Protein AF-A0A9P8M7K3-F1 (afdb_monomer_lite)

pLDDT: mean 77.31, std 25.64, range [21.31, 98.81]

Secondary structure (DSSP, 8-state):
-------------------------------------------------------------------------------------------PPPPPSEE--GGGHHHHHHHHHTTT---EE--S--STTEEEEEEEEEEEEEE---TT-S--EEEEEEEEEEEEEETTTEEEEEEE-EE-TTT--EEPEEE-THHHHHHHHHHHHHTT---PPP--------S----------------------------------------------GGGS--BSS---EEETTTEEEEEEEEES-SS--SS-S-EEEEEEEEE--SS-TTSTTEEEEEEEE--TTT--HHHHHHHHHHHHHHHH-SSSEEEEEEEPPTBSTTSBSBS--SSSHHHHHHHHHHHHTT---SS-HHHHHHHHHHHHHHHHHHTS--TTSS-GGGG-SHHHHHHHHHHHHHHHHHHHHHHHHHHHHHH--S-----------EEEEEETHHHHHHHHHHHH-GGGEEEEEEES---HHHHHTT--GGGGSSHHHHHHHHHHHHHHTTTT-TT--TT--STHHHHHHHHHHHHHHHHSPEEEE-TTS-EEEE-HHHHHHHHHHHHT-HHHHHHHHHHHHHHHTTT--HHHHHHTT---GGGGTSPPPTT----HHHHHHHHHHHHS---TT--HHHHHHHHHHHHHH-TTTHHHHHHHHHGGGG-----S---------PPP-TT--TTS-SS--EEEE-SS-SSS-HHHHHHHHTTSTT-EEEES---HHHHHH-PPPPTT-B---S--TTS---GGGTTS--

Sequence (803 aa):
MQTPGFANSRGQYPTAQTSISGFGQGPLLTGSLGEAAEQLEQRFAATPFALSAFTGSDTEIFHPRFHRISKPIDSLLHNDPSPAADSTSTMPRGTRAWSLFPEHHGSVEDLLQDEGLDFDFNHTDRESGHIKEYDTNVMGRFACPNANCTQLGWSSKKIAVWIRLYSGSRYNARVYNQRCKSCNSLSRPTLDDSYAERIAYRLKKWSNIEVEPPHYSGGSGKPHERDLSFDHTSPSSTQAAMGTFIRVLGWATLVSIAISVNTDTSDFDWNAVEPSWHLRYSPCYDGFQCARLLMPLDWLDVEPSNETVALSMIKLPAAVDCNDASFGGTVITNPGGPGSSGVRHVLKNGRYMQTMMDGEKHFEIMSFDPRGVAHSKPAADCYASEPARTAAAWQSRGFTNFDASAENLKYQKAFAAARGLQCAKPGPHGYAIQEYMATASVARDMVRIIDEIESLHQKTLAQKLQHEAQKPVTSKPDNVARLQYYGTSYGTFLGNTFMSMFPGRVKRMVLDGVIVPEDWVAADWYSSLLDSEKALEYFYRSCFEATAKCPLTKSSDHSWHSIRDRVRTLLGELEASPRPALTQGGTETIITAGMVRSSIFKALYQPIDKFEPLAESLASALQDNYTLLVQNTGLGHPADGCTPKKPGEYNWLGLSSSAIVCGDAQDVTHHDEHYWQGYFEKLGDRSPEFGHNVAKIPFTCSGWKSRPKYRFTGPFSSPESDPSNKQERPSAPALLLSSWIDPITPLQNAHRVSKSHPGSRVLSQRVVRTYMATGALPDEGAQCEPDCVPWEQCDDERTSLPR

Foldseek 3Di:
DDDDDDDDDDDDDDDDDDDDDDDDDDDDDDDDDDDDDDDDDDDDDDDDDDDDDDDDDDDDDDDDDDDDDDDDDDDDDDDDDDDDDDDDDDDDDDDDQWDWDQVCVVLLCVLCVVVVQDAAEDPDDDPPAFPDKDKDFFWFKWAAPDPPDPGGIDIDRGFIKMKTHGFPRYIIIITGWDADPGPRGTTDTDGDSRVSVVRSVVSCVVVVHDDDDDDDDDDDDDPDDDDDDDDDDDDDDDDDDDDDDDDDDDDDDDDDDDPPPPQPQDQDFLVVADEDCFFDWDDDRPQKTKHWHWAALDPVDRPDDPDTKTKIKMKRDWPDDLPDPQALEEAEEAAALVQDAQNVQCVQCVVVVQVQADDSHTYMYMYIGAQQHFSMPPHLDLDPALLRVLVLVVVLPQLLPLDLDLVSLVVLLVSLQVVQVSQQDADPVRGRSLQRLALLNRLVVVLSVQVSRVVVSVVVVVVVVVVVDPDDPPDDPPDRRAHNYAYEANGQLSQLSNCFVFQLRHAAAEYELHDQLLCLQAVQLQLQQQQQVVLVVVLLQVLQVLQVQQLLDDPPDPGSVSSVVLLVVLQVCQQVPWDWDAAPVGHIDTHHSSLLLVLSSVCSQQQAVRSRLNSVQSSCVSVVHNHSSNVSSPSDDSCVSVDDDRNSDDDCSVSSLLSHSLQQYDQQLPDDSVVLSVSLVSQCSSPVSCRSVSSVSSSSRNNNDRYHPDYDNDPSAHDAAPCVSDRRHHNAWYEYEYACRDNGRHQVSSVVSSVRTPPYAYEHDDNNNCCSNPSDDDDHPHYDDDPDDHPDDDDPSPSRRGD

Structure (mmCIF, N/CA/C/O backbone):
data_AF-A0A9P8M7K3-F1
#
_entry.id   AF-A0A9P8M7K3-F1
#
loop_
_atom_site.group_PDB
_atom_site.id
_atom_site.type_symbol
_atom_site.label_atom_id
_atom_site.label_alt_id
_atom_site.label_comp_id
_atom_site.label_asym_id
_atom_site.label_entity_id
_atom_site.label_seq_id
_atom_site.pdbx_PDB_ins_code
_atom_site.Cartn_x
_atom_site.Cartn_y
_atom_site.Cartn_z
_atom_site.occupancy
_atom_site.B_iso_or_equiv
_atom_site.auth_seq_id
_atom_site.auth_comp_id
_atom_site.auth_asym_id
_atom_site.auth_atom_id
_atom_site.pdbx_PDB_model_num
ATOM 1 N N . MET A 1 1 ? 4.292 -11.574 62.110 1.00 31.67 1 MET A N 1
ATOM 2 C CA . MET A 1 1 ? 4.569 -10.428 62.999 1.00 31.67 1 MET A CA 1
ATOM 3 C C . MET A 1 1 ? 5.966 -9.921 62.695 1.00 31.67 1 MET A C 1
ATOM 5 O O . MET A 1 1 ? 6.888 -10.714 62.756 1.00 31.67 1 MET A O 1
ATOM 9 N N . GLN A 1 2 ? 6.048 -8.643 62.317 1.00 28.20 2 GLN A N 1
ATOM 10 C CA . GLN A 1 2 ? 7.192 -7.725 62.422 1.00 28.20 2 GLN A CA 1
ATOM 11 C C . GLN A 1 2 ? 8.587 -8.184 61.930 1.00 28.20 2 GLN A C 1
ATOM 13 O O . GLN A 1 2 ? 9.315 -8.908 62.596 1.00 28.20 2 GLN A O 1
ATOM 18 N N . THR A 1 3 ? 8.973 -7.608 60.783 1.00 33.16 3 THR A N 1
ATOM 19 C CA . THR A 1 3 ? 10.296 -7.002 60.479 1.00 33.16 3 THR A CA 1
ATOM 20 C C . THR A 1 3 ? 10.981 -6.385 61.712 1.00 33.16 3 THR A C 1
ATOM 22 O O . THR A 1 3 ? 10.241 -5.902 62.573 1.00 33.16 3 THR A O 1
ATOM 25 N N . PRO A 1 4 ? 12.329 -6.272 61.810 1.00 44.72 4 PRO A N 1
ATOM 26 C CA . PRO A 1 4 ? 13.203 -5.489 60.896 1.00 44.72 4 PRO A CA 1
ATOM 27 C C . PRO A 1 4 ? 14.600 -6.147 60.699 1.00 44.72 4 PRO A C 1
ATOM 29 O O . PRO A 1 4 ? 14.859 -7.198 61.260 1.00 44.72 4 PRO A O 1
ATOM 32 N N . GLY A 1 5 ? 15.587 -5.686 59.929 1.00 26.34 5 GLY A N 1
ATOM 33 C CA . GLY A 1 5 ? 15.891 -4.444 59.224 1.00 26.34 5 GLY A CA 1
ATOM 34 C C . GLY A 1 5 ? 17.421 -4.228 59.270 1.00 26.34 5 GLY A C 1
ATOM 35 O O . GLY A 1 5 ? 18.050 -4.536 60.274 1.00 26.34 5 GLY A O 1
ATOM 36 N N . PHE A 1 6 ? 17.970 -3.663 58.189 1.00 27.28 6 PHE A N 1
ATOM 37 C CA . PHE A 1 6 ? 19.259 -2.951 58.073 1.00 27.28 6 PHE A CA 1
ATOM 38 C C . PHE A 1 6 ? 20.621 -3.696 58.062 1.00 27.28 6 PHE A C 1
ATOM 40 O O . PHE A 1 6 ? 21.218 -4.001 59.083 1.00 27.28 6 PHE A O 1
ATOM 47 N N . ALA A 1 7 ? 21.148 -3.793 56.832 1.00 27.94 7 ALA A N 1
ATOM 48 C CA . ALA A 1 7 ? 22.343 -3.106 56.302 1.00 27.94 7 ALA A CA 1
ATOM 49 C C . ALA A 1 7 ? 23.793 -3.519 56.672 1.00 27.94 7 ALA A C 1
ATOM 51 O O . ALA A 1 7 ? 24.247 -3.410 57.802 1.00 27.94 7 ALA A O 1
ATOM 52 N N . ASN A 1 8 ? 24.541 -3.729 55.573 1.00 27.45 8 ASN A N 1
ATOM 53 C CA . ASN A 1 8 ? 25.964 -3.463 55.301 1.00 27.45 8 ASN A CA 1
ATOM 54 C C . ASN A 1 8 ? 27.062 -4.290 55.993 1.00 27.45 8 ASN A C 1
ATOM 56 O O . ASN A 1 8 ? 27.399 -4.072 57.149 1.00 27.45 8 ASN A O 1
ATOM 60 N N . SER A 1 9 ? 27.818 -5.048 55.188 1.00 27.23 9 SER A N 1
ATOM 61 C CA . SER A 1 9 ? 29.252 -4.776 54.950 1.00 27.23 9 SER A CA 1
ATOM 62 C C . SER A 1 9 ? 29.874 -5.754 53.943 1.00 27.23 9 SER A C 1
ATOM 64 O O . SER A 1 9 ? 29.472 -6.904 53.807 1.00 27.23 9 SER A O 1
ATOM 66 N N . ARG A 1 10 ? 30.847 -5.231 53.189 1.00 27.78 10 ARG A N 1
ATOM 67 C CA . ARG A 1 10 ? 31.697 -5.917 52.208 1.00 27.78 10 ARG A CA 1
ATOM 68 C C . ARG A 1 10 ? 32.584 -6.971 52.878 1.00 27.78 10 ARG A C 1
ATOM 70 O O . ARG A 1 10 ? 33.130 -6.689 53.940 1.00 27.78 10 ARG A O 1
ATOM 77 N N . GLY A 1 11 ? 32.900 -8.053 52.164 1.00 24.67 11 GLY A N 1
ATOM 78 C CA . GLY A 1 11 ? 34.150 -8.779 52.403 1.00 24.67 11 GLY A CA 1
ATOM 79 C C . GLY A 1 11 ? 34.194 -10.233 51.940 1.00 24.67 11 GLY A C 1
ATOM 80 O O . GLY A 1 11 ? 33.634 -11.096 52.592 1.00 24.67 11 GLY A O 1
ATOM 81 N N . GLN A 1 12 ? 35.004 -10.462 50.902 1.00 25.94 12 GLN A N 1
ATOM 82 C CA . GLN A 1 12 ? 35.857 -11.643 50.692 1.00 25.94 12 GLN A CA 1
ATOM 83 C C . GLN A 1 12 ? 35.250 -12.945 50.130 1.00 25.94 12 GLN A C 1
ATOM 85 O O . GLN A 1 12 ? 34.617 -13.744 50.808 1.00 25.94 12 GLN A O 1
ATOM 90 N N . TYR A 1 13 ? 35.625 -13.194 48.870 1.00 27.53 13 TYR A N 1
ATOM 91 C CA . TYR A 1 13 ? 35.895 -14.521 48.312 1.00 27.53 13 TYR A CA 1
ATOM 92 C C . TYR A 1 13 ? 37.025 -15.238 49.071 1.00 27.53 13 TYR A C 1
ATOM 94 O O . TYR A 1 13 ? 37.983 -14.576 49.483 1.00 27.53 13 TYR A O 1
ATOM 102 N N . PRO A 1 14 ? 37.031 -16.583 49.054 1.00 33.38 14 PRO A N 1
ATOM 103 C CA . PRO A 1 14 ? 38.257 -17.356 48.990 1.00 33.38 14 PRO A CA 1
ATOM 104 C C . PRO A 1 14 ? 38.397 -18.122 47.662 1.00 33.38 14 PRO A C 1
ATOM 106 O O . PRO A 1 14 ? 37.516 -18.833 47.188 1.00 33.38 14 PRO A O 1
ATOM 109 N N . THR A 1 15 ? 39.585 -17.910 47.112 1.00 26.36 15 THR A N 1
ATOM 110 C CA . THR A 1 15 ? 40.412 -18.643 46.146 1.00 26.36 15 THR A CA 1
ATOM 111 C C . THR A 1 15 ? 40.375 -20.176 46.169 1.00 26.36 15 THR A C 1
ATOM 113 O O . THR A 1 15 ? 40.359 -20.755 47.251 1.00 26.36 15 THR A O 1
ATOM 116 N N . ALA A 1 16 ? 40.601 -20.787 44.994 1.00 26.16 16 ALA A N 1
ATOM 117 C CA . ALA A 1 16 ? 41.582 -21.865 44.719 1.00 26.16 16 ALA A CA 1
ATOM 118 C C . ALA A 1 16 ? 41.421 -22.363 43.259 1.00 26.16 16 ALA A C 1
ATOM 120 O O . ALA A 1 16 ? 40.297 -22.427 42.783 1.00 26.16 16 ALA A O 1
ATOM 121 N N . GLN A 1 17 ? 42.411 -22.818 42.483 1.00 26.58 17 GLN A N 1
ATOM 122 C CA . GLN A 1 17 ? 43.874 -22.682 42.406 1.00 26.58 17 GLN A CA 1
ATOM 123 C C . GLN A 1 17 ? 44.301 -23.524 41.169 1.00 26.58 17 GLN A C 1
ATOM 125 O O . GLN A 1 17 ? 43.817 -24.644 41.066 1.00 26.58 17 GLN A O 1
ATOM 130 N N . THR A 1 18 ? 45.228 -23.024 40.321 1.00 27.83 18 THR A N 1
ATOM 131 C CA . THR A 1 18 ? 46.282 -23.756 39.527 1.00 27.83 18 THR A CA 1
ATOM 132 C C . THR A 1 18 ? 45.888 -24.902 38.554 1.00 27.83 18 THR A C 1
ATOM 134 O O . THR A 1 18 ? 44.973 -25.652 38.833 1.00 27.83 18 THR A O 1
ATOM 137 N N . SER A 1 19 ? 46.521 -25.191 37.401 1.00 24.83 19 SER A N 1
ATOM 138 C CA . SER A 1 19 ? 47.858 -24.980 36.780 1.00 24.83 19 SER A CA 1
ATOM 139 C C . SER A 1 19 ? 47.727 -25.177 35.235 1.00 24.83 19 SER A C 1
ATOM 141 O O . SER A 1 19 ? 46.869 -25.935 34.803 1.00 24.83 19 SER A O 1
ATOM 143 N N . ILE A 1 20 ? 48.315 -24.382 34.322 1.00 29.00 20 ILE A N 1
ATOM 144 C CA . ILE A 1 20 ? 49.684 -24.299 33.723 1.00 29.00 20 ILE A CA 1
ATOM 145 C C . ILE A 1 20 ? 50.156 -25.481 32.833 1.00 29.00 20 ILE A C 1
ATOM 147 O O . ILE A 1 20 ? 50.496 -26.542 33.347 1.00 29.00 20 ILE A O 1
ATOM 151 N N . SER A 1 21 ? 50.328 -25.210 31.519 1.00 29.08 21 SER A N 1
ATOM 152 C CA . SER A 1 21 ? 51.546 -25.346 30.649 1.00 29.08 21 SER A CA 1
ATOM 153 C C . SER A 1 21 ? 51.149 -25.590 29.167 1.00 29.08 21 SER A C 1
ATOM 155 O O . SER A 1 21 ? 50.198 -26.319 28.931 1.00 29.08 21 SER A O 1
ATOM 157 N N . GLY A 1 22 ? 51.758 -25.041 28.098 1.00 26.33 22 GLY A N 1
ATOM 158 C CA . GLY A 1 22 ? 52.866 -24.095 27.897 1.00 26.33 22 GLY A CA 1
ATOM 159 C C . GLY A 1 22 ? 53.142 -23.820 26.387 1.00 26.33 22 GLY A C 1
ATOM 160 O O . GLY A 1 22 ? 52.723 -24.611 25.553 1.00 26.33 22 GLY A O 1
ATOM 161 N N . PHE A 1 23 ? 53.854 -22.705 26.107 1.00 28.12 23 PHE A N 1
ATOM 162 C CA . PHE A 1 23 ? 54.730 -22.318 24.956 1.00 28.12 23 PHE A CA 1
ATOM 163 C C . PHE A 1 23 ? 54.247 -22.447 23.480 1.00 28.12 23 PHE A C 1
ATOM 165 O O . PHE A 1 23 ? 53.751 -23.486 23.084 1.00 28.12 23 PHE A O 1
ATOM 172 N N . GLY A 1 24 ? 54.460 -21.501 22.543 1.00 25.73 24 GLY A N 1
ATOM 173 C CA . GLY A 1 24 ? 55.155 -20.204 22.531 1.00 25.73 24 GLY A CA 1
ATOM 174 C C . GLY A 1 24 ? 55.296 -19.599 21.103 1.00 25.73 24 GLY A C 1
ATOM 175 O O . GLY A 1 24 ? 55.010 -20.272 20.121 1.00 25.73 24 GLY A O 1
ATOM 176 N N . GLN A 1 25 ? 55.832 -18.363 21.060 1.00 27.56 25 GLN A N 1
ATOM 177 C CA . GLN A 1 25 ? 56.413 -17.561 19.946 1.00 27.56 25 GLN A CA 1
ATOM 178 C C . GLN A 1 25 ? 55.550 -16.498 19.210 1.00 27.56 25 GLN A C 1
ATOM 180 O O . GLN A 1 25 ? 54.551 -16.801 18.572 1.00 27.56 25 GLN A O 1
ATOM 185 N N . GLY A 1 26 ? 56.005 -15.231 19.311 1.00 23.75 26 GLY A N 1
ATOM 186 C CA . GLY A 1 26 ? 55.544 -14.030 18.577 1.00 23.75 26 GLY A CA 1
ATOM 187 C C . GLY A 1 26 ? 56.289 -13.802 17.239 1.00 23.75 26 GLY A C 1
ATOM 188 O O . GLY A 1 26 ? 56.768 -14.793 16.692 1.00 23.75 26 GLY A O 1
ATOM 189 N N . PRO A 1 27 ? 56.436 -12.559 16.700 1.00 40.03 27 PRO A N 1
ATOM 190 C CA . PRO A 1 27 ? 56.738 -11.330 17.449 1.00 40.03 27 PRO A CA 1
ATOM 191 C C . PRO A 1 27 ? 55.895 -10.072 17.124 1.00 40.03 27 PRO A C 1
ATOM 193 O O . PRO A 1 27 ? 55.182 -9.977 16.130 1.00 40.03 27 PRO A O 1
ATOM 196 N N . LEU A 1 28 ? 56.057 -9.094 18.021 1.00 28.84 28 LEU A N 1
ATOM 197 C CA . LEU A 1 28 ? 55.647 -7.687 17.968 1.00 28.84 28 LEU A CA 1
ATOM 198 C C . LEU A 1 28 ? 56.568 -6.847 17.063 1.00 28.84 28 LEU A C 1
ATOM 200 O O . LEU A 1 28 ? 57.772 -7.096 17.020 1.00 28.84 28 LEU A O 1
ATOM 204 N N . LEU A 1 29 ? 56.032 -5.757 16.499 1.00 26.25 29 LEU A N 1
ATOM 205 C CA . LEU A 1 29 ? 56.801 -4.545 16.203 1.00 26.25 29 LEU A CA 1
ATOM 206 C C . LEU A 1 29 ? 56.093 -3.301 16.756 1.00 26.25 29 LEU A C 1
ATOM 208 O O . LEU A 1 29 ? 54.882 -3.126 16.647 1.00 26.25 29 LEU A O 1
ATOM 212 N N . THR A 1 30 ? 56.918 -2.479 17.390 1.00 28.12 30 THR A N 1
ATOM 213 C CA . THR A 1 30 ? 56.680 -1.268 18.177 1.00 28.12 30 THR A CA 1
ATOM 214 C C . THR A 1 30 ? 57.018 0.002 17.386 1.00 28.12 30 THR A C 1
ATOM 216 O O . THR A 1 30 ? 57.914 -0.035 16.548 1.00 28.12 30 THR A O 1
ATOM 219 N N . GLY A 1 31 ? 56.420 1.142 17.754 1.00 25.27 31 GLY A N 1
ATOM 220 C CA . GLY A 1 31 ? 56.902 2.504 17.439 1.00 25.27 31 GLY A CA 1
ATOM 221 C C . GLY A 1 31 ? 55.797 3.543 17.698 1.00 25.27 31 GLY A C 1
ATOM 222 O O . GLY A 1 31 ? 54.843 3.594 16.936 1.00 25.27 31 GLY A O 1
ATOM 223 N N . SER A 1 32 ? 55.669 4.139 18.891 1.00 27.44 32 SER A N 1
ATOM 224 C CA . SER A 1 32 ? 56.368 5.324 19.446 1.00 27.44 32 SER A CA 1
ATOM 225 C C . SER A 1 32 ? 56.082 6.647 18.714 1.00 27.44 32 SER A C 1
ATOM 227 O O . SER A 1 32 ? 56.404 6.831 17.548 1.00 27.44 32 SER A O 1
ATOM 229 N N . LEU A 1 33 ? 55.481 7.561 19.486 1.00 29.36 33 LEU A N 1
ATOM 230 C CA . LEU A 1 33 ? 55.207 8.979 19.235 1.00 29.36 33 LEU A CA 1
ATOM 231 C C . LEU A 1 33 ? 56.478 9.844 19.322 1.00 29.36 33 LEU A C 1
ATOM 233 O O . LEU A 1 33 ? 57.296 9.600 20.206 1.00 29.36 33 LEU A O 1
ATOM 237 N N . GLY A 1 34 ? 56.506 10.927 18.531 1.00 24.16 34 GLY A N 1
ATOM 238 C CA . GLY A 1 34 ? 57.086 12.229 18.900 1.00 24.16 34 GLY A CA 1
ATOM 239 C C . GLY A 1 34 ? 58.326 12.685 18.122 1.00 24.16 34 GLY A C 1
ATOM 240 O O . GLY A 1 34 ? 59.386 12.113 18.318 1.00 24.16 34 GLY A O 1
ATOM 241 N N . GLU A 1 35 ? 58.199 13.744 17.302 1.00 24.95 35 GLU A N 1
ATOM 242 C CA . GLU A 1 35 ? 58.908 15.040 17.462 1.00 24.95 35 GLU A CA 1
ATOM 243 C C . GLU A 1 35 ? 58.714 16.014 16.269 1.00 24.95 35 GLU A C 1
ATOM 245 O O . GLU A 1 35 ? 58.703 15.595 15.116 1.00 24.95 35 GLU A O 1
ATOM 250 N N . ALA A 1 36 ? 58.615 17.313 16.620 1.00 24.05 36 ALA A N 1
ATOM 251 C CA . ALA A 1 36 ? 58.801 18.560 15.840 1.00 24.05 36 ALA A CA 1
ATOM 252 C C . ALA A 1 36 ? 57.820 18.857 14.672 1.00 24.05 36 ALA A C 1
ATOM 254 O O . ALA A 1 36 ? 57.732 18.100 13.719 1.00 24.05 36 ALA A O 1
ATOM 255 N N . ALA A 1 37 ? 56.994 19.915 14.620 1.00 24.58 37 ALA A N 1
ATOM 256 C CA . ALA A 1 37 ? 57.098 21.328 15.026 1.00 24.58 37 ALA A CA 1
ATOM 257 C C . ALA A 1 37 ? 58.279 22.095 14.397 1.00 24.58 37 ALA A C 1
ATOM 259 O O . ALA A 1 37 ? 59.329 22.140 15.017 1.00 24.58 37 ALA A O 1
ATOM 260 N N . GLU A 1 38 ? 58.077 22.737 13.228 1.00 26.22 38 GLU A N 1
ATOM 261 C CA . GLU A 1 38 ? 58.519 24.124 12.950 1.00 26.22 38 GLU A CA 1
ATOM 262 C C . GLU A 1 38 ? 58.093 24.684 11.562 1.00 26.22 38 GLU A C 1
ATOM 264 O O . GLU A 1 38 ? 58.169 23.990 10.555 1.00 26.22 38 GLU A O 1
ATOM 269 N N . GLN A 1 39 ? 57.742 25.986 11.570 1.00 26.52 39 GLN A N 1
ATOM 270 C CA . GLN A 1 39 ? 57.624 27.000 10.485 1.00 26.52 39 GLN A CA 1
ATOM 271 C C . GLN A 1 39 ? 56.310 27.075 9.657 1.00 26.52 39 GLN A C 1
ATOM 273 O O . GLN A 1 39 ? 56.033 26.210 8.836 1.00 26.52 39 GLN A O 1
ATOM 278 N N . LEU A 1 40 ? 55.374 28.009 9.957 1.00 26.72 40 LEU A N 1
ATOM 279 C CA . LEU A 1 40 ? 55.318 29.482 9.673 1.00 26.72 40 LEU A CA 1
ATOM 280 C C . LEU A 1 40 ? 54.916 29.778 8.201 1.00 26.72 40 LEU A C 1
ATOM 282 O O . LEU A 1 40 ? 55.462 29.163 7.303 1.00 26.72 40 LEU A O 1
ATOM 286 N N . GLU A 1 41 ? 54.047 30.719 7.805 1.00 26.55 41 GLU A N 1
ATOM 287 C CA . GLU A 1 41 ? 53.185 31.721 8.449 1.00 26.55 41 GLU A CA 1
ATOM 288 C C . GLU A 1 41 ? 52.347 32.423 7.333 1.00 26.55 41 GLU A C 1
ATOM 290 O O . GLU A 1 41 ? 52.799 32.506 6.194 1.00 26.55 41 GLU A O 1
ATOM 295 N N . GLN A 1 42 ? 51.188 32.999 7.694 1.00 27.31 42 GLN A N 1
ATOM 296 C CA . GLN A 1 42 ? 50.600 34.273 7.204 1.00 27.31 42 GLN A CA 1
ATOM 297 C C . GLN A 1 42 ? 49.192 34.317 6.566 1.00 27.31 42 GLN A C 1
ATOM 299 O O . GLN A 1 42 ? 48.909 33.768 5.506 1.00 27.31 42 GLN A O 1
ATOM 304 N N . ARG A 1 43 ? 48.435 35.250 7.181 1.00 26.39 43 ARG A N 1
ATOM 305 C CA . ARG A 1 43 ? 47.184 35.960 6.833 1.00 26.39 43 ARG A CA 1
ATOM 306 C C . ARG A 1 43 ? 45.899 35.203 7.200 1.00 26.39 43 ARG A C 1
ATOM 308 O O . ARG A 1 43 ? 45.632 34.140 6.677 1.00 26.39 43 ARG A O 1
ATOM 315 N N . PHE A 1 44 ? 45.048 35.690 8.104 1.00 26.97 44 PHE A N 1
ATOM 316 C CA . PHE A 1 44 ? 44.582 37.069 8.272 1.00 26.97 44 PHE A CA 1
ATOM 317 C C . PHE A 1 44 ? 44.389 37.482 9.740 1.00 26.97 44 PHE A C 1
ATOM 319 O O . PHE A 1 44 ? 44.073 36.676 10.609 1.00 26.97 44 PHE A O 1
ATOM 326 N N . ALA A 1 45 ? 44.599 38.778 9.967 1.00 26.08 45 ALA A N 1
ATOM 327 C CA . ALA A 1 45 ? 44.551 39.476 11.240 1.00 26.08 45 ALA A CA 1
ATOM 328 C C . ALA A 1 45 ? 43.131 39.912 11.661 1.00 26.08 45 ALA A C 1
ATOM 330 O O . ALA A 1 45 ? 42.252 40.085 10.820 1.00 26.08 45 ALA A O 1
ATOM 331 N N . ALA A 1 46 ? 43.037 40.222 12.963 1.00 25.70 46 ALA A N 1
ATOM 332 C CA . ALA A 1 46 ? 42.117 41.156 13.632 1.00 25.70 46 ALA A CA 1
ATOM 333 C C . ALA A 1 46 ? 40.740 40.640 14.116 1.00 25.70 46 ALA A C 1
ATOM 335 O O . ALA A 1 46 ? 39.676 41.003 13.631 1.00 25.70 46 ALA A O 1
ATOM 336 N N . THR A 1 47 ? 40.813 39.815 15.160 1.00 25.75 47 THR A N 1
ATOM 337 C CA . THR A 1 47 ? 40.263 40.001 16.529 1.00 25.75 47 THR A CA 1
ATOM 338 C C . THR A 1 47 ? 39.987 41.465 17.009 1.00 25.75 47 THR A C 1
ATOM 340 O O . THR A 1 47 ? 40.543 42.382 16.408 1.00 25.75 47 THR A O 1
ATOM 343 N N . PRO A 1 48 ? 39.355 41.739 18.193 1.00 43.06 48 PRO A N 1
ATOM 344 C CA . PRO A 1 48 ? 38.441 40.912 19.026 1.00 43.06 48 PRO A CA 1
ATOM 345 C C . PRO A 1 48 ? 37.455 41.617 20.043 1.00 43.06 48 PRO A C 1
ATOM 347 O O . PRO A 1 48 ? 37.404 42.835 20.128 1.00 43.06 48 PRO A O 1
ATOM 350 N N . PHE A 1 49 ? 36.785 40.777 20.880 1.00 24.84 49 PHE A N 1
ATOM 351 C CA . PHE A 1 49 ? 36.532 40.836 22.361 1.00 24.84 49 PHE A CA 1
ATOM 352 C C . PHE A 1 49 ? 35.781 42.079 22.914 1.00 24.84 49 PHE A C 1
ATOM 354 O O . PHE A 1 49 ? 36.267 43.190 22.794 1.00 24.84 49 PHE A O 1
ATOM 361 N N . ALA A 1 50 ? 34.570 42.034 23.493 1.00 26.94 50 ALA A N 1
ATOM 362 C CA . ALA A 1 50 ? 33.910 41.196 24.517 1.00 26.94 50 ALA A CA 1
ATOM 363 C C . ALA A 1 50 ? 34.106 41.638 25.990 1.00 26.94 50 ALA A C 1
ATOM 365 O O . ALA A 1 50 ? 35.114 42.231 26.351 1.00 26.94 50 ALA A O 1
ATOM 366 N N . LEU A 1 51 ? 33.114 41.228 26.800 1.00 23.58 51 LEU A N 1
ATOM 367 C CA . LEU A 1 51 ? 32.975 41.211 28.271 1.00 23.58 51 LEU A CA 1
ATOM 368 C C . LEU A 1 51 ? 32.323 42.409 29.004 1.00 23.58 51 LEU A C 1
ATOM 370 O O . LEU A 1 51 ? 32.942 43.410 29.332 1.00 23.58 51 LEU A O 1
ATOM 374 N N . SER A 1 52 ? 31.043 42.188 29.338 1.00 27.61 52 SER A N 1
ATOM 375 C CA . SER A 1 52 ? 30.417 42.229 30.678 1.00 27.61 52 SER A CA 1
ATOM 376 C C . SER A 1 52 ? 31.042 43.058 31.815 1.00 27.61 52 SER A C 1
ATOM 378 O O . SER A 1 52 ? 32.124 42.719 32.285 1.00 27.61 52 SER A O 1
ATOM 380 N N . ALA A 1 53 ? 30.235 43.945 32.420 1.00 24.05 53 ALA A N 1
ATOM 381 C CA . ALA A 1 53 ? 30.081 44.084 33.878 1.00 24.05 53 ALA A CA 1
ATOM 382 C C . ALA A 1 53 ? 28.853 44.952 34.253 1.00 24.05 53 ALA A C 1
ATOM 384 O O . ALA A 1 53 ? 28.372 45.749 33.458 1.00 24.05 53 ALA A O 1
ATOM 385 N N . PHE A 1 54 ? 28.371 44.720 35.475 1.00 27.23 54 PHE A N 1
ATOM 386 C CA . PHE A 1 54 ? 27.180 45.204 36.194 1.00 27.23 54 PHE A CA 1
ATOM 387 C C . PHE A 1 54 ? 27.060 46.728 36.459 1.00 27.23 54 PHE A C 1
ATOM 389 O O . PHE A 1 54 ? 28.017 47.471 36.271 1.00 27.23 54 PHE A O 1
ATOM 396 N N . THR A 1 55 ? 25.922 47.100 37.090 1.00 23.34 55 THR A N 1
ATOM 397 C CA . THR A 1 55 ? 25.466 48.399 37.678 1.00 23.34 55 THR A CA 1
ATOM 398 C C . THR A 1 55 ? 24.604 49.237 36.721 1.00 23.34 55 THR A C 1
ATOM 400 O O . THR A 1 55 ? 24.880 49.269 35.535 1.00 23.34 55 THR A O 1
ATOM 403 N N . GLY A 1 56 ? 23.500 49.897 37.079 1.00 21.31 56 GLY A N 1
ATOM 404 C CA . GLY A 1 56 ? 22.841 50.231 38.341 1.00 21.31 56 GLY A CA 1
ATOM 405 C C . GLY A 1 56 ? 22.089 51.561 38.118 1.00 21.31 56 GLY A C 1
ATOM 406 O O . GLY A 1 56 ? 22.667 52.460 37.522 1.00 21.31 56 GLY A O 1
ATOM 407 N N . SER A 1 57 ? 20.842 51.663 38.603 1.00 22.47 57 SER A N 1
ATOM 408 C CA . SER A 1 57 ? 20.054 52.892 38.894 1.00 22.47 57 SER A CA 1
ATOM 409 C C . SER A 1 57 ? 19.647 53.894 37.783 1.00 22.47 57 SER A C 1
ATOM 411 O O . SER A 1 57 ? 20.485 54.440 37.080 1.00 22.47 57 SER A O 1
ATOM 413 N N . ASP A 1 58 ? 18.331 54.178 37.784 1.00 23.23 58 ASP A N 1
ATOM 414 C CA . ASP A 1 58 ? 17.605 55.461 37.618 1.00 23.23 58 ASP A CA 1
ATOM 415 C C . ASP A 1 58 ? 17.807 56.280 36.321 1.00 23.23 58 ASP A C 1
ATOM 417 O O . ASP A 1 58 ? 18.899 56.715 35.990 1.00 23.23 58 ASP A O 1
ATOM 421 N N . THR A 1 59 ? 16.782 56.612 35.523 1.00 25.05 59 THR A N 1
ATOM 422 C CA . THR A 1 59 ? 15.713 57.587 35.831 1.00 25.05 59 THR A CA 1
ATOM 423 C C . THR A 1 59 ? 14.702 57.647 34.656 1.00 25.05 59 THR A C 1
ATOM 425 O O . THR A 1 59 ? 15.118 57.683 33.504 1.00 25.05 59 THR A O 1
ATOM 428 N N . GLU A 1 60 ? 13.394 57.611 34.979 1.00 23.89 60 GLU A N 1
ATOM 429 C CA . GLU A 1 60 ? 12.313 58.563 34.589 1.00 23.89 60 GLU A CA 1
ATOM 430 C C . GLU A 1 60 ? 12.097 58.981 33.105 1.00 23.89 60 GLU A C 1
ATOM 432 O O . GLU A 1 60 ? 13.048 59.265 32.398 1.00 23.89 60 GLU A O 1
ATOM 437 N N . ILE A 1 61 ? 10.911 59.179 32.494 1.00 22.41 61 ILE A N 1
ATOM 438 C CA . ILE A 1 61 ? 9.448 59.228 32.767 1.00 22.41 61 ILE A CA 1
ATOM 439 C C . ILE A 1 61 ? 8.801 59.198 31.335 1.00 22.41 61 ILE A C 1
ATOM 441 O O . ILE A 1 61 ? 9.358 59.792 30.417 1.00 22.41 61 ILE A O 1
ATOM 445 N N . PHE A 1 62 ? 7.704 58.486 31.019 1.00 22.62 62 PHE A N 1
ATOM 446 C CA . PHE A 1 62 ? 6.332 59.041 30.950 1.00 22.62 62 PHE A CA 1
ATOM 447 C C . PHE A 1 62 ? 5.265 57.936 30.769 1.00 22.62 62 PHE A C 1
ATOM 449 O O . PHE A 1 62 ? 5.282 57.149 29.826 1.00 22.62 62 PHE A O 1
ATOM 456 N N . HIS A 1 63 ? 4.313 57.948 31.702 1.00 21.92 63 HIS A N 1
ATOM 457 C CA . HIS A 1 63 ? 3.014 57.254 31.769 1.00 21.92 63 HIS A CA 1
ATOM 458 C C . HIS A 1 63 ? 1.920 58.113 31.072 1.00 21.92 63 HIS A C 1
ATOM 460 O O . HIS A 1 63 ? 2.211 59.290 30.847 1.00 21.92 63 HIS A O 1
ATOM 466 N N . PRO A 1 64 ? 0.670 57.646 30.774 1.00 29.47 64 PRO A N 1
ATOM 467 C CA . PRO A 1 64 ? -0.288 57.113 31.777 1.00 29.47 64 PRO A CA 1
ATOM 468 C C . PRO A 1 64 ? -1.252 55.984 31.301 1.00 29.47 64 PRO A C 1
ATOM 470 O O . PRO A 1 64 ? -1.660 55.921 30.151 1.00 29.47 64 PRO A O 1
ATOM 473 N N . ARG A 1 65 ? -1.460 54.941 32.126 1.00 22.88 65 ARG A N 1
ATOM 474 C CA . ARG A 1 65 ? -2.569 54.643 33.085 1.00 22.88 65 ARG A CA 1
ATOM 475 C C . ARG A 1 65 ? -3.833 54.005 32.480 1.00 22.88 65 ARG A C 1
ATOM 477 O O . ARG A 1 65 ? -4.577 54.680 31.791 1.00 22.88 65 ARG A O 1
ATOM 484 N N . PHE A 1 66 ? -4.167 52.798 32.959 1.00 24.02 66 PHE A N 1
ATOM 485 C CA . PHE A 1 66 ? -5.486 52.488 33.539 1.00 24.02 66 PHE A CA 1
ATOM 486 C C . PHE A 1 66 ? -5.358 51.458 34.681 1.00 24.02 66 PHE A C 1
ATOM 488 O O . PHE A 1 66 ? -4.464 50.615 34.688 1.00 24.02 66 PHE A O 1
ATOM 495 N N . HIS A 1 67 ? -6.210 51.632 35.694 1.00 23.97 67 HIS A N 1
ATOM 496 C CA . HIS A 1 67 ? -6.129 51.118 37.066 1.00 23.97 67 HIS A CA 1
ATOM 497 C C . HIS A 1 67 ? -6.442 49.622 37.255 1.00 23.97 67 HIS A C 1
ATOM 499 O O . HIS A 1 67 ? -7.328 49.067 36.614 1.00 23.97 67 HIS A O 1
ATOM 505 N N . ARG A 1 68 ? -5.801 49.029 38.274 1.00 22.94 68 ARG A N 1
ATOM 506 C CA . ARG A 1 68 ? -6.200 47.794 38.970 1.00 22.94 68 ARG A CA 1
ATOM 507 C C . ARG A 1 68 ? -6.561 48.152 40.419 1.00 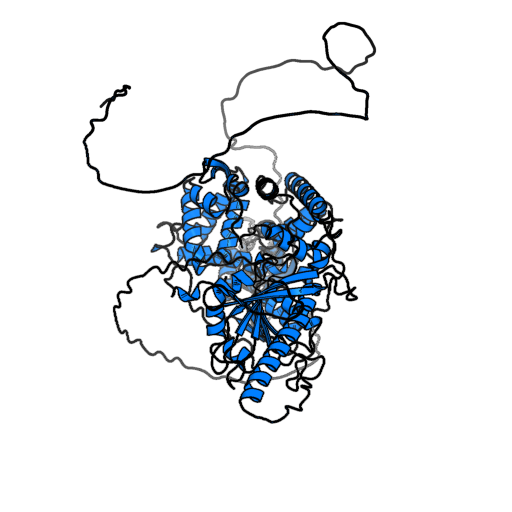22.94 68 ARG A C 1
ATOM 509 O O . ARG A 1 68 ? -5.843 48.942 41.031 1.00 22.94 68 ARG A O 1
ATOM 516 N N . ILE A 1 69 ? -7.611 47.544 40.974 1.00 23.00 69 ILE A N 1
ATOM 517 C CA . ILE A 1 69 ? -7.877 47.485 42.421 1.00 23.00 69 ILE A CA 1
ATOM 518 C C . ILE A 1 69 ? -7.962 46.005 42.833 1.00 23.00 69 ILE A C 1
ATOM 520 O O . ILE A 1 69 ? -8.658 45.208 42.213 1.00 23.00 69 ILE A O 1
ATOM 524 N N . SER A 1 70 ? -7.182 45.670 43.858 1.00 23.92 70 SER A N 1
ATOM 525 C CA . SER A 1 70 ? -7.118 44.449 44.682 1.00 23.92 70 SER A CA 1
ATOM 526 C C . SER A 1 70 ? -8.245 44.440 45.741 1.00 23.92 70 SER A C 1
ATOM 528 O O . SER A 1 70 ? -8.625 45.526 46.159 1.00 23.92 70 SER A O 1
ATOM 530 N N . LYS A 1 71 ? -8.795 43.350 46.311 1.00 24.72 71 LYS A N 1
ATOM 531 C CA . LYS A 1 71 ? -8.225 42.213 47.088 1.00 24.72 71 LYS A CA 1
ATOM 532 C C . LYS A 1 71 ? -9.437 41.347 47.636 1.00 24.72 71 LYS A C 1
ATOM 534 O O . LYS A 1 71 ? -10.543 41.610 47.175 1.00 24.72 71 LYS A O 1
ATOM 539 N N . PRO A 1 72 ? -9.308 40.336 48.540 1.00 36.81 72 PRO A N 1
ATOM 540 C CA . PRO A 1 72 ? -9.836 38.958 48.388 1.00 36.81 72 PRO A CA 1
ATOM 541 C C . PRO A 1 72 ? -10.932 38.539 49.406 1.00 36.81 72 PRO A C 1
ATOM 543 O O . PRO A 1 72 ? -11.099 39.232 50.403 1.00 36.81 72 PRO A O 1
ATOM 546 N N . ILE A 1 73 ? -11.583 37.370 49.242 1.00 24.66 73 ILE A N 1
ATOM 547 C CA . ILE A 1 73 ? -12.284 36.651 50.337 1.00 24.66 73 ILE A CA 1
ATOM 548 C C . ILE A 1 73 ? -12.186 35.120 50.158 1.00 24.66 73 ILE A C 1
ATOM 550 O O . ILE A 1 73 ? -12.520 34.589 49.101 1.00 24.66 73 ILE A O 1
ATOM 554 N N . ASP A 1 74 ? -11.737 34.460 51.229 1.00 24.55 74 ASP A N 1
ATOM 555 C CA . ASP A 1 74 ? -11.791 33.023 51.523 1.00 24.55 74 ASP A CA 1
ATOM 556 C C . ASP A 1 74 ? -13.185 32.566 52.003 1.00 24.55 74 ASP A C 1
ATOM 558 O O . ASP A 1 74 ? -13.935 33.340 52.599 1.00 24.55 74 ASP A O 1
ATOM 562 N N . SER A 1 75 ? -13.401 31.248 51.917 1.00 24.12 75 SER A N 1
ATOM 563 C CA . SER A 1 75 ? -14.274 30.393 52.748 1.00 24.12 75 SER A CA 1
ATOM 564 C C . SER A 1 75 ? -15.650 29.951 52.214 1.00 24.12 75 SER A C 1
ATOM 566 O O . SER A 1 75 ? -16.450 30.737 51.720 1.00 24.12 75 SER A O 1
ATOM 568 N N . LEU A 1 76 ? -15.899 28.654 52.476 1.00 25.06 76 LEU A N 1
ATOM 569 C CA . LEU A 1 76 ? -17.164 27.900 52.542 1.00 25.06 76 LEU A CA 1
ATOM 570 C C . LEU A 1 76 ? -17.604 27.127 51.284 1.00 25.06 76 LEU A C 1
ATOM 572 O O . LEU A 1 76 ? -18.417 27.588 50.492 1.00 25.06 76 LEU A O 1
ATOM 576 N N . LEU A 1 77 ? -17.168 25.862 51.199 1.00 26.55 77 LEU A N 1
ATOM 577 C CA . LEU A 1 77 ? -17.886 24.797 50.489 1.00 26.55 77 LEU A CA 1
ATOM 578 C C . LEU A 1 77 ? -17.992 23.549 51.376 1.00 26.55 77 LEU A C 1
ATOM 580 O O . LEU A 1 77 ? -17.047 22.777 51.492 1.00 26.55 77 LEU A O 1
ATOM 584 N N . HIS A 1 78 ? -19.168 23.362 51.973 1.00 27.58 78 HIS A N 1
ATOM 585 C CA . HIS A 1 78 ? -19.803 22.057 52.161 1.00 27.58 78 HIS A CA 1
ATOM 586 C C . HIS A 1 78 ? -21.307 22.261 52.366 1.00 27.58 78 HIS A C 1
ATOM 588 O O . HIS A 1 78 ? -21.720 22.842 53.369 1.00 27.58 78 HIS A O 1
ATOM 594 N N . ASN A 1 79 ? -22.102 21.808 51.392 1.00 23.67 79 ASN A N 1
ATOM 595 C CA . ASN A 1 79 ? -23.185 20.823 51.541 1.00 23.67 79 ASN A CA 1
ATOM 596 C C . ASN A 1 79 ? -24.213 20.968 50.406 1.00 23.67 79 ASN A C 1
ATOM 598 O O . ASN A 1 79 ? -24.767 22.045 50.193 1.00 23.67 79 ASN A O 1
ATOM 602 N N . ASP A 1 80 ? -24.464 19.852 49.716 1.00 29.00 80 ASP A N 1
ATOM 603 C CA . ASP A 1 80 ? -25.624 19.621 48.843 1.00 29.00 80 ASP A CA 1
ATOM 604 C C . ASP A 1 80 ? -26.949 19.831 49.602 1.00 29.00 80 ASP A C 1
ATOM 606 O O . ASP A 1 80 ? -27.001 19.627 50.822 1.00 29.00 80 ASP A O 1
ATOM 610 N N . PRO A 1 81 ? -28.044 20.200 48.905 1.00 28.36 81 PRO A N 1
ATOM 611 C CA . PRO A 1 81 ? -29.017 19.162 48.532 1.00 28.36 81 PRO A CA 1
ATOM 612 C C . PRO A 1 81 ? -29.747 19.372 47.182 1.00 28.36 81 PRO A C 1
ATOM 614 O O . PRO A 1 81 ? -29.846 20.473 46.643 1.00 28.36 81 PRO A O 1
ATOM 617 N N . SER A 1 82 ? -30.307 18.268 46.669 1.00 30.50 82 SER A N 1
ATOM 618 C CA . SER A 1 82 ? -31.212 18.152 45.509 1.00 30.50 82 SER A CA 1
ATOM 619 C C . SER A 1 82 ? -32.383 19.152 45.480 1.00 30.50 82 SER A C 1
ATOM 621 O O . SER A 1 82 ? -32.842 19.566 46.543 1.00 30.50 82 SER A O 1
ATOM 623 N N . PRO A 1 83 ? -33.021 19.385 44.311 1.00 30.14 83 PRO A N 1
ATOM 624 C CA . PRO A 1 83 ? -34.370 19.937 44.271 1.00 30.14 83 PRO A CA 1
ATOM 625 C C . PRO A 1 83 ? -35.401 18.951 43.694 1.00 30.14 83 PRO A C 1
ATOM 627 O O . PRO A 1 83 ? -35.355 18.564 42.526 1.00 30.14 83 PRO A O 1
ATOM 630 N N . ALA A 1 84 ? -36.387 18.618 44.528 1.00 24.34 84 ALA A N 1
ATOM 631 C CA . ALA A 1 84 ? -37.744 18.265 44.123 1.00 24.34 84 ALA A CA 1
ATOM 632 C C . ALA A 1 84 ? -38.661 19.497 44.319 1.00 24.34 84 ALA A C 1
ATOM 634 O O . ALA A 1 84 ? -38.435 20.241 45.267 1.00 24.34 84 ALA A O 1
ATOM 635 N N . ALA A 1 85 ? -39.625 19.670 43.395 1.00 27.41 85 ALA A N 1
ATOM 636 C CA . ALA A 1 85 ? -40.940 20.369 43.398 1.00 27.41 85 ALA A CA 1
ATOM 637 C C . ALA A 1 85 ? -41.223 21.524 44.416 1.00 27.41 85 ALA A C 1
ATOM 639 O O . ALA A 1 85 ? -40.865 21.432 45.577 1.00 27.41 85 ALA A O 1
ATOM 640 N N . ASP A 1 86 ? -41.956 22.617 44.137 1.00 28.00 86 ASP A N 1
ATOM 641 C CA . ASP A 1 86 ? -43.150 22.774 43.290 1.00 28.00 86 ASP A CA 1
ATOM 642 C C . ASP A 1 86 ? -43.613 24.260 43.148 1.00 28.00 86 ASP A C 1
ATOM 644 O O . ASP A 1 86 ? -43.404 25.068 44.049 1.00 28.00 86 ASP A O 1
ATOM 648 N N . SER A 1 87 ? -44.362 24.533 42.065 1.00 26.34 87 SER A N 1
ATOM 649 C CA . SER A 1 87 ? -45.443 25.530 41.826 1.00 26.34 87 SER A CA 1
ATOM 650 C C . SER A 1 87 ? -45.193 27.053 42.002 1.00 26.34 87 SER A C 1
ATOM 652 O O . SER A 1 87 ? -44.786 27.536 43.048 1.00 26.34 87 SER A O 1
ATOM 654 N N . THR A 1 88 ? -45.493 27.931 41.032 1.00 27.19 88 THR A N 1
ATOM 655 C CA . THR A 1 88 ? -46.826 28.166 40.440 1.00 27.19 88 THR A CA 1
ATOM 656 C C . THR A 1 88 ? -46.754 28.940 39.105 1.00 27.19 88 THR A C 1
ATOM 658 O O . THR A 1 88 ? -46.082 29.961 39.007 1.00 27.19 88 THR A O 1
ATOM 661 N N . SER A 1 89 ? -47.494 28.454 38.094 1.00 26.80 89 SER A N 1
ATOM 662 C CA . SER A 1 89 ? -48.167 29.175 36.983 1.00 26.80 89 SER A CA 1
ATOM 663 C C . SER A 1 89 ? -48.126 28.335 35.697 1.00 26.80 89 SER A C 1
ATOM 665 O O . SER A 1 89 ? -47.092 28.139 35.062 1.00 26.80 89 SER A O 1
ATOM 667 N N . THR A 1 90 ? -49.277 27.759 35.369 1.00 31.09 90 THR A N 1
ATOM 668 C CA . THR A 1 90 ? -49.513 26.657 34.435 1.00 31.09 90 THR A CA 1
ATOM 669 C C . THR A 1 90 ? -49.891 27.131 33.028 1.00 31.09 90 THR A C 1
ATOM 671 O O . THR A 1 90 ? -50.918 27.774 32.839 1.00 31.09 90 THR A O 1
ATOM 674 N N . MET A 1 91 ? -49.127 26.690 32.021 1.00 27.73 91 MET A N 1
ATOM 675 C CA . MET A 1 91 ? -49.566 26.512 30.625 1.00 27.73 91 MET A CA 1
ATOM 676 C C . MET A 1 91 ? -48.996 25.171 30.104 1.00 27.73 91 MET A C 1
ATOM 678 O O . MET A 1 91 ? -47.813 24.903 30.333 1.00 27.73 91 MET A O 1
ATOM 682 N N . PRO A 1 92 ? -49.775 24.289 29.440 1.00 35.22 92 PRO A N 1
ATOM 683 C CA . PRO A 1 92 ? -49.302 22.956 29.057 1.00 35.22 92 PRO A CA 1
ATOM 684 C C . PRO A 1 92 ? -48.311 23.020 27.886 1.00 35.22 92 PRO A C 1
ATOM 686 O O . PRO A 1 92 ? -48.561 23.700 26.890 1.00 35.22 92 PRO A O 1
ATOM 689 N N . ARG A 1 93 ? -47.209 22.259 27.969 1.00 36.50 93 ARG A N 1
ATOM 690 C CA . ARG A 1 93 ? -46.274 22.031 26.850 1.00 36.50 93 ARG A CA 1
ATOM 691 C C . ARG A 1 93 ? -47.053 21.507 25.640 1.00 36.50 93 ARG A C 1
ATOM 693 O O . ARG A 1 93 ? -47.704 20.469 25.733 1.00 36.50 93 ARG A O 1
ATOM 700 N N . GLY A 1 94 ? -46.978 22.214 24.514 1.00 40.62 94 GLY A N 1
ATOM 701 C CA . GLY A 1 94 ? -47.635 21.819 23.269 1.00 40.62 94 GLY A CA 1
ATOM 702 C C . GLY A 1 94 ? -47.223 20.411 22.831 1.00 40.62 94 GLY A C 1
ATOM 703 O O . GLY A 1 94 ? -46.038 20.113 22.677 1.00 40.62 94 GLY A O 1
ATOM 704 N N . THR A 1 95 ? -48.203 19.533 22.636 1.00 56.06 95 THR A N 1
ATOM 705 C CA . THR A 1 95 ? -48.008 18.193 22.080 1.00 56.06 95 THR A CA 1
ATOM 706 C C . THR A 1 95 ? -47.567 18.303 20.618 1.00 56.06 95 THR A C 1
ATOM 708 O O . THR A 1 95 ? -48.246 18.920 19.797 1.00 56.06 95 THR A O 1
ATOM 711 N N . ARG A 1 96 ? -46.401 17.733 20.280 1.00 71.12 96 ARG A N 1
ATOM 712 C CA . ARG A 1 96 ? -45.861 17.738 18.908 1.00 71.12 96 ARG A CA 1
ATOM 713 C C . ARG A 1 96 ? -46.819 17.016 17.948 1.00 71.12 96 ARG A C 1
ATOM 715 O O . ARG A 1 96 ? -47.444 16.021 18.312 1.00 71.12 96 ARG A O 1
ATOM 722 N N . ALA A 1 97 ? -46.907 17.500 16.706 1.00 85.44 97 ALA A N 1
ATOM 723 C CA . ALA A 1 97 ? -47.771 16.938 15.657 1.00 85.44 97 ALA A CA 1
ATOM 724 C C . ALA A 1 97 ? -47.354 15.529 15.189 1.00 85.44 97 ALA A C 1
ATOM 726 O O . ALA A 1 97 ? -48.107 14.857 14.491 1.00 85.44 97 ALA A O 1
ATOM 727 N N . TRP A 1 98 ? -46.167 15.077 15.581 1.00 90.56 98 TRP A N 1
ATOM 728 C CA . TRP A 1 98 ? -45.590 13.787 15.232 1.00 90.56 98 TRP A CA 1
ATOM 729 C C . TRP A 1 98 ? -44.789 13.231 16.413 1.00 90.56 98 TRP A C 1
ATOM 731 O O . TRP A 1 98 ? -44.604 13.886 17.446 1.00 90.56 98 TRP A O 1
ATOM 741 N N . SER A 1 99 ? -44.348 11.990 16.277 1.00 92.56 99 SER A N 1
ATOM 742 C CA . SER A 1 99 ? -43.668 11.217 17.306 1.00 92.56 99 SER A CA 1
ATOM 743 C C . SER A 1 99 ? -42.625 10.277 16.697 1.00 92.56 99 SER A C 1
ATOM 745 O O . SER A 1 99 ? -42.819 9.786 15.589 1.00 92.56 99 SER A O 1
ATOM 747 N N . LEU A 1 100 ? -41.525 10.051 17.424 1.00 94.31 100 LEU A N 1
ATOM 748 C CA . LEU A 1 100 ? -40.541 9.000 17.137 1.00 94.31 100 LEU A CA 1
ATOM 749 C C . LEU A 1 100 ? -40.844 7.756 17.974 1.00 94.31 100 LEU A C 1
ATOM 751 O O . LEU A 1 100 ? -41.388 7.889 19.075 1.00 94.31 100 LEU A O 1
ATOM 755 N N . PHE A 1 101 ? -40.449 6.594 17.460 1.00 95.25 101 PHE A N 1
ATOM 756 C CA . PHE A 1 101 ? -40.742 5.273 18.019 1.00 95.25 101 PHE A CA 1
ATOM 757 C C . PHE A 1 101 ? -39.465 4.403 18.134 1.00 95.25 101 PHE A C 1
ATOM 759 O O . PHE A 1 101 ? -39.363 3.387 17.443 1.00 95.25 101 PHE A O 1
ATOM 766 N N . PRO A 1 102 ? -38.461 4.806 18.947 1.00 93.56 102 PRO A N 1
ATOM 767 C CA . PRO A 1 102 ? -37.230 4.028 19.159 1.00 93.56 102 PRO A CA 1
ATOM 768 C C . PRO A 1 102 ? -37.486 2.634 19.745 1.00 93.56 102 PRO A C 1
ATOM 770 O O . PRO A 1 102 ? -36.707 1.721 19.511 1.00 93.56 102 PRO A O 1
ATOM 773 N N . GLU A 1 103 ? -38.588 2.448 20.474 1.00 92.19 103 GLU A N 1
ATOM 774 C CA . GLU A 1 103 ? -38.994 1.167 21.056 1.00 92.19 103 GLU A CA 1
ATOM 775 C C . GLU A 1 103 ? -39.221 0.056 20.014 1.00 92.19 103 GLU A C 1
ATOM 777 O O . GLU A 1 103 ? -39.150 -1.119 20.352 1.00 92.19 103 GLU A O 1
ATOM 782 N N . HIS A 1 104 ? -39.450 0.417 18.748 1.00 92.94 104 HIS A N 1
ATOM 783 C CA . HIS A 1 104 ? -39.618 -0.524 17.637 1.00 92.94 104 HIS A CA 1
ATOM 784 C C . HIS A 1 104 ? -38.320 -0.775 16.851 1.00 92.94 104 HIS A C 1
ATOM 786 O O . HIS A 1 104 ? -38.354 -1.458 15.829 1.00 92.94 104 HIS A O 1
ATOM 792 N N . HIS A 1 105 ? -37.186 -0.218 17.290 1.00 94.69 105 HIS A N 1
ATOM 793 C CA . HIS A 1 105 ? -35.914 -0.365 16.587 1.00 94.69 105 HIS A CA 1
ATOM 794 C C . HIS A 1 105 ? -35.470 -1.826 16.487 1.00 94.69 105 HIS A C 1
ATOM 796 O O . HIS A 1 105 ? -35.111 -2.237 15.388 1.00 94.69 105 HIS A O 1
ATOM 802 N N . GLY A 1 106 ? -35.579 -2.607 17.568 1.00 90.88 106 GLY A N 1
ATOM 803 C CA . GLY A 1 106 ? -35.195 -4.024 17.550 1.00 90.88 106 GLY A CA 1
ATOM 804 C C . GLY A 1 106 ? -35.940 -4.817 16.473 1.00 90.88 106 GLY A C 1
ATOM 805 O O . GLY A 1 106 ? -35.332 -5.548 15.711 1.00 90.88 106 GLY A O 1
ATOM 806 N N . SER A 1 107 ? -37.239 -4.561 16.283 1.00 92.06 107 SER A N 1
ATOM 807 C CA . SER A 1 107 ? -38.018 -5.208 15.215 1.00 92.06 107 SER A CA 1
ATOM 808 C C . SER A 1 107 ? -37.606 -4.776 13.802 1.00 92.06 107 SER A C 1
ATOM 810 O O . SER A 1 107 ? -37.818 -5.514 12.845 1.00 92.06 107 SER A O 1
ATOM 812 N N . VAL A 1 108 ? -37.057 -3.567 13.638 1.00 94.38 108 VAL A N 1
ATOM 813 C CA . VAL A 1 108 ? -36.462 -3.142 12.361 1.00 94.38 108 VAL A CA 1
ATOM 814 C C . VAL A 1 108 ? -35.122 -3.845 12.148 1.00 94.38 108 VAL A C 1
ATOM 816 O O . VAL A 1 108 ? -34.868 -4.282 11.031 1.00 94.38 108 VAL A O 1
ATOM 819 N N . GLU A 1 109 ? -34.296 -3.979 13.189 1.00 92.44 109 GLU A N 1
ATOM 820 C CA . GLU A 1 109 ? -33.011 -4.696 13.133 1.00 92.44 109 GLU A CA 1
ATOM 821 C C . GLU A 1 109 ? -33.210 -6.165 12.771 1.00 92.44 109 GLU A C 1
ATOM 823 O O . GLU A 1 109 ? -32.569 -6.641 11.838 1.00 92.44 109 GLU A O 1
ATOM 828 N N . ASP A 1 110 ? -34.166 -6.842 13.412 1.00 90.56 110 ASP A N 1
ATOM 829 C CA . ASP A 1 110 ? -34.506 -8.242 13.132 1.00 90.56 110 ASP A CA 1
ATOM 830 C C . ASP A 1 110 ? -34.793 -8.461 11.634 1.00 90.56 110 ASP A C 1
ATOM 832 O O . ASP A 1 110 ? -34.348 -9.431 11.029 1.00 90.56 110 ASP A O 1
ATOM 836 N N . LEU A 1 111 ? -35.497 -7.520 10.993 1.00 91.94 111 LEU A N 1
ATOM 837 C CA . LEU A 1 111 ? -35.843 -7.592 9.568 1.00 91.94 111 LEU A CA 1
ATOM 838 C C . LEU A 1 111 ? -34.681 -7.244 8.626 1.00 91.94 111 LEU A C 1
ATOM 840 O O . LEU A 1 111 ? -34.763 -7.511 7.421 1.00 91.94 111 LEU A O 1
ATOM 844 N N . LEU A 1 112 ? -33.640 -6.590 9.134 1.00 91.56 112 LEU A N 1
ATOM 845 C CA . LEU A 1 112 ? -32.449 -6.187 8.388 1.00 91.56 112 LEU A CA 1
ATOM 846 C C . LEU A 1 112 ? -31.291 -7.179 8.548 1.00 91.56 112 LEU A C 1
ATOM 848 O O . LEU A 1 112 ? -30.435 -7.246 7.661 1.00 91.56 112 LEU A O 1
ATOM 852 N N . GLN A 1 113 ? -31.300 -7.965 9.626 1.00 85.00 113 GLN A N 1
ATOM 853 C CA . GLN A 1 113 ? -30.250 -8.908 9.996 1.00 85.00 113 GLN A CA 1
ATOM 854 C C . GLN A 1 113 ? -29.952 -9.929 8.892 1.00 85.00 113 GLN A C 1
ATOM 856 O O . GLN A 1 113 ? -28.783 -10.150 8.574 1.00 85.00 113 GLN A O 1
ATOM 861 N N . ASP A 1 114 ? -30.989 -10.483 8.257 1.00 78.00 114 ASP A N 1
ATOM 862 C CA . ASP A 1 114 ? -30.855 -11.476 7.177 1.00 78.00 114 ASP A CA 1
ATOM 863 C C . ASP A 1 114 ? -30.111 -10.936 5.941 1.00 78.00 114 ASP A C 1
ATOM 865 O O . ASP A 1 114 ? -29.553 -11.705 5.163 1.00 78.00 114 ASP A O 1
ATOM 869 N N . GLU A 1 115 ? -30.064 -9.611 5.774 1.00 83.75 115 GLU A N 1
ATOM 870 C CA . GLU A 1 115 ? -29.371 -8.935 4.669 1.00 83.75 115 GLU A CA 1
ATOM 871 C C . GLU A 1 115 ? -28.011 -8.351 5.089 1.00 83.75 115 GLU A C 1
ATOM 873 O O . GLU A 1 115 ? -27.379 -7.630 4.313 1.00 83.75 115 GLU A O 1
ATOM 878 N N . GLY A 1 116 ? -27.579 -8.581 6.335 1.00 80.94 116 GLY A N 1
ATOM 879 C CA . GLY A 1 116 ? -26.348 -8.010 6.889 1.00 80.94 116 GLY A CA 1
ATOM 880 C C . GLY A 1 116 ? -26.356 -6.478 6.966 1.00 80.94 116 GLY A C 1
ATOM 881 O O . GLY A 1 116 ? -25.304 -5.848 6.839 1.00 80.94 116 GLY A O 1
ATOM 882 N N . LEU A 1 117 ? -27.534 -5.864 7.115 1.00 85.50 117 LEU A N 1
ATOM 883 C CA . LEU A 1 117 ? -27.686 -4.415 7.222 1.00 85.50 117 LEU A CA 1
ATOM 884 C C . LEU A 1 117 ? -27.792 -3.986 8.687 1.00 85.50 117 LEU A C 1
ATOM 886 O O . LEU A 1 117 ? -28.747 -4.349 9.364 1.00 85.50 117 LEU A O 1
ATOM 890 N N . ASP A 1 118 ? -26.855 -3.150 9.133 1.00 87.69 118 ASP A N 1
ATOM 891 C CA . ASP A 1 118 ? -26.854 -2.559 10.474 1.00 87.69 118 ASP A CA 1
ATOM 892 C C . ASP A 1 118 ? -27.120 -1.048 10.405 1.00 87.69 118 ASP A C 1
ATOM 894 O O . ASP A 1 118 ? -26.496 -0.326 9.614 1.00 87.69 118 ASP A O 1
ATOM 898 N N . PHE A 1 119 ? -28.091 -0.579 11.191 1.00 92.75 119 PHE A N 1
ATOM 899 C CA . PHE A 1 119 ? -28.512 0.817 11.217 1.00 92.75 119 PHE A CA 1
ATOM 900 C C . PHE A 1 119 ? -28.917 1.264 12.621 1.00 92.75 119 PHE A C 1
ATOM 902 O O . PHE A 1 119 ? -29.909 0.760 13.129 1.00 92.75 119 PHE A O 1
ATOM 909 N N . ASP A 1 120 ? -28.306 2.316 13.176 1.00 93.56 120 ASP A N 1
ATOM 910 C CA . ASP A 1 120 ? -28.727 2.843 14.482 1.00 93.56 120 ASP A CA 1
ATOM 911 C C . ASP A 1 120 ? -29.978 3.738 14.388 1.00 93.56 120 ASP A C 1
ATOM 913 O O . ASP A 1 120 ? -30.134 4.573 13.482 1.00 93.56 120 ASP A O 1
ATOM 917 N N . PHE A 1 121 ? -30.831 3.686 15.413 1.00 95.00 121 PHE A N 1
ATOM 918 C CA . PHE A 1 121 ? -31.910 4.659 15.574 1.00 95.00 121 PHE A CA 1
ATOM 919 C C . PHE A 1 121 ? -31.393 6.035 16.029 1.00 95.00 121 PHE A C 1
ATOM 921 O O . PHE A 1 121 ? -30.891 6.235 17.136 1.00 95.00 121 PHE A O 1
ATOM 928 N N . ASN A 1 122 ? -31.604 7.057 15.204 1.00 93.62 122 ASN A N 1
ATOM 929 C CA . ASN A 1 122 ? -31.292 8.439 15.538 1.00 93.62 122 ASN A CA 1
ATOM 930 C C . ASN A 1 122 ? -32.379 9.056 16.438 1.00 93.62 122 ASN A C 1
ATOM 932 O O . ASN A 1 122 ? -33.421 9.525 15.972 1.00 93.62 122 ASN A O 1
ATOM 936 N N . HIS A 1 123 ? -32.093 9.143 17.738 1.00 91.19 123 HIS A N 1
ATOM 937 C CA . HIS A 1 123 ? -32.985 9.742 18.740 1.00 91.19 123 HIS A CA 1
ATOM 938 C C . HIS A 1 123 ? -33.252 11.242 18.539 1.00 91.19 123 HIS A C 1
ATOM 940 O O . HIS A 1 123 ? -34.196 11.785 19.120 1.00 91.19 123 HIS A O 1
ATOM 946 N N . THR A 1 124 ? -32.438 11.927 17.731 1.00 84.62 124 THR A N 1
ATOM 947 C CA . THR A 1 124 ? -32.588 13.361 17.488 1.00 84.62 124 THR A CA 1
ATOM 948 C C . THR A 1 124 ? -33.215 13.611 16.124 1.00 84.62 124 THR A C 1
ATOM 950 O O . THR A 1 124 ? -32.599 13.404 15.082 1.00 84.62 124 THR A O 1
ATOM 953 N N . ASP A 1 125 ? -34.430 14.148 16.123 1.00 81.00 125 ASP A N 1
ATOM 954 C CA . ASP A 1 125 ? -35.081 14.602 14.898 1.00 81.00 125 ASP A CA 1
ATOM 955 C C . ASP A 1 125 ? -34.584 16.002 14.497 1.00 81.00 125 ASP A C 1
ATOM 957 O O . ASP A 1 125 ? -35.103 17.022 14.958 1.00 81.00 125 ASP A O 1
ATOM 961 N N . ARG A 1 126 ? -33.542 16.049 13.657 1.00 77.12 126 ARG A N 1
ATOM 962 C CA . ARG A 1 126 ? -33.067 17.276 12.996 1.00 77.12 126 ARG A CA 1
ATOM 963 C C . ARG A 1 126 ? -33.445 17.262 11.522 1.00 77.12 126 ARG A C 1
ATOM 965 O O . ARG A 1 126 ? -33.371 16.230 10.857 1.00 77.12 126 ARG A O 1
ATOM 972 N N . GLU A 1 127 ? -33.846 18.430 11.031 1.00 69.62 127 GLU A N 1
ATOM 973 C CA . GLU A 1 127 ? -34.185 18.651 9.623 1.00 69.62 127 GLU A CA 1
ATOM 974 C C . GLU A 1 127 ? -32.933 18.762 8.744 1.00 69.62 127 GLU A C 1
ATOM 976 O O . GLU A 1 127 ? -32.919 18.253 7.628 1.00 69.62 127 GLU A O 1
ATOM 981 N N . SER A 1 128 ? -31.845 19.324 9.275 1.00 65.75 128 SER A N 1
ATOM 982 C CA . SER A 1 128 ? -30.530 19.318 8.635 1.00 65.75 128 SER A CA 1
ATOM 983 C C . SER A 1 128 ? -29.779 17.998 8.869 1.00 65.75 128 SER A C 1
ATOM 985 O O . SER A 1 128 ? -29.888 17.386 9.933 1.00 65.75 128 SER A O 1
ATOM 987 N N . GLY A 1 129 ? -28.986 17.576 7.876 1.00 72.06 129 GLY A N 1
ATOM 988 C CA . GLY A 1 129 ? -28.037 16.458 7.993 1.00 72.06 129 GLY A CA 1
ATOM 989 C C . GLY A 1 129 ? -28.547 15.078 7.559 1.00 72.06 129 GLY A C 1
ATOM 990 O O . GLY A 1 129 ? -27.795 14.110 7.651 1.00 72.06 129 GLY A O 1
ATOM 991 N N . HIS A 1 130 ? -29.789 14.958 7.080 1.00 84.75 130 HIS A N 1
ATOM 992 C CA . HIS A 1 130 ? -30.248 13.726 6.436 1.00 84.75 130 HIS A CA 1
ATOM 993 C C . HIS A 1 130 ? -29.736 13.667 4.984 1.00 84.75 130 HIS A C 1
ATOM 995 O O . HIS A 1 130 ? -29.662 14.685 4.300 1.00 84.75 130 HIS A O 1
ATOM 1001 N N . ILE A 1 131 ? -29.362 12.475 4.522 1.00 90.88 131 ILE A N 1
ATOM 1002 C CA . ILE A 1 131 ? -28.826 12.213 3.176 1.00 90.88 131 ILE A CA 1
ATOM 1003 C C . ILE A 1 131 ? -29.869 11.609 2.230 1.00 90.88 131 ILE A C 1
ATOM 1005 O O . ILE A 1 131 ? -29.725 11.706 1.013 1.00 90.88 131 ILE A O 1
ATOM 1009 N N . LYS A 1 132 ? -30.916 10.974 2.771 1.00 92.56 132 LYS A N 1
ATOM 1010 C CA . LYS A 1 132 ? -32.083 10.494 2.018 1.00 92.56 132 LYS A CA 1
ATOM 1011 C C . LYS A 1 132 ? -33.333 10.637 2.876 1.00 92.56 132 LYS A C 1
ATOM 1013 O O . LYS A 1 132 ? -33.268 10.514 4.099 1.00 92.56 132 LYS A O 1
ATOM 1018 N N . GLU A 1 133 ? -34.475 10.839 2.235 1.00 94.06 133 GLU A N 1
ATOM 1019 C CA . GLU A 1 133 ? -35.774 10.844 2.902 1.00 94.06 133 GLU A CA 1
ATOM 1020 C C . GLU A 1 133 ? -36.861 10.209 2.032 1.00 94.06 133 GLU A C 1
ATOM 1022 O O . GLU A 1 133 ? -36.724 10.119 0.808 1.00 94.06 133 GLU A O 1
ATOM 1027 N N . TYR A 1 134 ? -37.910 9.685 2.667 1.00 94.56 134 TYR A N 1
ATOM 1028 C CA . TYR A 1 134 ? -39.022 9.047 1.974 1.00 94.56 134 TYR A CA 1
ATOM 1029 C C . TYR A 1 134 ? -40.330 9.121 2.761 1.00 94.56 134 TYR A C 1
ATOM 1031 O O . TYR A 1 134 ? -40.385 8.718 3.925 1.00 94.56 134 TYR A O 1
ATOM 1039 N N . ASP A 1 135 ? -41.393 9.545 2.081 1.00 91.19 135 ASP A N 1
ATOM 1040 C CA . ASP A 1 135 ? -42.748 9.597 2.624 1.00 91.19 135 ASP A CA 1
ATOM 1041 C C . ASP A 1 135 ? -43.538 8.328 2.316 1.00 91.19 135 ASP A C 1
ATOM 1043 O O . ASP A 1 135 ? -43.583 7.831 1.187 1.00 91.19 135 ASP A O 1
ATOM 1047 N N . THR A 1 136 ? -44.210 7.798 3.331 1.00 92.56 136 THR A N 1
ATOM 1048 C CA . THR A 1 136 ? -45.031 6.597 3.211 1.00 92.56 136 THR A CA 1
ATOM 1049 C C . THR A 1 136 ? -46.133 6.558 4.267 1.00 92.56 136 THR A C 1
ATOM 1051 O O . THR A 1 136 ? -46.403 7.549 4.941 1.00 92.56 136 THR A O 1
ATOM 1054 N N . ASN A 1 137 ? -46.815 5.418 4.389 1.00 91.75 137 ASN A N 1
ATOM 1055 C CA . ASN A 1 137 ? -47.838 5.208 5.401 1.00 91.75 137 ASN A CA 1
ATOM 1056 C C . ASN A 1 137 ? -47.654 3.870 6.118 1.00 91.75 137 ASN A C 1
ATOM 1058 O O . ASN A 1 137 ? -47.266 2.876 5.501 1.00 91.75 137 ASN A O 1
ATOM 1062 N N . VAL A 1 138 ? -48.014 3.857 7.398 1.00 91.56 138 VAL A N 1
ATOM 1063 C CA . VAL A 1 138 ? -48.097 2.666 8.255 1.00 91.56 138 VAL A CA 1
ATOM 1064 C C . VAL A 1 138 ? -49.500 2.552 8.852 1.00 91.56 138 VAL A C 1
ATOM 1066 O O . VAL A 1 138 ? -50.344 3.443 8.684 1.00 91.56 138 VAL A O 1
ATOM 1069 N N . MET A 1 139 ? -49.763 1.446 9.531 1.00 90.19 139 MET A N 1
ATOM 1070 C CA . MET A 1 139 ? -51.016 1.166 10.216 1.00 90.19 139 MET A CA 1
ATOM 1071 C C . MET A 1 139 ? -50.829 1.256 11.733 1.00 90.19 139 MET A C 1
ATOM 1073 O O . MET A 1 139 ? -49.718 1.207 12.260 1.00 90.19 139 MET A O 1
ATOM 1077 N N . GLY A 1 140 ? -51.928 1.491 12.444 1.00 91.38 140 GLY A N 1
ATOM 1078 C CA . GLY A 1 140 ? -51.897 1.578 13.897 1.00 91.38 140 GLY A CA 1
ATOM 1079 C C . GLY A 1 140 ? -53.238 1.954 14.506 1.00 91.38 140 GLY A C 1
ATOM 1080 O O . GLY A 1 140 ? -54.239 2.186 13.814 1.00 91.38 140 GLY A O 1
ATOM 1081 N N . ARG A 1 141 ? -53.262 2.020 15.835 1.00 91.38 141 ARG A N 1
ATOM 1082 C CA . ARG A 1 141 ? -54.445 2.344 16.638 1.00 91.38 141 ARG A CA 1
ATOM 1083 C C . ARG A 1 141 ? -54.189 3.572 17.493 1.00 91.38 141 ARG A C 1
ATOM 1085 O O . ARG A 1 141 ? -53.082 3.793 17.955 1.00 91.38 141 ARG A O 1
ATOM 1092 N N . PHE A 1 142 ? -55.226 4.356 17.730 1.00 90.50 142 PHE A N 1
ATOM 1093 C CA . PHE A 1 142 ? -55.192 5.541 18.574 1.00 90.50 142 PHE A CA 1
ATOM 1094 C C . PHE A 1 142 ? -56.198 5.373 19.704 1.00 90.50 142 PHE A C 1
ATOM 1096 O O . PHE A 1 142 ? -57.331 4.956 19.461 1.00 90.50 142 PHE A O 1
ATOM 1103 N N . ALA A 1 143 ? -55.809 5.750 20.918 1.00 90.31 143 ALA A N 1
ATOM 1104 C CA . ALA A 1 143 ? -56.725 5.919 22.041 1.00 90.31 143 ALA A CA 1
ATOM 1105 C C . ALA A 1 143 ? -57.013 7.410 22.231 1.00 90.31 143 ALA A C 1
ATOM 1107 O O . ALA A 1 143 ? -56.101 8.237 22.139 1.00 90.31 143 ALA A O 1
ATOM 1108 N N . CYS A 1 144 ? -58.265 7.790 22.475 1.00 87.94 144 CYS A N 1
ATOM 1109 C CA . CYS A 1 144 ? -58.561 9.191 22.754 1.00 87.94 144 CYS A CA 1
ATOM 1110 C C . CYS A 1 144 ? -58.045 9.550 24.158 1.00 87.94 144 CYS A C 1
ATOM 1112 O O . CYS A 1 144 ? -58.493 8.945 25.129 1.00 87.94 144 CYS A O 1
ATOM 1114 N N . PRO A 1 145 ? -57.153 10.546 24.311 1.00 83.94 145 PRO A N 1
ATOM 1115 C CA . PRO A 1 145 ? -56.616 10.894 25.627 1.00 83.94 145 PRO A CA 1
ATOM 1116 C C . PRO A 1 145 ? -57.604 11.706 26.479 1.00 83.94 145 PRO A C 1
ATOM 1118 O O . PRO A 1 145 ? -57.346 11.964 27.650 1.00 83.94 145 PRO A O 1
ATOM 1121 N N . ASN A 1 146 ? -58.720 12.158 25.898 1.00 86.12 146 ASN A N 1
ATOM 1122 C CA . ASN A 1 146 ? -59.736 12.913 26.617 1.00 86.12 146 ASN A CA 1
ATOM 1123 C C . ASN A 1 146 ? -60.739 11.957 27.269 1.00 86.12 146 ASN A C 1
ATOM 1125 O O . ASN A 1 146 ? -61.607 11.420 26.583 1.00 86.12 146 ASN A O 1
ATOM 1129 N N . ALA A 1 147 ? -60.649 11.816 28.593 1.00 85.38 147 ALA A N 1
ATOM 1130 C CA . ALA A 1 147 ? -61.540 10.980 29.400 1.00 85.38 147 ALA A CA 1
ATOM 1131 C C . ALA A 1 147 ? -63.025 11.384 29.313 1.00 85.38 147 ALA A C 1
ATOM 1133 O O . ALA A 1 147 ? -63.900 10.558 29.548 1.00 85.38 147 ALA A O 1
ATOM 1134 N N . ASN A 1 148 ? -63.317 12.632 28.928 1.00 88.19 148 ASN A N 1
ATOM 1135 C CA . ASN A 1 148 ? -64.681 13.133 28.738 1.00 88.19 148 ASN A CA 1
ATOM 1136 C C . ASN A 1 148 ? -65.183 12.958 27.293 1.00 88.19 148 ASN A C 1
ATOM 1138 O O . ASN A 1 148 ? -66.261 13.441 26.945 1.00 88.19 148 ASN A O 1
ATOM 1142 N N . CYS A 1 149 ? -64.398 12.325 26.416 1.00 86.81 149 CYS A N 1
ATOM 1143 C CA . CYS A 1 149 ? -64.813 12.024 25.054 1.00 86.81 149 CYS A CA 1
ATOM 1144 C C . CYS A 1 149 ? -65.518 10.667 24.993 1.00 86.81 149 CYS A C 1
ATOM 1146 O O . CYS A 1 149 ? -65.045 9.680 25.542 1.00 86.81 149 CYS A O 1
ATOM 1148 N N . THR A 1 150 ? -66.616 10.600 24.244 1.00 85.19 150 THR A N 1
ATOM 1149 C CA . THR A 1 150 ? -67.359 9.353 24.008 1.00 85.19 150 THR A CA 1
ATOM 1150 C C . THR A 1 150 ? -66.632 8.377 23.076 1.00 85.19 150 THR A C 1
ATOM 1152 O O . THR A 1 150 ? -67.015 7.213 22.989 1.00 85.19 150 THR A O 1
ATOM 1155 N N . GLN A 1 151 ? -65.590 8.830 22.370 1.00 80.19 151 GLN A N 1
ATOM 1156 C CA . GLN A 1 151 ? -64.758 7.988 21.513 1.00 80.19 151 GLN A CA 1
ATOM 1157 C C . GLN A 1 151 ? -63.622 7.372 22.325 1.00 80.19 151 GLN A C 1
ATOM 1159 O O . GLN A 1 151 ? -62.741 8.091 22.786 1.00 80.19 151 GLN A O 1
ATOM 1164 N N . LEU A 1 152 ? -63.608 6.044 22.443 1.00 81.69 152 LEU A N 1
ATOM 1165 C CA . LEU A 1 152 ? -62.549 5.317 23.153 1.00 81.69 152 LEU A CA 1
ATOM 1166 C C . LEU A 1 152 ? -61.249 5.241 22.329 1.00 81.69 152 LEU A C 1
ATOM 1168 O O . LEU A 1 152 ? -60.152 5.356 22.872 1.00 81.69 152 LEU A O 1
ATOM 1172 N N . GLY A 1 153 ? -61.357 5.116 21.005 1.00 86.06 153 GLY A N 1
ATOM 1173 C CA . GLY A 1 153 ? -60.214 5.020 20.099 1.00 86.06 153 GLY A CA 1
ATOM 1174 C C . GLY A 1 153 ? -60.621 4.711 18.658 1.00 86.06 153 GLY A C 1
ATOM 1175 O O . GLY A 1 153 ? -61.790 4.452 18.378 1.00 86.06 153 GLY A O 1
ATOM 1176 N N . TRP A 1 154 ? -59.665 4.744 17.731 1.00 89.50 154 TRP A N 1
ATOM 1177 C CA . TRP A 1 154 ? -59.874 4.404 16.318 1.00 89.50 154 TRP A CA 1
ATOM 1178 C C . TRP A 1 154 ? -58.647 3.698 15.736 1.00 89.50 154 TRP A C 1
ATOM 1180 O O . TRP A 1 154 ? -57.541 3.822 16.250 1.00 89.50 154 TRP A O 1
ATOM 1190 N N . SER A 1 155 ? -58.833 2.935 14.659 1.00 88.00 155 SER A N 1
ATOM 1191 C CA . SER A 1 155 ? -57.725 2.352 13.887 1.00 88.00 155 SER A CA 1
ATOM 1192 C C . SER A 1 155 ? -57.527 3.147 12.601 1.00 88.00 155 SER A C 1
ATOM 1194 O O . SER A 1 155 ? -58.504 3.549 11.969 1.00 88.00 155 SER A O 1
ATOM 1196 N N . SER A 1 156 ? -56.278 3.366 12.199 1.00 85.75 156 SER A N 1
ATOM 1197 C CA . SER A 1 156 ? -55.927 4.029 10.945 1.00 85.75 156 SER A CA 1
ATOM 1198 C C . SER A 1 156 ? -55.107 3.083 10.082 1.00 85.75 156 SER A C 1
ATOM 1200 O O . SER A 1 156 ? -54.095 2.550 10.524 1.00 85.75 156 SER A O 1
ATOM 1202 N N . LYS A 1 157 ? -55.529 2.911 8.826 1.00 86.19 157 LYS A N 1
ATOM 1203 C CA . LYS A 1 157 ? -54.764 2.168 7.811 1.00 86.19 157 LYS A CA 1
ATOM 1204 C C . LYS A 1 157 ? -53.772 3.053 7.040 1.00 86.19 157 LYS A C 1
ATOM 1206 O O . LYS A 1 157 ? -53.107 2.576 6.127 1.00 86.19 157 LYS A O 1
ATOM 1211 N N . LYS A 1 158 ? -53.747 4.358 7.332 1.00 86.56 158 LYS A N 1
ATOM 1212 C CA . LYS A 1 158 ? -52.915 5.361 6.654 1.00 86.56 158 LYS A CA 1
ATOM 1213 C C . LYS A 1 158 ? -52.442 6.407 7.660 1.00 86.56 158 LYS A C 1
ATOM 1215 O O . LYS A 1 158 ? -52.996 7.502 7.751 1.00 86.56 158 LYS A O 1
ATOM 1220 N N . ILE A 1 159 ? -51.466 6.036 8.477 1.00 90.38 159 ILE A N 1
ATOM 1221 C CA . ILE A 1 159 ? -50.726 6.966 9.330 1.00 90.38 159 ILE A CA 1
ATOM 1222 C C . ILE A 1 159 ? -49.504 7.409 8.536 1.00 90.38 159 ILE A C 1
ATOM 1224 O O . ILE A 1 159 ? -48.695 6.564 8.165 1.00 90.38 159 ILE A O 1
ATOM 1228 N N . ALA A 1 160 ? -49.385 8.706 8.253 1.00 91.69 160 ALA A N 1
ATOM 1229 C CA . ALA A 1 160 ? -48.246 9.229 7.511 1.00 91.69 160 ALA A CA 1
ATOM 1230 C C . ALA A 1 160 ? -46.948 9.002 8.297 1.00 91.69 160 ALA A C 1
ATOM 1232 O O . ALA A 1 160 ? -46.896 9.261 9.506 1.00 91.69 160 ALA A O 1
ATOM 1233 N N . VAL A 1 161 ? -45.920 8.529 7.596 1.00 95.00 161 VAL A N 1
ATOM 1234 C CA . VAL A 1 161 ? -44.576 8.320 8.132 1.00 95.00 161 VAL A CA 1
ATOM 1235 C C . VAL A 1 161 ? -43.555 8.918 7.189 1.00 95.00 161 VAL A C 1
ATOM 1237 O O . VAL A 1 161 ? -43.572 8.630 5.994 1.00 95.00 161 VAL A O 1
ATOM 1240 N N . TRP A 1 162 ? -42.647 9.704 7.751 1.00 95.06 162 TRP A N 1
ATOM 1241 C CA . TRP A 1 162 ? -41.530 10.295 7.033 1.00 95.06 162 TRP A CA 1
ATOM 1242 C C . TRP A 1 162 ? -40.232 9.669 7.534 1.00 95.06 162 TRP A C 1
ATOM 1244 O O . TRP A 1 162 ? -39.832 9.892 8.678 1.00 95.06 162 TRP A O 1
ATOM 1254 N N . ILE A 1 163 ? -39.620 8.830 6.701 1.00 96.88 163 ILE A N 1
ATOM 1255 C CA . ILE A 1 163 ? -38.404 8.075 7.018 1.00 96.88 163 ILE A CA 1
ATOM 1256 C C . ILE A 1 163 ? -37.205 8.891 6.551 1.00 96.88 163 ILE A C 1
ATOM 1258 O O . ILE A 1 163 ? -37.181 9.336 5.403 1.00 96.88 163 ILE A O 1
ATOM 1262 N N . ARG A 1 164 ? -36.196 9.056 7.405 1.00 95.88 164 ARG A N 1
ATOM 1263 C CA . ARG A 1 164 ? -34.963 9.778 7.083 1.00 95.88 164 ARG A CA 1
ATOM 1264 C C . ARG A 1 164 ? -33.747 8.927 7.378 1.00 95.88 164 ARG A C 1
ATOM 1266 O O . ARG A 1 164 ? -33.672 8.284 8.421 1.00 95.88 164 ARG A O 1
ATOM 1273 N N . LEU A 1 165 ? -32.793 8.978 6.461 1.00 94.31 165 LEU A N 1
ATOM 1274 C CA . LEU A 1 165 ? -31.473 8.385 6.597 1.00 94.31 165 LEU A CA 1
ATOM 1275 C C . LEU A 1 165 ? -30.440 9.491 6.779 1.00 94.31 165 LEU A C 1
ATOM 1277 O O . LEU A 1 165 ? -30.445 10.470 6.036 1.00 94.31 165 LEU A O 1
ATOM 1281 N N . TYR A 1 166 ? -29.536 9.308 7.727 1.00 90.88 166 TYR A N 1
ATOM 1282 C CA . TYR A 1 166 ? -28.433 10.200 8.063 1.00 90.88 166 TYR A CA 1
ATOM 1283 C C . TYR A 1 166 ? -27.092 9.534 7.722 1.00 90.88 166 TYR A C 1
ATOM 1285 O O . TYR A 1 166 ? -27.029 8.335 7.440 1.00 90.88 166 TYR A O 1
ATOM 1293 N N . SER A 1 167 ? -26.005 10.308 7.750 1.00 84.19 167 SER A N 1
ATOM 1294 C CA . SER A 1 167 ? -24.650 9.749 7.688 1.00 84.19 167 SER A CA 1
ATOM 1295 C C . SER A 1 167 ? -24.378 8.792 8.862 1.00 84.19 167 SER A C 1
ATOM 1297 O O . SER A 1 167 ? -24.948 8.942 9.953 1.00 84.19 167 SER A O 1
ATOM 1299 N N . GLY A 1 168 ? -23.512 7.802 8.616 1.00 84.38 168 GLY A N 1
ATOM 1300 C CA . GLY A 1 168 ? -23.148 6.764 9.587 1.00 84.38 168 GLY A CA 1
ATOM 1301 C C . GLY A 1 168 ? -24.216 5.685 9.791 1.00 84.38 168 GLY A C 1
ATOM 1302 O O . GLY A 1 168 ? -24.368 5.212 10.905 1.00 84.38 168 GLY A O 1
ATOM 1303 N N . SER A 1 169 ? -25.001 5.351 8.758 1.00 90.19 169 SER A N 1
ATOM 1304 C CA . SER A 1 169 ? -26.074 4.338 8.825 1.00 90.19 169 SER A CA 1
ATOM 1305 C C . SER A 1 169 ? -27.105 4.587 9.929 1.00 90.19 169 SER A C 1
ATOM 1307 O O . SER A 1 169 ? -27.660 3.659 10.494 1.00 90.19 169 SER A O 1
ATOM 1309 N N . ARG A 1 170 ? -27.423 5.847 10.232 1.00 94.19 170 ARG A N 1
ATOM 1310 C CA . ARG A 1 170 ? -28.438 6.165 11.246 1.00 94.19 170 ARG A CA 1
ATOM 1311 C C . ARG A 1 170 ? -29.746 6.548 10.592 1.00 94.19 170 ARG A C 1
ATOM 1313 O O . ARG A 1 170 ? -29.739 7.292 9.613 1.00 94.19 170 ARG A O 1
ATOM 1320 N N . TYR A 1 171 ? -30.876 6.137 11.146 1.00 96.94 171 TYR A N 1
ATOM 1321 C CA . TYR A 1 171 ? -32.187 6.506 10.611 1.00 96.94 171 TYR A CA 1
ATOM 1322 C C . TYR A 1 171 ? -33.144 6.963 11.707 1.00 96.94 171 TYR A C 1
ATOM 1324 O O . TYR A 1 171 ? -32.997 6.623 12.873 1.00 96.94 171 TYR A O 1
ATOM 1332 N N . ASN A 1 172 ? -34.160 7.732 11.338 1.00 96.75 172 ASN A N 1
ATOM 1333 C CA . ASN A 1 172 ? -35.346 7.886 12.173 1.00 96.75 172 ASN A CA 1
ATOM 1334 C C . ASN A 1 172 ? -36.601 7.919 11.299 1.00 96.75 172 ASN A C 1
ATOM 1336 O O . ASN A 1 172 ? -36.532 7.992 10.069 1.00 96.75 172 ASN A O 1
ATOM 1340 N N . ALA A 1 173 ? -37.762 7.833 11.942 1.00 96.38 173 ALA A N 1
ATOM 1341 C CA . ALA A 1 173 ? -39.041 7.921 11.263 1.00 96.38 173 ALA A CA 1
ATOM 1342 C C . ALA A 1 173 ? -40.015 8.783 12.069 1.00 96.38 173 ALA A C 1
ATOM 1344 O O . ALA A 1 173 ? -40.382 8.447 13.198 1.00 96.38 173 ALA A O 1
ATOM 1345 N N . ARG A 1 174 ? -40.449 9.904 11.483 1.00 94.88 174 ARG A N 1
ATOM 1346 C CA . ARG A 1 174 ? -41.518 10.735 12.047 1.00 94.88 174 ARG A CA 1
ATOM 1347 C C . ARG A 1 174 ? -42.853 10.085 11.737 1.00 94.88 174 ARG A C 1
ATOM 1349 O O . ARG A 1 174 ? -43.231 9.992 10.575 1.00 94.88 174 ARG A O 1
ATOM 1356 N N . VAL A 1 175 ? -43.597 9.712 12.767 1.00 95.38 175 VAL A N 1
ATOM 1357 C CA . VAL A 1 175 ? -44.962 9.195 12.632 1.00 95.38 175 VAL A CA 1
ATOM 1358 C C . VAL A 1 175 ? -45.938 10.278 13.071 1.00 95.38 175 VAL A C 1
ATOM 1360 O O . VAL A 1 175 ? -45.847 10.793 14.188 1.00 95.38 175 VAL A O 1
ATOM 1363 N N . TYR A 1 176 ? -46.863 10.654 12.194 1.00 92.56 176 TYR A N 1
ATOM 1364 C CA . TYR A 1 176 ? -47.768 11.772 12.449 1.00 92.56 176 TYR A CA 1
ATOM 1365 C C . TYR A 1 176 ? -48.945 11.371 13.347 1.00 92.56 176 TYR A C 1
ATOM 1367 O O . TYR A 1 176 ? -49.649 10.390 13.102 1.00 92.56 176 TYR A O 1
ATOM 1375 N N . ASN A 1 177 ? -49.178 12.176 14.383 1.00 92.00 177 ASN A N 1
ATOM 1376 C CA . ASN A 1 177 ? -50.266 11.995 15.338 1.00 92.00 177 ASN A CA 1
ATOM 1377 C C . ASN A 1 177 ? -51.607 12.394 14.697 1.00 92.00 177 ASN A C 1
ATOM 1379 O O . ASN A 1 177 ? -51.672 13.334 13.903 1.00 92.00 177 ASN A O 1
ATOM 1383 N N . GLN A 1 178 ? -52.701 11.728 15.070 1.00 88.75 178 GLN A N 1
ATOM 1384 C CA . GLN A 1 178 ? -54.043 12.030 14.556 1.00 88.75 178 GLN A CA 1
ATOM 1385 C C . GLN A 1 178 ? -54.938 12.609 15.654 1.00 88.75 178 GLN A C 1
ATOM 1387 O O . GLN A 1 178 ? -54.762 12.331 16.841 1.00 88.75 178 GLN A O 1
ATOM 1392 N N . ARG A 1 179 ? -55.910 13.439 15.266 1.00 88.88 179 ARG A N 1
ATOM 1393 C CA . ARG A 1 179 ? -56.870 14.038 16.201 1.00 88.88 179 ARG A CA 1
ATOM 1394 C C . ARG A 1 179 ? -58.146 13.213 16.275 1.00 88.88 179 ARG A C 1
ATOM 1396 O O . ARG A 1 179 ? -58.673 12.784 15.252 1.00 88.88 179 ARG A O 1
ATOM 1403 N N . CYS A 1 180 ? -58.672 13.058 17.486 1.00 85.38 180 CYS A N 1
ATOM 1404 C CA . CYS A 1 180 ? -59.994 12.483 17.695 1.00 85.38 180 CYS A CA 1
ATOM 1405 C C . CYS A 1 180 ? -61.049 13.355 17.002 1.00 85.38 180 CYS A C 1
ATOM 1407 O O . CYS A 1 180 ? -61.133 14.553 17.271 1.00 85.38 180 CYS A O 1
ATOM 1409 N N . LYS A 1 181 ? -61.891 12.761 16.149 1.00 86.00 181 LYS A N 1
ATOM 1410 C CA . LYS A 1 181 ? -62.931 13.495 15.406 1.00 86.00 181 LYS A CA 1
ATOM 1411 C C . LYS A 1 181 ? -63.940 14.197 16.324 1.00 86.00 181 LYS A C 1
ATOM 1413 O O . LYS A 1 181 ? -64.464 15.241 15.958 1.00 86.00 181 LYS A O 1
ATOM 1418 N N . SER A 1 182 ? -64.216 13.627 17.497 1.00 85.19 182 SER A N 1
ATOM 1419 C CA . SER A 1 182 ? -65.264 14.124 18.397 1.00 85.19 182 SER A CA 1
ATOM 1420 C C . SER A 1 182 ? -64.805 15.255 19.312 1.00 85.19 182 SER A C 1
ATOM 1422 O O . SER A 1 182 ? -65.562 16.193 19.524 1.00 85.19 182 SER A O 1
ATOM 1424 N N . CYS A 1 183 ? -63.590 15.190 19.861 1.00 86.25 183 CYS A N 1
ATOM 1425 C CA . CYS A 1 183 ? -63.100 16.193 20.818 1.00 86.25 183 CYS A CA 1
ATOM 1426 C C . CYS A 1 183 ? -61.835 16.929 20.365 1.00 86.25 183 CYS A C 1
ATOM 1428 O O . CYS A 1 183 ? -61.278 17.717 21.124 1.00 86.25 183 CYS A O 1
ATOM 1430 N N . ASN A 1 184 ? -61.353 16.649 19.152 1.00 85.50 184 ASN A N 1
ATOM 1431 C CA . ASN A 1 184 ? -60.178 17.264 18.535 1.00 85.50 184 ASN A CA 1
ATOM 1432 C C . ASN A 1 184 ? -58.845 17.065 19.294 1.00 85.50 184 ASN A C 1
ATOM 1434 O O . ASN A 1 184 ? -57.828 17.686 18.964 1.00 85.50 184 ASN A O 1
ATOM 1438 N N . SER A 1 185 ? -58.817 16.185 20.299 1.00 83.25 185 SER A N 1
ATOM 1439 C CA . SER A 1 185 ? -57.611 15.875 21.072 1.00 83.25 185 SER A CA 1
ATOM 1440 C C . SER A 1 185 ? -56.614 15.086 20.226 1.00 83.25 185 SER A C 1
ATOM 1442 O O . SER A 1 185 ? -56.989 14.117 19.566 1.00 83.25 185 SER A O 1
ATOM 1444 N N . LEU A 1 186 ? -55.349 15.513 20.235 1.00 88.62 186 LEU A N 1
ATOM 1445 C CA . LEU A 1 186 ? -54.261 14.863 19.504 1.00 88.62 186 LEU A CA 1
ATOM 1446 C C . LEU A 1 186 ? -53.839 13.577 20.226 1.00 88.62 186 LEU A C 1
ATOM 1448 O O . LEU A 1 186 ? -53.576 13.619 21.425 1.00 88.62 186 LEU A O 1
ATOM 1452 N N . SER A 1 187 ? -53.771 12.462 19.504 1.00 87.12 187 SER A N 1
ATOM 1453 C CA . SER A 1 187 ? -53.409 11.148 20.035 1.00 87.12 187 SER A CA 1
ATOM 1454 C C . SER A 1 187 ? -52.167 10.597 19.332 1.00 87.12 187 SER A C 1
ATOM 1456 O O . SER A 1 187 ? -52.035 10.723 18.111 1.00 87.12 187 SER A O 1
ATOM 1458 N N . ARG A 1 188 ? -51.261 9.997 20.113 1.00 91.62 188 ARG A N 1
ATOM 1459 C CA . ARG A 1 188 ? -50.099 9.245 19.621 1.00 91.62 188 ARG A CA 1
ATOM 1460 C C . ARG A 1 188 ? -50.547 7.816 19.284 1.00 91.62 188 ARG A C 1
ATOM 1462 O O . ARG A 1 188 ? -51.247 7.222 20.106 1.00 91.62 188 ARG A O 1
ATOM 1469 N N . PRO A 1 189 ? -50.177 7.260 18.117 1.00 93.81 189 PRO A N 1
ATOM 1470 C CA . PRO A 1 189 ? -50.579 5.907 17.767 1.00 93.81 189 PRO A CA 1
ATOM 1471 C C . PRO A 1 189 ? -49.803 4.851 18.556 1.00 93.81 189 PRO A C 1
ATOM 1473 O O . PRO A 1 189 ? -48.639 5.047 18.898 1.00 93.81 189 PRO A O 1
ATOM 1476 N N . THR A 1 190 ? -50.435 3.703 18.758 1.00 92.88 190 THR A N 1
ATOM 1477 C CA . THR A 1 190 ? -49.778 2.409 18.947 1.00 92.88 190 THR A CA 1
ATOM 1478 C C . THR A 1 190 ? -49.617 1.776 17.569 1.00 92.88 190 THR A C 1
ATOM 1480 O O . THR A 1 190 ? -50.605 1.632 16.840 1.00 92.88 190 THR A O 1
ATOM 1483 N N . LEU A 1 191 ? -48.383 1.454 17.199 1.00 92.50 191 LEU A N 1
ATOM 1484 C CA . LEU A 1 191 ? -48.036 0.940 15.877 1.00 92.50 191 LEU A CA 1
ATOM 1485 C C . LEU A 1 191 ? -48.060 -0.586 15.865 1.00 92.50 191 LEU A C 1
ATOM 1487 O O . LEU A 1 191 ? -47.805 -1.219 16.888 1.00 92.50 191 LEU A O 1
ATOM 1491 N N . ASP A 1 192 ? -48.411 -1.151 14.715 1.00 88.25 192 ASP A N 1
ATOM 1492 C CA . ASP A 1 192 ? -48.302 -2.586 14.448 1.00 88.25 192 ASP A CA 1
ATOM 1493 C C . ASP A 1 192 ? -47.049 -2.891 13.606 1.00 88.25 192 ASP A C 1
ATOM 1495 O O . ASP A 1 192 ? -46.257 -1.994 13.292 1.00 88.25 192 ASP A O 1
ATOM 1499 N N . ASP A 1 193 ? -46.884 -4.159 13.225 1.00 85.69 193 ASP A N 1
ATOM 1500 C CA . ASP A 1 193 ? -45.711 -4.667 12.499 1.00 85.69 193 ASP A CA 1
ATOM 1501 C C . ASP A 1 193 ? -45.460 -3.938 11.168 1.00 85.69 193 ASP A C 1
ATOM 1503 O O . ASP A 1 193 ? -44.320 -3.850 10.705 1.00 85.69 193 ASP A O 1
ATOM 1507 N N . SER A 1 194 ? -46.489 -3.292 10.598 1.00 88.62 194 SER A N 1
ATOM 1508 C CA . SER A 1 194 ? -46.348 -2.516 9.364 1.00 88.62 194 SER A CA 1
ATOM 1509 C C . SER A 1 194 ? -45.378 -1.339 9.493 1.00 88.62 194 SER A C 1
ATOM 1511 O O . SER A 1 194 ? -44.879 -0.853 8.476 1.00 88.62 194 SER A O 1
ATOM 1513 N N . TYR A 1 195 ? -45.095 -0.866 10.712 1.00 94.19 195 TYR A N 1
ATOM 1514 C CA . TYR A 1 195 ? -44.062 0.140 10.944 1.00 94.19 195 TYR A CA 1
ATOM 1515 C C . TYR A 1 195 ? -42.665 -0.415 10.667 1.00 94.19 195 TYR A C 1
ATOM 1517 O O . TYR A 1 195 ? -41.933 0.159 9.854 1.00 94.19 195 TYR A O 1
ATOM 1525 N N . ALA A 1 196 ? -42.319 -1.538 11.302 1.00 93.19 196 ALA A N 1
ATOM 1526 C CA . ALA A 1 196 ? -40.996 -2.134 11.182 1.00 93.19 196 ALA A CA 1
ATOM 1527 C C . ALA A 1 196 ? -40.740 -2.616 9.748 1.00 93.19 196 ALA A C 1
ATOM 1529 O O . ALA A 1 196 ? -39.733 -2.246 9.145 1.00 93.19 196 ALA A O 1
ATOM 1530 N N . GLU A 1 197 ? -41.713 -3.312 9.150 1.00 92.56 197 GLU A N 1
ATOM 1531 C CA . GLU A 1 197 ? -41.653 -3.778 7.760 1.00 92.56 197 GLU A CA 1
ATOM 1532 C C . GLU A 1 197 ? -41.412 -2.634 6.772 1.00 92.56 197 GLU A C 1
ATOM 1534 O O . GLU A 1 197 ? -40.585 -2.734 5.862 1.00 92.56 197 GLU A O 1
ATOM 1539 N N . ARG A 1 198 ? -42.129 -1.514 6.936 1.00 93.88 198 ARG A N 1
ATOM 1540 C CA . ARG A 1 198 ? -42.055 -0.391 5.996 1.00 93.88 198 ARG A CA 1
ATOM 1541 C C . ARG A 1 198 ? -40.719 0.337 6.071 1.00 93.88 198 ARG A C 1
ATOM 1543 O O . ARG A 1 198 ? -40.212 0.782 5.036 1.00 93.88 198 ARG A O 1
ATOM 1550 N N . ILE A 1 199 ? -40.176 0.474 7.276 1.00 96.31 199 ILE A N 1
ATOM 1551 C CA . ILE A 1 199 ? -38.872 1.091 7.503 1.00 96.31 199 ILE A CA 1
ATOM 1552 C C . ILE A 1 199 ? -37.768 0.171 7.000 1.00 96.31 199 ILE A C 1
ATOM 1554 O O . ILE A 1 199 ? -36.969 0.614 6.176 1.00 96.31 199 ILE A O 1
ATOM 1558 N N . ALA A 1 200 ? -37.775 -1.106 7.391 1.00 95.50 200 ALA A N 1
ATOM 1559 C CA . ALA A 1 200 ? -36.798 -2.090 6.936 1.00 95.50 200 ALA A CA 1
ATOM 1560 C C . ALA A 1 200 ? -36.779 -2.187 5.403 1.00 95.50 200 ALA A C 1
ATOM 1562 O O . ALA A 1 200 ? -35.723 -2.060 4.790 1.00 95.50 200 ALA A O 1
ATOM 1563 N N . TYR A 1 201 ? -37.948 -2.271 4.757 1.00 94.62 201 TYR A N 1
ATOM 1564 C CA . TYR A 1 201 ? -38.064 -2.247 3.294 1.00 94.62 201 TYR A CA 1
ATOM 1565 C C . TYR A 1 201 ? -37.375 -1.024 2.669 1.00 94.62 201 TYR A C 1
ATOM 1567 O O . TYR A 1 201 ? -36.682 -1.127 1.652 1.00 94.62 201 TYR A O 1
ATOM 1575 N N . ARG A 1 202 ? -37.566 0.164 3.260 1.00 96.19 202 ARG A N 1
ATOM 1576 C CA . ARG A 1 202 ? -36.973 1.404 2.744 1.00 96.19 202 ARG A CA 1
ATOM 1577 C C . ARG A 1 202 ? -35.458 1.422 2.932 1.00 96.19 202 ARG A C 1
ATOM 1579 O O . ARG A 1 202 ? -34.758 1.818 2.000 1.00 96.19 202 ARG A O 1
ATOM 1586 N N . LEU A 1 203 ? -34.971 0.986 4.091 1.00 95.94 203 LEU A N 1
ATOM 1587 C CA . LEU A 1 203 ? -33.542 0.888 4.386 1.00 95.94 203 LEU A CA 1
ATOM 1588 C C . LEU A 1 203 ? -32.861 -0.122 3.449 1.00 95.94 203 LEU A C 1
ATOM 1590 O O . LEU A 1 203 ? -31.887 0.244 2.794 1.00 95.94 203 LEU A O 1
ATOM 1594 N N . LYS A 1 204 ? -33.455 -1.305 3.234 1.00 94.00 204 LYS A N 1
ATOM 1595 C CA . LYS A 1 204 ? -33.010 -2.297 2.236 1.00 94.00 204 LYS A CA 1
ATOM 1596 C C . LYS A 1 204 ? -32.871 -1.692 0.836 1.00 94.00 204 LYS A C 1
ATOM 1598 O O . LYS A 1 204 ? -31.805 -1.776 0.228 1.00 94.00 204 LYS A O 1
ATOM 1603 N N . LYS A 1 205 ? -33.901 -0.986 0.346 1.00 92.50 205 LYS A N 1
ATOM 1604 C CA . LYS A 1 205 ? -33.838 -0.289 -0.956 1.00 92.50 205 LYS A CA 1
ATOM 1605 C C . LYS A 1 205 ? -32.724 0.756 -1.015 1.00 92.50 205 LYS A C 1
ATOM 1607 O O . LYS A 1 205 ? -32.076 0.898 -2.048 1.00 92.50 205 LYS A O 1
ATOM 1612 N N . TRP A 1 206 ? -32.510 1.524 0.051 1.00 95.00 206 TRP A N 1
ATOM 1613 C CA . TRP A 1 206 ? -31.447 2.532 0.081 1.00 95.00 206 TRP A CA 1
ATOM 1614 C C . TRP A 1 206 ? -30.040 1.950 0.160 1.00 95.00 206 TRP A C 1
ATOM 1616 O O . TRP A 1 206 ? -29.108 2.658 -0.237 1.00 95.00 206 TRP A O 1
ATOM 1626 N N . SER A 1 207 ? -29.930 0.696 0.594 1.00 89.56 207 SER A N 1
ATOM 1627 C CA . SER A 1 207 ? -28.723 -0.130 0.590 1.00 89.56 207 SER A CA 1
ATOM 1628 C C . SER A 1 207 ? -28.569 -0.992 -0.669 1.00 89.56 207 SER A C 1
ATOM 1630 O O . SER A 1 207 ? -27.688 -1.842 -0.712 1.00 89.56 207 SER A O 1
ATOM 1632 N N . ASN A 1 208 ? -29.385 -0.766 -1.708 1.00 90.62 208 ASN A N 1
ATOM 1633 C CA . ASN A 1 208 ? -29.385 -1.525 -2.967 1.00 90.62 208 ASN A CA 1
ATOM 1634 C C . ASN A 1 208 ? -29.677 -3.030 -2.818 1.00 90.62 208 ASN A C 1
ATOM 1636 O O . ASN A 1 208 ? -29.311 -3.805 -3.698 1.00 90.62 208 ASN A O 1
ATOM 1640 N N . ILE A 1 209 ? -30.370 -3.439 -1.752 1.00 88.12 209 ILE A N 1
ATOM 1641 C CA . ILE A 1 209 ? -30.902 -4.798 -1.634 1.00 88.12 209 ILE A CA 1
ATOM 1642 C C . ILE A 1 209 ? -32.145 -4.919 -2.518 1.00 88.12 209 ILE A C 1
ATOM 1644 O O . ILE A 1 209 ? -33.062 -4.081 -2.475 1.00 88.12 209 ILE A O 1
ATOM 1648 N N . GLU A 1 210 ? -32.170 -5.958 -3.347 1.00 82.88 210 GLU A N 1
ATOM 1649 C CA . GLU A 1 210 ? -33.347 -6.305 -4.126 1.00 82.88 210 GLU A CA 1
ATOM 1650 C C . GLU A 1 210 ? -34.419 -6.844 -3.177 1.00 82.88 210 GLU A C 1
ATOM 1652 O O . GLU A 1 210 ? -34.242 -7.845 -2.498 1.00 82.88 210 GLU A O 1
ATOM 1657 N N . VAL A 1 211 ? -35.533 -6.124 -3.086 1.00 82.50 211 VAL A N 1
ATOM 1658 C CA . VAL A 1 211 ? -36.678 -6.499 -2.256 1.00 82.50 211 VAL A CA 1
ATOM 1659 C C . VAL A 1 211 ? -37.895 -6.620 -3.149 1.00 82.50 211 VAL A C 1
ATOM 1661 O O . VAL A 1 211 ? -38.169 -5.708 -3.949 1.00 82.50 211 VAL A O 1
ATOM 1664 N N . GLU A 1 212 ? -38.609 -7.733 -3.001 1.00 74.94 212 GLU A N 1
ATOM 1665 C CA . GLU A 1 212 ? -39.877 -7.955 -3.679 1.00 74.94 212 GLU A CA 1
ATOM 1666 C C . GLU A 1 212 ? -40.887 -6.872 -3.261 1.00 74.94 212 GLU A C 1
ATOM 1668 O O . GLU A 1 212 ? -40.995 -6.530 -2.076 1.00 74.94 212 GLU A O 1
ATOM 1673 N N . PRO A 1 213 ? -41.631 -6.278 -4.210 1.00 64.50 213 PRO A N 1
ATOM 1674 C CA . PRO A 1 213 ? -42.699 -5.352 -3.873 1.00 64.50 213 PRO A CA 1
ATOM 1675 C C . PRO A 1 213 ? -43.763 -6.074 -3.030 1.00 64.50 213 PRO A C 1
ATOM 1677 O O . PRO A 1 213 ? -44.248 -7.124 -3.451 1.00 64.50 213 PRO A O 1
ATOM 1680 N N . PRO A 1 214 ? -44.181 -5.531 -1.872 1.00 55.97 214 PRO A N 1
ATOM 1681 C CA . PRO A 1 214 ? -45.190 -6.182 -1.045 1.00 55.97 214 PRO A CA 1
ATOM 1682 C C . PRO A 1 214 ? -46.497 -6.379 -1.825 1.00 55.97 214 PRO A C 1
ATOM 1684 O O . PRO A 1 214 ? -46.998 -5.458 -2.478 1.00 55.97 214 PRO A O 1
ATOM 1687 N N . HIS A 1 215 ? -47.056 -7.587 -1.743 1.00 45.41 215 HIS A N 1
ATOM 1688 C CA . HIS A 1 215 ? -48.278 -7.971 -2.443 1.00 45.41 215 HIS A CA 1
ATOM 1689 C C . HIS A 1 215 ? -49.490 -7.277 -1.795 1.00 45.41 215 HIS A C 1
ATOM 1691 O O . HIS A 1 215 ? -49.939 -7.646 -0.711 1.00 45.41 215 HIS A O 1
ATOM 1697 N N . TYR A 1 216 ? -50.037 -6.248 -2.443 1.00 49.75 216 TYR A N 1
ATOM 1698 C CA . TYR A 1 216 ? -51.237 -5.564 -1.954 1.00 49.75 216 TYR A CA 1
ATOM 1699 C C . TYR A 1 216 ? -52.492 -6.357 -2.342 1.00 49.75 216 TYR A C 1
ATOM 1701 O O . TYR A 1 216 ? -52.854 -6.422 -3.516 1.00 49.75 216 TYR A O 1
ATOM 1709 N N . SER A 1 217 ? -53.192 -6.939 -1.364 1.00 41.62 217 SER A N 1
ATOM 1710 C CA . SER A 1 217 ? -54.557 -7.432 -1.569 1.00 41.62 217 SER A CA 1
ATOM 1711 C C . SER A 1 217 ? -55.497 -6.235 -1.772 1.00 41.62 217 SER A C 1
ATOM 1713 O O . SER A 1 217 ? -55.542 -5.291 -0.980 1.00 41.62 217 SER A O 1
ATOM 1715 N N . GLY A 1 218 ? -56.181 -6.215 -2.915 1.00 34.88 218 GLY A N 1
ATOM 1716 C CA . GLY A 1 218 ? -56.971 -5.075 -3.372 1.00 34.88 218 GLY A CA 1
ATOM 1717 C C . GLY A 1 218 ? -58.177 -4.747 -2.486 1.00 34.88 218 GLY A C 1
ATOM 1718 O O . GLY A 1 218 ? -58.798 -5.626 -1.894 1.00 34.88 218 GLY A O 1
ATOM 1719 N N . GLY A 1 219 ? -58.545 -3.459 -2.471 1.00 35.72 219 GLY A N 1
ATOM 1720 C CA . GLY A 1 219 ? -59.865 -3.008 -2.027 1.00 35.72 219 GLY A CA 1
ATOM 1721 C C . GLY A 1 219 ? -59.913 -1.681 -1.263 1.00 35.72 219 GLY A C 1
ATOM 1722 O O . GLY A 1 219 ? -60.347 -1.657 -0.118 1.00 35.72 219 GLY A O 1
ATOM 1723 N N . SER A 1 220 ? -59.540 -0.551 -1.874 1.00 37.06 220 SER A N 1
ATOM 1724 C CA . SER A 1 220 ? -60.247 0.720 -1.613 1.00 37.06 220 SER A CA 1
ATOM 1725 C C . SER A 1 220 ? -60.070 1.670 -2.801 1.00 37.06 220 SER A C 1
ATOM 1727 O O . SER A 1 220 ? -58.962 1.819 -3.314 1.00 37.06 220 SER A O 1
ATOM 1729 N N . GLY A 1 221 ? -61.187 2.225 -3.281 1.00 34.66 221 GLY A N 1
ATOM 1730 C CA . GLY A 1 221 ? -61.299 2.966 -4.538 1.00 34.66 221 GLY A CA 1
ATOM 1731 C C . GLY A 1 221 ? -60.375 4.180 -4.645 1.00 34.66 221 GLY A C 1
ATOM 1732 O O . GLY A 1 221 ? -60.076 4.861 -3.664 1.00 34.66 221 GLY A O 1
ATOM 1733 N N . LYS A 1 222 ? -59.920 4.436 -5.872 1.00 35.66 222 LYS A N 1
ATOM 1734 C CA . LYS A 1 222 ? -59.127 5.612 -6.241 1.00 35.66 222 LYS A CA 1
ATOM 1735 C C . LYS A 1 222 ? -60.014 6.871 -6.294 1.00 35.66 222 LYS A C 1
ATOM 1737 O O . LYS A 1 222 ? -61.227 6.748 -6.446 1.00 35.66 222 LYS A O 1
ATOM 1742 N N . PRO A 1 223 ? -59.401 8.064 -6.379 1.00 35.38 223 PRO A N 1
ATOM 1743 C CA . PRO A 1 223 ? -59.919 9.129 -7.229 1.00 35.38 223 PRO A CA 1
ATOM 1744 C C . PRO A 1 223 ? -59.049 9.383 -8.474 1.00 35.38 223 PRO A C 1
ATOM 1746 O O . PRO A 1 223 ? -59.094 10.482 -9.020 1.00 35.38 223 PRO A O 1
ATOM 1749 N N . HIS A 1 224 ? -58.216 8.437 -8.928 1.00 30.83 224 HIS A N 1
ATOM 1750 C CA . HIS A 1 224 ? -57.260 8.708 -10.013 1.00 30.83 224 HIS A CA 1
ATOM 1751 C C . HIS A 1 224 ? -57.153 7.565 -11.037 1.00 30.83 224 HIS A C 1
ATOM 1753 O O . HIS A 1 224 ? -56.503 6.546 -10.804 1.00 30.83 224 HIS A O 1
ATOM 1759 N N . GLU A 1 225 ? -57.777 7.767 -12.192 1.00 31.34 225 GLU A N 1
ATOM 1760 C CA . GLU A 1 225 ? -57.552 7.032 -13.440 1.00 31.34 225 GLU A CA 1
ATOM 1761 C C . GLU A 1 225 ? -56.413 7.687 -14.234 1.00 31.34 225 GLU A C 1
ATOM 1763 O O . GLU A 1 225 ? -56.423 8.907 -14.392 1.00 31.34 225 GLU A O 1
ATOM 1768 N N . ARG A 1 226 ? -55.476 6.876 -14.746 1.00 28.20 226 ARG A N 1
ATOM 1769 C CA . ARG A 1 226 ? -54.741 7.083 -16.008 1.00 28.20 226 ARG A CA 1
ATOM 1770 C C . ARG A 1 226 ? -54.272 5.717 -16.500 1.00 28.20 226 ARG A C 1
ATOM 1772 O O . ARG A 1 226 ? -53.291 5.179 -15.993 1.00 28.20 226 ARG A O 1
ATOM 1779 N N . ASP A 1 227 ? -55.014 5.160 -17.444 1.00 28.00 227 ASP A N 1
ATOM 1780 C CA . ASP A 1 227 ? -54.503 4.143 -18.355 1.00 28.00 227 ASP A CA 1
ATOM 1781 C C . ASP A 1 227 ? -53.332 4.708 -19.168 1.00 28.00 227 ASP A C 1
ATOM 1783 O O . ASP A 1 227 ? -53.339 5.897 -19.494 1.00 28.00 227 ASP A O 1
ATOM 1787 N N . LEU A 1 228 ? -52.345 3.854 -19.471 1.00 29.11 228 LEU A N 1
ATOM 1788 C CA . LEU A 1 228 ? -51.749 3.637 -20.802 1.00 29.11 228 LEU A CA 1
ATOM 1789 C C . LEU A 1 228 ? -50.681 2.507 -20.725 1.00 29.11 228 LEU A C 1
ATOM 1791 O O . LEU A 1 228 ? -49.577 2.726 -20.235 1.00 29.11 228 LEU A O 1
ATOM 1795 N N . SER A 1 229 ? -51.058 1.329 -21.265 1.00 23.92 229 SER A N 1
ATOM 1796 C CA . SER A 1 229 ? -50.281 0.144 -21.750 1.00 23.92 229 SER A CA 1
ATOM 1797 C C . SER A 1 229 ? -49.454 -0.711 -20.756 1.00 23.92 229 SER A C 1
ATOM 1799 O O . SER A 1 229 ? -48.519 -0.188 -20.164 1.00 23.92 229 SER A O 1
ATOM 1801 N N . PHE A 1 230 ? -49.837 -1.970 -20.419 1.00 23.58 230 PHE A N 1
ATOM 1802 C CA . PHE A 1 230 ? -49.741 -3.293 -21.136 1.00 23.58 230 PHE A CA 1
ATOM 1803 C C . PHE A 1 230 ? -48.288 -3.812 -21.272 1.00 23.58 230 PHE A C 1
ATOM 1805 O O . PHE A 1 230 ? -47.430 -3.011 -21.615 1.00 23.58 230 PHE A O 1
ATOM 1812 N N . ASP A 1 231 ? -47.877 -5.085 -21.147 1.00 24.91 231 ASP A N 1
ATOM 1813 C CA . ASP A 1 231 ? -48.329 -6.443 -20.717 1.00 24.91 231 ASP A CA 1
ATOM 1814 C C . ASP A 1 231 ? -47.008 -7.296 -20.815 1.00 24.91 231 ASP A C 1
ATOM 1816 O O . ASP A 1 231 ? -46.143 -6.926 -21.608 1.00 24.91 231 ASP A O 1
ATOM 1820 N N . HIS A 1 232 ? -46.639 -8.326 -20.035 1.00 25.05 232 HIS A N 1
ATOM 1821 C CA . HIS A 1 232 ? -47.077 -9.725 -20.163 1.00 25.05 232 HIS A CA 1
ATOM 1822 C C . HIS A 1 232 ? -46.214 -10.688 -19.291 1.00 25.05 232 HIS A C 1
ATOM 1824 O O . HIS A 1 232 ? -44.989 -10.607 -19.280 1.00 25.05 232 HIS A O 1
ATOM 1830 N N . THR A 1 233 ? -46.909 -11.628 -18.632 1.00 23.59 233 THR A N 1
ATOM 1831 C CA . THR A 1 233 ? -46.648 -13.082 -18.428 1.00 23.59 233 THR A CA 1
ATOM 1832 C C . THR A 1 233 ? -45.332 -13.641 -17.846 1.00 23.59 233 THR A C 1
ATOM 1834 O O . THR A 1 233 ? -44.286 -13.636 -18.487 1.00 23.59 233 THR A O 1
ATOM 1837 N N . SER A 1 234 ? -45.472 -14.335 -16.707 1.00 24.17 234 SER A N 1
ATOM 1838 C CA . SER A 1 234 ? -44.697 -15.514 -16.261 1.00 24.17 234 SER A CA 1
ATOM 1839 C C . SER A 1 234 ? -45.215 -16.817 -16.917 1.00 24.17 234 SER A C 1
ATOM 1841 O O . SER A 1 234 ? -46.321 -16.808 -17.470 1.00 24.17 234 SER A O 1
ATOM 1843 N N . PRO A 1 235 ? -44.433 -17.923 -16.938 1.00 28.77 235 PRO A N 1
ATOM 1844 C CA . PRO A 1 235 ? -44.553 -19.015 -15.934 1.00 28.77 235 PRO A CA 1
ATOM 1845 C C . PRO A 1 235 ? -43.176 -19.705 -15.664 1.00 28.77 235 PRO A C 1
ATOM 1847 O O . PRO A 1 235 ? -42.205 -19.385 -16.333 1.00 28.77 235 PRO A O 1
ATOM 1850 N N . SER A 1 236 ? -42.902 -20.668 -14.776 1.00 24.28 236 SER A N 1
ATOM 1851 C CA . SER A 1 236 ? -43.553 -21.407 -13.681 1.00 24.28 236 SER A CA 1
ATOM 1852 C C . SER A 1 236 ? -42.476 -22.317 -13.040 1.00 24.28 236 SER A C 1
ATOM 1854 O O . SER A 1 236 ? -41.650 -22.857 -13.766 1.00 24.28 236 SER A O 1
ATOM 1856 N N . SER A 1 237 ? -42.543 -22.516 -11.716 1.00 24.75 237 SER A N 1
ATOM 1857 C CA . SER A 1 237 ? -42.181 -23.701 -10.895 1.00 24.75 237 SER A CA 1
ATOM 1858 C C . SER A 1 237 ? -41.142 -24.750 -11.357 1.00 24.75 237 SER A C 1
ATOM 1860 O O . SER A 1 237 ? -41.298 -25.356 -12.413 1.00 24.75 237 SER A O 1
ATOM 1862 N N . THR A 1 238 ? -40.270 -25.198 -10.439 1.00 25.66 238 THR A N 1
ATOM 1863 C CA . THR A 1 238 ? -40.360 -26.528 -9.768 1.00 25.66 238 THR A CA 1
ATOM 1864 C C . THR A 1 238 ? -39.295 -26.712 -8.669 1.00 25.66 238 THR A C 1
ATOM 1866 O O . THR A 1 238 ? -38.300 -26.003 -8.611 1.00 25.66 238 THR A O 1
ATOM 1869 N N . GLN A 1 239 ? -39.604 -27.627 -7.746 1.00 25.44 239 GLN A N 1
ATOM 1870 C CA . GLN A 1 239 ? -39.023 -27.882 -6.424 1.00 25.44 239 GLN A CA 1
ATOM 1871 C C . GLN A 1 239 ? -37.803 -28.831 -6.390 1.00 25.44 239 GLN A C 1
ATOM 1873 O O . GLN A 1 239 ? -37.660 -29.682 -7.260 1.00 25.44 239 GLN A O 1
ATOM 1878 N N . ALA A 1 240 ? -37.113 -28.774 -5.234 1.00 24.05 240 ALA A N 1
ATOM 1879 C CA . ALA A 1 240 ? -36.526 -29.868 -4.427 1.00 24.05 240 ALA A CA 1
ATOM 1880 C C . ALA A 1 240 ? -35.266 -30.603 -4.936 1.00 24.05 240 ALA A C 1
ATOM 1882 O O . ALA A 1 240 ? -35.252 -31.176 -6.014 1.00 24.05 240 ALA A O 1
ATOM 1883 N N . ALA A 1 241 ? -34.235 -30.744 -4.090 1.00 24.62 241 ALA A N 1
ATOM 1884 C CA . ALA A 1 241 ? -34.152 -31.721 -2.995 1.00 24.62 241 ALA A CA 1
ATOM 1885 C C . ALA A 1 241 ? -32.803 -31.639 -2.240 1.00 24.62 241 ALA A C 1
ATOM 1887 O O . ALA A 1 241 ? -31.759 -31.360 -2.822 1.00 24.62 241 ALA A O 1
ATOM 1888 N N . MET A 1 242 ? -32.860 -31.923 -0.935 1.00 24.31 242 MET A N 1
ATOM 1889 C CA . MET A 1 242 ? -31.734 -32.156 -0.023 1.00 24.31 242 MET A CA 1
ATOM 1890 C C . MET A 1 242 ? -30.987 -33.464 -0.330 1.00 24.31 242 MET A C 1
ATOM 1892 O O . MET A 1 242 ? -31.600 -34.450 -0.736 1.00 24.31 242 MET A O 1
ATOM 1896 N N . GLY A 1 243 ? -29.698 -33.510 0.019 1.00 22.70 243 GLY A N 1
ATOM 1897 C CA . GLY A 1 243 ? -28.915 -34.742 0.129 1.00 22.70 243 GLY A CA 1
ATOM 1898 C C . GLY A 1 243 ? -27.757 -34.595 1.120 1.00 22.70 243 GLY A C 1
ATOM 1899 O O . GLY A 1 243 ? -26.731 -34.006 0.805 1.00 22.70 243 GLY A O 1
ATOM 1900 N N . THR A 1 244 ? -27.937 -35.133 2.325 1.00 24.30 244 THR A N 1
ATOM 1901 C CA . THR A 1 244 ? -26.925 -35.311 3.379 1.00 24.30 244 THR A CA 1
ATOM 1902 C C . THR A 1 244 ? -26.124 -36.592 3.131 1.00 24.30 244 THR A C 1
ATOM 1904 O O . THR A 1 244 ? -26.746 -37.607 2.841 1.00 24.30 244 THR A O 1
ATOM 1907 N N . PHE A 1 245 ? -24.802 -36.608 3.358 1.00 24.38 245 PHE A N 1
ATOM 1908 C CA . PHE A 1 245 ? -24.078 -37.826 3.767 1.00 24.38 245 PHE A CA 1
ATOM 1909 C C . PHE A 1 245 ? -22.866 -37.525 4.666 1.00 24.38 245 PHE A C 1
ATOM 1911 O O . PHE A 1 245 ? -22.323 -36.426 4.695 1.00 24.38 245 PHE A O 1
ATOM 1918 N N . ILE A 1 246 ? -22.540 -38.538 5.466 1.00 24.64 246 ILE A N 1
ATOM 1919 C CA . ILE A 1 246 ? -21.874 -38.533 6.771 1.00 24.64 246 ILE A CA 1
ATOM 1920 C C . ILE A 1 246 ? -20.353 -38.774 6.679 1.00 24.64 246 ILE A C 1
ATOM 1922 O O . ILE A 1 246 ? -19.858 -39.422 5.764 1.00 24.64 246 ILE A O 1
ATOM 1926 N N . ARG A 1 247 ? -19.661 -38.268 7.711 1.00 28.05 247 ARG A N 1
ATOM 1927 C CA . ARG A 1 247 ? -18.242 -38.382 8.111 1.00 28.05 247 ARG A CA 1
ATOM 1928 C C . ARG A 1 247 ? -17.619 -39.788 8.065 1.00 28.05 247 ARG A C 1
ATOM 1930 O O . ARG A 1 247 ? -18.266 -40.756 8.451 1.00 28.05 247 ARG A O 1
ATOM 1937 N N . VAL A 1 248 ? -16.292 -39.833 7.872 1.00 24.00 248 VAL A N 1
ATOM 1938 C CA . VAL A 1 248 ? -15.398 -40.829 8.503 1.00 24.00 248 VAL A CA 1
ATOM 1939 C C . VAL A 1 248 ? -14.130 -40.141 9.031 1.00 24.00 248 VAL A C 1
ATOM 1941 O O . VAL A 1 248 ? -13.444 -39.431 8.304 1.00 24.00 248 VAL A O 1
ATOM 1944 N N . LEU A 1 249 ? -13.859 -40.356 10.322 1.00 27.52 249 LEU A N 1
ATOM 1945 C CA . LEU A 1 249 ? -12.653 -39.983 11.068 1.00 27.52 249 LEU A CA 1
ATOM 1946 C C . LEU A 1 249 ? -11.545 -41.026 10.854 1.00 27.52 249 LEU A C 1
ATOM 1948 O O . LEU A 1 249 ? -11.812 -42.223 10.931 1.00 27.52 249 LEU A O 1
ATOM 1952 N N . GLY A 1 250 ? -10.299 -40.572 10.712 1.00 22.94 250 GLY A N 1
ATOM 1953 C CA . GLY A 1 250 ? -9.098 -41.404 10.796 1.00 22.94 250 GLY A CA 1
ATOM 1954 C C . GLY A 1 250 ? -8.005 -40.660 11.556 1.00 22.94 250 GLY A C 1
ATOM 1955 O O . GLY A 1 250 ? -7.496 -39.652 11.080 1.00 22.94 250 GLY A O 1
ATOM 1956 N N . TRP A 1 251 ? -7.693 -41.133 12.760 1.00 24.41 251 TRP A N 1
ATOM 1957 C CA . TRP A 1 251 ? -6.635 -40.613 13.624 1.00 24.41 251 TRP A CA 1
ATOM 1958 C C . TRP A 1 251 ? -5.266 -41.112 13.149 1.00 24.41 251 TRP A C 1
ATOM 1960 O O . TRP A 1 251 ? -5.073 -42.318 13.005 1.00 24.41 251 TRP A O 1
ATOM 1970 N N . ALA A 1 252 ? -4.300 -40.206 12.996 1.00 26.22 252 ALA A N 1
ATOM 1971 C CA . ALA A 1 252 ? -2.880 -40.543 12.974 1.00 26.22 252 ALA A CA 1
ATOM 1972 C C . ALA A 1 252 ? -2.090 -39.445 13.697 1.00 26.22 252 ALA A C 1
ATOM 1974 O O . ALA A 1 252 ? -1.946 -38.325 13.219 1.00 26.22 252 ALA A O 1
ATOM 1975 N N . THR A 1 253 ? -1.605 -39.780 14.888 1.00 27.83 253 THR A N 1
ATOM 1976 C CA . THR A 1 253 ? -0.633 -39.009 15.662 1.00 27.83 253 THR A CA 1
ATOM 1977 C C . THR A 1 253 ? 0.729 -39.037 14.970 1.00 27.83 253 THR A C 1
ATOM 1979 O O . THR A 1 253 ? 1.329 -40.107 14.859 1.00 27.83 253 THR A O 1
ATOM 1982 N N . LEU A 1 254 ? 1.248 -37.872 14.581 1.00 26.62 254 LEU A N 1
ATOM 1983 C CA . LEU A 1 254 ? 2.667 -37.667 14.297 1.00 26.62 254 LEU A CA 1
ATOM 1984 C C . LEU A 1 254 ? 3.182 -36.531 15.181 1.00 26.62 254 LEU A C 1
ATOM 1986 O O . LEU A 1 254 ? 2.732 -35.393 15.105 1.00 26.62 254 LEU A O 1
ATOM 1990 N N . VAL A 1 255 ? 4.108 -36.889 16.066 1.00 27.20 255 VAL A N 1
ATOM 1991 C CA . VAL A 1 255 ? 4.902 -35.963 16.869 1.00 27.20 255 VAL A CA 1
ATOM 1992 C C . VAL A 1 255 ? 5.929 -35.328 15.933 1.00 27.20 255 VAL A C 1
ATOM 1994 O O . VAL A 1 255 ? 6.900 -35.983 15.558 1.00 27.20 255 VAL A O 1
ATOM 1997 N N . SER A 1 256 ? 5.721 -34.070 15.549 1.00 24.12 256 SER A N 1
ATOM 1998 C CA . SER A 1 256 ? 6.743 -33.271 14.870 1.00 24.12 256 SER A CA 1
ATOM 1999 C C . SER A 1 256 ? 7.597 -32.567 15.918 1.00 24.12 256 SER A C 1
ATOM 2001 O O . SER A 1 256 ? 7.146 -31.661 16.616 1.00 24.12 256 SER A O 1
ATOM 2003 N N . ILE A 1 257 ? 8.845 -33.011 16.044 1.00 26.81 257 ILE A N 1
ATOM 2004 C CA . ILE A 1 257 ? 9.898 -32.283 16.749 1.00 26.81 257 ILE A CA 1
ATOM 2005 C C . ILE A 1 257 ? 10.197 -31.038 15.909 1.00 26.81 257 ILE A C 1
ATOM 2007 O O . ILE A 1 257 ? 10.735 -31.150 14.808 1.00 26.81 257 ILE A O 1
ATOM 2011 N N . ALA A 1 258 ? 9.838 -29.861 16.419 1.00 24.47 258 ALA A N 1
ATOM 2012 C CA . ALA A 1 258 ? 10.250 -28.588 15.846 1.00 24.47 258 ALA A CA 1
ATOM 2013 C C . ALA A 1 258 ? 11.772 -28.447 15.995 1.00 24.47 258 ALA A C 1
ATOM 2015 O O . ALA A 1 258 ? 12.286 -28.103 17.059 1.00 24.47 258 ALA A O 1
ATOM 2016 N N . ILE A 1 259 ? 12.509 -28.743 14.926 1.00 25.69 259 ILE A N 1
ATOM 2017 C CA . ILE A 1 259 ? 13.873 -28.250 14.770 1.00 25.69 259 ILE A CA 1
ATOM 2018 C C . ILE A 1 259 ? 13.723 -26.824 14.251 1.00 25.69 259 ILE A C 1
ATOM 2020 O O . ILE A 1 259 ? 13.470 -26.614 13.067 1.00 25.69 259 ILE A O 1
ATOM 2024 N N . SER A 1 260 ? 13.843 -25.846 15.147 1.00 24.77 260 SER A N 1
ATOM 2025 C CA . SER A 1 260 ? 13.997 -24.443 14.773 1.00 24.77 260 SER A CA 1
ATOM 2026 C C . SER A 1 260 ? 15.270 -24.294 13.946 1.00 24.77 260 SER A C 1
ATOM 2028 O O . SER A 1 260 ? 16.370 -24.174 14.487 1.00 24.77 260 SER A O 1
ATOM 2030 N N . VAL A 1 261 ? 15.134 -24.307 12.623 1.00 25.03 261 VAL A N 1
ATOM 2031 C CA . VAL A 1 261 ? 16.183 -23.811 11.741 1.00 25.03 261 VAL A CA 1
ATOM 2032 C C . VAL A 1 261 ? 16.072 -22.293 11.788 1.00 25.03 261 VAL A C 1
ATOM 2034 O O . VAL A 1 261 ? 15.257 -21.690 11.097 1.00 25.03 261 VAL A O 1
ATOM 2037 N N . ASN A 1 262 ? 16.873 -21.667 12.652 1.00 28.08 262 ASN A N 1
ATOM 2038 C CA . ASN A 1 262 ? 17.234 -20.266 12.478 1.00 28.08 262 ASN A CA 1
ATOM 2039 C C . ASN A 1 262 ? 17.922 -20.163 11.112 1.00 28.08 262 ASN A C 1
ATOM 2041 O O . ASN A 1 262 ? 19.117 -20.434 10.998 1.00 28.08 262 ASN A O 1
ATOM 2045 N N . THR A 1 263 ? 17.181 -19.814 10.062 1.00 31.00 263 THR A N 1
ATOM 2046 C CA . THR A 1 263 ? 17.800 -19.316 8.836 1.00 31.00 263 THR A CA 1
ATOM 2047 C C . THR A 1 263 ? 18.337 -17.935 9.159 1.00 31.00 263 THR A C 1
ATOM 2049 O O . THR A 1 263 ? 17.615 -16.937 9.134 1.00 31.00 263 THR A O 1
ATOM 2052 N N . ASP A 1 264 ? 19.603 -17.922 9.548 1.00 36.81 264 ASP A N 1
ATOM 2053 C CA . ASP A 1 264 ? 20.452 -16.751 9.633 1.00 36.81 264 ASP A CA 1
ATOM 2054 C C . ASP A 1 264 ? 20.289 -15.959 8.324 1.00 36.81 264 ASP A C 1
ATOM 2056 O O . ASP A 1 264 ? 20.694 -16.414 7.250 1.00 36.81 264 ASP A O 1
ATOM 2060 N N . THR A 1 265 ? 19.590 -14.820 8.363 1.00 44.53 265 THR A N 1
ATOM 2061 C CA . THR A 1 265 ? 19.486 -13.927 7.204 1.00 44.53 265 THR A CA 1
ATOM 2062 C C . THR A 1 265 ? 20.845 -13.266 7.029 1.00 44.53 265 THR A C 1
ATOM 2064 O O . THR A 1 265 ? 21.077 -12.174 7.543 1.00 44.53 265 THR A O 1
ATOM 2067 N N . SER A 1 266 ? 21.744 -13.981 6.359 1.00 50.66 266 SER A N 1
ATOM 2068 C CA . SER A 1 266 ? 23.135 -13.611 6.131 1.00 50.66 266 SER A CA 1
ATOM 2069 C C . SER A 1 266 ? 23.284 -12.165 5.652 1.00 50.66 266 SER A C 1
ATOM 2071 O O . SER A 1 266 ? 22.549 -11.731 4.757 1.00 50.66 266 SER A O 1
ATOM 2073 N N . ASP A 1 267 ? 24.285 -11.485 6.215 1.00 65.81 267 ASP A N 1
ATOM 2074 C CA . ASP A 1 267 ? 24.825 -10.151 5.922 1.00 65.81 267 ASP A CA 1
ATOM 2075 C C . ASP A 1 267 ? 25.170 -9.917 4.429 1.00 65.81 267 ASP A C 1
ATOM 2077 O O . ASP A 1 267 ? 26.332 -9.766 4.049 1.00 65.81 267 ASP A O 1
ATOM 2081 N N . PHE A 1 268 ? 24.180 -9.901 3.534 1.00 84.44 268 PHE A N 1
ATOM 2082 C CA . PHE A 1 268 ? 24.418 -9.588 2.125 1.00 84.44 268 PHE A CA 1
ATOM 2083 C C . PHE A 1 268 ? 24.634 -8.082 1.934 1.00 84.44 268 PHE A C 1
ATOM 2085 O O . PHE A 1 268 ? 23.720 -7.274 2.128 1.00 84.44 268 PHE A O 1
ATOM 2092 N N . ASP A 1 269 ? 25.838 -7.704 1.507 1.00 86.69 269 ASP A N 1
ATOM 2093 C CA . ASP A 1 269 ? 26.184 -6.314 1.230 1.00 86.69 269 ASP A CA 1
ATOM 2094 C C . ASP A 1 269 ? 25.776 -5.892 -0.190 1.00 86.69 269 ASP A C 1
ATOM 2096 O O . ASP A 1 269 ? 26.453 -6.170 -1.181 1.00 86.69 269 ASP A O 1
ATOM 2100 N N . TRP A 1 270 ? 24.684 -5.133 -0.285 1.00 88.44 270 TRP A N 1
ATOM 2101 C CA . TRP A 1 270 ? 24.218 -4.532 -1.539 1.00 88.44 270 TRP A CA 1
ATOM 2102 C C . TRP A 1 270 ? 25.215 -3.560 -2.181 1.00 88.44 270 TRP A C 1
ATOM 2104 O O . TRP A 1 270 ? 25.114 -3.294 -3.382 1.00 88.44 270 TRP A O 1
ATOM 2114 N N . ASN A 1 271 ? 26.173 -3.022 -1.421 1.00 84.31 271 ASN A N 1
ATOM 2115 C CA . ASN A 1 271 ? 27.204 -2.147 -1.978 1.00 84.31 271 ASN A CA 1
ATOM 2116 C C . ASN A 1 271 ? 28.270 -2.929 -2.755 1.00 84.31 271 ASN A C 1
ATOM 2118 O O . ASN A 1 271 ? 28.897 -2.351 -3.638 1.00 84.31 271 ASN A O 1
ATOM 2122 N N . ALA A 1 272 ? 28.427 -4.229 -2.483 1.00 87.38 272 ALA A N 1
ATOM 2123 C CA . ALA A 1 272 ? 29.331 -5.108 -3.221 1.00 87.38 272 ALA A CA 1
ATOM 2124 C C . ALA A 1 272 ? 28.783 -5.513 -4.603 1.00 87.38 272 ALA A C 1
ATOM 2126 O O . ALA A 1 272 ? 29.533 -5.985 -5.455 1.00 87.38 272 ALA A O 1
ATOM 2127 N N . VAL A 1 273 ? 27.482 -5.322 -4.852 1.00 91.81 273 VAL A N 1
ATOM 2128 C CA . VAL A 1 273 ? 26.884 -5.543 -6.174 1.00 91.81 273 VAL A CA 1
ATOM 2129 C C . VAL A 1 273 ? 27.136 -4.313 -7.041 1.00 91.81 273 VAL A C 1
ATOM 2131 O O . VAL A 1 273 ? 26.624 -3.228 -6.757 1.00 91.81 273 VAL A O 1
ATOM 2134 N N . GLU A 1 274 ? 27.906 -4.480 -8.113 1.00 93.94 274 GLU A N 1
ATOM 2135 C CA . GLU A 1 274 ? 28.195 -3.406 -9.063 1.00 93.94 274 GLU A CA 1
ATOM 2136 C C . GLU A 1 274 ? 26.944 -3.063 -9.902 1.00 93.94 274 GLU A C 1
ATOM 2138 O O . GLU A 1 274 ? 26.376 -3.949 -10.550 1.00 93.94 274 GLU A O 1
ATOM 2143 N N . PRO A 1 275 ? 26.487 -1.795 -9.919 1.00 95.50 275 PRO A N 1
ATOM 2144 C CA . PRO A 1 275 ? 25.418 -1.361 -10.812 1.00 95.50 275 PRO A CA 1
ATOM 2145 C C . PRO A 1 275 ? 25.829 -1.448 -12.283 1.00 95.50 275 PRO A C 1
ATOM 2147 O O . PRO A 1 275 ? 26.918 -1.024 -12.659 1.00 95.50 275 PRO A O 1
ATOM 2150 N N . SER A 1 276 ? 24.933 -1.929 -13.143 1.00 95.81 276 SER A N 1
ATOM 2151 C CA . SER A 1 276 ? 25.191 -2.031 -14.581 1.00 95.81 276 SER A CA 1
ATOM 2152 C C . SER A 1 276 ? 23.995 -1.576 -15.411 1.00 95.81 276 SER A C 1
ATOM 2154 O O . SER A 1 276 ? 22.849 -1.698 -14.987 1.00 95.81 276 SER A O 1
ATOM 2156 N N . TRP A 1 277 ? 24.256 -1.062 -16.615 1.00 94.12 277 TRP A N 1
ATOM 2157 C CA . TRP A 1 277 ? 23.219 -0.744 -17.604 1.00 94.12 277 TRP A CA 1
ATOM 2158 C C . TRP A 1 277 ? 22.558 -1.987 -18.205 1.00 94.12 277 TRP A C 1
ATOM 2160 O O . TRP A 1 277 ? 21.476 -1.873 -18.779 1.00 94.12 277 TRP A O 1
ATOM 2170 N N . HIS A 1 278 ? 23.183 -3.153 -18.046 1.00 94.94 278 HIS A N 1
ATOM 2171 C CA . HIS A 1 278 ? 22.619 -4.433 -18.445 1.00 94.94 278 HIS A CA 1
ATOM 2172 C C . HIS A 1 278 ? 22.416 -5.329 -17.237 1.00 94.94 278 HIS A C 1
ATOM 2174 O O . HIS A 1 278 ? 23.208 -5.308 -16.294 1.00 94.94 278 HIS A O 1
ATOM 2180 N N . LEU A 1 279 ? 21.371 -6.147 -17.278 1.00 95.00 279 LEU A N 1
ATOM 2181 C CA . LEU A 1 279 ? 21.033 -7.011 -16.157 1.00 95.00 279 LEU A CA 1
ATOM 2182 C C . LEU A 1 279 ? 22.115 -8.079 -15.934 1.00 95.00 279 LEU A C 1
ATOM 2184 O O . LEU A 1 279 ? 22.357 -8.941 -16.780 1.00 95.00 279 LEU A O 1
ATOM 2188 N N . ARG A 1 280 ? 22.772 -8.007 -14.773 1.00 95.44 280 ARG A N 1
ATOM 2189 C CA . ARG A 1 280 ? 23.811 -8.942 -14.327 1.00 95.44 280 ARG A CA 1
ATOM 2190 C C . ARG A 1 280 ? 23.432 -9.497 -12.966 1.00 95.44 280 ARG A C 1
ATOM 2192 O O . ARG A 1 280 ? 23.546 -8.804 -11.959 1.00 95.44 280 ARG A O 1
ATOM 2199 N N . TYR A 1 281 ? 22.952 -10.734 -12.963 1.00 95.00 281 TYR A N 1
ATOM 2200 C CA . TYR A 1 281 ? 22.619 -11.445 -11.738 1.00 95.00 281 TYR A CA 1
ATOM 2201 C C . TYR A 1 281 ? 23.858 -12.091 -11.123 1.00 95.00 281 TYR A C 1
ATOM 2203 O O . TYR A 1 281 ? 24.609 -12.779 -11.813 1.00 95.00 281 TYR A O 1
ATOM 2211 N N . SER A 1 282 ? 23.998 -11.933 -9.813 1.00 94.25 282 SER A N 1
ATOM 2212 C CA . SER A 1 282 ? 24.959 -12.648 -8.978 1.00 94.25 282 SER A CA 1
ATOM 2213 C C . SER A 1 282 ? 24.210 -13.470 -7.928 1.00 94.25 282 SER A C 1
ATOM 2215 O O . SER A 1 282 ? 23.133 -13.047 -7.496 1.00 94.25 282 SER A O 1
ATOM 2217 N N . PRO A 1 283 ? 24.743 -14.624 -7.490 1.00 94.44 283 PRO A N 1
ATOM 2218 C CA . PRO A 1 283 ? 24.189 -15.344 -6.348 1.00 94.44 283 PRO A CA 1
ATOM 2219 C C . PRO A 1 283 ? 24.102 -14.432 -5.120 1.00 94.44 283 PRO A C 1
ATOM 2221 O O . PRO A 1 283 ? 25.035 -13.681 -4.829 1.00 94.44 283 PRO A O 1
ATOM 2224 N N . CYS A 1 284 ? 22.980 -14.485 -4.415 1.00 93.06 284 CYS A N 1
ATOM 2225 C CA . CYS A 1 284 ? 22.770 -13.758 -3.170 1.00 93.06 284 CYS A CA 1
ATOM 2226 C C . CYS A 1 284 ? 21.799 -14.533 -2.288 1.00 93.06 284 CYS A C 1
ATOM 2228 O O . CYS A 1 284 ? 20.879 -15.165 -2.807 1.00 93.06 284 CYS A O 1
ATOM 2230 N N . TYR A 1 285 ? 21.967 -14.439 -0.967 1.00 90.12 285 TYR A N 1
ATOM 2231 C CA . TYR A 1 285 ? 21.152 -15.186 -0.004 1.00 90.12 285 TYR A CA 1
ATOM 2232 C C . TYR A 1 285 ? 21.082 -16.695 -0.351 1.00 90.12 285 TYR A C 1
ATOM 2234 O O . TYR A 1 285 ? 21.828 -17.193 -1.197 1.00 90.12 285 TYR A O 1
ATOM 2242 N N . ASP A 1 286 ? 20.211 -17.453 0.311 1.00 86.94 286 ASP A N 1
ATOM 2243 C CA . ASP A 1 286 ? 20.065 -18.882 0.025 1.00 86.94 286 ASP A CA 1
ATOM 2244 C C . ASP A 1 286 ? 19.159 -19.129 -1.197 1.00 86.94 286 ASP A C 1
ATOM 2246 O O . ASP A 1 286 ? 17.934 -19.008 -1.132 1.00 86.94 286 ASP A O 1
ATOM 2250 N N . GLY A 1 287 ? 19.769 -19.443 -2.344 1.00 91.25 287 GLY A N 1
ATOM 2251 C CA . GLY A 1 287 ? 19.058 -19.824 -3.569 1.00 91.25 287 GLY A CA 1
ATOM 2252 C C . GLY A 1 287 ? 18.421 -18.673 -4.361 1.00 91.25 287 GLY A C 1
ATOM 2253 O O . GLY A 1 287 ? 17.624 -18.941 -5.264 1.00 91.25 287 GLY A O 1
ATOM 2254 N N . PHE A 1 288 ? 18.765 -17.416 -4.061 1.00 96.25 288 PHE A N 1
ATOM 2255 C CA . PHE A 1 288 ? 18.323 -16.239 -4.817 1.00 96.25 288 PHE A CA 1
ATOM 2256 C C . PHE A 1 288 ? 19.438 -15.680 -5.717 1.00 96.25 288 PHE A C 1
ATOM 2258 O O . PHE A 1 288 ? 20.620 -16.022 -5.624 1.00 96.25 288 PHE A O 1
ATOM 2265 N N . GLN A 1 289 ? 19.039 -14.801 -6.632 1.00 96.88 289 GLN A N 1
ATOM 2266 C CA . GLN A 1 289 ? 19.922 -14.051 -7.515 1.00 96.88 289 GLN A CA 1
ATOM 2267 C C . GLN A 1 289 ? 19.617 -12.556 -7.405 1.00 96.88 289 GLN A C 1
ATOM 2269 O O . GLN A 1 289 ? 18.458 -12.157 -7.488 1.00 96.88 289 GLN A O 1
ATOM 2274 N N . CYS A 1 290 ? 20.643 -11.722 -7.256 1.00 97.12 290 CYS A N 1
ATOM 2275 C CA . CYS A 1 290 ? 20.505 -10.279 -7.070 1.00 97.12 290 CYS A CA 1
ATOM 2276 C C . CYS A 1 290 ? 21.230 -9.503 -8.165 1.00 97.12 290 CYS A C 1
ATOM 2278 O O . CYS A 1 290 ? 22.237 -9.963 -8.698 1.00 97.12 290 CYS A O 1
ATOM 2280 N N . ALA A 1 291 ? 20.726 -8.315 -8.485 1.00 97.69 291 ALA A N 1
ATOM 2281 C CA . ALA A 1 291 ? 21.326 -7.414 -9.463 1.00 97.69 291 ALA A CA 1
ATOM 2282 C C . ALA A 1 291 ? 21.087 -5.949 -9.081 1.00 97.69 291 ALA A C 1
ATOM 2284 O O . ALA A 1 291 ? 20.147 -5.635 -8.345 1.00 97.69 291 ALA A O 1
ATOM 2285 N N . ARG A 1 292 ? 21.907 -5.044 -9.628 1.00 97.81 292 ARG A N 1
ATOM 2286 C CA . ARG A 1 292 ? 21.661 -3.598 -9.594 1.00 97.81 292 ARG A CA 1
ATOM 2287 C C . ARG A 1 292 ? 21.601 -3.049 -11.014 1.00 97.81 292 ARG A C 1
ATOM 2289 O O . ARG A 1 292 ? 22.612 -3.018 -11.711 1.00 97.81 292 ARG A O 1
ATOM 2296 N N . LEU A 1 293 ? 20.414 -2.628 -11.439 1.00 97.69 293 LEU A N 1
ATOM 2297 C CA . LEU A 1 293 ? 20.168 -2.131 -12.792 1.00 97.69 293 LEU A CA 1
ATOM 2298 C C . LEU A 1 293 ? 20.177 -0.598 -12.791 1.00 97.69 293 LEU A C 1
ATOM 2300 O O . LEU A 1 293 ? 19.302 0.031 -12.195 1.00 97.69 293 LEU A O 1
ATOM 2304 N N . LEU A 1 294 ? 21.176 -0.004 -13.443 1.00 96.62 294 LEU A N 1
ATOM 2305 C CA . LEU A 1 294 ? 21.271 1.443 -13.668 1.00 96.62 294 LEU A CA 1
ATOM 2306 C C . LEU A 1 294 ? 20.190 1.881 -14.630 1.00 96.62 294 LEU A C 1
ATOM 2308 O O . LEU A 1 294 ? 20.061 1.223 -15.648 1.00 96.62 294 LEU A O 1
ATOM 2312 N N . MET A 1 295 ? 19.479 2.973 -14.369 1.00 94.38 295 MET A N 1
ATOM 2313 C CA . MET A 1 295 ? 18.506 3.609 -15.262 1.00 94.38 295 MET A CA 1
ATOM 2314 C C . MET A 1 295 ? 18.679 5.127 -15.294 1.00 94.38 295 MET A C 1
ATOM 2316 O O . MET A 1 295 ? 19.296 5.669 -14.374 1.00 94.38 295 MET A O 1
ATOM 2320 N N . PRO A 1 296 ? 18.107 5.821 -16.297 1.00 94.12 296 PRO A N 1
ATOM 2321 C CA . PRO A 1 296 ? 18.029 7.276 -16.274 1.00 94.12 296 PRO A CA 1
ATOM 2322 C C . PRO A 1 296 ? 17.311 7.753 -15.008 1.00 94.12 296 PRO A C 1
ATOM 2324 O O . PRO A 1 296 ? 16.295 7.175 -14.600 1.00 94.12 296 PRO A O 1
ATOM 2327 N N . LEU A 1 297 ? 17.836 8.807 -14.379 1.00 93.38 297 LEU A N 1
ATOM 2328 C CA . LEU A 1 297 ? 17.141 9.464 -13.274 1.00 93.38 297 LEU A CA 1
ATOM 2329 C C . LEU A 1 297 ? 15.799 10.040 -13.748 1.00 93.38 297 LEU A C 1
ATOM 2331 O O . LEU A 1 297 ? 14.756 9.759 -13.146 1.00 93.38 297 LEU A O 1
ATOM 2335 N N . ASP A 1 298 ? 15.831 10.789 -14.850 1.00 93.00 298 ASP A N 1
ATOM 2336 C CA . ASP A 1 298 ? 14.661 11.369 -15.498 1.00 93.00 298 ASP A CA 1
ATOM 2337 C C . ASP A 1 298 ? 14.343 10.633 -16.804 1.00 93.00 298 ASP A C 1
ATOM 2339 O O . ASP A 1 298 ? 15.196 10.444 -17.663 1.00 93.00 298 ASP A O 1
ATOM 2343 N N . TRP A 1 299 ? 13.090 10.220 -16.964 1.00 92.06 299 TRP A N 1
ATOM 2344 C CA . TRP A 1 299 ? 12.616 9.606 -18.203 1.00 92.06 299 TRP A CA 1
ATOM 2345 C C . TRP A 1 299 ? 12.135 10.628 -19.241 1.00 92.06 299 TRP A C 1
ATOM 2347 O O . TRP A 1 299 ? 11.797 10.236 -20.358 1.00 92.06 299 TRP A O 1
ATOM 2357 N N . LEU A 1 300 ? 12.049 11.910 -18.877 1.00 90.19 300 LEU A N 1
ATOM 2358 C CA . LEU A 1 300 ? 11.793 13.009 -19.808 1.00 90.19 300 LEU A CA 1
ATOM 2359 C C . LEU A 1 300 ? 13.079 13.537 -20.460 1.00 90.19 300 LEU A C 1
ATOM 2361 O O . LEU A 1 300 ? 12.989 14.201 -21.490 1.00 90.19 300 LEU A O 1
ATOM 2365 N N . ASP A 1 301 ? 14.245 13.220 -19.892 1.00 85.50 301 ASP A N 1
ATOM 2366 C CA . ASP A 1 301 ? 15.564 13.632 -20.377 1.00 85.50 301 ASP A CA 1
ATOM 2367 C C . ASP A 1 301 ? 16.536 12.438 -20.340 1.00 85.50 301 ASP A C 1
ATOM 2369 O O . ASP A 1 301 ? 17.224 12.186 -19.352 1.00 85.50 301 ASP A O 1
ATOM 2373 N N . VAL A 1 302 ? 16.495 11.631 -21.408 1.00 78.31 302 VAL A N 1
ATOM 2374 C CA . VAL A 1 302 ? 17.165 10.315 -21.504 1.00 78.31 302 VAL A CA 1
ATOM 2375 C C . VAL A 1 302 ? 18.504 10.385 -22.262 1.00 78.31 302 VAL A C 1
ATOM 2377 O O . VAL A 1 302 ? 19.247 9.403 -22.301 1.00 78.31 302 VAL A O 1
ATOM 2380 N N . GLU A 1 303 ? 18.835 11.539 -22.849 1.00 68.06 303 GLU A N 1
ATOM 2381 C CA . GLU A 1 303 ? 20.163 11.823 -23.422 1.00 68.06 303 GLU A CA 1
ATOM 2382 C C . GLU A 1 303 ? 21.233 11.746 -22.321 1.00 68.06 303 GLU A C 1
ATOM 2384 O O . GLU A 1 303 ? 20.851 11.841 -21.157 1.00 68.06 303 GLU A O 1
ATOM 2389 N N . PRO A 1 304 ? 22.536 11.506 -22.611 1.00 54.56 304 PRO A N 1
ATOM 2390 C CA . PRO A 1 304 ? 23.467 10.933 -21.636 1.00 54.56 304 PRO A CA 1
ATOM 2391 C C . PRO A 1 304 ? 23.711 11.856 -20.437 1.00 54.56 304 PRO A C 1
ATOM 2393 O O . PRO A 1 304 ? 24.691 12.595 -20.357 1.00 54.56 304 PRO A O 1
ATOM 2396 N N . SER A 1 305 ? 22.805 11.764 -19.473 1.00 60.94 305 SER A N 1
ATOM 2397 C CA . SER A 1 305 ? 22.927 12.301 -18.144 1.00 60.94 305 SER A CA 1
ATOM 2398 C C . SER A 1 305 ? 23.778 11.322 -17.357 1.00 60.94 305 SER A C 1
ATOM 2400 O O . SER A 1 305 ? 23.536 10.113 -17.333 1.00 60.94 305 SER A O 1
ATOM 2402 N N . ASN A 1 306 ? 24.789 11.856 -16.681 1.00 70.44 306 ASN A N 1
ATOM 2403 C CA . ASN A 1 306 ? 25.546 11.090 -15.697 1.00 70.44 306 ASN A CA 1
ATOM 2404 C C . ASN A 1 306 ? 24.689 10.758 -14.457 1.00 70.44 306 ASN A C 1
ATOM 2406 O O . ASN A 1 306 ? 25.131 10.013 -13.581 1.00 70.44 306 ASN A O 1
ATOM 2410 N N . GLU A 1 307 ? 23.473 11.305 -14.357 1.00 88.00 307 GLU A N 1
ATOM 2411 C CA . GLU A 1 307 ? 22.563 11.085 -13.243 1.00 88.00 307 GLU A CA 1
ATOM 2412 C C . GLU A 1 307 ? 21.710 9.840 -13.475 1.00 88.00 307 GLU A C 1
ATOM 2414 O O . GLU A 1 307 ? 20.907 9.741 -14.405 1.00 88.00 307 GLU A O 1
ATOM 2419 N N . THR A 1 308 ? 21.879 8.869 -12.586 1.00 92.81 308 THR A N 1
ATOM 2420 C CA . THR A 1 308 ? 21.241 7.562 -12.703 1.00 92.81 308 THR A CA 1
ATOM 2421 C C . THR A 1 308 ? 20.565 7.155 -11.407 1.00 92.81 308 THR A C 1
ATOM 2423 O O . THR A 1 308 ? 20.923 7.602 -10.314 1.00 92.81 308 THR A O 1
ATOM 2426 N N . VAL A 1 309 ? 19.595 6.255 -11.536 1.00 95.31 309 VAL A N 1
ATOM 2427 C CA . VAL A 1 309 ? 19.086 5.449 -10.426 1.00 95.31 309 VAL A CA 1
ATOM 2428 C C . VAL A 1 309 ? 19.605 4.024 -10.577 1.00 95.31 309 VAL A C 1
ATOM 2430 O O . VAL A 1 309 ? 19.556 3.453 -11.659 1.00 95.31 309 VAL A O 1
ATOM 2433 N N . ALA A 1 310 ? 20.102 3.430 -9.499 1.00 96.62 310 AL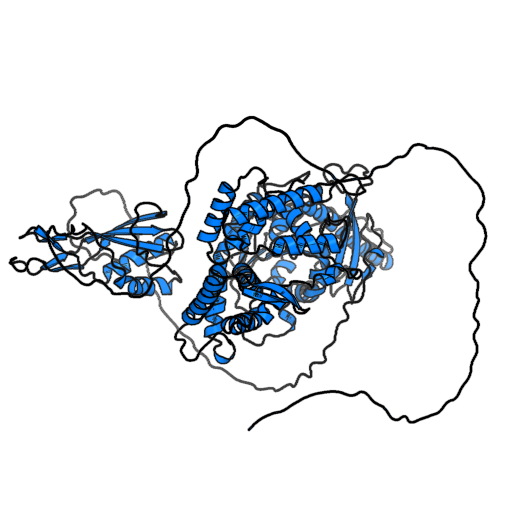A A N 1
ATOM 2434 C CA . ALA A 1 310 ? 20.480 2.023 -9.450 1.00 96.62 310 ALA A CA 1
ATOM 2435 C C . ALA A 1 310 ? 19.391 1.255 -8.700 1.00 96.62 310 ALA A C 1
ATOM 2437 O O . ALA A 1 310 ? 19.320 1.345 -7.469 1.00 96.62 310 ALA A O 1
ATOM 2438 N N . LEU A 1 311 ? 18.551 0.521 -9.434 1.00 98.31 311 LEU A N 1
ATOM 2439 C CA . LEU A 1 311 ? 17.487 -0.285 -8.842 1.00 98.31 311 LEU A CA 1
ATOM 2440 C C . LEU A 1 311 ? 18.035 -1.615 -8.343 1.00 98.31 311 LEU A C 1
ATOM 2442 O O . LEU A 1 311 ? 18.668 -2.347 -9.103 1.00 98.31 311 LEU A O 1
ATOM 2446 N N . SER A 1 312 ? 17.767 -1.935 -7.084 1.00 98.00 312 SER A N 1
ATOM 2447 C CA . SER A 1 312 ? 18.151 -3.204 -6.468 1.00 98.00 312 SER A CA 1
ATOM 2448 C C . SER A 1 312 ? 17.081 -4.258 -6.732 1.00 98.00 312 SER A C 1
ATOM 2450 O O . SER A 1 312 ? 15.900 -4.037 -6.465 1.00 98.00 312 SER A O 1
ATOM 2452 N N . MET A 1 313 ? 17.486 -5.397 -7.289 1.00 98.25 313 MET A N 1
ATOM 2453 C CA . MET A 1 313 ? 16.589 -6.437 -7.792 1.00 98.25 313 MET A CA 1
ATOM 2454 C C . MET A 1 313 ? 16.933 -7.785 -7.179 1.00 98.25 313 MET A C 1
ATOM 2456 O O . MET A 1 313 ? 18.108 -8.133 -7.097 1.00 98.25 313 MET A O 1
ATOM 2460 N N . ILE A 1 314 ? 15.915 -8.567 -6.832 1.00 98.06 314 ILE A N 1
ATOM 2461 C CA . ILE A 1 314 ? 16.052 -9.958 -6.403 1.00 98.06 314 ILE A CA 1
ATOM 2462 C C . ILE A 1 314 ? 15.194 -10.856 -7.287 1.00 98.06 314 ILE A C 1
ATOM 2464 O O . ILE A 1 314 ? 14.076 -10.504 -7.663 1.00 98.06 314 ILE A O 1
ATOM 2468 N N . LYS A 1 315 ? 15.709 -12.040 -7.591 1.00 97.38 315 LYS A N 1
ATOM 2469 C CA . LYS A 1 315 ? 15.020 -13.080 -8.333 1.00 97.38 315 LYS A CA 1
ATOM 2470 C C . LYS A 1 315 ? 15.157 -14.406 -7.606 1.00 97.38 315 LYS A C 1
ATOM 2472 O O . LYS A 1 315 ? 16.256 -14.816 -7.239 1.00 97.38 315 LYS A O 1
ATOM 2477 N N . LEU A 1 316 ? 14.033 -15.085 -7.464 1.00 97.94 316 LEU A N 1
ATOM 2478 C CA . LEU A 1 316 ? 13.948 -16.498 -7.181 1.00 97.94 316 LEU A CA 1
ATOM 2479 C C . LEU A 1 316 ? 13.870 -17.256 -8.514 1.00 97.94 316 LEU A C 1
ATOM 2481 O O . LEU A 1 316 ? 12.886 -17.076 -9.240 1.00 97.94 316 LEU A O 1
ATOM 2485 N N . PRO A 1 317 ? 14.888 -18.055 -8.876 1.00 97.44 317 PRO A N 1
ATOM 2486 C CA . PRO A 1 317 ? 14.855 -18.840 -10.106 1.00 97.44 317 PRO A CA 1
ATOM 2487 C C . PRO A 1 317 ? 13.656 -19.797 -10.145 1.00 97.44 317 PRO A C 1
ATOM 2489 O O . PRO A 1 317 ? 13.202 -20.277 -9.103 1.00 97.44 317 PRO A O 1
ATOM 2492 N N . ALA A 1 318 ? 13.162 -20.081 -11.351 1.00 96.88 318 ALA A N 1
ATOM 2493 C CA . ALA A 1 318 ? 12.172 -21.128 -11.580 1.00 96.88 318 ALA A CA 1
ATOM 2494 C C . ALA A 1 318 ? 12.751 -22.504 -11.218 1.00 96.88 318 ALA A C 1
ATOM 2496 O O . ALA A 1 318 ? 13.967 -22.695 -11.219 1.00 96.88 318 ALA A O 1
ATOM 2497 N N . ALA A 1 319 ? 11.876 -23.473 -10.945 1.00 94.94 319 ALA A N 1
ATOM 2498 C CA . ALA A 1 319 ? 12.283 -24.859 -10.699 1.00 94.94 319 ALA A CA 1
ATOM 2499 C C . ALA A 1 319 ? 12.891 -25.548 -11.940 1.00 94.94 319 ALA A C 1
ATOM 2501 O O . ALA A 1 319 ? 13.524 -26.594 -11.814 1.00 94.94 319 ALA A O 1
ATOM 2502 N N . VAL A 1 320 ? 12.699 -24.961 -13.124 1.00 94.62 320 VAL A N 1
ATOM 2503 C CA . VAL A 1 320 ? 13.181 -25.457 -14.418 1.00 94.62 320 VAL A CA 1
ATOM 2504 C C . VAL A 1 320 ? 14.020 -24.395 -15.121 1.00 94.62 320 VAL A C 1
ATOM 2506 O O . VAL A 1 320 ? 13.859 -23.194 -14.888 1.00 94.62 320 VAL A O 1
ATOM 2509 N N . ASP A 1 321 ? 14.895 -24.838 -16.020 1.00 90.19 321 ASP A N 1
ATOM 2510 C CA . ASP A 1 321 ? 15.691 -23.941 -16.850 1.00 90.19 321 ASP A CA 1
ATOM 2511 C C . ASP A 1 321 ? 14.825 -23.164 -17.855 1.00 90.19 321 ASP A C 1
ATOM 2513 O O . ASP A 1 321 ? 13.783 -23.630 -18.310 1.00 90.19 321 ASP A O 1
ATOM 2517 N N . CYS A 1 322 ? 15.302 -21.996 -18.294 1.00 87.38 322 CYS A N 1
ATOM 2518 C CA . CYS A 1 322 ? 14.568 -21.137 -19.230 1.00 87.38 322 CYS A CA 1
ATOM 2519 C C . CYS A 1 322 ? 14.331 -21.747 -20.628 1.00 87.38 322 CYS A C 1
ATOM 2521 O O . CYS A 1 322 ? 13.538 -21.208 -21.395 1.00 87.38 322 CYS A O 1
ATOM 2523 N N . ASN A 1 323 ? 15.038 -22.826 -20.989 1.00 85.06 323 ASN A N 1
ATOM 2524 C CA . ASN A 1 323 ? 14.836 -23.566 -22.240 1.00 85.06 323 ASN A CA 1
ATOM 2525 C C . ASN A 1 323 ? 13.858 -24.744 -22.096 1.00 85.06 323 ASN A C 1
ATOM 2527 O O . ASN A 1 323 ? 13.533 -25.377 -23.100 1.00 85.06 323 ASN A O 1
ATOM 2531 N N . ASP A 1 324 ? 13.395 -25.045 -20.882 1.00 92.00 324 ASP A N 1
ATOM 2532 C CA . ASP A 1 324 ? 12.377 -26.062 -20.653 1.00 92.00 324 ASP A CA 1
ATOM 2533 C C . ASP A 1 324 ? 11.014 -25.590 -21.191 1.00 92.00 324 ASP A C 1
ATOM 2535 O O . ASP A 1 324 ? 10.617 -24.436 -21.018 1.00 92.00 324 ASP A O 1
ATOM 2539 N N . ALA A 1 325 ? 10.259 -26.487 -21.829 1.00 90.69 325 ALA A N 1
ATOM 2540 C CA . ALA A 1 325 ? 8.937 -26.172 -22.372 1.00 90.69 325 ALA A CA 1
ATOM 2541 C C . ALA A 1 325 ? 7.912 -25.780 -21.287 1.00 90.69 325 ALA A C 1
ATOM 2543 O O . ALA A 1 325 ? 6.922 -25.100 -21.580 1.00 90.69 325 ALA A O 1
ATOM 2544 N N . SER A 1 326 ? 8.131 -26.193 -20.040 1.00 94.81 326 SER A N 1
ATOM 2545 C CA . SER A 1 326 ? 7.332 -25.832 -18.867 1.00 94.81 326 SER A CA 1
ATOM 2546 C C . SER A 1 326 ? 7.741 -24.490 -18.243 1.00 94.81 326 SER A C 1
ATOM 2548 O O . SER A 1 326 ? 7.054 -24.000 -17.349 1.00 94.81 326 SER A O 1
ATOM 2550 N N . PHE A 1 327 ? 8.787 -23.818 -18.737 1.00 95.38 327 PHE A N 1
ATOM 2551 C CA . PHE A 1 327 ? 9.149 -22.485 -18.258 1.00 95.38 327 PHE A CA 1
ATOM 2552 C C . PHE A 1 327 ? 8.027 -21.466 -18.538 1.00 95.38 327 PHE A C 1
ATOM 2554 O O . PHE A 1 327 ? 7.592 -21.263 -19.676 1.00 95.38 327 PHE A O 1
ATOM 2561 N N . GLY A 1 328 ? 7.525 -20.831 -17.478 1.00 94.12 328 GLY A N 1
ATOM 2562 C CA . GLY A 1 328 ? 6.434 -19.851 -17.505 1.00 94.12 328 GLY A CA 1
ATOM 2563 C C . GLY A 1 328 ? 6.897 -18.399 -17.684 1.00 94.12 328 GLY A C 1
ATOM 2564 O O . GLY A 1 328 ? 6.076 -17.502 -17.907 1.00 94.12 328 GLY A O 1
ATOM 2565 N N . GLY A 1 329 ? 8.206 -18.150 -17.622 1.00 95.12 329 GLY A N 1
ATOM 2566 C CA . GLY A 1 329 ? 8.790 -16.810 -17.629 1.00 95.12 329 GLY A CA 1
ATOM 2567 C C . GLY A 1 329 ? 8.871 -16.181 -16.239 1.00 95.12 329 GLY A C 1
ATOM 2568 O O . GLY A 1 329 ? 8.600 -16.814 -15.218 1.00 95.12 329 GLY A O 1
ATOM 2569 N N . THR A 1 330 ? 9.237 -14.902 -16.206 1.00 97.81 330 THR A N 1
ATOM 2570 C CA . THR A 1 330 ? 9.371 -14.137 -14.962 1.00 97.81 330 THR A CA 1
ATOM 2571 C C . THR A 1 330 ? 8.058 -13.462 -14.582 1.00 97.81 330 THR A C 1
ATOM 2573 O O . THR A 1 330 ? 7.410 -12.848 -15.433 1.00 97.81 330 THR A O 1
ATOM 2576 N N . VAL A 1 331 ? 7.690 -13.541 -13.303 1.00 98.50 331 VAL A N 1
ATOM 2577 C CA . VAL A 1 331 ? 6.603 -12.780 -12.680 1.00 98.50 331 VAL A CA 1
ATOM 2578 C C . VAL A 1 331 ? 7.215 -11.693 -11.808 1.00 98.50 331 VAL A C 1
ATOM 2580 O O . VAL A 1 331 ? 7.922 -11.983 -10.844 1.00 98.50 331 VAL A O 1
ATOM 2583 N N . ILE A 1 332 ? 6.948 -10.435 -12.155 1.00 98.75 332 ILE A N 1
ATOM 2584 C CA . ILE A 1 332 ? 7.376 -9.276 -11.373 1.00 98.75 332 ILE A CA 1
ATOM 2585 C C . ILE A 1 332 ? 6.339 -9.007 -10.287 1.00 98.75 332 ILE A C 1
ATOM 2587 O O . ILE A 1 332 ? 5.165 -8.794 -10.579 1.00 98.75 332 ILE A O 1
ATOM 2591 N N . THR A 1 333 ? 6.774 -8.986 -9.035 1.00 98.50 333 THR A N 1
ATOM 2592 C CA . THR A 1 333 ? 5.907 -8.741 -7.880 1.00 98.50 333 THR A CA 1
ATOM 2593 C C . THR A 1 333 ? 6.125 -7.343 -7.306 1.00 98.50 333 THR A C 1
ATOM 2595 O O . THR A 1 333 ? 7.205 -6.770 -7.459 1.00 98.50 333 THR A O 1
ATOM 2598 N N . ASN A 1 334 ? 5.120 -6.780 -6.635 1.00 98.56 334 ASN A N 1
ATOM 2599 C CA . ASN A 1 334 ? 5.293 -5.581 -5.816 1.00 98.56 334 ASN A CA 1
ATOM 2600 C C . ASN A 1 334 ? 4.434 -5.659 -4.540 1.00 98.56 334 ASN A C 1
ATOM 2602 O O . ASN A 1 334 ? 3.219 -5.822 -4.656 1.00 98.56 334 ASN A O 1
ATOM 2606 N N . PRO A 1 335 ? 5.020 -5.489 -3.340 1.00 95.75 335 PRO A N 1
ATOM 2607 C CA . PRO A 1 335 ? 4.293 -5.620 -2.073 1.00 95.75 335 PRO A CA 1
ATOM 2608 C C . PRO A 1 335 ? 3.392 -4.431 -1.716 1.00 95.75 335 PRO A C 1
ATOM 2610 O O . PRO A 1 335 ? 2.681 -4.494 -0.716 1.00 95.75 335 PRO A O 1
ATOM 2613 N N . GLY A 1 336 ? 3.478 -3.314 -2.438 1.00 95.38 336 GLY A N 1
ATOM 2614 C CA . GLY A 1 336 ? 2.794 -2.086 -2.060 1.00 95.38 336 GLY A CA 1
ATOM 2615 C C . GLY A 1 336 ? 3.564 -1.236 -1.043 1.00 95.38 336 GLY A C 1
ATOM 2616 O O . GLY A 1 336 ? 4.770 -1.015 -1.170 1.00 95.38 336 GLY A O 1
ATOM 2617 N N . GLY A 1 337 ? 2.849 -0.694 -0.055 1.00 91.81 337 GLY A N 1
ATOM 2618 C CA . GLY A 1 337 ? 3.352 0.305 0.895 1.00 91.81 337 GLY A CA 1
ATOM 2619 C C . GLY A 1 337 ? 2.648 1.651 0.706 1.00 91.81 337 GLY A C 1
ATOM 2620 O O . GLY A 1 337 ? 1.665 1.889 1.401 1.00 91.81 337 GLY A O 1
ATOM 2621 N N . PRO A 1 338 ? 3.085 2.519 -0.229 1.00 94.81 338 PRO A N 1
ATOM 2622 C CA . PRO A 1 338 ? 4.316 2.477 -1.025 1.00 94.81 338 PRO A CA 1
ATOM 2623 C C . PRO A 1 338 ? 5.579 2.598 -0.170 1.00 94.81 338 PRO A C 1
ATOM 2625 O O . PRO A 1 338 ? 5.527 2.978 0.999 1.00 94.81 338 PRO A O 1
ATOM 2628 N N . GLY A 1 339 ? 6.731 2.300 -0.773 1.00 93.81 339 GLY A N 1
ATOM 2629 C CA . GLY A 1 339 ? 8.040 2.370 -0.119 1.00 93.81 339 GLY A CA 1
ATOM 2630 C C . GLY A 1 339 ? 8.493 1.064 0.537 1.00 93.81 339 GLY A C 1
ATOM 2631 O O . GLY A 1 339 ? 9.618 0.998 1.031 1.00 93.81 339 GLY A O 1
ATOM 2632 N N . SER A 1 340 ? 7.661 0.019 0.541 1.00 94.12 340 SER A N 1
ATOM 2633 C CA . SER A 1 340 ? 8.073 -1.310 1.001 1.00 94.12 340 SER A CA 1
ATOM 2634 C C . SER A 1 340 ? 9.105 -1.915 0.046 1.00 94.12 340 SER A C 1
ATOM 2636 O O . SER A 1 340 ? 9.012 -1.748 -1.170 1.00 94.12 340 SER A O 1
ATOM 2638 N N . SER A 1 341 ? 10.090 -2.633 0.592 1.00 96.50 341 SER A N 1
ATOM 2639 C CA . SER A 1 341 ? 11.128 -3.284 -0.213 1.00 96.50 341 SER A CA 1
ATOM 2640 C C . SER A 1 341 ? 10.569 -4.501 -0.944 1.00 96.50 341 SER A C 1
ATOM 2642 O O . SER A 1 341 ? 10.098 -5.456 -0.319 1.00 96.50 341 SER A O 1
ATOM 2644 N N . GLY A 1 342 ? 10.683 -4.486 -2.269 1.00 96.94 342 GLY A N 1
ATOM 2645 C CA . GLY A 1 342 ? 10.427 -5.648 -3.106 1.00 96.94 342 GLY A CA 1
ATOM 2646 C C . GLY A 1 342 ? 11.446 -6.762 -2.864 1.00 96.94 342 GLY A C 1
ATOM 2647 O O . GLY A 1 342 ? 11.088 -7.938 -2.852 1.00 96.94 342 GLY A O 1
ATOM 2648 N N . VAL A 1 343 ? 12.698 -6.393 -2.568 1.00 95.75 343 VAL A N 1
ATOM 2649 C CA . VAL A 1 343 ? 13.741 -7.348 -2.176 1.00 95.75 343 VAL A CA 1
ATOM 2650 C C . VAL A 1 343 ? 13.328 -8.137 -0.935 1.00 95.75 343 VAL A C 1
ATOM 2652 O O . VAL A 1 343 ? 13.278 -9.367 -0.958 1.00 95.75 343 VAL A O 1
ATOM 2655 N N . ARG A 1 344 ? 12.966 -7.435 0.146 1.00 93.12 344 ARG A N 1
ATOM 2656 C CA . ARG A 1 344 ? 12.527 -8.072 1.396 1.00 93.12 344 ARG A CA 1
ATOM 2657 C C . ARG A 1 344 ? 11.264 -8.910 1.195 1.00 93.12 344 ARG A C 1
ATOM 2659 O O . ARG A 1 344 ? 11.136 -9.960 1.819 1.00 93.12 344 ARG A O 1
ATOM 2666 N N . HIS A 1 345 ? 10.351 -8.459 0.335 1.00 94.06 345 HIS A N 1
ATOM 2667 C CA . HIS A 1 345 ? 9.126 -9.186 0.022 1.00 94.06 345 HIS A CA 1
ATOM 2668 C C . HIS A 1 345 ? 9.406 -10.560 -0.595 1.00 94.06 345 HIS A C 1
ATOM 2670 O O . HIS A 1 345 ? 8.888 -11.556 -0.100 1.00 94.06 345 HIS A O 1
ATOM 2676 N N . VAL A 1 346 ? 10.263 -10.639 -1.615 1.00 95.88 346 VAL A N 1
ATOM 2677 C CA . VAL A 1 346 ? 10.597 -11.918 -2.265 1.00 95.88 346 VAL A CA 1
ATOM 2678 C C . VAL A 1 346 ? 11.465 -12.805 -1.374 1.00 95.88 346 VAL A C 1
ATOM 2680 O O . VAL A 1 346 ? 11.266 -14.016 -1.378 1.00 95.88 346 VAL A O 1
ATOM 2683 N N . LEU A 1 347 ? 12.348 -12.237 -0.547 1.00 93.44 347 LEU A N 1
ATOM 2684 C CA . LEU A 1 347 ? 13.071 -13.021 0.463 1.00 93.44 347 LEU A CA 1
ATOM 2685 C C . LEU A 1 347 ? 12.121 -13.731 1.430 1.00 93.44 347 LEU A C 1
ATOM 2687 O O . LEU A 1 347 ? 12.327 -14.897 1.745 1.00 93.44 347 LEU A O 1
ATOM 2691 N N . LYS A 1 348 ? 11.079 -13.032 1.894 1.00 90.94 348 LYS A N 1
ATOM 2692 C CA . LYS A 1 348 ? 10.124 -13.585 2.859 1.00 90.94 348 LYS A CA 1
ATOM 2693 C C . LYS A 1 348 ? 9.107 -14.525 2.201 1.00 90.94 348 LYS A C 1
ATOM 2695 O O . LYS A 1 348 ? 8.793 -15.572 2.752 1.00 90.94 348 LYS A O 1
ATOM 2700 N N . ASN A 1 349 ? 8.585 -14.140 1.035 1.00 89.50 349 ASN A N 1
ATOM 2701 C CA . ASN A 1 349 ? 7.362 -14.721 0.473 1.00 89.50 349 ASN A CA 1
ATOM 2702 C C . ASN A 1 349 ? 7.562 -15.368 -0.904 1.00 89.50 349 ASN A C 1
ATOM 2704 O O . ASN A 1 349 ? 6.640 -16.001 -1.413 1.00 89.50 349 ASN A O 1
ATOM 2708 N N . GLY A 1 350 ? 8.735 -15.230 -1.528 1.00 92.94 350 GLY A N 1
ATOM 2709 C CA . GLY A 1 350 ? 8.964 -15.626 -2.920 1.00 92.94 350 GLY A CA 1
ATOM 2710 C C . GLY A 1 350 ? 8.701 -17.106 -3.186 1.00 92.94 350 GLY A C 1
ATOM 2711 O O . GLY A 1 350 ? 8.072 -17.440 -4.184 1.00 92.94 350 GLY A O 1
ATOM 2712 N N . ARG A 1 351 ? 9.108 -17.990 -2.267 1.00 93.31 351 ARG A N 1
ATOM 2713 C CA . ARG A 1 351 ? 8.864 -19.441 -2.369 1.00 93.31 351 ARG A CA 1
ATOM 2714 C C . ARG A 1 351 ? 7.378 -19.773 -2.296 1.00 93.31 351 ARG A C 1
ATOM 2716 O O . ARG A 1 351 ? 6.875 -20.513 -3.131 1.00 93.31 351 ARG A O 1
ATOM 2723 N N . TYR A 1 352 ? 6.663 -19.158 -1.358 1.00 88.12 352 TYR A N 1
ATOM 2724 C CA . TYR A 1 352 ? 5.216 -19.310 -1.259 1.00 88.12 352 TYR A CA 1
ATOM 2725 C C . TYR A 1 352 ? 4.512 -18.808 -2.530 1.00 88.12 352 TYR A C 1
ATOM 2727 O O . TYR A 1 352 ? 3.655 -19.495 -3.079 1.00 88.12 352 TYR A O 1
ATOM 2735 N N . MET A 1 353 ? 4.922 -17.649 -3.058 1.00 90.75 353 MET A N 1
ATOM 2736 C CA . MET A 1 353 ? 4.411 -17.125 -4.330 1.00 90.75 353 MET A CA 1
ATOM 2737 C C . MET A 1 353 ? 4.681 -18.058 -5.507 1.00 90.75 353 MET A C 1
ATOM 2739 O O . MET A 1 353 ? 3.774 -18.278 -6.307 1.00 90.75 353 MET A O 1
ATOM 2743 N N . GLN A 1 354 ? 5.873 -18.649 -5.576 1.00 92.44 354 GLN A N 1
ATOM 2744 C CA . GLN A 1 354 ? 6.215 -19.649 -6.582 1.00 92.44 354 GLN A CA 1
ATOM 2745 C C . GLN A 1 354 ? 5.270 -20.854 -6.489 1.00 92.44 354 GLN A C 1
ATOM 2747 O O . GLN A 1 354 ? 4.619 -21.171 -7.475 1.00 92.44 354 GLN A O 1
ATOM 2752 N N . THR A 1 355 ? 5.060 -21.436 -5.304 1.00 90.31 355 THR A N 1
ATOM 2753 C CA . THR A 1 355 ? 4.129 -22.567 -5.099 1.00 90.31 355 THR A CA 1
ATOM 2754 C C . THR A 1 355 ? 2.694 -22.265 -5.550 1.00 90.31 355 THR A C 1
ATOM 2756 O O . THR A 1 355 ? 1.992 -23.131 -6.083 1.00 90.31 355 THR A O 1
ATOM 2759 N N . MET A 1 356 ? 2.236 -21.027 -5.351 1.00 86.56 356 MET A N 1
ATOM 2760 C CA . MET A 1 356 ? 0.889 -20.605 -5.743 1.00 86.56 356 MET A CA 1
ATOM 2761 C C . MET A 1 356 ? 0.704 -20.435 -7.249 1.00 86.56 356 MET A C 1
ATOM 2763 O O . MET A 1 356 ? -0.421 -20.554 -7.738 1.00 86.56 356 MET A O 1
ATOM 2767 N N . MET A 1 357 ? 1.776 -20.121 -7.974 1.00 90.31 357 MET A N 1
ATOM 2768 C CA . MET A 1 357 ? 1.740 -19.873 -9.416 1.00 90.31 357 MET A CA 1
ATOM 2769 C C . MET A 1 357 ? 2.156 -21.104 -10.220 1.00 90.31 357 MET A C 1
ATOM 2771 O O . MET A 1 357 ? 1.601 -21.335 -11.293 1.00 90.31 357 MET A O 1
ATOM 2775 N N . ASP A 1 358 ? 3.083 -21.900 -9.689 1.00 91.62 358 ASP A N 1
ATOM 2776 C CA . ASP A 1 358 ? 3.626 -23.089 -10.334 1.00 91.62 358 ASP A CA 1
ATOM 2777 C C . ASP A 1 358 ? 2.579 -24.195 -10.470 1.00 91.62 358 ASP A C 1
ATOM 2779 O O . ASP A 1 358 ? 1.727 -24.378 -9.603 1.00 91.62 358 ASP A O 1
ATOM 2783 N N . GLY A 1 359 ? 2.665 -24.955 -11.557 1.00 89.44 359 GLY A N 1
ATOM 2784 C CA . GLY A 1 359 ? 1.796 -26.080 -11.892 1.00 89.44 359 GLY A CA 1
ATOM 2785 C C . GLY A 1 359 ? 2.319 -26.762 -13.151 1.00 89.44 359 GLY A C 1
ATOM 2786 O O . GLY A 1 359 ? 3.430 -27.270 -13.153 1.00 89.44 359 GLY A O 1
ATOM 2787 N N . GLU A 1 360 ? 1.560 -26.710 -14.249 1.00 91.19 360 GLU A N 1
ATOM 2788 C CA . GLU A 1 360 ? 2.068 -27.102 -15.580 1.00 91.19 360 GLU A CA 1
ATOM 2789 C C . GLU A 1 360 ? 3.154 -26.152 -16.114 1.00 91.19 360 GLU A C 1
ATOM 2791 O O . GLU A 1 360 ? 3.905 -26.492 -17.030 1.00 91.19 360 GLU A O 1
ATOM 2796 N N . LYS A 1 361 ? 3.201 -24.932 -15.568 1.00 95.00 361 LYS A N 1
ATOM 2797 C CA . LYS A 1 361 ? 4.230 -23.931 -15.836 1.00 95.00 361 LYS A CA 1
ATOM 2798 C C . LYS A 1 361 ? 4.973 -23.595 -14.553 1.00 95.00 361 LYS A C 1
ATOM 2800 O O . LYS A 1 361 ? 4.354 -23.562 -13.494 1.00 95.00 361 LYS A O 1
ATOM 2805 N N . HIS A 1 362 ? 6.263 -23.302 -14.677 1.00 96.06 362 HIS A N 1
ATOM 2806 C CA . HIS A 1 362 ? 7.147 -22.939 -13.570 1.00 96.06 362 HIS A CA 1
ATOM 2807 C C . HIS A 1 362 ? 7.695 -21.530 -13.755 1.00 96.06 362 HIS A C 1
ATOM 2809 O O . HIS A 1 362 ? 8.244 -21.208 -14.813 1.00 96.06 362 HIS A O 1
ATOM 2815 N N . PHE A 1 363 ? 7.556 -20.686 -12.738 1.00 97.12 363 PHE A N 1
ATOM 2816 C CA . PHE A 1 363 ? 7.827 -19.256 -12.851 1.00 97.12 363 PHE A CA 1
ATOM 2817 C C . PHE A 1 363 ? 9.056 -18.825 -12.054 1.00 97.12 363 PHE A C 1
ATOM 2819 O O . PHE A 1 363 ? 9.318 -19.301 -10.948 1.00 97.12 363 PHE A O 1
ATOM 2826 N N . GLU A 1 364 ? 9.792 -17.856 -12.600 1.00 97.69 364 GLU A N 1
ATOM 2827 C CA . GLU A 1 364 ? 10.734 -17.073 -11.800 1.00 97.69 364 GLU A CA 1
ATOM 2828 C C . GLU A 1 364 ? 9.947 -16.003 -11.042 1.00 97.69 364 GLU A C 1
ATOM 2830 O O . GLU A 1 364 ? 9.166 -15.268 -11.653 1.00 97.69 364 GLU A O 1
ATOM 2835 N N . ILE A 1 365 ? 10.176 -15.865 -9.737 1.00 98.31 365 ILE A N 1
ATOM 2836 C CA . ILE A 1 365 ? 9.558 -14.801 -8.935 1.00 98.31 365 ILE A CA 1
ATOM 2837 C C . ILE A 1 365 ? 10.584 -13.696 -8.734 1.00 98.31 365 ILE A C 1
ATOM 2839 O O . ILE A 1 365 ? 11.618 -13.903 -8.105 1.00 98.31 365 ILE A O 1
ATOM 2843 N N . MET A 1 366 ? 10.318 -12.516 -9.281 1.00 98.38 366 MET A N 1
ATOM 2844 C CA . MET A 1 366 ? 11.251 -11.395 -9.261 1.00 98.38 366 MET A CA 1
ATOM 2845 C C . MET A 1 366 ? 10.597 -10.170 -8.633 1.00 98.38 366 MET A C 1
ATOM 2847 O O . MET A 1 366 ? 9.421 -9.891 -8.848 1.00 98.38 366 MET A O 1
ATOM 2851 N N . SER A 1 367 ? 11.362 -9.403 -7.867 1.00 98.50 367 SER A N 1
ATOM 2852 C CA . SER A 1 367 ? 10.955 -8.069 -7.443 1.00 98.50 367 SER A CA 1
ATOM 2853 C C . SER A 1 367 ? 12.141 -7.122 -7.452 1.00 98.50 367 SER A C 1
ATOM 2855 O O . SER A 1 367 ? 13.302 -7.527 -7.427 1.00 98.50 367 SER A O 1
ATOM 2857 N N . PHE A 1 368 ? 11.838 -5.834 -7.436 1.00 98.62 368 PHE A N 1
ATOM 2858 C CA . PHE A 1 368 ? 12.826 -4.781 -7.292 1.00 98.62 368 PHE A CA 1
ATOM 2859 C C . PHE A 1 368 ? 12.386 -3.785 -6.225 1.00 98.62 368 PHE A C 1
ATOM 2861 O O . PHE A 1 368 ? 11.195 -3.652 -5.935 1.00 98.62 368 PHE A O 1
ATOM 2868 N N . ASP A 1 369 ? 13.355 -3.096 -5.640 1.00 98.44 369 ASP A N 1
ATOM 2869 C CA . ASP A 1 369 ? 13.117 -1.907 -4.840 1.00 98.44 369 ASP A CA 1
ATOM 2870 C C . ASP A 1 369 ? 12.967 -0.714 -5.803 1.00 98.44 369 ASP A C 1
ATOM 2872 O O . ASP A 1 369 ? 13.899 -0.431 -6.565 1.00 98.44 369 ASP A O 1
ATOM 2876 N N . PRO A 1 370 ? 11.825 -0.003 -5.835 1.00 98.50 370 PRO A N 1
ATOM 2877 C CA . PRO A 1 370 ? 11.672 1.160 -6.706 1.00 98.50 370 PRO A CA 1
ATOM 2878 C C . PRO A 1 370 ? 12.710 2.258 -6.426 1.00 98.50 370 PRO A C 1
ATOM 2880 O O . PRO A 1 370 ? 13.363 2.283 -5.382 1.00 98.50 370 PRO A O 1
ATOM 2883 N N . ARG A 1 371 ? 12.861 3.204 -7.354 1.00 97.25 371 ARG A N 1
ATOM 2884 C CA . ARG A 1 371 ? 13.692 4.407 -7.163 1.00 97.25 371 ARG A CA 1
ATOM 2885 C C . ARG A 1 371 ? 13.423 5.069 -5.802 1.00 97.25 371 ARG A C 1
ATOM 2887 O O . ARG A 1 371 ? 12.273 5.248 -5.411 1.00 97.25 371 ARG A O 1
ATOM 2894 N N . GLY A 1 372 ? 14.483 5.400 -5.062 1.00 95.94 372 GLY A N 1
ATOM 2895 C CA . GLY A 1 372 ? 14.396 5.983 -3.716 1.00 95.94 372 GLY A CA 1
ATOM 2896 C C . GLY A 1 372 ? 14.010 5.018 -2.586 1.00 95.94 372 GLY A C 1
ATOM 2897 O O . GLY A 1 372 ? 14.086 5.405 -1.419 1.00 95.94 372 GLY A O 1
ATOM 2898 N N . VAL A 1 373 ? 13.633 3.775 -2.891 1.00 97.31 373 VAL A N 1
ATOM 2899 C CA . VAL A 1 373 ? 13.132 2.800 -1.916 1.00 97.31 373 VAL A CA 1
ATOM 2900 C C . VAL A 1 373 ? 14.243 1.858 -1.459 1.00 97.31 373 VAL A C 1
ATOM 2902 O O . VAL A 1 373 ? 14.974 1.313 -2.279 1.00 97.31 373 VAL A O 1
ATOM 2905 N N . ALA A 1 374 ? 14.321 1.627 -0.144 1.00 94.44 374 ALA A N 1
ATOM 2906 C CA . ALA A 1 374 ? 15.146 0.582 0.467 1.00 94.44 374 ALA A CA 1
ATOM 2907 C C . ALA A 1 374 ? 16.583 0.530 -0.092 1.00 94.44 374 ALA A C 1
ATOM 2909 O O . ALA A 1 374 ? 17.339 1.481 0.105 1.00 94.44 374 ALA A O 1
ATOM 2910 N N . HIS A 1 375 ? 16.977 -0.546 -0.780 1.00 94.56 375 HIS A N 1
ATOM 2911 C CA . HIS A 1 375 ? 18.355 -0.734 -1.237 1.00 94.56 375 HIS A CA 1
ATOM 2912 C C . HIS A 1 375 ? 18.690 0.032 -2.521 1.00 94.56 375 HIS A C 1
ATOM 2914 O O . HIS A 1 375 ? 19.868 0.133 -2.871 1.00 94.56 375 HIS A O 1
ATOM 2920 N N . SER A 1 376 ? 17.693 0.561 -3.231 1.00 96.25 376 SER A N 1
ATOM 2921 C CA . SER A 1 376 ? 17.911 1.334 -4.453 1.00 96.25 376 SER A CA 1
ATOM 2922 C C . SER A 1 376 ? 18.556 2.680 -4.145 1.00 96.25 376 SER A C 1
ATOM 2924 O O . SER A 1 376 ? 18.320 3.292 -3.099 1.00 96.25 376 SER A O 1
ATOM 2926 N N . LYS A 1 377 ? 19.409 3.144 -5.063 1.00 94.06 377 LYS A N 1
ATOM 2927 C CA . LYS A 1 377 ? 20.169 4.390 -4.900 1.00 94.06 377 LYS A CA 1
ATOM 2928 C C . LYS A 1 377 ? 19.886 5.383 -6.033 1.00 94.06 377 LYS A C 1
ATOM 2930 O O . LYS A 1 377 ? 19.707 4.937 -7.164 1.00 94.06 377 LYS A O 1
ATOM 2935 N N . PRO A 1 378 ? 19.900 6.698 -5.752 1.00 93.62 378 PRO A N 1
ATOM 2936 C CA . PRO A 1 378 ? 19.970 7.304 -4.416 1.00 93.62 378 PRO A CA 1
ATOM 2937 C C . PRO A 1 378 ? 18.720 6.989 -3.573 1.00 93.62 378 PRO A C 1
ATOM 2939 O O . PRO A 1 378 ? 17.642 6.743 -4.109 1.00 93.62 378 PRO A O 1
ATOM 2942 N N . ALA A 1 379 ? 18.887 6.936 -2.250 1.00 93.38 379 ALA A N 1
ATOM 2943 C CA . ALA A 1 379 ? 17.800 6.651 -1.312 1.00 93.38 379 ALA A CA 1
ATOM 2944 C C . ALA A 1 379 ? 16.975 7.918 -1.031 1.00 93.38 379 ALA A C 1
ATOM 2946 O O . ALA A 1 379 ? 17.524 9.017 -1.031 1.00 93.38 379 ALA A O 1
ATOM 2947 N N . ALA A 1 380 ? 15.687 7.773 -0.704 1.00 94.25 380 ALA A N 1
ATOM 2948 C CA . ALA A 1 380 ? 14.801 8.888 -0.333 1.00 94.25 380 ALA A CA 1
ATOM 2949 C C . ALA A 1 380 ? 15.081 9.494 1.058 1.00 94.25 380 ALA A C 1
ATOM 2951 O O . ALA A 1 380 ? 14.293 10.293 1.572 1.00 94.25 380 ALA A O 1
ATOM 2952 N N . ASP A 1 381 ? 16.180 9.088 1.686 1.00 92.44 381 ASP A N 1
ATOM 2953 C CA . ASP A 1 381 ? 16.616 9.575 2.981 1.00 92.44 381 ASP A CA 1
ATOM 2954 C C . ASP A 1 381 ? 17.097 11.024 2.875 1.00 92.44 381 ASP A C 1
ATOM 2956 O O . ASP A 1 381 ? 18.165 11.309 2.340 1.00 92.44 381 ASP A O 1
ATOM 2960 N N . CYS A 1 382 ? 16.281 11.946 3.381 1.00 92.19 382 CYS A N 1
ATOM 2961 C CA . CYS A 1 382 ? 16.589 13.370 3.368 1.00 92.19 382 CYS A CA 1
ATOM 2962 C C . CYS A 1 382 ? 17.211 13.871 4.678 1.00 92.19 382 CYS A C 1
ATOM 2964 O O . CYS A 1 382 ? 17.348 15.077 4.861 1.00 92.19 382 CYS A O 1
ATOM 2966 N N . TYR A 1 383 ? 17.586 12.987 5.606 1.00 90.19 383 TYR A N 1
ATOM 2967 C CA . TYR A 1 383 ? 18.253 13.373 6.850 1.00 90.19 383 TYR A CA 1
ATOM 2968 C C . TYR A 1 383 ? 19.755 13.115 6.778 1.00 90.19 383 TYR A C 1
ATOM 2970 O O . TYR A 1 383 ? 20.215 12.160 6.164 1.00 90.19 383 TYR A O 1
ATOM 2978 N N . ALA A 1 384 ? 20.523 13.951 7.475 1.00 86.25 384 ALA A N 1
ATOM 2979 C CA . ALA A 1 384 ? 21.980 13.855 7.484 1.00 86.25 384 ALA A CA 1
ATOM 2980 C C . ALA A 1 384 ? 22.520 12.637 8.261 1.00 86.25 384 ALA A C 1
ATOM 2982 O O . ALA A 1 384 ? 23.675 12.267 8.072 1.00 86.25 384 ALA A O 1
ATOM 2983 N N . SER A 1 385 ? 21.730 12.044 9.166 1.00 86.38 385 SER A N 1
ATOM 2984 C CA . SER A 1 385 ? 22.176 10.945 10.029 1.00 86.38 385 SER A CA 1
ATOM 2985 C C . SER A 1 385 ? 21.020 10.158 10.663 1.00 86.38 385 SER A C 1
ATOM 2987 O O . SER A 1 385 ? 19.890 10.647 10.764 1.00 86.38 385 SER A O 1
ATOM 2989 N N . GLU A 1 386 ? 21.328 8.951 11.152 1.00 84.50 386 GLU A N 1
ATOM 2990 C CA . GLU A 1 386 ? 20.394 8.095 11.902 1.00 84.50 386 GLU A CA 1
ATOM 2991 C C . GLU A 1 386 ? 19.822 8.760 13.170 1.00 84.50 386 GLU A C 1
ATOM 2993 O O . GLU A 1 386 ? 18.598 8.724 13.358 1.00 84.50 386 GLU A O 1
ATOM 2998 N N . PRO A 1 387 ? 20.623 9.454 14.009 1.00 85.94 387 PRO A N 1
ATOM 2999 C CA . PRO A 1 387 ? 20.078 10.205 15.136 1.00 85.94 387 PRO A CA 1
ATOM 3000 C C . PRO A 1 387 ? 19.085 11.291 14.712 1.00 85.94 387 PRO A C 1
ATOM 3002 O O . PRO A 1 387 ? 18.047 11.448 15.352 1.00 85.94 387 PRO A O 1
ATOM 3005 N N . ALA A 1 388 ? 19.352 12.012 13.614 1.00 87.50 388 ALA A N 1
ATOM 3006 C CA . ALA A 1 388 ? 18.448 13.053 13.121 1.00 87.50 388 ALA A CA 1
ATOM 3007 C C . ALA A 1 388 ? 17.107 12.468 12.643 1.00 87.50 388 ALA A C 1
ATOM 3009 O O . ALA A 1 388 ? 16.047 13.017 12.954 1.00 87.50 388 ALA A O 1
ATOM 3010 N N . ARG A 1 389 ? 17.138 11.320 11.946 1.00 87.06 389 ARG A N 1
ATOM 3011 C CA . ARG A 1 389 ? 15.922 10.568 11.582 1.00 87.06 389 ARG A CA 1
ATOM 3012 C C . ARG A 1 389 ? 15.141 10.130 12.803 1.00 87.06 389 ARG A C 1
ATOM 3014 O O . ARG A 1 389 ? 13.929 10.324 12.864 1.00 87.06 389 ARG A O 1
ATOM 3021 N N . THR A 1 390 ? 15.841 9.536 13.761 1.00 82.56 390 THR A N 1
ATOM 3022 C CA . THR A 1 390 ? 15.241 8.998 14.979 1.00 82.56 390 THR A CA 1
ATOM 3023 C C . THR A 1 390 ? 14.582 10.122 15.772 1.00 82.56 390 THR A C 1
ATOM 3025 O O . THR A 1 390 ? 13.401 10.018 16.092 1.00 82.56 390 THR A O 1
ATOM 3028 N N . ALA A 1 391 ? 15.267 11.250 15.971 1.00 83.56 391 ALA A N 1
ATOM 3029 C CA . ALA A 1 391 ? 14.701 12.433 16.618 1.00 83.56 391 ALA A CA 1
ATOM 3030 C C . ALA A 1 391 ? 13.427 12.932 15.913 1.00 83.56 391 ALA A C 1
ATOM 3032 O O . ALA A 1 391 ? 12.418 13.186 16.569 1.00 83.56 391 ALA A O 1
ATOM 3033 N N . ALA A 1 392 ? 13.424 12.996 14.578 1.00 85.12 392 ALA A N 1
ATOM 3034 C CA . ALA A 1 392 ? 12.232 13.381 13.826 1.00 85.12 392 ALA A CA 1
ATOM 3035 C C . ALA A 1 392 ? 11.087 12.356 13.947 1.00 85.12 392 ALA A C 1
ATOM 3037 O O . ALA A 1 392 ? 9.918 12.738 14.019 1.00 85.12 392 ALA A O 1
ATOM 3038 N N . ALA A 1 393 ? 11.390 11.055 13.983 1.00 80.44 393 ALA A N 1
ATOM 3039 C CA . ALA A 1 393 ? 10.391 10.010 14.198 1.00 80.44 393 ALA A CA 1
ATOM 3040 C C . ALA A 1 393 ? 9.756 10.112 15.596 1.00 80.44 393 ALA A C 1
ATOM 3042 O O . ALA A 1 393 ? 8.535 10.007 15.717 1.00 80.44 393 ALA A O 1
ATOM 3043 N N . TRP A 1 394 ? 10.563 10.384 16.625 1.00 78.25 394 TRP A N 1
ATOM 3044 C CA . TRP A 1 394 ? 10.104 10.631 17.994 1.00 78.25 394 TRP A CA 1
ATOM 3045 C C . TRP A 1 394 ? 9.253 11.899 18.095 1.00 78.25 394 TRP A C 1
ATOM 3047 O O . TRP A 1 394 ? 8.148 11.848 18.630 1.00 78.25 394 TRP A O 1
ATOM 3057 N N . GLN A 1 395 ? 9.690 13.006 17.490 1.00 81.56 395 GLN A N 1
ATOM 3058 C CA . GLN A 1 395 ? 8.919 14.251 17.449 1.00 81.56 395 GLN A CA 1
ATOM 3059 C C . GLN A 1 395 ? 7.559 14.063 16.758 1.00 81.56 395 GLN A C 1
ATOM 3061 O O . GLN A 1 395 ? 6.537 14.529 17.254 1.00 81.56 395 GLN A O 1
ATOM 3066 N N . SER A 1 396 ? 7.521 13.306 15.657 1.00 76.94 396 SER A N 1
ATOM 3067 C CA . SER A 1 396 ? 6.278 12.980 14.949 1.00 76.94 396 SER A CA 1
ATOM 3068 C C . SER A 1 396 ? 5.307 12.125 15.778 1.00 76.94 396 SER A C 1
ATOM 3070 O O . SER A 1 396 ? 4.118 12.099 15.458 1.00 76.94 396 SER A O 1
ATOM 3072 N N . ARG A 1 397 ? 5.800 11.391 16.789 1.00 66.38 397 ARG A N 1
ATOM 3073 C CA . ARG A 1 397 ? 5.020 10.478 17.646 1.00 66.38 397 ARG A CA 1
ATOM 3074 C C . ARG A 1 397 ? 4.674 11.056 19.021 1.00 66.38 397 ARG A C 1
ATOM 3076 O O . ARG A 1 397 ? 3.743 10.559 19.643 1.00 66.38 397 ARG A O 1
ATOM 3083 N N . GLY A 1 398 ? 5.370 12.093 19.485 1.00 61.44 398 GLY A N 1
ATOM 3084 C CA . GLY A 1 398 ? 5.100 12.734 20.780 1.00 61.44 398 GLY A CA 1
ATOM 3085 C C . GLY A 1 398 ? 3.699 13.354 20.908 1.00 61.44 398 GLY A C 1
ATOM 3086 O O . GLY A 1 398 ? 3.253 13.610 22.017 1.00 61.44 398 GLY A O 1
ATOM 3087 N N . PHE A 1 399 ? 2.984 13.540 19.794 1.00 56.62 399 PHE A N 1
ATOM 3088 C CA . PHE A 1 399 ? 1.669 14.189 19.728 1.00 56.62 399 PHE A CA 1
ATOM 3089 C C . PHE A 1 399 ? 0.662 13.310 18.961 1.00 56.62 399 PHE A C 1
ATOM 3091 O O . PHE A 1 399 ? 0.198 13.662 17.881 1.00 56.62 399 PHE A O 1
ATOM 3098 N N . THR A 1 400 ? 0.402 12.098 19.467 1.00 53.66 400 THR A N 1
ATOM 3099 C CA . THR A 1 400 ? -0.347 11.028 18.764 1.00 53.66 400 THR A CA 1
ATOM 3100 C C . THR A 1 400 ? -1.868 11.101 18.840 1.00 53.66 400 THR A C 1
ATOM 3102 O O . THR A 1 400 ? -2.526 10.245 18.244 1.00 53.66 400 THR A O 1
ATOM 3105 N N . ASN A 1 401 ? -2.449 12.126 19.461 1.00 54.72 401 ASN A N 1
ATOM 3106 C CA . ASN A 1 401 ? -3.862 12.415 19.245 1.00 54.72 401 ASN A CA 1
ATOM 3107 C C . ASN A 1 401 ? -4.002 13.082 17.877 1.00 54.72 401 ASN A C 1
ATOM 3109 O O . ASN A 1 401 ? -4.150 14.291 17.803 1.00 54.72 401 ASN A O 1
ATOM 3113 N N . PHE A 1 402 ? -3.944 12.316 16.781 1.00 61.44 402 PHE A N 1
ATOM 3114 C CA . PHE A 1 402 ? -4.523 12.766 15.510 1.00 61.44 402 PHE A CA 1
ATOM 3115 C C . PHE A 1 402 ? -6.048 12.731 15.634 1.00 61.44 402 PHE A C 1
ATOM 3117 O O . PHE A 1 402 ? -6.728 11.947 14.987 1.00 61.44 402 PHE A O 1
ATOM 3124 N N . ASP A 1 403 ? -6.568 13.543 16.545 1.00 66.94 403 ASP A N 1
ATOM 3125 C CA . ASP A 1 403 ? -7.929 14.030 16.492 1.00 66.94 403 ASP A CA 1
ATOM 3126 C C . ASP A 1 403 ? -7.982 15.230 15.532 1.00 66.94 403 ASP A C 1
ATOM 3128 O O . ASP A 1 403 ? -6.954 15.772 15.104 1.00 66.94 403 ASP A O 1
ATOM 3132 N N . ALA A 1 404 ? -9.193 15.649 15.180 1.00 69.38 404 ALA A N 1
ATOM 3133 C CA . ALA A 1 404 ? -9.421 16.841 14.372 1.00 69.38 404 ALA A CA 1
ATOM 3134 C C . ALA A 1 404 ? -9.212 18.150 15.173 1.00 69.38 404 ALA A C 1
ATOM 3136 O O . ALA A 1 404 ? -9.702 19.204 14.765 1.00 69.38 404 ALA A O 1
ATOM 3137 N N . SER A 1 405 ? -8.523 18.123 16.328 1.00 78.75 405 SER A N 1
ATOM 3138 C CA . SER A 1 405 ? -8.333 19.330 17.132 1.00 78.75 405 SER A CA 1
ATOM 3139 C C . SER A 1 405 ? -7.449 20.345 16.409 1.00 78.75 405 SER A C 1
ATOM 3141 O O . SER A 1 405 ? -6.423 20.031 15.797 1.00 78.75 405 SER A O 1
ATOM 3143 N N . ALA A 1 406 ? -7.835 21.615 16.519 1.00 81.75 406 ALA A N 1
ATOM 3144 C CA . ALA A 1 406 ? -7.143 22.701 15.840 1.00 81.75 406 ALA A CA 1
ATOM 3145 C C . ALA A 1 406 ? -5.675 22.850 16.283 1.00 81.75 406 ALA A C 1
ATOM 3147 O O . ALA A 1 406 ? -4.835 23.253 15.481 1.00 81.75 406 ALA A O 1
ATOM 3148 N N . GLU A 1 407 ? -5.347 22.556 17.544 1.00 83.12 407 GLU A N 1
ATOM 3149 C CA . GLU A 1 407 ? -3.971 22.649 18.051 1.00 83.12 407 GLU A CA 1
ATOM 3150 C C . GLU A 1 407 ? -3.074 21.568 17.443 1.00 83.12 407 GLU A C 1
ATOM 3152 O O . GLU A 1 407 ? -1.997 21.880 16.922 1.00 83.12 407 GLU A O 1
ATOM 3157 N N . ASN A 1 408 ? -3.542 20.318 17.425 1.00 81.56 408 ASN A N 1
ATOM 3158 C CA . ASN A 1 408 ? -2.776 19.228 16.846 1.00 81.56 408 ASN A CA 1
ATOM 3159 C C . ASN A 1 408 ? -2.605 19.396 15.328 1.00 81.56 408 ASN A C 1
ATOM 3161 O O . ASN A 1 408 ? -1.489 19.266 14.821 1.00 81.56 408 ASN A O 1
ATOM 3165 N N . LEU A 1 409 ? -3.663 19.777 14.601 1.00 87.31 409 LEU A N 1
ATOM 3166 C CA . LEU A 1 409 ? -3.574 20.038 13.159 1.00 87.31 409 LEU A CA 1
ATOM 3167 C C . LEU A 1 409 ? -2.541 21.129 12.833 1.00 87.31 409 LEU A C 1
ATOM 3169 O O . LEU A 1 409 ? -1.727 20.946 11.925 1.00 87.31 409 LEU A O 1
ATOM 3173 N N . LYS A 1 410 ? -2.503 22.228 13.602 1.00 89.12 410 LYS A N 1
ATOM 3174 C CA . LYS A 1 410 ? -1.497 23.297 13.437 1.00 89.12 410 LYS A CA 1
ATOM 3175 C C . LYS A 1 410 ? -0.075 22.776 13.620 1.00 89.12 410 LYS A C 1
ATOM 3177 O O . LYS A 1 410 ? 0.785 23.032 12.775 1.00 89.12 410 LYS A O 1
ATOM 3182 N N . TYR A 1 411 ? 0.178 22.039 14.702 1.00 87.50 411 TYR A N 1
ATOM 3183 C CA . TYR A 1 411 ? 1.504 21.486 14.976 1.00 87.50 411 TYR A CA 1
ATOM 3184 C C . TYR A 1 411 ? 1.939 20.504 13.884 1.00 87.50 411 TYR A C 1
ATOM 3186 O O . TYR A 1 411 ? 3.035 20.620 13.334 1.00 87.50 411 TYR A O 1
ATOM 3194 N N . GLN A 1 412 ? 1.072 19.554 13.534 1.00 87.38 412 GLN A N 1
ATOM 3195 C CA . GLN A 1 412 ? 1.392 18.501 12.574 1.00 87.38 412 GLN A CA 1
ATOM 3196 C C . GLN A 1 412 ? 1.596 19.060 11.167 1.00 87.38 412 GLN A C 1
ATOM 3198 O O . GLN A 1 412 ? 2.502 18.615 10.463 1.00 87.38 412 GLN A O 1
ATOM 3203 N N . LYS A 1 413 ? 0.829 20.081 10.771 1.00 90.94 413 LYS A N 1
ATOM 3204 C CA . LYS A 1 413 ? 1.050 20.792 9.509 1.00 90.94 413 LYS A CA 1
ATOM 3205 C C . LYS A 1 413 ? 2.390 21.531 9.508 1.00 90.94 413 LYS A C 1
ATOM 3207 O O . LYS A 1 413 ? 3.133 21.441 8.532 1.00 90.94 413 LYS A O 1
ATOM 3212 N N . ALA A 1 414 ? 2.751 22.207 10.602 1.00 91.50 414 ALA A N 1
ATOM 3213 C CA . ALA A 1 414 ? 4.060 22.852 10.732 1.00 91.50 414 ALA A CA 1
ATOM 3214 C C . ALA A 1 414 ? 5.211 21.831 10.664 1.00 91.50 414 ALA A C 1
ATOM 3216 O O . ALA A 1 414 ? 6.216 22.058 9.989 1.00 91.50 414 ALA A O 1
ATOM 3217 N N . PHE A 1 415 ? 5.044 20.671 11.299 1.00 91.12 415 PHE A N 1
ATOM 3218 C CA . PHE A 1 415 ? 6.011 19.582 11.240 1.00 91.12 415 PHE A CA 1
ATOM 3219 C C . PHE A 1 415 ? 6.110 18.960 9.834 1.00 91.12 415 PHE A C 1
ATOM 3221 O O . PHE A 1 415 ? 7.215 18.717 9.342 1.00 91.12 415 PHE A O 1
ATOM 3228 N N . ALA A 1 416 ? 4.982 18.770 9.141 1.00 92.50 416 ALA A N 1
ATOM 3229 C CA . ALA A 1 416 ? 4.954 18.346 7.743 1.00 92.50 416 ALA A CA 1
ATOM 3230 C C . ALA A 1 416 ? 5.670 19.359 6.834 1.00 92.50 416 ALA A C 1
ATOM 3232 O O . ALA A 1 416 ? 6.441 18.958 5.963 1.00 92.50 416 ALA A O 1
ATOM 3233 N N . ALA A 1 417 ? 5.490 20.664 7.069 1.00 94.44 417 ALA A N 1
ATOM 3234 C CA . ALA A 1 417 ? 6.188 21.721 6.337 1.00 94.44 417 ALA A CA 1
ATOM 3235 C C . ALA A 1 417 ? 7.702 21.701 6.595 1.00 94.44 417 ALA A C 1
ATOM 3237 O O . ALA A 1 417 ? 8.484 21.789 5.648 1.00 94.44 417 ALA A O 1
ATOM 3238 N N . ALA A 1 418 ? 8.134 21.511 7.845 1.00 93.75 418 ALA A N 1
ATOM 3239 C CA . ALA A 1 418 ? 9.550 21.367 8.184 1.00 93.75 418 ALA A CA 1
ATOM 3240 C C . ALA A 1 418 ? 10.182 20.145 7.494 1.00 93.75 418 ALA A C 1
ATOM 3242 O O . ALA A 1 418 ? 11.270 20.242 6.922 1.00 93.75 418 ALA A O 1
ATOM 3243 N N . ARG A 1 419 ? 9.477 19.005 7.479 1.00 92.94 419 ARG A N 1
ATOM 3244 C CA . ARG A 1 419 ? 9.907 17.811 6.738 1.00 92.94 419 ARG A CA 1
ATOM 3245 C C . ARG A 1 419 ? 9.976 18.072 5.234 1.00 92.94 419 ARG A C 1
ATOM 3247 O O . ARG A 1 419 ? 10.957 17.684 4.607 1.00 92.94 419 ARG A O 1
ATOM 3254 N N . GLY A 1 420 ? 8.978 18.742 4.662 1.00 94.69 420 GLY A N 1
ATOM 3255 C CA . GLY A 1 420 ? 8.958 19.094 3.245 1.00 94.69 420 GLY A CA 1
ATOM 3256 C C . GLY A 1 420 ? 10.114 20.010 2.844 1.00 94.69 420 GLY A C 1
ATOM 3257 O O . GLY A 1 420 ? 10.733 19.775 1.813 1.00 94.69 420 GLY A O 1
ATOM 3258 N N . LEU A 1 421 ? 10.470 20.989 3.683 1.00 94.06 421 LEU A N 1
ATOM 3259 C CA . LEU A 1 421 ? 11.664 21.818 3.486 1.00 94.06 421 LEU A CA 1
ATOM 3260 C C . LEU A 1 421 ? 12.951 20.989 3.533 1.00 94.06 421 LEU A C 1
ATOM 3262 O O . LEU A 1 421 ? 13.846 21.208 2.724 1.00 94.06 421 LEU A O 1
ATOM 3266 N N . GLN A 1 422 ? 13.058 20.038 4.465 1.00 92.94 422 GLN A N 1
ATOM 3267 C CA . GLN A 1 422 ? 14.233 19.173 4.566 1.00 92.94 422 GLN A CA 1
ATOM 3268 C C . GLN A 1 422 ? 14.380 18.264 3.338 1.00 92.94 422 GLN A C 1
ATOM 3270 O O . GLN A 1 422 ? 15.472 18.161 2.788 1.00 92.94 422 GLN A O 1
ATOM 3275 N N . CYS A 1 423 ? 13.287 17.646 2.889 1.00 93.88 423 CYS A N 1
ATOM 3276 C CA . CYS A 1 423 ? 13.272 16.727 1.750 1.00 93.88 423 CYS A CA 1
ATOM 3277 C C . CYS A 1 423 ? 13.283 17.413 0.371 1.00 93.88 423 CYS A C 1
ATOM 3279 O O . CYS A 1 423 ? 13.480 16.732 -0.632 1.00 93.88 423 CYS A O 1
ATOM 3281 N N . ALA A 1 424 ? 13.104 18.735 0.306 1.00 93.88 424 ALA A N 1
ATOM 3282 C CA . ALA A 1 424 ? 13.272 19.518 -0.921 1.00 93.88 424 ALA A CA 1
ATOM 3283 C C . ALA A 1 424 ? 14.701 20.034 -1.129 1.00 93.88 424 ALA A C 1
ATOM 3285 O O . ALA A 1 424 ? 15.009 20.573 -2.191 1.00 93.88 424 ALA A O 1
ATOM 3286 N N . LYS A 1 425 ? 15.587 19.887 -0.136 1.00 92.19 425 LYS A N 1
ATOM 3287 C CA . LYS A 1 425 ? 16.995 20.245 -0.314 1.00 92.19 425 LYS A CA 1
ATOM 3288 C C . LYS A 1 425 ? 17.624 19.308 -1.350 1.00 92.19 425 LYS A C 1
ATOM 3290 O O . LYS A 1 425 ? 17.502 18.090 -1.194 1.00 92.19 425 LYS A O 1
ATOM 3295 N N . PRO A 1 426 ? 18.314 19.841 -2.370 1.00 87.56 426 PRO A N 1
ATOM 3296 C CA . PRO A 1 426 ? 19.057 19.001 -3.291 1.00 87.56 426 PRO A CA 1
ATOM 3297 C C . PRO A 1 426 ? 20.150 18.244 -2.531 1.00 87.56 426 PRO A C 1
ATOM 3299 O O . PRO A 1 426 ? 20.790 18.782 -1.624 1.00 87.56 426 PRO A O 1
ATOM 3302 N N . GLY A 1 427 ? 20.336 16.976 -2.892 1.00 83.06 427 GLY A N 1
ATOM 3303 C CA . GLY A 1 427 ? 21.425 16.156 -2.384 1.00 83.06 427 GLY A CA 1
ATOM 3304 C C . GLY A 1 427 ? 22.779 16.558 -2.985 1.00 83.06 427 GLY A C 1
ATOM 3305 O O . GLY A 1 427 ? 22.870 17.525 -3.744 1.00 83.06 427 GLY A O 1
ATOM 3306 N N . PRO A 1 428 ? 23.842 15.779 -2.715 1.00 81.31 428 PRO A N 1
ATOM 3307 C CA . PRO A 1 428 ? 25.191 16.047 -3.229 1.00 81.31 428 PRO A CA 1
ATOM 3308 C C . PRO A 1 428 ? 25.286 16.157 -4.756 1.00 81.31 428 PRO A C 1
ATOM 3310 O O . PRO A 1 428 ? 26.192 16.800 -5.273 1.00 81.31 428 PRO A O 1
ATOM 3313 N N . HIS A 1 429 ? 24.345 15.540 -5.471 1.00 80.88 429 HIS A N 1
ATOM 3314 C CA . HIS A 1 429 ? 24.275 15.545 -6.930 1.00 80.88 429 HIS A CA 1
ATOM 3315 C C . HIS A 1 429 ? 23.460 16.717 -7.507 1.00 80.88 429 HIS A C 1
ATOM 3317 O O . HIS A 1 429 ? 23.263 16.771 -8.709 1.00 80.88 429 HIS A O 1
ATOM 3323 N N . GLY A 1 430 ? 22.978 17.656 -6.684 1.00 87.56 430 GLY A N 1
ATOM 3324 C CA . GLY A 1 430 ? 22.265 18.849 -7.162 1.00 87.56 430 GLY A CA 1
ATOM 3325 C C . GLY A 1 430 ? 20.757 18.675 -7.377 1.00 87.56 430 GLY A C 1
ATOM 3326 O O . GLY A 1 430 ? 20.080 19.652 -7.684 1.00 87.56 430 GLY A O 1
ATOM 3327 N N . TYR A 1 431 ? 20.209 17.481 -7.135 1.00 89.38 431 TYR A N 1
ATOM 3328 C CA . TYR A 1 431 ? 18.776 17.189 -7.234 1.00 89.38 431 TYR A CA 1
ATOM 3329 C C . TYR A 1 431 ? 18.222 16.517 -5.969 1.00 89.38 431 TYR A C 1
ATOM 3331 O O . TYR A 1 431 ? 18.963 15.940 -5.169 1.00 89.38 431 TYR A O 1
ATOM 3339 N N . ALA A 1 432 ? 16.899 16.564 -5.798 1.00 92.62 432 ALA A N 1
ATOM 3340 C CA . ALA A 1 432 ? 16.169 15.797 -4.791 1.00 92.62 432 ALA A CA 1
ATOM 3341 C C . ALA A 1 432 ? 15.514 14.579 -5.460 1.00 92.62 432 ALA A C 1
ATOM 3343 O O . ALA A 1 432 ? 14.672 14.730 -6.344 1.00 92.62 432 ALA A O 1
ATOM 3344 N N . ILE A 1 433 ? 15.884 13.358 -5.050 1.00 94.56 433 ILE A N 1
ATOM 3345 C CA . ILE A 1 433 ? 15.350 12.120 -5.652 1.00 94.56 433 ILE A CA 1
ATOM 3346 C C . ILE A 1 433 ? 13.816 12.054 -5.588 1.00 94.56 433 ILE A C 1
ATOM 3348 O O . ILE A 1 433 ? 13.183 11.472 -6.463 1.00 94.56 433 ILE A O 1
ATOM 3352 N N . GLN A 1 434 ? 13.214 12.712 -4.597 1.00 95.44 434 GLN A N 1
ATOM 3353 C CA . GLN A 1 434 ? 11.775 12.824 -4.381 1.00 95.44 434 GLN A CA 1
ATOM 3354 C C . GLN A 1 434 ? 11.026 13.357 -5.619 1.00 95.44 434 GLN A C 1
ATOM 3356 O O . GLN A 1 434 ? 9.882 12.971 -5.836 1.00 95.44 434 GLN A O 1
ATOM 3361 N N . GLU A 1 435 ? 11.662 14.178 -6.465 1.00 95.56 435 GLU A N 1
ATOM 3362 C CA . GLU A 1 435 ? 11.077 14.691 -7.720 1.00 95.56 435 GLU A CA 1
ATOM 3363 C C . GLU A 1 435 ? 10.959 13.628 -8.826 1.00 95.56 435 GLU A C 1
ATOM 3365 O O . GLU A 1 435 ? 10.306 13.839 -9.848 1.00 95.56 435 GLU A O 1
ATOM 3370 N N . TYR A 1 436 ? 11.574 12.466 -8.634 1.00 96.06 436 TYR A N 1
ATOM 3371 C CA . TYR A 1 436 ? 11.649 11.424 -9.649 1.00 96.06 436 TYR A CA 1
ATOM 3372 C C . TYR A 1 436 ? 10.921 10.150 -9.232 1.00 96.06 436 TYR A C 1
ATOM 3374 O O . TYR A 1 436 ? 10.804 9.254 -10.057 1.00 96.06 436 TYR A O 1
ATOM 3382 N N . MET A 1 437 ? 10.417 10.064 -7.995 1.00 97.12 437 MET A N 1
ATOM 3383 C CA . MET A 1 437 ? 9.875 8.842 -7.377 1.00 97.12 437 MET A CA 1
ATOM 3384 C C . MET A 1 437 ? 8.415 8.509 -7.715 1.00 97.12 437 MET A C 1
ATOM 3386 O O . MET A 1 437 ? 7.934 7.469 -7.273 1.00 97.12 437 MET A O 1
ATOM 3390 N N . ALA A 1 438 ? 7.710 9.350 -8.477 1.00 97.06 438 ALA A N 1
ATOM 3391 C CA . ALA A 1 438 ? 6.310 9.105 -8.829 1.00 97.06 438 ALA A CA 1
ATOM 3392 C C . ALA A 1 438 ? 6.115 7.759 -9.554 1.00 97.06 438 ALA A C 1
ATOM 3394 O O . ALA A 1 438 ? 6.971 7.316 -10.329 1.00 97.06 438 ALA A O 1
ATOM 3395 N N . THR A 1 439 ? 4.949 7.142 -9.355 1.00 98.56 439 THR A N 1
ATOM 3396 C CA . THR A 1 439 ? 4.571 5.830 -9.906 1.00 98.56 439 THR A CA 1
ATOM 3397 C C . THR A 1 439 ? 4.742 5.767 -11.421 1.00 98.56 439 THR A C 1
ATOM 3399 O O . THR A 1 439 ? 5.160 4.748 -11.964 1.00 98.56 439 THR A O 1
ATOM 3402 N N . ALA A 1 440 ? 4.491 6.876 -12.118 1.00 97.56 440 ALA A N 1
ATOM 3403 C CA . ALA A 1 440 ? 4.654 6.972 -13.564 1.00 97.56 440 ALA A CA 1
ATOM 3404 C C . ALA A 1 440 ? 6.101 6.708 -14.031 1.00 97.56 440 ALA A C 1
ATOM 3406 O O . ALA A 1 440 ? 6.315 6.074 -15.067 1.00 97.56 440 ALA A O 1
ATOM 3407 N N . SER A 1 441 ? 7.093 7.152 -13.255 1.00 97.50 441 SER A N 1
ATOM 3408 C CA . SER A 1 441 ? 8.507 6.870 -13.513 1.00 97.50 441 SER A CA 1
ATOM 3409 C C . SER A 1 441 ? 8.849 5.414 -13.201 1.00 97.50 441 SER A C 1
ATOM 3411 O O . SER A 1 441 ? 9.548 4.772 -13.978 1.00 97.50 441 SER A O 1
ATOM 3413 N N . VAL A 1 442 ? 8.286 4.852 -12.126 1.00 98.56 442 VAL A N 1
ATOM 3414 C CA . VAL A 1 442 ? 8.448 3.427 -11.783 1.00 98.56 442 VAL A CA 1
ATOM 3415 C C . VAL A 1 442 ? 7.838 2.520 -12.860 1.00 98.56 442 VAL A C 1
ATOM 3417 O O . VAL A 1 442 ? 8.419 1.498 -13.215 1.00 98.56 442 VAL A O 1
ATOM 3420 N N . ALA A 1 443 ? 6.705 2.903 -13.453 1.00 98.56 443 ALA A N 1
ATOM 3421 C CA . ALA A 1 443 ? 6.113 2.171 -14.571 1.00 98.56 443 ALA A CA 1
ATOM 3422 C C . ALA A 1 443 ? 7.034 2.154 -15.808 1.00 98.56 443 ALA A C 1
ATOM 3424 O O . ALA A 1 443 ? 7.076 1.156 -16.524 1.00 98.56 443 ALA A O 1
ATOM 3425 N N . ARG A 1 444 ? 7.814 3.220 -16.048 1.00 97.94 444 ARG A N 1
ATOM 3426 C CA . ARG A 1 444 ? 8.852 3.254 -17.100 1.00 97.94 444 ARG A CA 1
ATOM 3427 C C . ARG A 1 444 ? 10.053 2.390 -16.748 1.00 97.94 444 ARG A C 1
ATOM 3429 O O . ARG A 1 444 ? 10.529 1.651 -17.607 1.00 97.94 444 ARG A O 1
ATOM 3436 N N . ASP A 1 445 ? 10.474 2.416 -15.484 1.00 98.50 445 ASP A N 1
ATOM 3437 C CA . ASP A 1 445 ? 11.510 1.514 -14.978 1.00 98.50 445 ASP A CA 1
ATOM 3438 C C . ASP A 1 445 ? 11.132 0.050 -15.270 1.00 98.50 445 ASP A C 1
ATOM 3440 O O . ASP A 1 445 ? 11.946 -0.721 -15.778 1.00 98.50 445 ASP A O 1
ATOM 3444 N N . MET A 1 446 ? 9.864 -0.318 -15.045 1.00 98.75 446 MET A N 1
ATOM 3445 C CA . MET A 1 446 ? 9.339 -1.658 -15.333 1.00 98.75 446 MET A CA 1
ATOM 3446 C C . MET A 1 446 ? 9.400 -2.036 -16.816 1.00 98.75 446 MET A C 1
ATOM 3448 O O . MET A 1 446 ? 9.687 -3.193 -17.110 1.00 98.75 446 MET A O 1
ATOM 3452 N N . VAL A 1 447 ? 9.173 -1.096 -17.744 1.00 98.00 447 VAL A N 1
ATOM 3453 C CA . VAL A 1 447 ? 9.324 -1.351 -19.191 1.00 98.00 447 VAL A CA 1
ATOM 3454 C C . VAL A 1 447 ? 10.760 -1.757 -19.514 1.00 98.00 447 VAL A C 1
ATOM 3456 O O . VAL A 1 447 ? 10.987 -2.761 -20.186 1.00 98.00 447 VAL A O 1
ATOM 3459 N N . ARG A 1 448 ? 11.743 -1.033 -18.975 1.00 96.56 448 ARG A N 1
ATOM 3460 C CA . ARG A 1 448 ? 13.144 -1.390 -19.191 1.00 96.56 448 ARG A CA 1
ATOM 3461 C C . ARG A 1 448 ? 13.534 -2.697 -18.500 1.00 96.56 448 ARG A C 1
ATOM 3463 O O . ARG A 1 448 ? 14.292 -3.477 -19.066 1.00 96.56 448 ARG A O 1
ATOM 3470 N N . ILE A 1 449 ? 13.006 -2.962 -17.306 1.00 98.56 449 ILE A N 1
ATOM 3471 C CA . ILE A 1 449 ? 13.238 -4.232 -16.607 1.00 98.56 449 ILE A CA 1
ATOM 3472 C C . ILE A 1 449 ? 12.790 -5.416 -17.468 1.00 98.56 449 ILE A C 1
ATOM 3474 O O . ILE A 1 449 ? 13.554 -6.367 -17.620 1.00 98.56 449 ILE A O 1
ATOM 3478 N N . ILE A 1 450 ? 11.585 -5.372 -18.048 1.00 97.69 450 ILE A N 1
ATOM 3479 C CA . ILE A 1 450 ? 11.097 -6.486 -18.875 1.00 97.69 450 ILE A CA 1
ATOM 3480 C C . ILE A 1 450 ? 11.893 -6.636 -20.178 1.00 97.69 450 ILE A C 1
ATOM 3482 O O . ILE A 1 450 ? 12.107 -7.766 -20.607 1.00 97.69 450 ILE A O 1
ATOM 3486 N N . ASP A 1 451 ? 12.379 -5.538 -20.769 1.00 96.31 451 ASP A N 1
ATOM 3487 C CA . ASP A 1 451 ? 13.262 -5.586 -21.945 1.00 96.31 451 ASP A CA 1
ATOM 3488 C C . ASP A 1 451 ? 14.605 -6.266 -21.623 1.00 96.31 451 ASP A C 1
ATOM 3490 O O . ASP A 1 451 ? 15.080 -7.113 -22.381 1.00 96.31 451 ASP A O 1
ATOM 3494 N N . GLU A 1 452 ? 15.204 -5.949 -20.473 1.00 96.50 452 GLU A N 1
ATOM 3495 C CA . GLU A 1 452 ? 16.465 -6.556 -20.035 1.00 96.50 452 GLU A CA 1
ATOM 3496 C C . GLU A 1 452 ? 16.313 -8.036 -19.645 1.00 96.50 452 GLU A C 1
ATOM 3498 O O . GLU A 1 452 ? 17.192 -8.841 -19.958 1.00 96.50 452 GLU A O 1
ATOM 3503 N N . ILE A 1 453 ? 15.199 -8.418 -19.010 1.00 96.06 453 ILE A N 1
ATOM 3504 C CA . ILE A 1 453 ? 14.894 -9.825 -18.695 1.00 96.06 453 ILE A CA 1
ATOM 3505 C C . ILE A 1 453 ? 14.758 -10.644 -19.978 1.00 96.06 453 ILE A C 1
ATOM 3507 O O . ILE A 1 453 ? 15.411 -11.677 -20.113 1.00 96.06 453 ILE A O 1
ATOM 3511 N N . GLU A 1 454 ? 13.950 -10.170 -20.928 1.00 93.38 454 GLU A N 1
ATOM 3512 C CA . GLU A 1 454 ? 13.728 -10.860 -22.200 1.00 93.38 454 GLU A CA 1
ATOM 3513 C C . GLU A 1 454 ? 15.041 -10.990 -22.989 1.00 93.38 454 GLU A C 1
ATOM 3515 O O . GLU A 1 454 ? 15.381 -12.069 -23.476 1.00 93.38 454 GLU A O 1
ATOM 3520 N N . SER A 1 455 ? 15.845 -9.921 -23.038 1.00 92.81 455 SER A N 1
ATOM 3521 C CA . SER A 1 455 ? 17.184 -9.937 -23.644 1.00 92.81 455 SER A CA 1
ATOM 3522 C C . SER A 1 455 ? 18.103 -10.978 -22.996 1.00 92.81 455 SER A C 1
ATOM 3524 O O . SER A 1 455 ? 18.834 -11.689 -23.693 1.00 92.81 455 SER A O 1
ATOM 3526 N N . LEU A 1 456 ? 18.069 -11.105 -21.665 1.00 91.75 456 LEU A N 1
ATOM 3527 C CA . LEU A 1 456 ? 18.861 -12.096 -20.942 1.00 91.75 456 LEU A CA 1
ATOM 3528 C C . LEU A 1 456 ? 18.400 -13.526 -21.251 1.00 91.75 456 LEU A C 1
ATOM 3530 O O . LEU A 1 456 ? 19.241 -14.365 -21.570 1.00 91.75 456 LEU A O 1
ATOM 3534 N N . HIS A 1 457 ? 17.091 -13.799 -21.228 1.00 90.12 457 HIS A N 1
ATOM 3535 C CA . HIS A 1 457 ? 16.538 -15.116 -21.574 1.00 90.12 457 HIS A CA 1
ATOM 3536 C C . HIS A 1 457 ? 16.916 -15.533 -22.999 1.00 90.12 457 HIS A C 1
ATOM 3538 O O . HIS A 1 457 ? 17.376 -16.657 -23.211 1.00 90.12 457 HIS A O 1
ATOM 3544 N N . GLN A 1 458 ? 16.812 -14.618 -23.966 1.00 87.31 458 GLN A N 1
ATOM 3545 C CA . GLN A 1 458 ? 17.203 -14.873 -25.356 1.00 87.31 458 GLN A CA 1
ATOM 3546 C C . GLN A 1 458 ? 18.696 -15.185 -25.491 1.00 87.31 458 GLN A C 1
ATOM 3548 O O . GLN A 1 458 ? 19.067 -16.113 -26.211 1.00 87.31 458 GLN A O 1
ATOM 3553 N N . LYS A 1 459 ? 19.565 -14.456 -24.777 1.00 87.50 459 LYS A N 1
ATOM 3554 C CA . LYS A 1 459 ? 21.012 -14.732 -24.756 1.00 87.50 459 LYS A CA 1
ATOM 3555 C C . LYS A 1 459 ? 21.317 -16.101 -24.155 1.00 87.50 459 LYS A C 1
ATOM 3557 O O . LYS A 1 459 ? 22.108 -16.839 -24.738 1.00 87.50 459 LYS A O 1
ATOM 3562 N N . THR A 1 460 ? 20.686 -16.461 -23.037 1.00 85.50 460 THR A N 1
ATOM 3563 C CA . THR A 1 460 ? 20.869 -17.776 -22.404 1.00 85.50 460 THR A CA 1
ATOM 3564 C C . THR A 1 460 ? 20.416 -18.907 -23.327 1.00 85.50 460 THR A C 1
ATOM 3566 O O . THR A 1 460 ? 21.136 -19.895 -23.483 1.00 85.50 460 THR A O 1
ATOM 3569 N N . LEU A 1 461 ? 19.272 -18.747 -24.000 1.00 83.38 461 LEU A N 1
ATOM 3570 C CA . LEU A 1 461 ? 18.784 -19.717 -24.978 1.00 83.38 461 LEU A CA 1
ATOM 3571 C C . LEU A 1 461 ? 19.738 -19.839 -26.175 1.00 83.38 461 LEU A C 1
ATOM 3573 O O . LEU A 1 461 ? 20.093 -20.948 -26.564 1.00 83.38 461 LEU A O 1
ATOM 3577 N N . ALA A 1 462 ? 20.201 -18.715 -26.729 1.00 82.19 462 ALA A N 1
ATOM 3578 C CA . ALA A 1 462 ? 21.137 -18.708 -27.850 1.00 82.19 462 ALA A CA 1
ATOM 3579 C C . ALA A 1 462 ? 22.477 -19.368 -27.494 1.00 82.19 462 ALA A C 1
ATOM 3581 O O . ALA A 1 462 ? 23.003 -20.127 -28.301 1.00 82.19 462 ALA A O 1
ATOM 3582 N N . GLN A 1 463 ? 23.011 -19.129 -26.293 1.00 80.12 463 GLN A N 1
ATOM 3583 C CA . GLN A 1 463 ? 24.241 -19.770 -25.822 1.00 80.12 463 GLN A CA 1
ATOM 3584 C C . GLN A 1 463 ? 24.078 -21.290 -25.712 1.00 80.12 463 GLN A C 1
ATOM 3586 O O . GLN A 1 463 ? 24.913 -22.025 -26.237 1.00 80.12 463 GLN A O 1
ATOM 3591 N N . LYS A 1 464 ? 22.987 -21.776 -25.102 1.00 72.50 464 LYS A N 1
ATOM 3592 C CA . LYS A 1 464 ? 22.712 -23.221 -25.009 1.00 72.50 464 LYS A CA 1
ATOM 3593 C C . LYS A 1 464 ? 22.528 -23.857 -26.395 1.00 72.50 464 LYS A C 1
ATOM 3595 O O . LYS A 1 464 ? 23.163 -24.864 -26.689 1.00 72.50 464 LYS A O 1
ATOM 3600 N N . LEU A 1 465 ? 21.765 -23.217 -27.286 1.00 71.25 465 LEU A N 1
ATOM 3601 C CA . LEU A 1 465 ? 21.552 -23.706 -28.654 1.00 71.25 465 LEU A CA 1
ATOM 3602 C C . LEU A 1 465 ? 22.823 -23.671 -29.514 1.00 71.25 465 LEU A C 1
ATOM 3604 O O . LEU A 1 465 ? 23.003 -24.550 -30.346 1.00 71.25 465 LEU A O 1
ATOM 3608 N N . GLN A 1 466 ? 23.718 -22.697 -29.324 1.00 66.62 466 GLN A N 1
ATOM 3609 C CA . GLN A 1 466 ? 25.021 -22.661 -30.003 1.00 66.62 466 GLN A CA 1
ATOM 3610 C C . GLN A 1 466 ? 25.961 -23.768 -29.509 1.00 66.62 466 GLN A C 1
ATOM 3612 O O . GLN A 1 466 ? 26.752 -24.289 -30.296 1.00 66.62 466 GLN A O 1
ATOM 3617 N N . HIS A 1 467 ? 25.866 -24.149 -28.232 1.00 60.12 467 HIS A N 1
ATOM 3618 C CA . HIS A 1 467 ? 26.567 -25.316 -27.695 1.00 60.12 467 HIS A CA 1
ATOM 3619 C C . HIS A 1 467 ? 25.991 -26.646 -28.216 1.00 60.12 467 HIS A C 1
ATOM 3621 O O . HIS A 1 467 ? 26.745 -27.605 -28.368 1.00 60.12 467 HIS A O 1
ATOM 3627 N N . GLU A 1 468 ? 24.694 -26.701 -28.532 1.00 57.06 468 GLU A N 1
ATOM 3628 C CA . GLU A 1 468 ? 23.997 -27.915 -28.991 1.00 57.06 468 GLU A CA 1
ATOM 3629 C C . GLU A 1 468 ? 23.912 -28.053 -30.526 1.00 57.06 468 GLU A C 1
ATOM 3631 O O . GLU A 1 468 ? 23.805 -29.166 -31.043 1.00 57.06 468 GLU A O 1
ATOM 3636 N N . ALA A 1 469 ? 23.996 -26.956 -31.286 1.00 50.75 469 ALA A N 1
ATOM 3637 C CA . ALA A 1 469 ? 23.880 -26.949 -32.741 1.00 50.75 469 ALA A CA 1
ATOM 3638 C C . ALA A 1 469 ? 24.755 -25.867 -33.403 1.00 50.75 469 ALA A C 1
ATOM 3640 O O . ALA A 1 469 ? 24.559 -24.665 -33.234 1.00 50.75 469 ALA A O 1
ATOM 3641 N N . GLN A 1 470 ? 25.656 -26.293 -34.294 1.00 49.44 470 GLN A N 1
ATOM 3642 C CA . GLN A 1 470 ? 26.361 -25.435 -35.257 1.00 49.44 470 GLN A CA 1
ATOM 3643 C C . GLN A 1 470 ? 25.421 -24.961 -36.384 1.00 49.44 470 GLN A C 1
ATOM 3645 O O . GLN A 1 470 ? 25.637 -25.254 -37.560 1.00 49.44 470 GLN A O 1
ATOM 3650 N N . LYS A 1 471 ? 24.347 -24.233 -36.051 1.00 42.81 471 LYS A N 1
ATOM 3651 C CA . LYS A 1 471 ? 23.517 -23.525 -37.037 1.00 42.81 471 LYS A CA 1
ATOM 3652 C C . LYS A 1 471 ? 23.223 -22.089 -36.597 1.00 42.81 471 LYS A C 1
ATOM 3654 O O . LYS A 1 471 ? 22.895 -21.862 -35.435 1.00 42.81 471 LYS A O 1
ATOM 3659 N N . PRO A 1 472 ? 23.309 -21.114 -37.519 1.00 41.69 472 PRO A N 1
ATOM 3660 C CA . PRO A 1 472 ? 23.041 -19.721 -37.205 1.00 41.69 472 PRO A CA 1
ATOM 3661 C C . PRO A 1 472 ? 21.549 -19.532 -36.918 1.00 41.69 472 PRO A C 1
ATOM 3663 O O . PRO A 1 472 ? 20.702 -19.726 -37.792 1.00 41.69 472 PRO A O 1
ATOM 3666 N N . VAL A 1 473 ? 21.236 -19.133 -35.685 1.00 44.50 473 VAL A N 1
ATOM 3667 C CA . VAL A 1 473 ? 19.901 -18.675 -35.290 1.00 44.50 473 VAL A CA 1
ATOM 3668 C C . VAL A 1 473 ? 19.631 -17.362 -36.027 1.00 44.50 473 VAL A C 1
ATOM 3670 O O . VAL A 1 473 ? 20.108 -16.298 -35.643 1.00 44.50 473 VAL A O 1
ATOM 3673 N N . THR A 1 474 ? 18.910 -17.453 -37.141 1.00 42.91 474 THR A N 1
ATOM 3674 C CA . THR A 1 474 ? 18.426 -16.312 -37.926 1.00 42.91 474 THR A CA 1
ATOM 3675 C C . THR A 1 474 ? 16.920 -16.211 -37.751 1.00 42.91 474 THR A C 1
ATOM 3677 O O . THR A 1 474 ? 16.134 -16.614 -38.597 1.00 42.91 474 THR A O 1
ATOM 3680 N N . SER A 1 475 ? 16.502 -15.662 -36.618 1.00 40.56 475 SER A N 1
ATOM 3681 C CA . SER A 1 475 ? 15.144 -15.156 -36.452 1.00 40.56 475 SER A CA 1
ATOM 3682 C C . SER A 1 475 ? 15.203 -13.953 -35.527 1.00 40.56 475 SER A C 1
ATOM 3684 O O . SER A 1 475 ? 15.492 -14.096 -34.339 1.00 40.56 475 SER A O 1
ATOM 3686 N N . LYS A 1 476 ? 14.956 -12.760 -36.078 1.00 38.78 476 LYS A N 1
ATOM 3687 C CA . LYS A 1 476 ? 14.569 -11.603 -35.267 1.00 38.78 476 LYS A CA 1
ATOM 3688 C C . LYS A 1 476 ? 13.322 -12.012 -34.479 1.00 38.78 476 LYS A C 1
ATOM 3690 O O . LYS A 1 476 ? 12.358 -12.434 -35.118 1.00 38.78 476 LYS A O 1
ATOM 3695 N N . PRO A 1 477 ? 13.292 -11.906 -33.145 1.00 46.69 477 PRO A N 1
ATOM 3696 C CA . PRO A 1 477 ? 12.022 -11.945 -32.458 1.00 46.69 477 PRO A CA 1
ATOM 3697 C C . PRO A 1 477 ? 11.306 -10.637 -32.800 1.00 46.69 477 PRO A C 1
ATOM 3699 O O . PRO A 1 477 ? 11.708 -9.572 -32.341 1.00 46.69 477 PRO A O 1
ATOM 3702 N N . ASP A 1 478 ? 10.216 -10.723 -33.555 1.00 51.38 478 ASP A N 1
ATOM 3703 C CA . ASP A 1 478 ? 9.179 -9.680 -33.624 1.00 51.38 478 ASP A CA 1
ATOM 3704 C C . ASP A 1 478 ? 8.418 -9.539 -32.277 1.00 51.38 478 ASP A C 1
ATOM 3706 O O . ASP A 1 478 ? 7.336 -8.959 -32.206 1.00 51.38 478 ASP A O 1
ATOM 3710 N N . ASN A 1 479 ? 8.961 -10.075 -31.177 1.00 70.56 479 ASN A N 1
ATOM 3711 C CA . ASN A 1 479 ? 8.306 -10.150 -29.879 1.00 70.56 479 ASN A CA 1
ATOM 3712 C C . ASN A 1 479 ? 8.738 -8.989 -28.984 1.00 70.56 479 ASN A C 1
ATOM 3714 O O . ASN A 1 479 ? 9.818 -8.985 -28.397 1.00 70.56 479 ASN A O 1
ATOM 3718 N N . VAL A 1 480 ? 7.842 -8.016 -28.842 1.00 85.81 480 VAL A N 1
ATOM 3719 C CA . VAL A 1 480 ? 7.905 -6.999 -27.789 1.00 85.81 480 VAL A CA 1
ATOM 3720 C C . VAL A 1 480 ? 7.822 -7.693 -26.423 1.00 85.81 480 VAL A C 1
ATOM 3722 O O . VAL A 1 480 ? 6.890 -8.465 -26.191 1.00 85.81 480 VAL A O 1
ATOM 3725 N N . ALA A 1 481 ? 8.753 -7.406 -25.505 1.00 92.88 481 ALA A N 1
ATOM 3726 C CA . ALA A 1 481 ? 8.737 -7.982 -24.160 1.00 92.88 481 ALA A CA 1
ATOM 3727 C C . ALA A 1 481 ? 7.479 -7.541 -23.393 1.00 92.88 481 ALA A C 1
ATOM 3729 O O . ALA A 1 481 ? 7.129 -6.355 -23.379 1.00 92.88 481 ALA A O 1
ATOM 3730 N N . ARG A 1 482 ? 6.794 -8.481 -22.734 1.00 94.94 482 ARG A N 1
ATOM 3731 C CA . ARG A 1 482 ? 5.525 -8.225 -22.038 1.00 94.94 482 ARG A CA 1
ATOM 3732 C C . ARG A 1 482 ? 5.573 -8.694 -20.586 1.00 94.94 482 ARG A C 1
ATOM 3734 O O . ARG A 1 482 ? 6.021 -9.792 -20.276 1.00 94.94 482 ARG A O 1
ATOM 3741 N N . LEU A 1 483 ? 5.044 -7.854 -19.710 1.00 97.94 483 LEU A N 1
ATOM 3742 C CA . LEU A 1 483 ? 5.019 -7.989 -18.265 1.00 97.94 483 LEU A CA 1
ATOM 3743 C C . LEU A 1 483 ? 4.042 -9.076 -17.793 1.00 97.94 483 LEU A C 1
ATOM 3745 O O . LEU A 1 483 ? 2.865 -9.063 -18.156 1.00 97.94 483 LEU A O 1
ATOM 3749 N N . GLN A 1 484 ? 4.512 -9.956 -16.910 1.00 98.19 484 GLN A N 1
ATOM 3750 C CA . GLN A 1 484 ? 3.663 -10.748 -16.016 1.00 98.19 484 GLN A CA 1
ATOM 3751 C C . GLN A 1 484 ? 3.807 -10.156 -14.616 1.00 98.19 484 GLN A C 1
ATOM 3753 O O . GLN A 1 484 ? 4.928 -10.069 -14.116 1.00 98.19 484 GLN A O 1
ATOM 3758 N N . TYR A 1 485 ? 2.708 -9.704 -14.014 1.00 98.69 485 TYR A N 1
ATOM 3759 C CA . TYR A 1 485 ? 2.754 -8.904 -12.790 1.00 98.69 485 TYR A CA 1
ATOM 3760 C C . TYR A 1 485 ? 1.806 -9.401 -11.705 1.00 98.69 485 TYR A C 1
ATOM 3762 O O . TYR A 1 485 ? 0.672 -9.775 -12.005 1.00 98.69 485 TYR A O 1
ATOM 3770 N N . TYR A 1 486 ? 2.266 -9.329 -10.456 1.00 98.25 486 TYR A N 1
ATOM 3771 C CA . TYR A 1 486 ? 1.453 -9.495 -9.253 1.00 98.25 486 TYR A CA 1
ATOM 3772 C C . TYR A 1 486 ? 1.702 -8.314 -8.309 1.00 98.25 486 TYR A C 1
ATOM 3774 O O . TYR A 1 486 ? 2.747 -8.232 -7.661 1.00 98.25 486 TYR A O 1
ATOM 3782 N N . GLY A 1 487 ? 0.756 -7.384 -8.231 1.00 97.88 487 GLY A N 1
ATOM 3783 C CA . GLY A 1 487 ? 0.848 -6.227 -7.342 1.00 97.88 487 GLY A CA 1
ATOM 3784 C C . GLY A 1 487 ? -0.110 -6.352 -6.176 1.00 97.88 487 GLY A C 1
ATOM 3785 O O . GLY A 1 487 ? -1.283 -6.636 -6.395 1.00 97.88 487 GLY A O 1
ATOM 3786 N N . THR A 1 488 ? 0.370 -6.078 -4.965 1.00 96.50 488 THR A N 1
ATOM 3787 C CA . THR A 1 488 ? -0.454 -6.035 -3.753 1.00 96.50 488 THR A CA 1
ATOM 3788 C C . THR A 1 488 ? -0.602 -4.605 -3.241 1.00 96.50 488 THR A C 1
ATOM 3790 O O . THR A 1 488 ? 0.378 -3.856 -3.236 1.00 96.50 488 THR A O 1
ATOM 3793 N N . SER A 1 489 ? -1.791 -4.210 -2.772 1.00 96.19 489 SER A N 1
ATOM 3794 C CA . SER A 1 489 ? -2.036 -2.892 -2.162 1.00 96.19 489 SER A CA 1
ATOM 3795 C C . SER A 1 489 ? -1.609 -1.746 -3.099 1.00 96.19 489 SER A C 1
ATOM 3797 O O . SER A 1 489 ? -2.087 -1.684 -4.226 1.00 96.19 489 SER A O 1
ATOM 3799 N N . TYR A 1 490 ? -0.671 -0.862 -2.729 1.00 98.12 490 TYR A N 1
ATOM 3800 C CA . TYR A 1 490 ? -0.112 0.152 -3.651 1.00 98.12 490 TYR A CA 1
ATOM 3801 C C . TYR A 1 490 ? 0.459 -0.437 -4.955 1.00 98.12 490 TYR A C 1
ATOM 3803 O O . TYR A 1 490 ? 0.394 0.207 -6.003 1.00 98.12 490 TYR A O 1
ATOM 3811 N N . GLY A 1 491 ? 0.940 -1.682 -4.939 1.00 98.44 491 GLY A N 1
ATOM 3812 C CA . GLY A 1 491 ? 1.328 -2.395 -6.153 1.00 98.44 491 GLY A CA 1
ATOM 3813 C C . GLY A 1 491 ? 0.183 -2.480 -7.169 1.00 98.44 491 GLY A C 1
ATOM 3814 O O . GLY A 1 491 ? 0.428 -2.487 -8.369 1.00 98.44 491 GLY A O 1
ATOM 3815 N N . THR A 1 492 ? -1.078 -2.447 -6.730 1.00 98.56 492 THR A N 1
ATOM 3816 C CA . THR A 1 492 ? -2.231 -2.393 -7.639 1.00 98.56 492 THR A CA 1
ATOM 3817 C C . THR A 1 492 ? -2.363 -1.051 -8.354 1.00 98.56 492 THR A C 1
ATOM 3819 O O . THR A 1 492 ? -2.676 -1.034 -9.543 1.00 98.56 492 THR A O 1
ATOM 3822 N N . PHE A 1 493 ? -2.043 0.064 -7.688 1.00 98.62 493 PHE A N 1
ATOM 3823 C CA . PHE A 1 493 ? -1.978 1.382 -8.323 1.00 98.62 493 PHE A CA 1
ATOM 3824 C C . PHE A 1 493 ? -0.829 1.454 -9.339 1.00 98.62 493 PHE A C 1
ATOM 3826 O O . PHE A 1 493 ? -1.015 1.955 -10.451 1.00 98.62 493 PHE A O 1
ATOM 3833 N N . LEU A 1 494 ? 0.334 0.878 -9.008 1.00 98.81 494 LEU A N 1
ATOM 3834 C CA . LEU A 1 494 ? 1.455 0.739 -9.944 1.00 98.81 494 LEU A CA 1
ATOM 3835 C C . LEU A 1 494 ? 1.090 -0.137 -11.153 1.00 98.81 494 LEU A C 1
ATOM 3837 O O . LEU A 1 494 ? 1.341 0.260 -12.290 1.00 98.81 494 LEU A O 1
ATOM 3841 N N . GLY A 1 495 ? 0.454 -1.288 -10.927 1.00 98.56 495 GLY A N 1
ATOM 3842 C CA . GLY A 1 495 ? -0.029 -2.174 -11.988 1.00 98.56 495 GLY A CA 1
ATOM 3843 C C . GLY A 1 495 ? -1.059 -1.494 -12.893 1.00 98.56 495 GLY A C 1
ATOM 3844 O O . GLY A 1 495 ? -0.923 -1.538 -14.115 1.00 98.56 495 GLY A O 1
ATOM 3845 N N . ASN A 1 496 ? -2.032 -0.787 -12.314 1.00 98.25 496 ASN A N 1
ATOM 3846 C CA . ASN A 1 496 ? -3.037 -0.028 -13.059 1.00 98.25 496 ASN A CA 1
ATOM 3847 C C . ASN A 1 496 ? -2.404 1.101 -13.895 1.00 98.25 496 ASN A C 1
ATOM 3849 O O . ASN A 1 496 ? -2.696 1.253 -15.085 1.00 98.25 496 ASN A O 1
ATOM 3853 N N . THR A 1 497 ? -1.463 1.838 -13.300 1.00 98.69 497 THR A N 1
ATOM 3854 C CA . THR A 1 497 ? -0.673 2.861 -13.995 1.00 98.69 497 THR A CA 1
ATOM 3855 C C . THR A 1 497 ? 0.089 2.249 -15.172 1.00 98.69 497 THR A C 1
ATOM 3857 O O . THR A 1 497 ? 0.010 2.759 -16.288 1.00 98.69 497 THR A O 1
ATOM 3860 N N . PHE A 1 498 ? 0.757 1.108 -14.972 1.00 98.62 498 PHE A N 1
ATOM 3861 C CA . PHE A 1 498 ? 1.465 0.405 -16.041 1.00 98.62 498 PHE A CA 1
ATOM 3862 C C . PHE A 1 498 ? 0.522 -0.035 -17.167 1.00 98.62 498 PHE A C 1
ATOM 3864 O O . PHE A 1 498 ? 0.816 0.212 -18.333 1.00 98.62 498 PHE A O 1
ATOM 3871 N N . MET A 1 499 ? -0.623 -0.646 -16.845 1.00 96.94 499 MET A N 1
ATOM 3872 C CA . MET A 1 499 ? -1.613 -1.059 -17.849 1.00 96.94 499 MET A CA 1
ATOM 3873 C C . MET A 1 499 ? -2.143 0.113 -18.671 1.00 96.94 499 MET A C 1
ATOM 3875 O O . MET A 1 499 ? -2.377 -0.044 -19.865 1.00 96.94 499 MET A O 1
ATOM 3879 N N . SER A 1 500 ? -2.345 1.263 -18.029 1.00 97.56 500 SER A N 1
ATOM 3880 C CA . SER A 1 500 ? -2.899 2.454 -18.672 1.00 97.56 500 SER A CA 1
ATOM 3881 C C . SER A 1 500 ? -1.874 3.130 -19.581 1.00 97.56 500 SER A C 1
ATOM 3883 O O . SER A 1 500 ? -2.196 3.562 -20.684 1.00 97.56 500 SER A O 1
ATOM 3885 N N . MET A 1 501 ? -0.614 3.193 -19.144 1.00 97.62 501 MET A N 1
ATOM 3886 C CA . MET A 1 501 ? 0.466 3.831 -19.900 1.00 97.62 501 MET A CA 1
ATOM 3887 C C . MET A 1 501 ? 1.053 2.923 -20.986 1.00 97.62 501 MET A C 1
ATOM 3889 O O . MET A 1 501 ? 1.507 3.412 -22.019 1.00 97.62 501 MET A O 1
ATOM 3893 N N . PHE A 1 502 ? 1.069 1.609 -20.750 1.00 97.25 502 PHE A N 1
ATOM 3894 C CA . PHE A 1 502 ? 1.754 0.615 -21.577 1.00 97.25 502 PHE A CA 1
ATOM 3895 C C . PHE A 1 502 ? 0.909 -0.649 -21.821 1.00 97.25 502 PHE A C 1
ATOM 3897 O O . PHE A 1 502 ? 1.396 -1.765 -21.610 1.00 97.25 502 PHE A O 1
ATOM 3904 N N . PRO A 1 503 ? -0.337 -0.535 -22.315 1.00 96.38 503 PRO A N 1
ATOM 3905 C CA . PRO A 1 503 ? -1.233 -1.686 -22.465 1.00 96.38 503 PRO A CA 1
ATOM 3906 C C . PRO A 1 503 ? -0.652 -2.793 -23.358 1.00 96.38 503 PRO A C 1
ATOM 3908 O O . PRO A 1 503 ? -0.765 -3.976 -23.043 1.00 96.38 503 PRO A O 1
ATOM 3911 N N . GLY A 1 504 ? 0.068 -2.425 -24.424 1.00 95.31 504 GLY A N 1
ATOM 3912 C CA . GLY A 1 504 ? 0.765 -3.365 -25.315 1.00 95.31 504 GLY A CA 1
ATOM 3913 C C . GLY A 1 504 ? 1.950 -4.109 -24.687 1.00 95.31 504 GLY A C 1
ATOM 3914 O O . GLY A 1 504 ? 2.511 -5.001 -25.318 1.00 95.31 504 GLY A O 1
ATOM 3915 N N . ARG A 1 505 ? 2.346 -3.751 -23.461 1.00 96.50 505 ARG A N 1
ATOM 3916 C CA . ARG A 1 505 ? 3.430 -4.384 -22.701 1.00 96.50 505 ARG A CA 1
ATOM 3917 C C . ARG A 1 505 ? 2.896 -5.308 -21.604 1.00 96.50 505 ARG A C 1
ATOM 3919 O O . ARG A 1 505 ? 3.679 -5.737 -20.768 1.00 96.50 505 ARG A O 1
ATOM 3926 N N . VAL A 1 506 ? 1.600 -5.632 -21.577 1.00 97.31 506 VAL A N 1
ATOM 3927 C CA . VAL A 1 506 ? 0.987 -6.502 -20.555 1.00 97.31 506 VAL A CA 1
ATOM 3928 C C . VAL A 1 506 ? 0.754 -7.909 -21.111 1.00 97.31 506 VAL A C 1
ATOM 3930 O O . VAL A 1 506 ? 0.068 -8.076 -22.119 1.00 97.31 506 VAL A O 1
ATOM 3933 N N . LYS A 1 507 ? 1.300 -8.931 -20.438 1.00 96.00 507 LYS A N 1
ATOM 3934 C CA . LYS A 1 507 ? 1.043 -10.359 -20.703 1.00 96.00 507 LYS A CA 1
ATOM 3935 C C . LYS A 1 507 ? 0.040 -10.943 -19.707 1.00 96.00 507 LYS A C 1
ATOM 3937 O O . LYS A 1 507 ? -0.929 -11.577 -20.121 1.00 96.00 507 LYS A O 1
ATOM 3942 N N . ARG A 1 508 ? 0.287 -10.745 -18.408 1.00 96.62 508 ARG A N 1
ATOM 3943 C CA . ARG A 1 508 ? -0.570 -11.160 -17.282 1.00 96.62 508 ARG A CA 1
ATOM 3944 C C . ARG A 1 508 ? -0.559 -10.070 -16.222 1.00 96.62 508 ARG A C 1
ATOM 3946 O O . ARG A 1 508 ? 0.494 -9.488 -15.963 1.00 96.62 508 ARG A O 1
ATOM 3953 N N . MET A 1 509 ? -1.704 -9.818 -15.607 1.00 98.00 509 MET A N 1
ATOM 3954 C CA . MET A 1 509 ? -1.841 -8.783 -14.594 1.00 98.00 509 MET A CA 1
ATOM 3955 C C . MET A 1 509 ? -2.739 -9.265 -13.463 1.00 98.00 509 MET A C 1
ATOM 3957 O O . MET A 1 509 ? -3.939 -9.442 -13.666 1.00 98.00 509 MET A O 1
ATOM 3961 N N . VAL A 1 510 ? -2.150 -9.439 -12.283 1.00 97.56 510 VAL A N 1
ATOM 3962 C CA . VAL A 1 510 ? -2.861 -9.724 -11.037 1.00 97.56 510 VAL A CA 1
ATOM 3963 C C . VAL A 1 510 ? -2.755 -8.509 -10.120 1.00 97.56 510 VAL A C 1
ATOM 3965 O O . VAL A 1 510 ? -1.648 -8.060 -9.811 1.00 97.56 510 VAL A O 1
ATOM 3968 N N . LEU A 1 511 ? -3.902 -7.976 -9.702 1.00 97.69 511 LEU A N 1
ATOM 3969 C CA . LEU A 1 511 ? -4.008 -6.847 -8.775 1.00 97.69 511 LEU A CA 1
ATOM 3970 C C . LEU A 1 511 ? -4.721 -7.321 -7.504 1.00 97.69 511 LEU A C 1
ATOM 3972 O O . LEU A 1 511 ? -5.908 -7.613 -7.562 1.00 97.69 511 LEU A O 1
ATOM 3976 N N . ASP A 1 512 ? -4.010 -7.413 -6.385 1.00 95.25 512 ASP A N 1
ATOM 3977 C CA . ASP A 1 512 ? -4.476 -8.004 -5.125 1.00 95.25 512 ASP A CA 1
ATOM 3978 C C . ASP A 1 512 ? -4.592 -6.951 -4.010 1.00 95.25 512 ASP A C 1
ATOM 3980 O O . ASP A 1 512 ? -3.610 -6.286 -3.683 1.00 95.25 512 ASP A O 1
ATOM 3984 N N . GLY A 1 513 ? -5.784 -6.748 -3.448 1.00 94.75 513 GLY A N 1
ATOM 3985 C CA . GLY A 1 513 ? -6.047 -5.615 -2.549 1.00 94.75 513 GLY A CA 1
ATOM 3986 C C . GLY A 1 513 ? -6.020 -4.301 -3.334 1.00 94.75 513 GLY A C 1
ATOM 3987 O O . GLY A 1 513 ? -5.025 -3.572 -3.368 1.00 94.75 513 GLY A O 1
ATOM 3988 N N . VAL A 1 514 ? -7.110 -4.038 -4.054 1.00 97.00 514 VAL A N 1
ATOM 3989 C CA . VAL A 1 514 ? -7.147 -3.042 -5.131 1.00 97.00 514 VAL A CA 1
ATOM 3990 C C . VAL A 1 514 ? -7.389 -1.625 -4.607 1.00 97.00 514 VAL A C 1
ATOM 3992 O O . VAL A 1 514 ? -8.377 -1.350 -3.927 1.00 97.00 514 VAL A O 1
ATOM 3995 N N . ILE A 1 515 ? -6.511 -0.698 -4.992 1.00 97.19 515 ILE A N 1
ATOM 3996 C CA . ILE A 1 515 ? -6.675 0.744 -4.779 1.00 97.19 515 ILE A CA 1
ATOM 3997 C C . ILE A 1 515 ? -7.460 1.351 -5.941 1.00 97.19 515 ILE A C 1
ATOM 3999 O O . ILE A 1 515 ? -7.175 1.063 -7.102 1.00 97.19 515 ILE A O 1
ATOM 4003 N N . VAL A 1 516 ? -8.403 2.245 -5.633 1.00 97.50 516 VAL A N 1
ATOM 4004 C CA . VAL A 1 516 ? -9.086 3.078 -6.633 1.00 97.50 516 VAL A CA 1
ATOM 4005 C C . VAL A 1 516 ? -8.139 4.199 -7.089 1.00 97.50 516 VAL A C 1
ATOM 4007 O O . VAL A 1 516 ? -7.827 5.085 -6.288 1.00 97.50 516 VAL A O 1
ATOM 4010 N N . PRO A 1 517 ? -7.683 4.213 -8.357 1.00 96.94 517 PRO A N 1
ATOM 4011 C CA . PRO A 1 517 ? -6.683 5.174 -8.817 1.00 96.94 517 PRO A CA 1
ATOM 4012 C C . PRO A 1 517 ? -7.134 6.632 -8.726 1.00 96.94 517 PRO A C 1
ATOM 4014 O O . PRO A 1 517 ? -6.325 7.499 -8.401 1.00 96.94 517 PRO A O 1
ATOM 4017 N N . GLU A 1 518 ? -8.418 6.913 -8.969 1.00 95.75 518 GLU A N 1
ATOM 4018 C CA . GLU A 1 518 ? -8.957 8.274 -8.882 1.00 95.75 518 GLU A CA 1
ATOM 4019 C C . GLU A 1 518 ? -8.917 8.813 -7.447 1.00 95.75 518 GLU A C 1
ATOM 4021 O O . GLU A 1 518 ? -8.583 9.977 -7.239 1.00 95.75 518 GLU A O 1
ATOM 4026 N N . ASP A 1 519 ? -9.216 7.961 -6.463 1.00 95.12 519 ASP A N 1
ATOM 4027 C CA . ASP A 1 519 ? -9.191 8.299 -5.035 1.00 95.12 519 ASP A CA 1
ATOM 4028 C C . ASP A 1 519 ? -7.750 8.569 -4.562 1.00 95.12 519 ASP A C 1
ATOM 4030 O O . ASP A 1 519 ? -7.486 9.528 -3.831 1.00 95.12 519 ASP A O 1
ATOM 4034 N N . TRP A 1 520 ? -6.796 7.775 -5.068 1.00 96.31 520 TRP A N 1
ATOM 4035 C CA . TRP A 1 520 ? -5.363 7.932 -4.816 1.00 96.31 520 TRP A CA 1
ATOM 4036 C C . TRP A 1 520 ? -4.820 9.270 -5.329 1.00 96.31 520 TRP A C 1
ATOM 4038 O O . TRP A 1 520 ? -4.246 10.045 -4.561 1.00 96.31 520 TRP A O 1
ATOM 4048 N N . VAL A 1 521 ? -5.020 9.582 -6.617 1.00 97.00 521 VAL A N 1
ATOM 4049 C CA . VAL A 1 521 ? -4.473 10.821 -7.203 1.00 97.00 521 VAL A CA 1
ATOM 4050 C C . VAL A 1 521 ? -5.187 12.079 -6.717 1.00 97.00 521 VAL A C 1
ATOM 4052 O O . VAL A 1 521 ? -4.594 13.159 -6.750 1.00 97.00 521 VAL A O 1
ATOM 4055 N N . ALA A 1 522 ? -6.433 11.958 -6.254 1.00 96.19 522 ALA A N 1
ATOM 4056 C CA . ALA A 1 522 ? -7.174 13.045 -5.619 1.00 96.19 522 ALA A CA 1
ATOM 4057 C C . ALA A 1 522 ? -6.755 13.286 -4.159 1.00 96.19 522 ALA A C 1
ATOM 4059 O O . ALA A 1 522 ? -7.136 14.307 -3.589 1.00 96.19 522 ALA A O 1
ATOM 4060 N N . ALA A 1 523 ? -5.950 12.398 -3.564 1.00 95.88 523 ALA A N 1
ATOM 4061 C CA . ALA A 1 523 ? -5.626 12.427 -2.140 1.00 95.88 523 ALA A CA 1
ATOM 4062 C C . ALA A 1 523 ? -6.867 12.303 -1.229 1.00 95.88 523 ALA A C 1
ATOM 4064 O O . ALA A 1 523 ? -6.842 12.833 -0.122 1.00 95.88 523 ALA A O 1
ATOM 4065 N N . ASP A 1 524 ? -7.933 11.629 -1.684 1.00 93.75 524 ASP A N 1
ATOM 4066 C CA . ASP A 1 524 ? -9.217 11.575 -0.963 1.00 93.75 524 ASP A CA 1
ATOM 4067 C C . ASP A 1 524 ? -9.344 10.348 -0.043 1.00 93.75 524 ASP A C 1
ATOM 4069 O O . ASP A 1 524 ? -9.897 10.456 1.048 1.00 93.75 524 ASP A O 1
ATOM 4073 N N . TRP A 1 525 ? -8.779 9.196 -0.429 1.00 93.50 525 TRP A N 1
ATOM 4074 C CA . TRP A 1 525 ? -8.706 7.962 0.381 1.00 93.50 525 TRP A CA 1
ATOM 4075 C C . TRP A 1 525 ? -10.039 7.471 0.983 1.00 93.50 525 TRP A C 1
ATOM 4077 O O . TRP A 1 525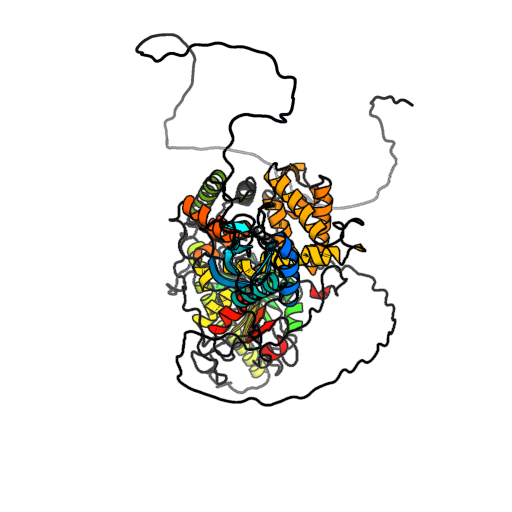 ? -10.057 6.595 1.852 1.00 93.50 525 TRP A O 1
ATOM 4087 N N . TYR A 1 526 ? -11.171 8.012 0.535 1.00 91.62 526 TYR A N 1
ATOM 4088 C CA . TYR A 1 526 ? -12.479 7.764 1.129 1.00 91.62 526 TYR A CA 1
ATOM 4089 C C . TYR A 1 526 ? -12.935 6.326 0.874 1.00 91.62 526 TYR A C 1
ATOM 4091 O O . TYR A 1 526 ? -13.561 5.695 1.728 1.00 91.62 526 TYR A O 1
ATOM 4099 N N . SER A 1 527 ? -12.596 5.790 -0.302 1.00 91.25 527 SER A N 1
ATOM 4100 C CA . SER A 1 527 ? -12.936 4.418 -0.685 1.00 91.25 527 SER A CA 1
ATOM 4101 C C . SER A 1 527 ? -12.119 3.366 0.064 1.00 91.25 527 SER A C 1
ATOM 4103 O O . SER A 1 527 ? -12.511 2.205 0.097 1.00 91.25 527 SER A O 1
ATOM 4105 N N . SER A 1 528 ? -11.023 3.751 0.717 1.00 92.62 528 SER A N 1
ATOM 4106 C CA . SER A 1 528 ? -10.189 2.824 1.486 1.00 92.62 528 SER A CA 1
ATOM 4107 C C . SER A 1 528 ? -10.810 2.414 2.827 1.00 92.62 528 SER A C 1
ATOM 4109 O O . SER A 1 528 ? -10.418 1.413 3.408 1.00 92.62 528 SER A O 1
ATOM 4111 N N . LEU A 1 529 ? -11.799 3.161 3.326 1.00 90.81 529 LEU A N 1
ATOM 4112 C CA . LEU A 1 529 ? -12.413 2.954 4.645 1.00 90.81 529 LEU A CA 1
ATOM 4113 C C . LEU A 1 529 ? -13.744 2.186 4.592 1.00 90.81 529 LEU A C 1
ATOM 4115 O O . LEU A 1 529 ? -14.531 2.250 5.536 1.00 90.81 529 LEU A O 1
ATOM 4119 N N . LEU A 1 530 ? -14.090 1.527 3.476 1.00 89.94 530 LEU A N 1
ATOM 4120 C CA . LEU A 1 530 ? -15.436 0.949 3.356 1.00 89.94 530 LEU A CA 1
ATOM 4121 C C . LEU A 1 530 ? -15.678 -0.227 4.312 1.00 89.94 530 LEU A C 1
ATOM 4123 O O . LEU A 1 530 ? -16.801 -0.343 4.804 1.00 89.94 530 LEU A O 1
ATOM 4127 N N . ASP A 1 531 ? -14.648 -1.034 4.581 1.00 93.00 531 ASP A N 1
ATOM 4128 C CA . ASP A 1 531 ? -14.731 -2.259 5.389 1.00 93.00 531 ASP A CA 1
ATOM 4129 C C . ASP A 1 531 ? -13.871 -2.211 6.672 1.00 93.00 531 ASP A C 1
ATOM 4131 O O . ASP A 1 531 ? -13.817 -3.191 7.411 1.00 93.00 531 ASP A O 1
ATOM 4135 N N . SER A 1 532 ? -13.235 -1.077 6.995 1.00 92.44 532 SER A N 1
ATOM 4136 C CA . SER A 1 532 ? -12.371 -0.935 8.183 1.00 92.44 532 SER A CA 1
ATOM 4137 C C . SER A 1 532 ? -13.104 -1.229 9.499 1.00 92.44 532 SER A C 1
ATOM 4139 O O . SER A 1 532 ? -12.597 -1.971 10.340 1.00 92.44 532 SER A O 1
ATOM 4141 N N . GLU A 1 533 ? -14.323 -0.710 9.662 1.00 93.69 533 GLU A N 1
ATOM 4142 C CA . GLU A 1 533 ? -15.167 -0.990 10.835 1.00 93.69 533 GLU A CA 1
ATOM 4143 C C . GLU A 1 533 ? -15.657 -2.446 10.858 1.00 93.69 533 GLU A C 1
ATOM 4145 O O . GLU A 1 533 ? -15.711 -3.062 11.920 1.00 93.69 533 GLU A O 1
ATOM 4150 N N . LYS A 1 534 ? -15.932 -3.044 9.690 1.00 93.56 534 LYS A N 1
ATOM 4151 C CA . LYS A 1 534 ? -16.333 -4.459 9.594 1.00 93.56 534 LYS A CA 1
ATOM 4152 C C . LYS A 1 534 ? -15.202 -5.399 10.001 1.00 93.56 534 LYS A C 1
ATOM 4154 O O . LYS A 1 534 ? -15.445 -6.416 10.643 1.00 93.56 534 LYS A O 1
ATOM 4159 N N . ALA A 1 535 ? -13.959 -5.065 9.657 1.00 94.81 535 ALA A N 1
ATOM 4160 C CA . ALA A 1 535 ? -12.788 -5.818 10.099 1.00 94.81 535 ALA A CA 1
ATOM 4161 C C . ALA A 1 535 ? -12.635 -5.768 11.628 1.00 94.81 535 ALA A C 1
ATOM 4163 O O . ALA A 1 535 ? -12.317 -6.777 12.260 1.00 94.81 535 ALA A O 1
ATOM 4164 N N . LEU A 1 536 ? -12.912 -4.613 12.239 1.00 96.12 536 LEU A N 1
ATOM 4165 C CA . LEU A 1 536 ? -12.920 -4.468 13.693 1.00 96.12 536 LEU A CA 1
ATOM 4166 C C . LEU A 1 536 ? -14.059 -5.257 14.352 1.00 96.12 536 LEU A C 1
ATOM 4168 O O . LEU A 1 536 ? -13.844 -5.927 15.361 1.00 96.12 536 LEU A O 1
ATOM 4172 N N . GLU A 1 537 ? -15.256 -5.226 13.772 1.00 95.75 537 GLU A N 1
ATOM 4173 C CA . GLU A 1 537 ? -16.370 -6.063 14.216 1.00 95.75 537 GLU A CA 1
ATOM 4174 C C . GLU A 1 537 ? -16.000 -7.550 14.162 1.00 95.75 537 GLU A C 1
ATOM 4176 O O . GLU A 1 537 ? -16.216 -8.285 15.127 1.00 95.75 537 GLU A O 1
ATOM 4181 N N . TYR A 1 538 ? -15.363 -7.982 13.071 1.00 95.25 538 TYR A N 1
ATOM 4182 C CA . TYR A 1 538 ? -14.895 -9.352 12.908 1.00 95.25 538 TYR A CA 1
ATOM 4183 C C . TYR A 1 538 ? -13.897 -9.765 13.998 1.00 95.25 538 TYR A C 1
ATOM 4185 O O . TYR A 1 538 ? -13.985 -10.884 14.510 1.00 95.25 538 TYR A O 1
ATOM 4193 N N . PHE A 1 539 ? -12.997 -8.870 14.420 1.00 97.12 539 PHE A N 1
ATOM 4194 C CA . PHE A 1 539 ? -12.126 -9.113 15.573 1.00 97.12 539 PHE A CA 1
ATOM 4195 C C . PHE A 1 539 ? -12.932 -9.389 16.850 1.00 97.12 539 PHE A C 1
ATOM 4197 O O . PHE A 1 539 ? -12.693 -10.395 17.517 1.00 97.12 539 PHE A O 1
ATOM 4204 N N . TYR A 1 540 ? -13.920 -8.550 17.177 1.00 97.69 540 TYR A N 1
ATOM 4205 C CA . TYR A 1 540 ? -14.733 -8.751 18.380 1.00 97.69 540 TYR A CA 1
ATOM 4206 C C . TYR A 1 540 ? -15.575 -10.024 18.315 1.00 97.69 540 TYR A C 1
ATOM 4208 O O . TYR A 1 540 ? -15.630 -10.771 19.293 1.00 97.69 540 TYR A O 1
ATOM 4216 N N . ARG A 1 541 ? -16.210 -10.286 17.169 1.00 96.31 541 ARG A N 1
ATOM 4217 C CA . ARG A 1 541 ? -17.047 -11.468 16.956 1.00 96.31 541 ARG A CA 1
ATOM 4218 C C . ARG A 1 541 ? -16.236 -12.753 17.077 1.00 96.31 541 ARG A C 1
ATOM 4220 O O . ARG A 1 541 ? -16.573 -13.603 17.896 1.00 96.31 541 ARG A O 1
ATOM 4227 N N . SER A 1 542 ? -15.130 -12.849 16.341 1.00 95.00 542 SER A N 1
ATOM 4228 C CA . SER A 1 542 ? -14.263 -14.033 16.372 1.00 95.00 542 SER A CA 1
ATOM 4229 C C . SER A 1 542 ? -13.609 -14.239 17.744 1.00 95.00 542 SER A C 1
ATOM 4231 O O . SER A 1 542 ? -13.515 -15.368 18.214 1.00 95.00 542 SER A O 1
ATOM 4233 N N . CYS A 1 543 ? -13.236 -13.162 18.445 1.00 96.62 543 CYS A N 1
ATOM 4234 C CA . CYS A 1 543 ? -12.754 -13.237 19.826 1.00 96.62 543 CYS A CA 1
ATOM 4235 C C . CYS A 1 543 ? -13.823 -13.790 20.787 1.00 96.62 543 CYS A C 1
ATOM 4237 O O . CYS A 1 543 ? -13.513 -14.632 21.629 1.00 96.62 543 CYS A O 1
ATOM 4239 N N . PHE A 1 544 ? -15.082 -13.349 20.667 1.00 96.56 544 PHE A N 1
ATOM 4240 C CA . PHE A 1 544 ? -16.185 -13.861 21.485 1.00 96.56 544 PHE A CA 1
ATOM 4241 C C . PHE A 1 544 ? -16.447 -15.349 21.221 1.00 96.56 544 PHE A C 1
ATOM 4243 O O . PHE A 1 544 ? -16.542 -16.136 22.161 1.00 96.56 544 PHE A O 1
ATOM 4250 N N . GLU A 1 545 ? -16.498 -15.752 19.952 1.00 94.25 545 GLU A N 1
ATOM 4251 C CA . GLU A 1 545 ? -16.647 -17.156 19.545 1.00 94.25 545 GLU A CA 1
ATOM 4252 C C . GLU A 1 545 ? -15.492 -18.023 20.074 1.00 94.25 545 GLU A C 1
ATOM 4254 O O . GLU A 1 545 ? -15.703 -19.138 20.554 1.00 94.25 545 GLU A O 1
ATOM 4259 N N . ALA A 1 546 ? -14.278 -17.471 20.105 1.00 93.81 546 ALA A N 1
ATOM 4260 C CA . ALA A 1 546 ? -13.090 -18.095 20.666 1.00 93.81 546 ALA A CA 1
ATOM 4261 C C . ALA A 1 546 ? -12.955 -17.903 22.193 1.00 93.81 546 ALA A C 1
ATOM 4263 O O . ALA A 1 546 ? -11.836 -17.762 22.684 1.00 93.81 546 ALA A O 1
ATOM 4264 N N . THR A 1 547 ? -14.053 -17.928 22.968 1.00 87.69 547 THR A N 1
ATOM 4265 C CA . THR A 1 547 ? -14.073 -17.641 24.428 1.00 87.69 547 THR A CA 1
ATOM 4266 C C . THR A 1 547 ? -12.953 -18.336 25.219 1.00 87.69 547 THR A C 1
ATOM 4268 O O . THR A 1 547 ? -12.344 -17.738 26.098 1.00 87.69 547 THR A O 1
ATOM 4271 N N . ALA A 1 548 ? -12.628 -19.594 24.906 1.00 87.38 548 ALA A N 1
ATOM 4272 C CA . ALA A 1 548 ? -11.578 -20.331 25.618 1.00 87.38 548 ALA A CA 1
ATOM 4273 C C . ALA A 1 548 ? -10.148 -19.810 25.361 1.00 87.38 548 ALA A C 1
ATOM 4275 O O . ALA A 1 548 ? -9.244 -20.117 26.134 1.00 87.38 548 ALA A O 1
ATOM 4276 N N . LYS A 1 549 ? -9.940 -19.065 24.270 1.00 91.00 549 LYS A N 1
ATOM 4277 C CA . LYS A 1 549 ? -8.641 -18.549 23.817 1.00 91.00 549 LYS A CA 1
ATOM 4278 C C . LYS A 1 549 ? -8.533 -17.033 23.950 1.00 91.00 549 LYS A C 1
ATOM 4280 O O . LYS A 1 549 ? -7.454 -16.533 24.235 1.00 91.00 549 LYS A O 1
ATOM 4285 N N . CYS A 1 550 ? -9.624 -16.291 23.751 1.00 95.94 550 CYS A N 1
ATOM 4286 C CA . CYS A 1 550 ? -9.558 -14.837 23.728 1.00 95.94 550 CYS A CA 1
ATOM 4287 C C . CYS A 1 550 ? -9.618 -14.230 25.147 1.00 95.94 550 CYS A C 1
ATOM 4289 O O . CYS A 1 550 ? -10.678 -14.265 25.784 1.00 95.94 550 CYS A O 1
ATOM 4291 N N . PRO A 1 551 ? -8.544 -13.571 25.631 1.00 96.06 551 PRO A N 1
ATOM 4292 C CA . PRO A 1 551 ? -8.464 -13.039 26.999 1.00 96.06 551 PRO A CA 1
ATOM 4293 C C . PRO A 1 551 ? -9.366 -11.822 27.254 1.00 96.06 551 PRO A C 1
ATOM 4295 O O . PRO A 1 551 ? -9.485 -11.357 28.386 1.00 96.06 551 PRO A O 1
ATOM 4298 N N . LEU A 1 552 ? -10.002 -11.281 26.212 1.00 96.31 552 LEU A N 1
ATOM 4299 C CA . LEU A 1 552 ? -10.974 -10.198 26.341 1.00 96.31 552 LEU A CA 1
ATOM 4300 C C . LEU A 1 552 ? -12.367 -10.681 26.746 1.00 96.31 552 LEU A C 1
ATOM 4302 O O . LEU A 1 552 ? -13.199 -9.846 27.111 1.00 96.31 552 LEU A O 1
ATOM 4306 N N . THR A 1 553 ? -12.634 -11.985 26.667 1.00 96.31 553 THR A N 1
ATOM 4307 C CA . THR A 1 553 ? -13.932 -12.566 27.019 1.00 96.31 553 THR A CA 1
ATOM 4308 C C . THR A 1 553 ? -14.067 -12.763 28.526 1.00 96.31 553 THR A C 1
ATOM 4310 O O . THR A 1 553 ? -13.109 -13.057 29.240 1.00 96.31 553 THR A O 1
ATOM 4313 N N . LYS A 1 554 ? -15.284 -12.570 29.032 1.00 94.44 554 LYS A N 1
ATOM 4314 C CA . LYS A 1 554 ? -15.668 -12.830 30.420 1.00 94.44 554 LYS A CA 1
ATOM 4315 C C . LYS A 1 554 ? -16.855 -13.782 30.435 1.00 94.44 554 LYS A C 1
ATOM 4317 O O . LYS A 1 554 ? -17.708 -13.731 29.558 1.00 94.44 554 LYS A O 1
ATOM 4322 N N . SER A 1 555 ? -16.973 -14.589 31.487 1.00 91.50 555 SER A N 1
ATOM 4323 C CA . SER A 1 555 ? -18.113 -15.503 31.669 1.00 91.50 555 SER A CA 1
ATOM 4324 C C . SER A 1 555 ? -19.472 -14.795 31.759 1.00 91.50 555 SER A C 1
ATOM 4326 O O . SER A 1 555 ? -20.504 -15.428 31.564 1.00 91.50 555 SER A O 1
ATOM 4328 N N . SER A 1 556 ? -19.478 -13.494 32.060 1.00 93.88 556 SER A N 1
ATOM 4329 C CA . SER A 1 556 ? -20.667 -12.639 32.091 1.00 93.88 556 SER A CA 1
ATOM 4330 C C . SER A 1 556 ? -21.065 -12.064 30.727 1.00 93.88 556 SER A C 1
ATOM 4332 O O . SER A 1 556 ? -22.054 -11.342 30.654 1.00 93.88 556 SER A O 1
ATOM 4334 N N . ASP A 1 557 ? -20.279 -12.285 29.672 1.00 94.75 557 ASP A N 1
ATOM 4335 C CA . ASP A 1 557 ? -20.570 -11.719 28.357 1.00 94.75 557 ASP A CA 1
ATOM 4336 C C . ASP A 1 557 ? -21.690 -12.496 27.662 1.00 94.75 557 ASP A C 1
ATOM 4338 O O . ASP A 1 557 ? -21.667 -13.723 27.590 1.00 94.75 557 ASP A O 1
ATOM 4342 N N . HIS A 1 558 ? -22.659 -11.767 27.107 1.00 92.38 558 HIS A N 1
ATOM 4343 C CA . HIS A 1 558 ? -23.784 -12.355 26.370 1.00 92.38 558 HIS A CA 1
ATOM 4344 C C . HIS A 1 558 ? -23.651 -12.207 24.851 1.00 92.38 558 HIS A C 1
ATOM 4346 O O . HIS A 1 558 ? -24.330 -12.905 24.104 1.00 92.38 558 HIS A O 1
ATOM 4352 N N . SER A 1 559 ? -22.792 -11.300 24.383 1.00 95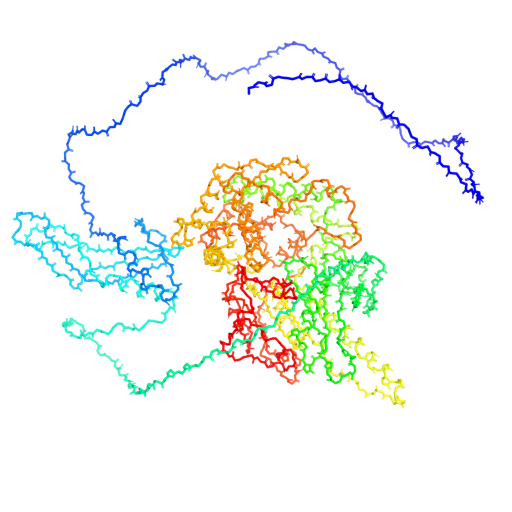.81 559 SER A N 1
ATOM 4353 C CA . SER A 1 559 ? -22.462 -11.144 22.967 1.00 95.81 559 SER A CA 1
ATOM 4354 C C . SER A 1 559 ? -21.113 -10.443 22.797 1.00 95.81 559 SER A C 1
ATOM 4356 O O . SER A 1 559 ? -20.580 -9.846 23.737 1.00 95.81 559 SER A O 1
ATOM 4358 N N . TRP A 1 560 ? -20.590 -10.446 21.570 1.00 95.69 560 TRP A N 1
ATOM 4359 C CA . TRP A 1 560 ? -19.367 -9.727 21.205 1.00 95.69 560 TRP A CA 1
ATOM 4360 C C . TRP A 1 560 ? -19.441 -8.209 21.466 1.00 95.69 560 TRP A C 1
ATOM 4362 O O . TRP A 1 560 ? -18.405 -7.572 21.672 1.00 95.69 560 TRP A O 1
ATOM 4372 N N . HIS A 1 561 ? -20.648 -7.630 21.562 1.00 96.69 561 HIS A N 1
ATOM 4373 C CA . HIS A 1 561 ? -20.858 -6.231 21.950 1.00 96.69 561 HIS A CA 1
ATOM 4374 C C . HIS A 1 561 ? -20.243 -5.910 23.315 1.00 96.69 561 HIS A C 1
ATOM 4376 O O . HIS A 1 561 ? -19.693 -4.829 23.499 1.00 96.69 561 HIS A O 1
ATOM 4382 N N . SER A 1 562 ? -20.248 -6.859 24.258 1.00 96.62 562 SER A N 1
ATOM 4383 C CA . SER A 1 562 ? -19.635 -6.665 25.576 1.00 96.62 562 SER A CA 1
ATOM 4384 C C . SER A 1 562 ? -18.120 -6.443 25.486 1.00 96.62 562 SER A C 1
ATOM 4386 O O . SER A 1 562 ? -17.559 -5.676 26.270 1.00 96.62 562 SER A O 1
ATOM 4388 N N . ILE A 1 563 ? -17.453 -7.080 24.517 1.00 97.62 563 ILE A N 1
ATOM 4389 C CA . ILE A 1 563 ? -16.023 -6.887 24.247 1.00 97.62 563 ILE A CA 1
ATOM 4390 C C . ILE A 1 563 ? -15.797 -5.520 23.604 1.00 97.62 563 ILE A C 1
ATOM 4392 O O . ILE A 1 563 ? -14.961 -4.752 24.083 1.00 97.62 563 ILE A O 1
ATOM 4396 N N . ARG A 1 564 ? -16.583 -5.201 22.566 1.00 97.06 564 ARG A N 1
ATOM 4397 C CA . ARG A 1 564 ? -16.556 -3.901 21.884 1.00 97.06 564 ARG A CA 1
ATOM 4398 C C . ARG A 1 564 ? -16.702 -2.754 22.877 1.00 97.06 564 ARG A C 1
ATOM 4400 O O . ARG A 1 564 ? -15.902 -1.825 22.856 1.00 97.06 564 ARG A O 1
ATOM 4407 N N . ASP A 1 565 ? -17.699 -2.822 23.753 1.00 96.88 565 ASP A N 1
ATOM 4408 C CA . ASP A 1 565 ? -18.014 -1.740 24.682 1.00 96.88 565 ASP A CA 1
ATOM 4409 C C . ASP A 1 565 ? -16.881 -1.531 25.695 1.00 96.88 565 ASP A C 1
ATOM 4411 O O . ASP A 1 565 ? -16.507 -0.390 25.948 1.00 96.88 565 ASP A O 1
ATOM 4415 N N . ARG A 1 566 ? -16.238 -2.602 26.187 1.00 96.69 566 ARG A N 1
ATOM 4416 C CA . ARG A 1 566 ? -15.039 -2.482 27.040 1.00 96.69 566 ARG A CA 1
ATOM 4417 C C . ARG A 1 566 ? -13.871 -1.812 26.327 1.00 96.69 566 ARG A C 1
ATOM 4419 O O . ARG A 1 566 ? -13.228 -0.939 26.905 1.00 96.69 566 ARG A O 1
ATOM 4426 N N . VAL A 1 567 ? -13.583 -2.217 25.090 1.00 96.81 567 VAL A N 1
ATOM 4427 C CA . VAL A 1 567 ? -12.489 -1.618 24.309 1.00 96.81 567 VAL A CA 1
ATOM 4428 C C . VAL A 1 567 ? -12.803 -0.157 23.982 1.00 96.81 567 VAL A C 1
ATOM 4430 O O . VAL A 1 567 ? -11.928 0.695 24.103 1.00 96.81 567 VAL A O 1
ATOM 4433 N N . ARG A 1 568 ? -14.060 0.169 23.665 1.00 95.75 568 ARG A N 1
ATOM 4434 C CA . ARG A 1 568 ? -14.509 1.551 23.461 1.00 95.75 568 ARG A CA 1
ATOM 4435 C C . ARG A 1 568 ? -14.384 2.389 24.733 1.00 95.75 568 ARG A C 1
ATOM 4437 O O . ARG A 1 568 ? -13.942 3.530 24.651 1.00 95.75 568 ARG A O 1
ATOM 4444 N N . THR A 1 569 ? -14.724 1.840 25.900 1.00 96.69 569 THR A N 1
ATOM 4445 C CA . THR A 1 569 ? -14.507 2.514 27.188 1.00 96.69 569 THR A CA 1
ATOM 4446 C C . THR A 1 569 ? -13.026 2.810 27.404 1.00 96.69 569 THR A C 1
ATOM 4448 O O . THR A 1 569 ? -12.693 3.957 27.679 1.00 96.69 569 THR A O 1
ATOM 4451 N N . LEU A 1 570 ? -12.137 1.833 27.186 1.00 95.44 570 LEU A N 1
ATOM 4452 C CA . LEU A 1 570 ? -10.687 2.045 27.262 1.00 95.44 570 LEU A CA 1
ATOM 4453 C C . LEU A 1 570 ? -10.225 3.171 26.323 1.00 95.44 570 LEU A C 1
ATOM 4455 O O . LEU A 1 570 ? -9.463 4.044 26.729 1.00 95.44 570 LEU A O 1
ATOM 4459 N N . LEU A 1 571 ? -10.689 3.175 25.070 1.00 92.94 571 LEU A N 1
ATOM 4460 C CA . LEU A 1 571 ? -10.353 4.228 24.109 1.00 92.94 571 LEU A CA 1
ATOM 4461 C C . LEU A 1 571 ? -10.852 5.603 24.576 1.00 92.94 571 LEU A C 1
ATOM 4463 O O . LEU A 1 571 ? -10.075 6.553 24.557 1.00 92.94 571 LEU A O 1
ATOM 4467 N N . GLY A 1 572 ? -12.095 5.707 25.054 1.00 93.00 572 GLY A N 1
ATOM 4468 C CA . GLY A 1 572 ? -12.656 6.959 25.572 1.00 93.00 572 GLY A CA 1
ATOM 4469 C C . GLY A 1 572 ? -11.944 7.473 26.829 1.00 93.00 572 GLY A C 1
ATOM 4470 O O . GLY A 1 572 ? -11.716 8.673 26.971 1.00 93.00 572 GLY A O 1
ATOM 4471 N N . GLU A 1 573 ? -11.519 6.577 27.723 1.00 94.00 573 GLU A N 1
ATOM 4472 C CA . GLU A 1 573 ? -10.695 6.935 28.883 1.00 94.00 573 GLU A CA 1
ATOM 4473 C C . GLU A 1 573 ? -9.328 7.484 28.458 1.00 94.00 573 GLU A C 1
ATOM 4475 O O . GLU A 1 573 ? -8.881 8.493 29.002 1.00 94.00 573 GLU A O 1
ATOM 4480 N N . LEU A 1 574 ? -8.689 6.866 27.459 1.00 90.38 574 LEU A N 1
ATOM 4481 C CA . LEU A 1 574 ? -7.410 7.324 26.908 1.00 90.38 574 LEU A CA 1
ATOM 4482 C C . LEU A 1 574 ? -7.524 8.640 26.124 1.00 90.38 574 LEU A C 1
ATOM 4484 O O . LEU A 1 574 ? -6.553 9.395 26.069 1.00 90.38 574 LEU A O 1
ATOM 4488 N N . GLU A 1 575 ? -8.672 8.919 25.505 1.00 87.75 575 GLU A N 1
ATOM 4489 C CA . GLU A 1 575 ? -8.960 10.218 24.882 1.00 87.75 575 GLU A CA 1
ATOM 4490 C C . GLU A 1 575 ? -9.096 11.320 25.930 1.00 87.75 575 GLU A C 1
ATOM 4492 O O . GLU A 1 575 ? -8.504 12.389 25.784 1.00 87.75 575 GLU A O 1
ATOM 4497 N N . ALA A 1 576 ? -9.846 11.051 27.000 1.00 90.44 576 ALA A N 1
ATOM 4498 C CA . ALA A 1 576 ? -10.043 12.002 28.087 1.00 90.44 576 ALA A CA 1
ATOM 4499 C C . ALA A 1 576 ? -8.760 12.217 28.907 1.00 90.44 576 ALA A C 1
ATOM 4501 O O . ALA A 1 576 ? -8.496 13.326 29.376 1.00 90.44 576 ALA A O 1
ATOM 4502 N N . SER A 1 577 ? -7.968 11.160 29.105 1.00 90.69 577 SER A N 1
ATOM 4503 C CA . SER A 1 577 ? -6.754 11.187 29.915 1.00 90.69 577 SER A CA 1
ATOM 4504 C C . SER A 1 577 ? -5.708 10.189 29.394 1.00 90.69 577 SER A C 1
ATOM 4506 O O . SER A 1 577 ? -5.721 9.013 29.773 1.00 90.69 577 SER A O 1
ATOM 4508 N N . PRO A 1 578 ? -4.756 10.647 28.554 1.00 89.50 578 PRO A N 1
ATOM 4509 C CA . PRO A 1 578 ? -3.613 9.838 28.144 1.00 89.50 578 PRO A CA 1
ATOM 4510 C C . PRO A 1 578 ? -2.830 9.302 29.348 1.00 89.50 578 PRO A C 1
ATOM 4512 O O . PRO A 1 578 ? -2.681 9.985 30.365 1.00 89.50 578 PRO A O 1
ATOM 4515 N N . ARG A 1 579 ? -2.300 8.080 29.235 1.00 90.50 579 ARG A N 1
ATOM 4516 C CA . ARG A 1 579 ? -1.676 7.370 30.364 1.00 90.50 579 ARG A CA 1
ATOM 4517 C C . ARG A 1 579 ? -0.152 7.391 30.271 1.00 90.50 579 ARG A C 1
ATOM 4519 O O . ARG A 1 579 ? 0.384 7.146 29.189 1.00 90.50 579 ARG A O 1
ATOM 4526 N N . PRO A 1 580 ? 0.573 7.651 31.372 1.00 88.38 580 PRO A N 1
ATOM 4527 C CA . PRO A 1 580 ? 2.022 7.510 31.382 1.00 88.38 580 PRO A CA 1
ATOM 4528 C C . PRO A 1 580 ? 2.409 6.031 31.286 1.00 88.38 580 PRO A C 1
ATOM 4530 O O . PRO A 1 580 ? 1.767 5.167 31.881 1.00 88.38 580 PRO A O 1
ATOM 4533 N N . ALA A 1 581 ? 3.485 5.740 30.564 1.00 85.94 581 ALA A N 1
ATOM 4534 C CA . ALA A 1 581 ? 4.079 4.413 30.493 1.00 85.94 581 ALA A CA 1
ATOM 4535 C C . ALA A 1 581 ? 5.602 4.512 30.332 1.00 85.94 581 ALA A C 1
ATOM 4537 O O . ALA A 1 581 ? 6.159 5.596 30.151 1.00 85.94 581 ALA A O 1
ATOM 4538 N N . LEU A 1 582 ? 6.282 3.367 30.388 1.00 81.44 582 LEU A N 1
ATOM 4539 C CA . LEU A 1 582 ? 7.715 3.263 30.127 1.00 81.44 582 LEU A CA 1
ATOM 4540 C C . LEU A 1 582 ? 7.957 2.374 28.910 1.00 81.44 582 LEU A C 1
ATOM 4542 O O . LEU A 1 582 ? 7.302 1.342 28.744 1.00 81.44 582 LEU A O 1
ATOM 4546 N N . THR A 1 583 ? 8.916 2.759 28.070 1.00 76.50 583 THR A N 1
ATOM 4547 C CA . THR A 1 583 ? 9.457 1.872 27.036 1.00 76.50 583 THR A CA 1
ATOM 4548 C C . THR A 1 583 ? 10.209 0.705 27.671 1.00 76.50 583 THR A C 1
ATOM 4550 O O . THR A 1 583 ? 10.573 0.742 28.846 1.00 76.50 583 THR A O 1
ATOM 4553 N N . GLN A 1 584 ? 10.500 -0.335 26.885 1.00 68.94 584 GLN A N 1
ATOM 4554 C CA . GLN A 1 584 ? 11.248 -1.501 27.366 1.00 68.94 584 GLN A CA 1
ATOM 4555 C C . GLN A 1 584 ? 12.630 -1.138 27.948 1.00 68.94 584 GLN A C 1
ATOM 4557 O O . GLN A 1 584 ? 13.114 -1.834 28.834 1.00 68.94 584 GLN A O 1
ATOM 4562 N N . GLY A 1 585 ? 13.248 -0.041 27.494 1.00 69.25 585 GLY A N 1
ATOM 4563 C CA . GLY A 1 585 ? 14.510 0.460 28.051 1.00 69.25 585 GLY A CA 1
ATOM 4564 C C . GLY A 1 585 ? 14.353 1.558 29.108 1.00 69.25 585 GLY A C 1
ATOM 4565 O O . GLY A 1 585 ? 15.324 2.230 29.441 1.00 69.25 585 GLY A O 1
ATOM 4566 N N . GLY A 1 586 ? 13.144 1.741 29.649 1.00 74.56 586 GLY A N 1
ATOM 4567 C CA . GLY A 1 586 ? 12.885 2.616 30.794 1.00 74.56 586 GLY A CA 1
ATOM 4568 C C . GLY A 1 586 ? 12.762 4.103 30.463 1.00 74.56 586 GLY A C 1
ATOM 4569 O O . GLY A 1 586 ? 12.858 4.920 31.370 1.00 74.56 586 GLY A O 1
ATOM 4570 N N . THR A 1 587 ? 12.559 4.469 29.193 1.00 76.25 587 THR A N 1
ATOM 4571 C CA . THR A 1 587 ? 12.290 5.865 28.798 1.00 76.25 587 THR A CA 1
ATOM 4572 C C . THR A 1 587 ? 10.809 6.191 28.966 1.00 76.25 587 THR A C 1
ATOM 4574 O O . THR A 1 587 ? 9.957 5.350 28.673 1.00 76.25 587 THR A O 1
ATOM 4577 N N . GLU A 1 588 ? 10.491 7.412 29.391 1.00 82.12 588 GLU A N 1
ATOM 4578 C CA . GLU A 1 588 ? 9.120 7.897 29.516 1.00 82.12 588 GLU A CA 1
ATOM 4579 C C . GLU A 1 588 ? 8.392 7.869 28.166 1.00 82.12 588 GLU A C 1
ATOM 4581 O O . GLU A 1 588 ? 8.922 8.258 27.122 1.00 82.12 588 GLU A O 1
ATOM 4586 N N . THR A 1 589 ? 7.141 7.416 28.177 1.00 82.38 589 THR A N 1
ATOM 4587 C CA . THR A 1 589 ? 6.246 7.492 27.025 1.00 82.38 589 THR A CA 1
ATOM 4588 C C . THR A 1 589 ? 4.805 7.724 27.471 1.00 82.38 589 THR A C 1
ATOM 4590 O O . THR A 1 589 ? 4.478 7.634 28.655 1.00 82.38 589 THR A O 1
ATOM 4593 N N . ILE A 1 590 ? 3.940 8.067 26.522 1.00 85.12 590 ILE A N 1
ATOM 4594 C CA . ILE A 1 590 ? 2.529 8.362 26.767 1.00 85.12 590 ILE A CA 1
ATOM 4595 C C . ILE A 1 590 ? 1.710 7.454 25.864 1.00 85.12 590 ILE A C 1
ATOM 4597 O O . ILE A 1 590 ? 1.931 7.426 24.655 1.00 85.12 590 ILE A O 1
ATOM 4601 N N . ILE A 1 591 ? 0.757 6.739 26.450 1.00 85.94 591 ILE A N 1
ATOM 4602 C CA . ILE A 1 591 ? -0.228 5.943 25.731 1.00 85.94 591 ILE A CA 1
ATOM 4603 C C . ILE A 1 591 ? -1.461 6.792 25.461 1.00 85.94 591 ILE A C 1
ATOM 4605 O O . ILE A 1 591 ? -2.076 7.344 26.374 1.00 85.94 591 ILE A O 1
ATOM 4609 N N . THR A 1 592 ? -1.817 6.868 24.183 1.00 86.19 592 THR A N 1
ATOM 4610 C CA . THR A 1 592 ? -2.979 7.596 23.675 1.00 86.19 592 THR A CA 1
ATOM 4611 C C . THR A 1 592 ? -3.963 6.647 23.002 1.00 86.19 592 THR A C 1
ATOM 4613 O O . THR A 1 592 ? -3.584 5.574 22.520 1.00 86.19 592 THR A O 1
ATOM 4616 N N . ALA A 1 593 ? -5.225 7.064 22.880 1.00 87.44 593 ALA A N 1
ATOM 4617 C CA . ALA A 1 593 ? -6.221 6.315 22.114 1.00 87.44 593 ALA A CA 1
ATOM 4618 C C . ALA A 1 593 ? -5.792 6.128 20.647 1.00 87.44 593 ALA A C 1
ATOM 4620 O O . ALA A 1 593 ? -5.971 5.054 20.076 1.00 87.44 593 ALA A O 1
ATOM 4621 N N . GLY A 1 594 ? -5.130 7.129 20.051 1.00 83.62 594 GLY A N 1
ATOM 4622 C CA . GLY A 1 594 ? -4.585 7.042 18.692 1.00 83.62 594 GLY A CA 1
ATOM 4623 C C . GLY A 1 594 ? -3.519 5.950 18.522 1.00 83.62 594 GLY A C 1
ATOM 4624 O O . GLY A 1 594 ? -3.477 5.276 17.486 1.00 83.62 594 GLY A O 1
ATOM 4625 N N . MET A 1 595 ? -2.679 5.715 19.538 1.00 83.06 595 MET A N 1
ATOM 4626 C CA . MET A 1 595 ? -1.719 4.601 19.537 1.00 83.06 595 MET A CA 1
ATOM 4627 C C . MET A 1 595 ? -2.412 3.240 19.615 1.00 83.06 595 MET A C 1
ATOM 4629 O O . MET A 1 595 ? -2.012 2.309 18.908 1.00 83.06 595 MET A O 1
ATOM 4633 N N . VAL A 1 596 ? -3.459 3.122 20.435 1.00 89.12 596 VAL A N 1
ATOM 4634 C CA . VAL A 1 596 ? -4.242 1.885 20.549 1.00 89.12 596 VAL A CA 1
ATOM 4635 C C . VAL A 1 596 ? -4.994 1.608 19.249 1.00 89.12 596 VAL A C 1
ATOM 4637 O O . VAL A 1 596 ? -4.836 0.524 18.697 1.00 89.12 596 VAL A O 1
ATOM 4640 N N . ARG A 1 597 ? -5.678 2.603 18.667 1.00 89.69 597 ARG A N 1
ATOM 4641 C CA . ARG A 1 597 ? -6.309 2.503 17.335 1.00 89.69 597 ARG A CA 1
ATOM 4642 C C . ARG A 1 597 ? -5.326 2.095 16.253 1.00 89.69 597 ARG A C 1
ATOM 4644 O O . ARG A 1 597 ? -5.620 1.219 15.453 1.00 89.69 597 ARG A O 1
ATOM 4651 N N . SER A 1 598 ? -4.129 2.680 16.248 1.00 86.00 598 SER A N 1
ATOM 4652 C CA . SER A 1 598 ? -3.074 2.289 15.304 1.00 86.00 598 SER A CA 1
ATOM 4653 C C . SER A 1 598 ? -2.637 0.833 15.487 1.00 86.00 598 SER A C 1
ATOM 4655 O O . SER A 1 598 ? -2.295 0.174 14.509 1.00 86.00 598 SER A O 1
ATOM 4657 N N . SER A 1 599 ? -2.623 0.332 16.723 1.00 88.06 599 SER A N 1
ATOM 4658 C CA . SER A 1 599 ? -2.268 -1.059 17.029 1.00 88.06 599 SER A CA 1
ATOM 4659 C C . SER A 1 599 ? -3.380 -2.023 16.618 1.00 88.06 599 SER A C 1
ATOM 4661 O O . SER A 1 599 ? -3.090 -3.034 15.985 1.00 88.06 599 SER A O 1
ATOM 4663 N N . ILE A 1 600 ? -4.639 -1.661 16.885 1.00 92.94 600 ILE A N 1
ATOM 4664 C CA . ILE A 1 600 ? -5.820 -2.380 16.400 1.00 92.94 600 ILE A CA 1
ATOM 4665 C C . ILE A 1 600 ? -5.780 -2.447 14.873 1.00 92.94 600 ILE A C 1
ATOM 4667 O O . ILE A 1 600 ? -5.750 -3.539 14.322 1.00 92.94 600 ILE A O 1
ATOM 4671 N N . PHE A 1 601 ? -5.670 -1.303 14.191 1.00 90.75 601 PHE A N 1
ATOM 4672 C CA . PHE A 1 601 ? -5.665 -1.232 12.729 1.00 90.75 601 PHE A CA 1
ATOM 4673 C C . PHE A 1 601 ? -4.580 -2.119 12.109 1.00 90.75 601 PHE A C 1
ATOM 4675 O O . PHE A 1 601 ? -4.857 -2.854 11.172 1.00 90.75 601 PHE A O 1
ATOM 4682 N N . LYS A 1 602 ? -3.362 -2.133 12.671 1.00 87.81 602 LYS A N 1
ATOM 4683 C CA . LYS A 1 602 ? -2.289 -3.039 12.222 1.00 87.81 602 LYS A CA 1
ATOM 4684 C C . LYS A 1 602 ? -2.650 -4.517 12.369 1.00 87.81 602 LYS A C 1
ATOM 4686 O O . LYS A 1 602 ? -2.249 -5.309 11.525 1.00 87.81 602 LYS A O 1
ATOM 4691 N N . ALA A 1 603 ? -3.358 -4.899 13.430 1.00 92.25 603 ALA A N 1
ATOM 4692 C CA . ALA A 1 603 ? -3.778 -6.282 13.618 1.00 92.25 603 ALA A CA 1
ATOM 4693 C C . ALA A 1 603 ? -4.856 -6.699 12.608 1.00 92.25 603 ALA A C 1
ATOM 4695 O O . ALA A 1 603 ? -4.854 -7.845 12.170 1.00 92.25 603 ALA A O 1
ATOM 4696 N N . LEU A 1 604 ? -5.718 -5.765 12.186 1.00 93.19 604 LEU A N 1
ATOM 4697 C CA . LEU A 1 604 ? -6.754 -6.019 11.177 1.00 93.19 604 LEU A CA 1
ATOM 4698 C C . LEU A 1 604 ? -6.185 -6.373 9.792 1.00 93.19 604 LEU A C 1
ATOM 4700 O O . LEU A 1 604 ? -6.890 -6.990 9.009 1.00 93.19 604 LEU A O 1
ATOM 4704 N N . TYR A 1 605 ? -4.928 -6.020 9.494 1.00 89.38 605 TYR A N 1
ATOM 4705 C CA . TYR A 1 605 ? -4.237 -6.395 8.245 1.00 89.38 605 TYR A CA 1
ATOM 4706 C C . TYR A 1 605 ? -3.706 -7.831 8.230 1.00 89.38 605 TYR A C 1
ATOM 4708 O O . TYR A 1 605 ? -3.264 -8.310 7.186 1.00 89.38 605 TYR A O 1
ATOM 4716 N N . GLN A 1 606 ? -3.572 -8.444 9.407 1.00 87.81 606 GLN A N 1
ATOM 4717 C CA . GLN A 1 606 ? -3.015 -9.786 9.563 1.00 87.81 606 GLN A CA 1
ATOM 4718 C C . GLN A 1 606 ? -3.745 -10.551 10.680 1.00 87.81 606 GLN A C 1
ATOM 4720 O O . GLN A 1 606 ? -3.104 -10.979 11.646 1.00 87.81 606 GLN A O 1
ATOM 4725 N N . PRO A 1 607 ? -5.079 -10.704 10.598 1.00 89.88 607 PRO A N 1
ATOM 4726 C CA . PRO A 1 607 ? -5.913 -11.354 11.597 1.00 89.88 607 PRO A CA 1
ATOM 4727 C C . PRO A 1 607 ? -5.383 -12.695 12.109 1.00 89.88 607 PRO A C 1
ATOM 4729 O O . PRO A 1 607 ? -5.394 -12.914 13.319 1.00 89.88 607 PRO A O 1
ATOM 4732 N N . ILE A 1 608 ? -4.856 -13.549 11.224 1.00 87.75 608 ILE A N 1
ATOM 4733 C CA . ILE A 1 608 ? -4.331 -14.877 11.588 1.00 87.75 608 ILE A CA 1
ATOM 4734 C C . ILE A 1 608 ? -3.198 -14.766 12.623 1.00 87.75 608 ILE A C 1
ATOM 4736 O O . ILE A 1 608 ? -3.220 -15.460 13.633 1.00 87.75 608 ILE A O 1
ATOM 4740 N N . ASP A 1 609 ? -2.255 -13.842 12.422 1.00 86.44 609 ASP A N 1
ATOM 4741 C CA . ASP A 1 609 ? -1.058 -13.726 13.266 1.00 86.44 609 ASP A CA 1
ATOM 4742 C C . ASP A 1 609 ? -1.212 -12.724 14.420 1.00 86.44 609 ASP A C 1
ATOM 4744 O O . ASP A 1 609 ? -0.383 -12.690 15.334 1.00 86.44 609 ASP A O 1
ATOM 4748 N N . LYS A 1 610 ? -2.178 -11.800 14.332 1.00 91.50 610 LYS A N 1
ATOM 4749 C CA . LYS A 1 610 ? -2.202 -10.590 15.175 1.00 91.50 610 LYS A CA 1
ATOM 4750 C C . LYS A 1 610 ? -3.409 -10.462 16.083 1.00 91.50 610 LYS A C 1
ATOM 4752 O O . LYS A 1 610 ? -3.337 -9.660 17.013 1.00 91.50 610 LYS A O 1
ATOM 4757 N N . PHE A 1 611 ? -4.477 -11.224 15.872 1.00 94.25 611 PHE A N 1
ATOM 4758 C CA . PHE A 1 611 ? -5.658 -11.131 16.732 1.00 94.25 611 PHE A CA 1
ATOM 4759 C C . PHE A 1 611 ? -5.376 -11.569 18.170 1.00 94.25 611 PHE A C 1
ATOM 4761 O O . PHE A 1 611 ? -5.733 -10.844 19.098 1.00 94.25 611 PHE A O 1
ATOM 4768 N N . GLU A 1 612 ? -4.673 -12.682 18.367 1.00 93.00 612 GLU A N 1
ATOM 4769 C CA . GLU A 1 612 ? -4.326 -13.165 19.706 1.00 93.00 612 GLU A CA 1
ATOM 4770 C C . GLU A 1 612 ? -3.391 -12.193 20.457 1.00 93.00 612 GLU A C 1
ATOM 4772 O O . GLU A 1 612 ? -3.806 -11.688 21.506 1.00 93.00 612 GLU A O 1
ATOM 4777 N N . PRO A 1 613 ? -2.238 -11.763 19.898 1.00 92.50 613 PRO A N 1
ATOM 4778 C CA . PRO A 1 613 ? -1.396 -10.744 20.536 1.00 92.50 613 PRO A CA 1
ATOM 4779 C C . PRO A 1 613 ? -2.105 -9.405 20.799 1.00 92.50 613 PRO A C 1
ATOM 4781 O O . PRO A 1 613 ? -1.810 -8.710 21.780 1.00 92.50 613 PRO A O 1
ATOM 4784 N N . LEU A 1 614 ? -3.036 -9.004 19.922 1.00 94.94 614 LEU A N 1
ATOM 4785 C CA . LEU A 1 614 ? -3.841 -7.802 20.136 1.00 94.94 614 LEU A CA 1
ATOM 4786 C C . LEU A 1 614 ? -4.770 -7.979 21.338 1.00 94.94 614 LEU A C 1
ATOM 4788 O O . LEU A 1 614 ? -4.824 -7.094 22.193 1.00 94.94 614 LEU A O 1
ATOM 4792 N N . ALA A 1 615 ? -5.495 -9.095 21.413 1.00 96.44 615 ALA A N 1
ATOM 4793 C CA . ALA A 1 615 ? -6.413 -9.350 22.513 1.00 96.44 615 ALA A CA 1
ATOM 4794 C C . ALA A 1 615 ? -5.684 -9.423 23.856 1.00 96.44 615 ALA A C 1
ATOM 4796 O O . ALA A 1 615 ? -6.165 -8.839 24.824 1.00 96.44 615 ALA A O 1
ATOM 4797 N N . GLU A 1 616 ? -4.503 -10.040 23.911 1.00 95.44 616 GLU A N 1
ATOM 4798 C CA . GLU A 1 616 ? -3.638 -10.018 25.098 1.00 95.44 616 GLU A CA 1
ATOM 4799 C C . GLU A 1 616 ? -3.254 -8.591 25.502 1.00 95.44 616 GLU A C 1
ATOM 4801 O O . GLU A 1 616 ? -3.394 -8.200 26.664 1.00 95.44 616 GLU A O 1
ATOM 4806 N N . SER A 1 617 ? -2.820 -7.782 24.530 1.00 94.75 617 SER A N 1
ATOM 4807 C CA . SER A 1 617 ? -2.425 -6.391 24.770 1.00 94.75 617 SER A CA 1
ATOM 4808 C C . SER A 1 617 ? -3.586 -5.550 25.307 1.00 94.75 617 SER A C 1
ATOM 4810 O O . SER A 1 617 ? -3.407 -4.782 26.252 1.00 94.75 617 SER A O 1
ATOM 4812 N N . LEU A 1 618 ? -4.783 -5.707 24.735 1.00 96.75 618 LEU A N 1
ATOM 4813 C CA . LEU A 1 618 ? -5.990 -5.000 25.167 1.00 96.75 618 LEU A CA 1
ATOM 4814 C C . LEU A 1 618 ? -6.488 -5.500 26.533 1.00 96.75 618 LEU A C 1
ATOM 4816 O O . LEU A 1 618 ? -6.881 -4.691 27.370 1.00 96.75 618 LEU A O 1
ATOM 4820 N N . ALA A 1 619 ? -6.432 -6.807 26.797 1.00 96.75 619 ALA A N 1
ATOM 4821 C CA . ALA A 1 619 ? -6.822 -7.384 28.084 1.00 96.75 619 ALA A CA 1
ATOM 4822 C C . ALA A 1 619 ? -5.895 -6.938 29.226 1.00 96.75 619 ALA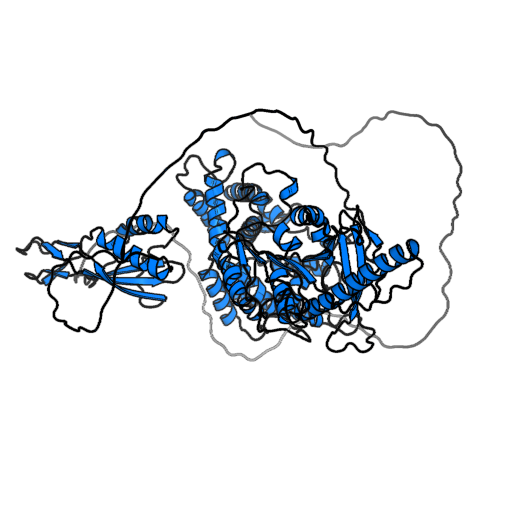 A C 1
ATOM 4824 O O . ALA A 1 619 ? -6.360 -6.718 30.347 1.00 96.75 619 ALA A O 1
ATOM 4825 N N . SER A 1 620 ? -4.600 -6.770 28.937 1.00 95.56 620 SER A N 1
ATOM 4826 C CA . SER A 1 620 ? -3.623 -6.187 29.863 1.00 95.56 620 SER A CA 1
ATOM 4827 C C . SER A 1 620 ? -3.915 -4.704 30.120 1.00 95.56 620 SER A C 1
ATOM 4829 O O . SER A 1 620 ? -3.958 -4.266 31.270 1.00 95.56 620 SER A O 1
ATOM 4831 N N . ALA A 1 621 ? -4.225 -3.946 29.063 1.00 94.75 621 ALA A N 1
ATOM 4832 C CA . ALA A 1 621 ? -4.540 -2.523 29.162 1.00 94.75 621 ALA A CA 1
ATOM 4833 C C . ALA A 1 621 ? -5.809 -2.241 29.980 1.00 94.75 621 ALA A C 1
ATOM 4835 O O . ALA A 1 621 ? -5.839 -1.286 30.747 1.00 94.75 621 ALA A O 1
ATOM 4836 N N . LEU A 1 622 ? -6.823 -3.111 29.893 1.00 95.44 622 LEU A N 1
ATOM 4837 C CA . LEU A 1 622 ? -8.033 -3.052 30.730 1.00 95.44 622 LEU A CA 1
ATOM 4838 C C . LEU A 1 622 ? -7.760 -3.257 32.234 1.00 95.44 622 LEU A C 1
ATOM 4840 O O . LEU A 1 622 ? -8.663 -3.079 33.047 1.00 95.44 622 LEU A O 1
ATOM 4844 N N . GLN A 1 623 ? -6.541 -3.654 32.604 1.00 94.69 623 GLN A N 1
ATOM 4845 C CA . GLN A 1 623 ? -6.063 -3.794 33.983 1.00 94.69 623 GLN A CA 1
ATOM 4846 C C . GLN A 1 623 ? -5.012 -2.723 34.329 1.00 94.69 623 GLN A C 1
ATOM 4848 O O . GLN A 1 623 ? -4.186 -2.935 35.214 1.00 94.69 623 GLN A O 1
ATOM 4853 N N . ASP A 1 624 ? -4.998 -1.604 33.595 1.00 91.94 624 ASP A N 1
ATOM 4854 C CA . ASP A 1 624 ? -4.013 -0.521 33.708 1.00 91.94 624 ASP A CA 1
ATOM 4855 C C . ASP A 1 624 ? -2.553 -0.956 33.480 1.00 91.94 624 ASP A C 1
ATOM 4857 O O . ASP A 1 624 ? -1.608 -0.291 33.912 1.00 91.94 624 ASP A O 1
ATOM 4861 N N . ASN A 1 625 ? -2.344 -2.054 32.745 1.00 92.44 625 ASN A N 1
ATOM 4862 C CA . ASN A 1 625 ? -1.022 -2.495 32.320 1.00 92.44 625 ASN A CA 1
ATOM 4863 C C . ASN A 1 625 ? -0.833 -2.292 30.810 1.00 92.44 625 ASN A C 1
ATOM 4865 O O . ASN A 1 625 ? -1.314 -3.055 29.976 1.00 92.44 625 ASN A O 1
ATOM 4869 N N . TYR A 1 626 ? -0.077 -1.256 30.454 1.00 89.62 626 TYR A N 1
ATOM 4870 C CA . TYR A 1 626 ? 0.132 -0.856 29.062 1.00 89.62 626 TYR A CA 1
ATOM 4871 C C . TYR A 1 626 ? 1.434 -1.392 28.449 1.00 89.62 626 TYR A C 1
ATOM 4873 O O . TYR A 1 626 ? 1.759 -1.046 27.314 1.00 89.62 626 TYR A O 1
ATOM 4881 N N . THR A 1 627 ? 2.201 -2.226 29.160 1.00 86.94 627 THR A N 1
ATOM 4882 C CA . THR A 1 627 ? 3.536 -2.663 28.715 1.00 86.94 627 THR A CA 1
ATOM 4883 C C . THR A 1 627 ? 3.506 -3.354 27.349 1.00 86.94 627 THR A C 1
ATOM 4885 O O . THR A 1 627 ? 4.325 -3.027 26.490 1.00 86.94 627 THR A O 1
ATOM 4888 N N . LEU A 1 628 ? 2.539 -4.248 27.113 1.00 87.62 628 LEU A N 1
ATOM 4889 C CA . LEU A 1 628 ? 2.395 -4.942 25.826 1.00 87.62 628 LEU A CA 1
ATOM 4890 C C . LEU A 1 628 ? 2.021 -3.979 24.693 1.00 87.62 628 LEU A C 1
ATOM 4892 O O . LEU A 1 628 ? 2.583 -4.054 23.602 1.00 87.62 628 LEU A O 1
ATOM 4896 N N . LEU A 1 629 ? 1.137 -3.011 24.961 1.00 85.31 629 LEU A N 1
ATOM 4897 C CA . LEU A 1 629 ? 0.807 -1.970 23.986 1.00 85.31 629 LEU A CA 1
ATOM 4898 C C . LEU A 1 629 ? 2.040 -1.138 23.629 1.00 85.31 629 LEU A C 1
ATOM 4900 O O . LEU A 1 629 ? 2.290 -0.925 22.445 1.00 85.31 629 LEU A O 1
ATOM 4904 N N . VAL A 1 630 ? 2.843 -0.721 24.618 1.00 81.44 630 VAL A N 1
ATOM 4905 C CA . VAL A 1 630 ? 4.095 0.016 24.378 1.00 81.44 630 VAL A CA 1
ATOM 4906 C C . VAL A 1 630 ? 5.038 -0.790 23.487 1.00 81.44 630 VAL A C 1
ATOM 4908 O O . VAL A 1 630 ? 5.531 -0.253 22.495 1.00 81.44 630 VAL A O 1
ATOM 4911 N N . GLN A 1 631 ? 5.253 -2.073 23.786 1.00 77.69 631 GLN A N 1
ATOM 4912 C CA . GLN A 1 631 ? 6.099 -2.957 22.974 1.00 77.69 631 GLN A CA 1
ATOM 4913 C C . GLN A 1 631 ? 5.583 -3.058 21.529 1.00 77.69 631 GLN A C 1
ATOM 4915 O O . GLN A 1 631 ? 6.351 -2.929 20.573 1.00 77.69 631 GLN A O 1
ATOM 4920 N N . ASN A 1 632 ? 4.265 -3.164 21.360 1.00 71.12 632 ASN A N 1
ATOM 4921 C CA . ASN A 1 632 ? 3.616 -3.317 20.058 1.00 71.12 632 ASN A CA 1
ATOM 4922 C C . ASN A 1 632 ? 3.458 -2.001 19.271 1.00 71.12 632 ASN A C 1
ATOM 4924 O O . ASN A 1 632 ? 3.226 -2.023 18.057 1.00 71.12 632 ASN A O 1
ATOM 4928 N N . THR A 1 633 ? 3.669 -0.834 19.897 1.00 65.12 633 THR A N 1
ATOM 4929 C CA . THR A 1 633 ? 3.695 0.450 19.170 1.00 65.12 633 THR A CA 1
ATOM 4930 C C . THR A 1 633 ? 4.844 0.534 18.155 1.00 65.12 633 THR A C 1
ATOM 4932 O O . THR A 1 633 ? 4.793 1.349 17.224 1.00 65.12 633 THR A O 1
ATOM 4935 N N . GLY A 1 634 ? 5.879 -0.306 18.303 1.00 60.50 634 GLY A N 1
ATOM 4936 C CA . GLY A 1 634 ? 7.103 -0.237 17.508 1.00 60.50 634 GLY A CA 1
ATOM 4937 C C . GLY A 1 634 ? 7.872 1.058 17.772 1.00 60.50 634 GLY A C 1
ATOM 4938 O O . GLY A 1 634 ? 8.426 1.656 16.844 1.00 60.50 634 GLY A O 1
ATOM 4939 N N . LEU A 1 635 ? 7.799 1.589 18.997 1.00 58.19 635 LEU A N 1
ATOM 4940 C CA . LEU A 1 635 ? 8.740 2.590 19.493 1.00 58.19 635 LEU A CA 1
ATOM 4941 C C . LEU A 1 635 ? 10.094 1.895 19.658 1.00 58.19 635 LEU A C 1
ATOM 4943 O O . LEU A 1 635 ? 10.329 1.214 20.651 1.00 58.19 635 LEU A O 1
ATOM 4947 N N . GLY A 1 636 ? 10.959 2.040 18.652 1.00 57.47 636 GLY A N 1
ATOM 4948 C CA . GLY A 1 636 ? 12.372 1.701 18.811 1.00 57.47 636 GLY A CA 1
ATOM 4949 C C . GLY A 1 636 ? 12.969 2.557 19.921 1.00 57.47 636 GLY A C 1
ATOM 4950 O O . GLY A 1 636 ? 12.534 3.692 20.120 1.00 57.47 636 GLY A O 1
ATOM 4951 N N . HIS A 1 637 ? 13.938 2.030 20.654 1.00 65.00 637 HIS A N 1
ATOM 4952 C CA . HIS A 1 637 ? 14.617 2.779 21.699 1.00 65.00 637 HIS A CA 1
ATOM 4953 C C . HIS A 1 637 ? 15.276 4.022 21.076 1.00 65.00 637 HIS A C 1
ATOM 4955 O O . HIS A 1 637 ? 15.842 3.909 19.988 1.00 65.00 637 HIS A O 1
ATOM 4961 N N . PRO A 1 638 ? 15.278 5.213 21.709 1.00 66.56 638 PRO A N 1
ATOM 4962 C CA . PRO A 1 638 ? 16.016 6.358 21.161 1.00 66.56 638 PRO A CA 1
ATOM 4963 C C . PRO A 1 638 ? 17.489 6.016 20.873 1.00 66.56 638 PRO A C 1
ATOM 4965 O O . PRO A 1 638 ? 18.065 6.489 19.896 1.00 66.56 638 PRO A O 1
ATOM 4968 N N . ALA A 1 639 ? 18.065 5.121 21.685 1.00 67.19 639 ALA A N 1
ATOM 4969 C CA . ALA A 1 639 ? 19.413 4.587 21.495 1.00 67.19 639 ALA A CA 1
ATOM 4970 C C . ALA A 1 639 ? 19.590 3.749 20.211 1.00 67.19 639 ALA A C 1
ATOM 4972 O O . ALA A 1 639 ? 20.710 3.662 19.716 1.00 67.19 639 ALA A O 1
ATOM 4973 N N . ASP A 1 640 ? 18.522 3.199 19.623 1.00 68.50 640 ASP A N 1
ATOM 4974 C CA . ASP A 1 640 ? 18.571 2.475 18.340 1.00 68.50 640 ASP A CA 1
ATOM 4975 C C . ASP A 1 640 ? 18.926 3.401 17.167 1.00 68.50 640 ASP A C 1
ATOM 4977 O O . ASP A 1 640 ? 19.299 2.935 16.090 1.00 68.50 640 ASP A O 1
ATOM 4981 N N . GLY A 1 641 ? 18.783 4.718 17.354 1.00 70.69 641 GLY A N 1
ATOM 4982 C CA . GLY A 1 641 ? 19.267 5.730 16.416 1.00 70.69 641 GLY A CA 1
ATOM 4983 C C . GLY A 1 641 ? 20.768 6.002 16.534 1.00 70.69 641 GLY A C 1
ATOM 4984 O O . GLY A 1 641 ? 21.348 6.605 15.633 1.00 70.69 641 GLY A O 1
ATOM 4985 N N . CYS A 1 642 ? 21.397 5.576 17.632 1.00 74.44 642 CYS A N 1
ATOM 4986 C CA . CYS A 1 642 ? 22.832 5.725 17.880 1.00 74.44 642 CYS A CA 1
ATOM 4987 C C . CYS A 1 642 ? 23.636 4.505 17.415 1.00 74.44 642 CYS A C 1
ATOM 4989 O O . CYS A 1 642 ? 24.861 4.582 17.327 1.00 74.44 642 CYS A O 1
ATOM 4991 N N . THR A 1 643 ? 22.972 3.385 17.125 1.00 75.75 643 THR A N 1
ATOM 4992 C CA . THR A 1 643 ? 23.617 2.187 16.593 1.00 75.75 643 THR A CA 1
ATOM 4993 C C . THR A 1 643 ? 23.694 2.273 15.066 1.00 75.75 643 THR A C 1
ATOM 4995 O O . THR A 1 643 ? 22.671 2.481 14.404 1.00 75.75 643 THR A O 1
ATOM 4998 N N . PRO A 1 644 ? 24.894 2.133 14.469 1.00 72.44 644 PRO A N 1
ATOM 4999 C CA . PRO A 1 644 ? 25.016 2.020 13.023 1.00 72.44 644 PRO A CA 1
ATOM 5000 C C . PRO A 1 644 ? 24.160 0.860 12.514 1.00 72.44 644 PRO A C 1
ATOM 5002 O O . PRO A 1 644 ? 24.183 -0.234 13.082 1.00 72.44 644 PRO A O 1
ATOM 5005 N N . LYS A 1 645 ? 23.403 1.104 11.445 1.00 73.25 645 LYS A N 1
ATOM 5006 C CA . LYS A 1 645 ? 22.614 0.064 10.786 1.00 73.25 645 LYS A CA 1
ATOM 5007 C C . LYS A 1 645 ? 23.529 -0.959 10.130 1.00 73.25 645 LYS A C 1
ATOM 5009 O O . LYS A 1 645 ? 24.564 -0.598 9.564 1.00 73.25 645 LYS A O 1
ATOM 5014 N N . LYS A 1 646 ? 23.142 -2.233 10.205 1.00 72.88 646 LYS A N 1
ATOM 5015 C CA . LYS A 1 646 ? 23.857 -3.298 9.494 1.00 72.88 646 LYS A CA 1
ATOM 5016 C C . LYS A 1 646 ? 23.736 -3.097 7.976 1.00 72.88 646 LYS A C 1
ATOM 5018 O O . LYS A 1 646 ? 22.769 -2.476 7.521 1.00 72.88 646 LYS A O 1
ATOM 5023 N N . PRO A 1 647 ? 24.672 -3.627 7.167 1.00 64.31 647 PRO A N 1
ATOM 5024 C CA . PRO A 1 647 ? 24.493 -3.685 5.719 1.00 64.31 647 PRO A CA 1
ATOM 5025 C C . PRO A 1 647 ? 23.127 -4.293 5.358 1.00 64.31 647 PRO A C 1
ATOM 5027 O O . PRO A 1 647 ? 22.750 -5.343 5.869 1.00 64.31 647 PRO A O 1
ATOM 5030 N N . GLY A 1 648 ? 22.353 -3.601 4.517 1.00 66.69 648 GLY A N 1
ATOM 5031 C CA . GLY A 1 648 ? 20.998 -4.024 4.131 1.00 66.69 648 GLY A CA 1
ATOM 5032 C C . GLY A 1 648 ? 19.864 -3.599 5.079 1.00 66.69 648 GLY A C 1
ATOM 5033 O O . GLY A 1 648 ? 18.692 -3.809 4.766 1.00 66.69 648 GLY A O 1
ATOM 5034 N N . GLU A 1 649 ? 20.156 -2.960 6.213 1.00 78.25 649 GLU A N 1
ATOM 5035 C CA . GLU A 1 649 ? 19.131 -2.315 7.039 1.00 78.25 649 GLU A CA 1
ATOM 5036 C C . GLU A 1 649 ? 18.867 -0.872 6.585 1.00 78.25 649 GLU A C 1
ATOM 5038 O O . GLU A 1 649 ? 19.769 -0.135 6.186 1.00 78.25 649 GLU A O 1
ATOM 5043 N N . TYR A 1 650 ? 17.603 -0.452 6.665 1.00 82.75 650 TYR A N 1
ATOM 5044 C CA . TYR A 1 650 ? 17.162 0.901 6.333 1.00 82.75 650 TYR A CA 1
ATOM 5045 C C . TYR A 1 650 ? 15.949 1.302 7.179 1.00 82.75 650 TYR A C 1
ATOM 5047 O O . TYR A 1 650 ? 15.171 0.452 7.612 1.00 82.75 650 TYR A O 1
ATOM 5055 N N . ASN A 1 651 ? 15.746 2.604 7.394 1.00 82.00 651 ASN A N 1
ATOM 5056 C CA . ASN A 1 651 ? 14.604 3.118 8.164 1.00 82.00 651 ASN A CA 1
ATOM 5057 C C . ASN A 1 651 ? 13.935 4.370 7.560 1.00 82.00 651 ASN A C 1
ATOM 5059 O O . ASN A 1 651 ? 13.098 5.002 8.202 1.00 82.00 651 ASN A O 1
ATOM 5063 N N . TRP A 1 652 ? 14.220 4.689 6.294 1.00 88.38 652 TRP A N 1
ATOM 5064 C CA . TRP A 1 652 ? 13.562 5.762 5.529 1.00 88.38 652 TRP A CA 1
ATOM 5065 C C . TRP A 1 652 ? 12.291 5.304 4.787 1.00 88.38 652 TRP A C 1
ATOM 5067 O O . TRP A 1 652 ? 11.848 5.964 3.843 1.00 88.38 652 TRP A O 1
ATOM 5077 N N . LEU A 1 653 ? 11.663 4.197 5.210 1.00 89.50 653 LEU A N 1
ATOM 5078 C CA . LEU A 1 653 ? 10.396 3.702 4.645 1.00 89.50 653 LEU A CA 1
ATOM 5079 C C . LEU A 1 653 ? 9.330 4.808 4.603 1.00 89.50 653 LEU A C 1
ATOM 5081 O O . LEU A 1 653 ? 8.736 5.056 3.559 1.00 89.50 653 LEU A O 1
ATOM 5085 N N . GLY A 1 654 ? 9.138 5.524 5.717 1.00 88.69 654 GLY A N 1
ATOM 5086 C CA . GLY A 1 654 ? 8.144 6.599 5.808 1.00 88.69 654 GLY A CA 1
ATOM 5087 C C . GLY A 1 654 ? 8.431 7.786 4.880 1.00 88.69 654 GLY A C 1
ATOM 5088 O O . GLY A 1 654 ? 7.496 8.400 4.370 1.00 88.69 654 GLY A O 1
ATOM 5089 N N . LEU A 1 655 ? 9.707 8.084 4.613 1.00 93.06 655 LEU A N 1
ATOM 5090 C CA . LEU A 1 655 ? 10.099 9.134 3.665 1.00 93.06 655 LEU A CA 1
ATOM 5091 C C . LEU A 1 655 ? 9.857 8.706 2.226 1.00 93.06 655 LEU A C 1
ATOM 5093 O O . LEU A 1 655 ? 9.337 9.491 1.442 1.00 93.06 655 LEU A O 1
ATOM 5097 N N . SER A 1 656 ? 10.175 7.450 1.911 1.00 96.00 656 SER A N 1
ATOM 5098 C CA . SER A 1 656 ? 9.900 6.869 0.596 1.00 96.00 656 SER A CA 1
ATOM 5099 C C . SER A 1 656 ? 8.399 6.860 0.318 1.00 96.00 656 SER A C 1
ATOM 5101 O O . SER A 1 656 ? 7.962 7.300 -0.739 1.00 96.00 656 SER A O 1
ATOM 5103 N N . SER A 1 657 ? 7.614 6.423 1.306 1.00 95.38 657 SER A N 1
ATOM 5104 C CA . SER A 1 657 ? 6.155 6.419 1.249 1.00 95.38 657 SER A CA 1
ATOM 5105 C C . SER A 1 657 ? 5.599 7.828 1.027 1.00 95.38 657 SER A C 1
ATOM 5107 O O . SER A 1 657 ? 4.850 8.037 0.079 1.00 95.38 657 SER A O 1
ATOM 5109 N N . SER A 1 658 ? 6.046 8.818 1.813 1.00 94.94 658 SER A N 1
ATOM 5110 C CA . SER A 1 658 ? 5.613 10.218 1.659 1.00 94.94 658 SER A CA 1
ATOM 5111 C C . SER A 1 658 ? 5.977 10.777 0.279 1.00 94.94 658 SER A C 1
ATOM 5113 O O . SER A 1 658 ? 5.139 11.383 -0.376 1.00 94.94 658 SER A O 1
ATOM 5115 N N . ALA A 1 659 ? 7.200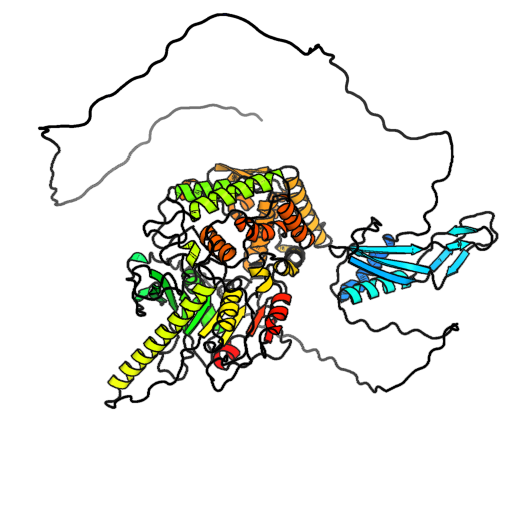 10.535 -0.203 1.00 96.69 659 ALA A N 1
ATOM 5116 C CA . ALA A 1 659 ? 7.640 11.004 -1.516 1.00 96.69 659 ALA A CA 1
ATOM 5117 C C . ALA A 1 659 ? 6.779 10.445 -2.659 1.00 96.69 659 ALA A C 1
ATOM 5119 O O . ALA A 1 659 ? 6.429 11.187 -3.574 1.00 96.69 659 ALA A O 1
ATOM 5120 N N . ILE A 1 660 ? 6.410 9.163 -2.585 1.00 98.19 660 ILE A N 1
ATOM 5121 C CA . ILE A 1 660 ? 5.581 8.498 -3.597 1.00 98.19 660 ILE A CA 1
ATOM 5122 C C . ILE A 1 660 ? 4.130 8.983 -3.511 1.00 98.19 660 ILE A C 1
ATOM 5124 O O . ILE A 1 660 ? 3.608 9.495 -4.498 1.00 98.19 660 ILE A O 1
ATOM 5128 N N . VAL A 1 661 ? 3.501 8.903 -2.330 1.00 97.38 661 VAL A N 1
ATOM 5129 C CA . VAL A 1 661 ? 2.102 9.329 -2.122 1.00 97.38 661 VAL A CA 1
ATOM 5130 C C . VAL A 1 661 ? 1.918 10.786 -2.534 1.00 97.38 661 VAL A C 1
ATOM 5132 O O . VAL A 1 661 ? 1.040 11.094 -3.336 1.00 97.38 661 VAL A O 1
ATOM 5135 N N . CYS A 1 662 ? 2.768 11.688 -2.038 1.00 97.50 662 CYS A N 1
ATOM 5136 C CA . CYS A 1 662 ? 2.660 13.109 -2.356 1.00 97.50 662 CYS A CA 1
ATOM 5137 C C . CYS A 1 662 ? 3.043 13.411 -3.809 1.00 97.50 662 CYS A C 1
ATOM 5139 O O . CYS A 1 662 ? 2.529 14.370 -4.385 1.00 97.50 662 CYS A O 1
ATOM 5141 N N . GLY A 1 663 ? 3.930 12.606 -4.403 1.00 97.19 663 GLY A N 1
ATOM 5142 C CA . GLY A 1 663 ? 4.291 12.699 -5.812 1.00 97.19 663 GLY A CA 1
ATOM 5143 C C . GLY A 1 663 ? 3.116 12.368 -6.731 1.00 97.19 663 GLY A C 1
ATOM 5144 O O . GLY A 1 663 ? 2.811 13.135 -7.642 1.00 97.19 663 GLY A O 1
ATOM 5145 N N . ASP A 1 664 ? 2.417 11.269 -6.466 1.00 98.00 664 ASP A N 1
ATOM 5146 C CA . ASP A 1 664 ? 1.296 10.804 -7.288 1.00 98.00 664 ASP A CA 1
ATOM 5147 C C . ASP A 1 664 ? 0.017 11.624 -7.086 1.00 98.00 664 ASP A C 1
ATOM 5149 O O . ASP A 1 664 ? -0.726 11.894 -8.040 1.00 98.00 664 ASP A O 1
ATOM 5153 N N . ALA A 1 665 ? -0.234 12.049 -5.850 1.00 96.44 665 ALA A N 1
ATOM 5154 C CA . ALA A 1 665 ? -1.395 12.840 -5.484 1.00 96.44 665 ALA A CA 1
ATOM 5155 C C . ALA A 1 665 ? -1.333 14.274 -6.031 1.00 96.44 665 ALA A C 1
ATOM 5157 O O . ALA A 1 665 ? -0.264 14.816 -6.332 1.00 96.44 665 ALA A O 1
ATOM 5158 N N . GLN A 1 666 ? -2.494 14.916 -6.150 1.00 95.94 666 GLN A N 1
ATOM 5159 C CA . GLN A 1 666 ? -2.591 16.352 -6.393 1.00 95.94 666 GLN A CA 1
ATOM 5160 C C . GLN A 1 666 ? -1.909 17.166 -5.282 1.00 95.94 666 GLN A C 1
ATOM 5162 O O . GLN A 1 666 ? -1.685 16.681 -4.173 1.00 95.94 666 GLN A O 1
ATOM 5167 N N . ASP A 1 667 ? -1.541 18.410 -5.588 1.00 95.88 667 ASP A N 1
ATOM 5168 C CA . ASP A 1 667 ? -0.892 19.280 -4.609 1.00 95.88 667 ASP A CA 1
ATOM 5169 C C . ASP A 1 667 ? -1.906 19.806 -3.585 1.00 95.88 667 ASP A C 1
ATOM 5171 O O . ASP A 1 667 ? -2.779 20.609 -3.908 1.00 95.88 667 ASP A O 1
ATOM 5175 N N . VAL A 1 668 ? -1.750 19.367 -2.338 1.00 96.25 668 VAL A N 1
ATOM 5176 C CA . VAL A 1 668 ? -2.607 19.720 -1.197 1.00 96.25 668 VAL A CA 1
ATOM 5177 C C . VAL A 1 668 ? -1.969 20.758 -0.262 1.00 96.25 668 VAL A C 1
ATOM 5179 O O . VAL A 1 668 ? -2.506 21.045 0.807 1.00 96.25 668 VAL A O 1
ATOM 5182 N N . THR A 1 669 ? -0.820 21.340 -0.628 1.00 96.12 669 THR A N 1
ATOM 5183 C CA . THR A 1 669 ? -0.074 22.273 0.243 1.00 96.12 669 THR A CA 1
ATOM 5184 C C . THR A 1 669 ? -0.743 23.635 0.425 1.00 96.12 669 THR A C 1
ATOM 5186 O O . THR A 1 669 ? -0.390 24.384 1.336 1.00 96.12 669 THR A O 1
ATOM 5189 N N . HIS A 1 670 ? -1.709 23.959 -0.433 1.00 94.88 670 HIS A N 1
ATOM 5190 C CA . HIS A 1 670 ? -2.450 25.215 -0.410 1.00 94.88 670 HIS A CA 1
ATOM 5191 C C . HIS A 1 670 ? -3.614 25.216 0.596 1.00 94.88 670 HIS A C 1
ATOM 5193 O O . HIS A 1 670 ? -4.173 26.275 0.874 1.00 94.88 670 HIS A O 1
ATOM 5199 N N . HIS A 1 671 ? -3.980 24.055 1.149 1.00 95.56 671 HIS A N 1
ATOM 5200 C CA . HIS A 1 671 ? -5.089 23.936 2.090 1.00 95.56 671 HIS A CA 1
ATOM 5201 C C . HIS A 1 671 ? -4.735 24.432 3.503 1.00 95.56 671 HIS A C 1
ATOM 5203 O O . HIS A 1 671 ? -3.653 24.175 4.048 1.00 95.56 671 HIS A O 1
ATOM 5209 N N . ASP A 1 672 ? -5.680 25.140 4.118 1.00 91.75 672 ASP A N 1
ATOM 5210 C CA . ASP A 1 672 ? -5.581 25.641 5.486 1.00 91.75 672 ASP A CA 1
ATOM 5211 C C . ASP A 1 672 ? -6.024 24.596 6.525 1.00 91.75 672 ASP A C 1
ATOM 5213 O O . ASP A 1 672 ? -6.387 23.464 6.205 1.00 91.75 672 ASP A O 1
ATOM 5217 N N . GLU A 1 673 ? -5.926 24.948 7.804 1.00 90.00 673 GLU A N 1
ATOM 5218 C CA . GLU A 1 673 ? -6.306 24.061 8.904 1.00 90.00 673 GLU A CA 1
ATOM 5219 C C . GLU A 1 673 ? -7.810 23.755 8.908 1.00 90.00 673 GLU A C 1
ATOM 5221 O O . GLU A 1 673 ? -8.198 22.671 9.333 1.00 90.00 673 GLU A O 1
ATOM 5226 N N . HIS A 1 674 ? -8.651 24.670 8.411 1.00 91.31 674 HIS A N 1
ATOM 5227 C CA . HIS A 1 674 ? -10.098 24.476 8.364 1.00 91.31 674 HIS A CA 1
ATOM 5228 C C . HIS A 1 674 ? -10.490 23.405 7.342 1.00 91.31 674 HIS A C 1
ATOM 5230 O O . HIS A 1 674 ? -11.289 22.522 7.655 1.00 91.31 674 HIS A O 1
ATOM 5236 N N . TYR A 1 675 ? -9.872 23.423 6.157 1.00 94.88 675 TYR A N 1
ATOM 5237 C CA . TYR A 1 675 ? -10.016 22.344 5.182 1.00 94.88 675 TYR A CA 1
ATOM 5238 C C . TYR A 1 675 ? -9.632 20.992 5.789 1.00 94.88 675 TYR A C 1
ATOM 5240 O O . TYR A 1 675 ? -10.390 20.029 5.687 1.00 94.88 675 TYR A O 1
ATOM 5248 N N . TRP A 1 676 ? -8.465 20.917 6.439 1.00 93.81 676 TRP A N 1
ATOM 5249 C CA . TRP A 1 676 ? -7.990 19.658 7.007 1.00 93.81 676 TRP A CA 1
ATOM 5250 C C . TRP A 1 676 ? -8.871 19.171 8.152 1.00 93.81 676 TRP A C 1
ATOM 5252 O O . TRP A 1 676 ? -9.115 17.973 8.234 1.00 93.81 676 TRP A O 1
ATOM 5262 N N . GLN A 1 677 ? -9.407 20.069 8.977 1.00 92.00 677 GLN A N 1
ATOM 5263 C CA . GLN A 1 677 ? -10.394 19.697 9.985 1.00 92.00 677 GLN A CA 1
ATOM 5264 C C . GLN A 1 677 ? -11.619 19.036 9.335 1.00 92.00 677 GLN A C 1
ATOM 5266 O O . GLN A 1 677 ? -11.960 17.911 9.695 1.00 92.00 677 GLN A O 1
ATOM 5271 N N . GLY A 1 678 ? -12.215 19.672 8.321 1.00 93.56 678 GLY A N 1
ATOM 5272 C CA . GLY A 1 678 ? -13.357 19.103 7.599 1.00 93.56 678 GLY A CA 1
ATOM 5273 C C . GLY A 1 678 ? -13.031 17.786 6.882 1.00 93.56 678 GLY A C 1
ATOM 5274 O O . GLY A 1 678 ? -13.872 16.896 6.798 1.00 93.56 678 GLY A O 1
ATOM 5275 N N . TYR A 1 679 ? -11.799 17.620 6.395 1.00 94.56 679 TYR A N 1
ATOM 5276 C CA . TYR A 1 679 ? -11.342 16.374 5.779 1.00 94.56 679 TYR A CA 1
ATOM 5277 C C . TYR A 1 679 ? -11.197 15.228 6.795 1.00 94.56 679 TYR A C 1
ATOM 5279 O O . TYR A 1 679 ? -11.630 14.106 6.527 1.00 94.56 679 TYR A O 1
ATOM 5287 N N . PHE A 1 680 ? -10.632 15.500 7.976 1.00 92.62 680 PHE A N 1
ATOM 5288 C CA . PHE A 1 680 ? -10.567 14.519 9.062 1.00 92.62 680 PHE A CA 1
ATOM 5289 C C . PHE A 1 680 ? -11.969 14.135 9.539 1.00 92.62 680 PHE A C 1
ATOM 5291 O O . PHE A 1 680 ? -12.242 12.945 9.669 1.00 92.62 680 PHE A O 1
ATOM 5298 N N . GLU A 1 681 ? -12.869 15.109 9.707 1.00 91.50 681 GLU A N 1
ATOM 5299 C CA . GLU A 1 681 ? -14.279 14.871 10.045 1.00 91.50 681 GLU A CA 1
ATOM 5300 C C . GLU A 1 681 ? -14.975 14.012 8.975 1.00 91.50 681 GLU A C 1
ATOM 5302 O O . GLU A 1 681 ? -15.614 13.019 9.309 1.00 91.50 681 GLU A O 1
ATOM 5307 N N . LYS A 1 682 ? -14.771 14.302 7.679 1.00 92.56 682 LYS A N 1
ATOM 5308 C CA . LYS A 1 682 ? -15.315 13.504 6.562 1.00 92.56 682 LYS A CA 1
ATOM 5309 C C . LYS A 1 682 ? -14.911 12.029 6.647 1.00 92.56 682 LYS A C 1
ATOM 5311 O O . LYS A 1 682 ? -15.742 11.153 6.398 1.00 92.56 682 LYS A O 1
ATOM 5316 N N . LEU A 1 683 ? -13.640 11.741 6.932 1.00 92.62 683 LEU A N 1
ATOM 5317 C CA . LEU A 1 683 ? -13.164 10.360 7.050 1.00 92.62 683 LEU A CA 1
ATOM 5318 C C . LEU A 1 683 ? -13.566 9.721 8.384 1.00 92.62 683 LEU A C 1
ATOM 5320 O O . LEU A 1 683 ? -13.893 8.536 8.400 1.00 92.62 683 LEU A O 1
ATOM 5324 N N . GLY A 1 684 ? -13.604 10.487 9.476 1.00 90.81 684 GLY A N 1
ATOM 5325 C CA . GLY A 1 684 ? -14.115 10.041 10.776 1.00 90.81 684 GLY A CA 1
ATOM 5326 C C . GLY A 1 684 ? -15.594 9.647 10.721 1.00 90.81 684 GLY A C 1
ATOM 5327 O O . GLY A 1 684 ? -15.973 8.610 11.251 1.00 90.81 684 GLY A O 1
ATOM 5328 N N . ASP A 1 685 ? -16.418 10.389 9.981 1.00 89.56 685 ASP A N 1
ATOM 5329 C CA . ASP A 1 685 ? -17.824 10.042 9.734 1.00 89.56 685 ASP A CA 1
ATOM 5330 C C . ASP A 1 685 ? -17.982 8.737 8.935 1.00 89.56 685 ASP A C 1
ATOM 5332 O O . ASP A 1 685 ? -19.013 8.066 9.027 1.00 89.56 685 ASP A O 1
ATOM 5336 N N . ARG A 1 686 ? -16.981 8.380 8.116 1.00 90.44 686 ARG A N 1
ATOM 5337 C CA . ARG A 1 686 ? -16.970 7.128 7.346 1.00 90.44 686 ARG A CA 1
ATOM 5338 C C . ARG A 1 686 ? -16.551 5.934 8.198 1.00 90.44 686 ARG A C 1
ATOM 5340 O O . ARG A 1 686 ? -17.135 4.865 8.051 1.00 90.44 686 ARG A O 1
ATOM 5347 N N . SER A 1 687 ? -15.526 6.115 9.021 1.00 93.44 687 SER A N 1
ATOM 5348 C CA . SER A 1 687 ? -14.967 5.100 9.911 1.00 93.44 687 SER A CA 1
ATOM 5349 C C . SER A 1 687 ? -14.561 5.789 11.214 1.00 93.44 687 SER A C 1
ATOM 5351 O O . SER A 1 687 ? -13.483 6.385 11.267 1.00 93.44 687 SER A O 1
ATOM 5353 N N . PRO A 1 688 ? -15.409 5.748 12.255 1.00 90.12 688 PRO A N 1
ATOM 5354 C CA . PRO A 1 688 ? -15.140 6.435 13.514 1.00 90.12 688 PRO A CA 1
ATOM 5355 C C . PRO A 1 688 ? -13.816 6.041 14.175 1.00 90.12 688 PRO A C 1
ATOM 5357 O O . PRO A 1 688 ? -13.157 6.896 14.766 1.00 90.12 688 PRO A O 1
ATOM 5360 N N . GLU A 1 689 ? -13.387 4.780 14.054 1.00 89.12 689 GLU A N 1
ATOM 5361 C CA . GLU A 1 689 ? -12.166 4.305 14.713 1.00 89.12 689 GLU A CA 1
ATOM 5362 C C . GLU A 1 689 ? -10.901 4.501 13.869 1.00 89.12 689 GLU A C 1
ATOM 5364 O O . GLU A 1 689 ? -9.806 4.614 14.424 1.00 89.12 689 GLU A O 1
ATOM 5369 N N . PHE A 1 690 ? -11.010 4.564 12.536 1.00 91.19 690 PHE A N 1
ATOM 5370 C CA . PHE A 1 690 ? -9.833 4.567 11.650 1.00 91.19 690 PHE A CA 1
ATOM 5371 C C . PHE A 1 690 ? -9.791 5.708 10.635 1.00 91.19 690 PHE A C 1
ATOM 5373 O O . PHE A 1 690 ? -8.772 5.900 9.967 1.00 91.19 690 PHE A O 1
ATOM 5380 N N . GLY A 1 691 ? -10.843 6.518 10.546 1.00 91.44 691 GLY A N 1
ATOM 5381 C CA . GLY A 1 691 ? -10.939 7.642 9.623 1.00 91.44 691 GLY A CA 1
ATOM 5382 C C . GLY A 1 691 ? -9.786 8.624 9.776 1.00 91.44 691 GLY A C 1
ATOM 5383 O O . GLY A 1 691 ? -9.110 8.952 8.802 1.00 91.44 691 GLY A O 1
ATOM 5384 N N . HIS A 1 692 ? -9.472 9.012 11.012 1.00 87.94 692 HIS A N 1
ATOM 5385 C CA . HIS A 1 692 ? -8.334 9.888 11.292 1.00 87.94 692 HIS A CA 1
ATOM 5386 C C . HIS A 1 692 ? -6.975 9.221 11.008 1.00 87.94 692 HIS A C 1
ATOM 5388 O O . HIS A 1 692 ? -6.031 9.890 10.577 1.00 87.94 692 HIS A O 1
ATOM 5394 N N . ASN A 1 693 ? -6.863 7.900 11.201 1.00 85.06 693 ASN A N 1
ATOM 5395 C CA . ASN A 1 693 ? -5.646 7.147 10.890 1.00 85.06 693 ASN A CA 1
ATOM 5396 C C . ASN A 1 693 ? -5.340 7.194 9.390 1.00 85.06 693 ASN A C 1
ATOM 5398 O O . ASN A 1 693 ? -4.191 7.423 9.008 1.00 85.06 693 ASN A O 1
ATOM 5402 N N . VAL A 1 694 ? -6.363 7.017 8.552 1.00 90.69 694 VAL A N 1
ATOM 5403 C CA . VAL A 1 694 ? -6.233 7.088 7.091 1.00 90.69 694 VAL A CA 1
ATOM 5404 C C . VAL A 1 694 ? -6.080 8.534 6.617 1.00 90.69 694 VAL A C 1
ATOM 5406 O O . VAL A 1 694 ? -5.239 8.797 5.757 1.00 90.69 694 VAL A O 1
ATOM 5409 N N . ALA A 1 695 ? -6.771 9.497 7.238 1.00 92.31 695 ALA A N 1
ATOM 5410 C CA . ALA A 1 695 ? -6.649 10.923 6.918 1.00 92.31 695 ALA A CA 1
ATOM 5411 C C . ALA A 1 695 ? -5.208 11.446 7.026 1.00 92.31 695 ALA A C 1
ATOM 5413 O O . ALA A 1 695 ? -4.792 12.329 6.270 1.00 92.31 695 ALA A O 1
ATOM 5414 N N . LYS A 1 696 ? -4.411 10.853 7.924 1.00 88.88 696 LYS A N 1
ATOM 5415 C CA . LYS A 1 696 ? -2.994 11.177 8.093 1.00 88.88 696 LYS A CA 1
ATOM 5416 C C . LYS A 1 696 ? -2.180 10.994 6.814 1.00 88.88 696 LYS A C 1
ATOM 5418 O O . LYS A 1 696 ? -1.230 11.747 6.613 1.00 88.88 696 LYS A O 1
ATOM 5423 N N . ILE A 1 697 ? -2.516 10.012 5.976 1.00 90.94 697 ILE A N 1
ATOM 5424 C CA . ILE A 1 697 ? -1.726 9.655 4.793 1.00 90.94 697 ILE A CA 1
ATOM 5425 C C . ILE A 1 697 ? -1.599 10.861 3.844 1.00 90.94 697 ILE A C 1
ATOM 5427 O O . ILE A 1 697 ? -0.478 11.358 3.686 1.00 90.94 697 ILE A O 1
ATOM 5431 N N . PRO A 1 698 ? -2.694 11.422 3.297 1.00 94.12 698 PRO A N 1
ATOM 5432 C CA . PRO A 1 698 ? -2.616 12.629 2.477 1.00 94.12 698 PRO A CA 1
ATOM 5433 C C . PRO A 1 698 ? -2.293 13.886 3.292 1.00 94.12 698 PRO A C 1
ATOM 5435 O O . PRO A 1 698 ? -1.665 14.801 2.764 1.00 94.12 698 PRO A O 1
ATOM 5438 N N . PHE A 1 699 ? -2.622 13.936 4.589 1.00 93.88 699 PHE A N 1
ATOM 5439 C CA . PHE A 1 699 ? -2.246 15.069 5.441 1.00 93.88 699 PHE A CA 1
ATOM 5440 C C . PHE A 1 699 ? -0.725 15.261 5.538 1.00 93.88 699 PHE A C 1
ATOM 5442 O O . PHE A 1 699 ? -0.253 16.398 5.614 1.00 93.88 699 PHE A O 1
ATOM 5449 N N . THR A 1 700 ? 0.074 14.186 5.473 1.00 90.50 700 THR A N 1
ATOM 5450 C CA . THR A 1 700 ? 1.546 14.306 5.433 1.00 90.50 700 THR A CA 1
ATOM 5451 C C . THR A 1 700 ? 2.046 15.150 4.254 1.00 90.50 700 THR A C 1
ATOM 5453 O O . THR A 1 700 ? 3.111 15.766 4.348 1.00 90.50 700 THR A O 1
ATOM 5456 N N . CYS A 1 701 ? 1.253 15.245 3.183 1.00 96.12 701 CYS A N 1
ATOM 5457 C CA . CYS A 1 701 ? 1.556 16.025 1.992 1.00 96.12 701 CYS A CA 1
ATOM 5458 C C . CYS A 1 701 ? 1.262 17.523 2.139 1.00 96.12 701 CYS A C 1
ATOM 5460 O O . CYS A 1 701 ? 1.723 18.303 1.310 1.00 96.12 701 CYS A O 1
ATOM 5462 N N . SER A 1 702 ? 0.573 17.954 3.204 1.00 95.69 702 SER A N 1
ATOM 5463 C CA . SER A 1 702 ? 0.220 19.366 3.461 1.00 95.69 702 SER A CA 1
ATOM 5464 C C . SER A 1 702 ? 1.426 20.314 3.517 1.00 95.69 702 SER A C 1
ATOM 5466 O O . SER A 1 702 ? 1.296 21.513 3.279 1.00 95.69 702 SER A O 1
ATOM 5468 N N . GLY A 1 703 ? 2.617 19.784 3.803 1.00 94.69 703 GLY A N 1
ATOM 5469 C CA . GLY A 1 703 ? 3.871 20.530 3.807 1.00 94.69 703 GLY A CA 1
ATOM 5470 C C . GLY A 1 703 ? 4.879 20.111 2.737 1.00 94.69 703 GLY A C 1
ATOM 5471 O O . GLY A 1 703 ? 5.971 20.676 2.700 1.00 94.69 703 GLY A O 1
ATOM 5472 N N . TRP A 1 704 ? 4.558 19.130 1.890 1.00 95.75 704 TRP A N 1
ATOM 5473 C CA . TRP A 1 704 ? 5.522 18.491 0.993 1.00 95.75 704 TRP A CA 1
ATOM 5474 C C . TRP A 1 704 ? 5.856 19.370 -0.215 1.00 95.75 704 TRP A C 1
ATOM 5476 O O . TRP A 1 704 ? 4.979 19.715 -0.999 1.00 95.75 704 TRP A O 1
ATOM 5486 N N . LYS A 1 705 ? 7.131 19.748 -0.371 1.00 94.00 705 LYS A N 1
ATOM 5487 C CA . LYS A 1 705 ? 7.554 20.733 -1.383 1.00 94.00 705 LYS A CA 1
ATOM 5488 C C . LYS A 1 705 ? 8.075 20.121 -2.681 1.00 94.00 705 LYS A C 1
ATOM 5490 O O . LYS A 1 705 ? 7.913 20.735 -3.730 1.00 94.00 705 LYS A O 1
ATOM 5495 N N . SER A 1 706 ? 8.656 18.925 -2.634 1.00 92.81 706 SER A N 1
ATOM 5496 C CA . SER A 1 706 ? 9.168 18.252 -3.831 1.00 92.81 706 SER A CA 1
ATOM 5497 C C . SER A 1 706 ? 8.003 17.729 -4.672 1.00 92.81 706 SER A C 1
ATOM 5499 O O . SER A 1 706 ? 7.271 16.838 -4.235 1.00 92.81 706 SER A O 1
ATOM 5501 N N . ARG A 1 707 ? 7.817 18.282 -5.874 1.00 93.62 707 ARG A N 1
ATOM 5502 C CA . ARG A 1 707 ? 6.815 17.824 -6.850 1.00 93.62 707 ARG A CA 1
ATOM 5503 C C . ARG A 1 707 ? 7.496 17.008 -7.947 1.00 93.62 707 ARG A C 1
ATOM 5505 O O . ARG A 1 707 ? 8.643 17.298 -8.281 1.00 93.62 707 ARG A O 1
ATOM 5512 N N . PRO A 1 708 ? 6.827 15.989 -8.508 1.00 94.56 708 PRO A N 1
ATOM 5513 C CA . PRO A 1 708 ? 7.477 15.139 -9.484 1.00 94.56 708 PRO A CA 1
ATOM 5514 C C . PRO A 1 708 ? 7.649 15.860 -10.823 1.00 94.56 708 PRO A C 1
ATOM 5516 O O . PRO A 1 708 ? 6.776 16.636 -11.217 1.00 94.56 708 PRO A O 1
ATOM 5519 N N . LYS A 1 709 ? 8.722 15.550 -11.560 1.00 92.50 709 LYS A N 1
ATOM 5520 C CA . LYS A 1 709 ? 8.910 16.036 -12.942 1.00 92.50 709 LYS A CA 1
ATOM 5521 C C . LYS A 1 709 ? 7.796 15.568 -13.870 1.00 92.50 709 LYS A C 1
ATOM 5523 O O . LYS A 1 709 ? 7.355 16.305 -14.747 1.00 92.50 709 LYS A O 1
ATOM 5528 N N . TYR A 1 710 ? 7.315 14.350 -13.642 1.00 93.00 710 TYR A N 1
ATOM 5529 C CA . TYR A 1 710 ? 6.209 13.767 -14.380 1.00 93.00 710 TYR A CA 1
ATOM 5530 C C . TYR A 1 710 ? 5.252 13.027 -13.448 1.00 93.00 710 TYR A C 1
ATOM 5532 O O . TYR A 1 710 ? 5.669 12.243 -12.596 1.00 93.00 710 TYR A O 1
ATOM 5540 N N . ARG A 1 711 ? 3.953 13.259 -13.644 1.00 94.19 711 ARG A N 1
ATOM 5541 C CA . ARG A 1 711 ? 2.864 12.631 -12.894 1.00 94.19 711 ARG A CA 1
ATOM 5542 C C . ARG A 1 711 ? 1.804 12.149 -13.869 1.00 94.19 711 ARG A C 1
ATOM 5544 O O . ARG A 1 711 ? 1.351 12.920 -14.710 1.00 94.19 711 ARG A O 1
ATOM 5551 N N . PHE A 1 712 ? 1.397 10.893 -13.738 1.00 96.50 712 PHE A N 1
ATOM 5552 C CA . PHE A 1 712 ? 0.290 10.343 -14.510 1.00 96.50 712 PHE A CA 1
ATOM 5553 C C . PHE A 1 712 ? -1.011 10.500 -13.719 1.00 96.50 712 PHE A C 1
ATOM 5555 O O . PHE A 1 712 ? -1.102 10.050 -12.581 1.00 96.50 712 PHE A O 1
ATOM 5562 N N . THR A 1 713 ? -2.007 11.162 -14.307 1.00 95.38 713 THR A N 1
ATOM 5563 C CA . THR A 1 713 ? -3.288 11.490 -13.651 1.00 95.38 713 THR A CA 1
ATOM 5564 C C . THR A 1 713 ? -4.478 10.767 -14.279 1.00 95.38 713 THR A C 1
ATOM 5566 O O . THR A 1 713 ? -5.619 11.174 -14.080 1.00 95.38 713 THR A O 1
ATOM 5569 N N . GLY A 1 714 ? -4.211 9.724 -15.065 1.00 94.69 714 GLY A N 1
ATOM 5570 C CA . GLY A 1 714 ? -5.210 8.991 -15.830 1.00 94.69 714 GLY A CA 1
ATOM 5571 C C . GLY A 1 714 ? -5.363 9.476 -17.282 1.00 94.69 714 GLY A C 1
ATOM 5572 O O . GLY A 1 714 ? -4.592 10.326 -17.739 1.00 94.69 714 GLY A O 1
ATOM 5573 N N . PRO A 1 715 ? -6.350 8.934 -18.022 1.00 96.19 715 PRO A N 1
ATOM 5574 C CA . PRO A 1 715 ? -7.361 7.981 -17.548 1.00 96.19 715 PRO A CA 1
ATOM 5575 C C . PRO A 1 715 ? -6.757 6.634 -17.119 1.00 96.19 715 PRO A C 1
ATOM 5577 O O . PRO A 1 715 ? -5.810 6.147 -17.732 1.00 96.19 715 PRO A O 1
ATOM 5580 N N . PHE A 1 716 ? -7.312 6.043 -16.059 1.00 97.00 716 PHE A N 1
ATOM 5581 C CA . PHE A 1 716 ? -6.890 4.752 -15.506 1.00 97.00 716 PHE A CA 1
ATOM 5582 C C . PHE A 1 716 ? -7.723 3.623 -16.115 1.00 97.00 716 PHE A C 1
ATOM 5584 O O . PHE A 1 716 ? -8.702 3.155 -15.538 1.00 97.00 716 PHE A O 1
ATOM 5591 N N . SER A 1 717 ? -7.391 3.256 -17.351 1.00 96.81 717 SER A N 1
ATOM 5592 C CA . SER A 1 717 ? -8.153 2.290 -18.146 1.00 96.81 717 SER A CA 1
ATOM 5593 C C . SER A 1 717 ? -7.254 1.578 -19.149 1.00 96.81 717 SER A C 1
ATOM 5595 O O . SER A 1 717 ? -6.188 2.081 -19.498 1.00 96.81 717 SER A O 1
ATOM 5597 N N . SER A 1 718 ? -7.692 0.421 -19.641 1.00 95.81 718 SER A N 1
ATOM 5598 C CA . SER A 1 718 ? -6.988 -0.315 -20.697 1.00 95.81 718 SER A CA 1
ATOM 5599 C C . SER A 1 718 ? -7.926 -0.654 -21.857 1.00 95.81 718 SER A C 1
ATOM 5601 O O . SER A 1 718 ? -9.130 -0.795 -21.641 1.00 95.81 718 SER A O 1
ATOM 5603 N N . PRO A 1 719 ? -7.405 -0.849 -23.081 1.00 96.25 719 PRO A N 1
ATOM 5604 C CA . PRO A 1 719 ? -8.188 -1.446 -24.154 1.00 96.25 719 PRO A CA 1
ATOM 5605 C C . PRO A 1 719 ? -8.502 -2.919 -23.847 1.00 96.25 719 PRO A C 1
ATOM 5607 O O . PRO A 1 719 ? -7.913 -3.529 -22.950 1.00 96.25 719 PRO A O 1
ATOM 5610 N N . GLU A 1 720 ? -9.421 -3.491 -24.623 1.00 95.38 720 GLU A N 1
ATOM 5611 C CA . GLU A 1 720 ? -9.716 -4.925 -24.597 1.00 95.38 720 GLU A CA 1
ATOM 5612 C C . GLU A 1 720 ? -8.463 -5.752 -24.919 1.00 95.38 720 GLU A C 1
ATOM 5614 O O . GLU A 1 720 ? -7.647 -5.375 -25.770 1.00 95.38 720 GLU A O 1
ATOM 5619 N N . SER A 1 721 ? -8.305 -6.881 -24.226 1.00 93.88 721 SER A N 1
ATOM 5620 C CA . SER A 1 721 ? -7.185 -7.788 -24.456 1.00 93.88 721 SER A CA 1
ATOM 5621 C C . SER A 1 721 ? -7.261 -8.460 -25.825 1.00 93.88 721 SER A C 1
ATOM 5623 O O . SER A 1 721 ? -8.343 -8.784 -26.307 1.00 93.88 721 SER A O 1
ATOM 5625 N N . ASP A 1 722 ? -6.106 -8.745 -26.418 1.00 91.75 722 ASP A N 1
ATOM 5626 C CA . ASP A 1 722 ? -5.986 -9.475 -27.673 1.00 91.75 722 ASP A CA 1
ATOM 5627 C C . ASP A 1 722 ? -4.928 -10.592 -27.544 1.00 91.75 722 ASP A C 1
ATOM 5629 O O . ASP A 1 722 ? -3.727 -10.295 -27.490 1.00 91.75 722 ASP A O 1
ATOM 5633 N N . PRO A 1 723 ? -5.334 -11.878 -27.528 1.00 87.31 723 PRO A N 1
ATOM 5634 C CA . PRO A 1 723 ? -4.408 -13.000 -27.381 1.00 87.31 723 PRO A CA 1
ATOM 5635 C C . PRO A 1 723 ? -3.484 -13.184 -28.594 1.00 87.31 723 PRO A C 1
ATOM 5637 O O . PRO A 1 723 ? -2.474 -13.875 -28.482 1.00 87.31 723 PRO A O 1
ATOM 5640 N N . SER A 1 724 ? -3.771 -12.540 -29.737 1.00 84.88 724 SER A N 1
ATOM 5641 C CA . SER A 1 724 ? -2.867 -12.518 -30.899 1.00 84.88 724 SER A CA 1
ATOM 5642 C C . SER A 1 724 ? -1.653 -11.596 -30.713 1.00 84.88 724 SER A C 1
ATOM 5644 O O . SER A 1 724 ? -0.817 -11.498 -31.607 1.00 84.88 724 SER A O 1
ATOM 5646 N N . ASN A 1 725 ? -1.522 -10.950 -29.545 1.00 77.12 725 ASN A N 1
ATOM 5647 C CA . ASN A 1 725 ? -0.395 -10.096 -29.163 1.00 77.12 725 ASN A CA 1
ATOM 5648 C C . ASN A 1 725 ? -0.191 -8.870 -30.064 1.00 77.12 725 ASN A C 1
ATOM 5650 O O . ASN A 1 725 ? 0.946 -8.432 -30.261 1.00 77.12 725 ASN A O 1
ATOM 5654 N N . LYS A 1 726 ? -1.277 -8.253 -30.546 1.00 75.50 726 LYS A N 1
ATOM 5655 C CA . LYS A 1 726 ? -1.191 -6.966 -31.252 1.00 75.50 726 LYS A CA 1
ATOM 5656 C C . LYS A 1 726 ? -0.443 -5.919 -30.423 1.00 75.50 726 LYS A C 1
ATOM 5658 O O . LYS A 1 726 ? -0.607 -5.836 -29.198 1.00 75.50 726 LYS A O 1
ATOM 5663 N N . GLN A 1 727 ? 0.361 -5.108 -31.110 1.00 73.56 727 GLN A N 1
ATOM 5664 C CA . GLN A 1 727 ? 0.950 -3.894 -30.548 1.00 73.56 727 GLN A CA 1
ATOM 5665 C C . GLN A 1 727 ? -0.194 -3.060 -29.936 1.00 73.56 727 GLN A C 1
ATOM 5667 O O . GLN A 1 727 ? -1.261 -2.969 -30.535 1.00 73.56 727 GLN A O 1
ATOM 5672 N N . GLU A 1 728 ? 0.007 -2.502 -28.739 1.00 86.50 728 GLU A N 1
ATOM 5673 C CA . GLU A 1 728 ? -0.952 -1.638 -28.009 1.00 86.50 728 GLU A CA 1
ATOM 5674 C C . GLU A 1 728 ? -2.084 -2.314 -27.209 1.00 86.50 728 GLU A C 1
ATOM 5676 O O . GLU A 1 728 ? -2.794 -1.613 -26.490 1.00 86.50 728 GLU A O 1
ATOM 5681 N N . ARG A 1 729 ? -2.239 -3.646 -27.225 1.00 93.44 729 ARG A N 1
ATOM 5682 C CA . ARG A 1 729 ? -3.256 -4.337 -26.397 1.00 93.44 729 ARG A CA 1
ATOM 5683 C C . ARG A 1 729 ? -2.656 -5.325 -25.393 1.00 93.44 729 ARG A C 1
ATOM 5685 O O . ARG A 1 729 ? -1.664 -5.979 -25.732 1.00 93.44 729 ARG A O 1
ATOM 5692 N N . PRO A 1 730 ? -3.253 -5.492 -24.194 1.00 95.25 730 PRO A N 1
ATOM 5693 C CA . PRO A 1 730 ? -2.877 -6.561 -23.271 1.00 95.25 730 PRO A CA 1
ATOM 5694 C C . PRO A 1 730 ? -3.082 -7.936 -23.909 1.00 95.25 730 PRO A C 1
ATOM 5696 O O . PRO A 1 730 ? -4.033 -8.124 -24.660 1.00 95.25 730 PRO A O 1
ATOM 5699 N N . SER A 1 731 ? -2.243 -8.919 -23.590 1.00 94.81 731 SER A N 1
ATOM 5700 C CA . SER A 1 731 ? -2.402 -10.287 -24.117 1.00 94.81 731 SER A CA 1
ATOM 5701 C C . SER A 1 731 ? -3.543 -11.067 -23.459 1.00 94.81 731 SER A C 1
ATOM 5703 O O . SER A 1 731 ? -4.029 -12.043 -24.021 1.00 94.81 731 SER A O 1
ATOM 5705 N N . ALA A 1 732 ? -3.931 -10.683 -22.245 1.00 94.88 732 ALA A N 1
ATOM 5706 C CA . ALA A 1 732 ? -5.021 -11.279 -21.483 1.00 94.88 732 ALA A CA 1
ATOM 5707 C C . ALA A 1 732 ? -5.693 -10.194 -20.630 1.00 94.88 732 ALA A C 1
ATOM 5709 O O . ALA A 1 732 ? -5.031 -9.198 -20.302 1.00 94.88 732 ALA A O 1
ATOM 5710 N N . PRO A 1 733 ? -6.972 -10.358 -20.255 1.00 96.00 733 PRO A N 1
ATOM 5711 C CA . PRO A 1 733 ? -7.606 -9.430 -19.335 1.00 96.00 733 PRO A CA 1
ATOM 5712 C C . PRO A 1 733 ? -6.999 -9.558 -17.930 1.00 96.00 733 PRO A C 1
ATOM 5714 O O . PRO A 1 733 ? -6.380 -10.570 -17.587 1.00 96.00 733 PRO A O 1
ATOM 5717 N N . ALA A 1 734 ? -7.137 -8.511 -17.117 1.00 96.62 734 ALA A N 1
ATOM 5718 C CA . ALA A 1 734 ? -6.598 -8.492 -15.758 1.00 96.62 734 ALA A CA 1
ATOM 5719 C C . ALA A 1 734 ? -7.433 -9.349 -14.792 1.00 96.62 734 ALA A C 1
ATOM 5721 O O . ALA A 1 734 ? -8.657 -9.430 -14.916 1.00 96.62 734 ALA A O 1
ATOM 5722 N N . LEU A 1 735 ? -6.765 -9.936 -13.801 1.00 95.62 735 LEU A N 1
ATOM 5723 C CA . LEU A 1 735 ? -7.384 -10.599 -12.659 1.00 95.62 735 LEU A CA 1
ATOM 5724 C C . LEU A 1 735 ? -7.256 -9.696 -11.429 1.00 95.62 735 LEU A C 1
ATOM 5726 O O . LEU A 1 735 ? -6.151 -9.320 -11.040 1.00 95.62 735 LEU A O 1
ATOM 5730 N N . LEU A 1 736 ? -8.382 -9.340 -10.821 1.00 95.25 736 LEU A N 1
ATOM 5731 C CA . LEU A 1 736 ? -8.428 -8.536 -9.607 1.00 95.25 736 LEU A CA 1
ATOM 5732 C C . LEU A 1 736 ? -8.802 -9.445 -8.439 1.00 95.25 736 LEU A C 1
ATOM 5734 O O . LEU A 1 736 ? -9.812 -10.143 -8.493 1.00 95.25 736 LEU A O 1
ATOM 5738 N N . LEU A 1 737 ? -7.984 -9.438 -7.396 1.00 92.44 737 LEU A N 1
ATOM 5739 C CA . LEU A 1 737 ? -8.184 -10.196 -6.170 1.00 92.44 737 LEU A CA 1
ATOM 5740 C C . LEU A 1 737 ? -8.500 -9.230 -5.033 1.00 92.44 737 LEU A C 1
ATOM 5742 O O . LEU A 1 737 ? -7.920 -8.146 -4.932 1.00 92.44 737 LEU A O 1
ATOM 5746 N N . SER A 1 738 ? -9.424 -9.622 -4.170 1.00 89.25 738 SER A N 1
ATOM 5747 C CA . SER A 1 738 ? -9.692 -8.908 -2.927 1.00 89.25 738 SER A CA 1
ATOM 5748 C C . SER A 1 738 ? -10.249 -9.879 -1.893 1.00 89.25 738 SER A C 1
ATOM 5750 O O . SER A 1 738 ? -10.880 -10.878 -2.248 1.00 89.25 738 SER A O 1
ATOM 5752 N N . SER A 1 739 ? -9.971 -9.607 -0.621 1.00 87.19 739 SER A N 1
ATOM 5753 C CA . SER A 1 739 ? -10.584 -10.310 0.503 1.00 87.19 739 SER A CA 1
ATOM 5754 C C . SER A 1 739 ? -12.015 -9.814 0.724 1.00 87.19 739 SER A C 1
ATOM 5756 O O . SER A 1 739 ? -12.358 -8.684 0.383 1.00 87.19 739 SER A O 1
ATOM 5758 N N . TRP A 1 740 ? -12.846 -10.644 1.355 1.00 84.44 740 TRP A N 1
ATOM 5759 C CA . TRP A 1 740 ? -14.225 -10.291 1.715 1.00 84.44 740 TRP A CA 1
ATOM 5760 C C . TRP A 1 740 ? -14.337 -9.060 2.614 1.00 84.44 740 TRP A C 1
ATOM 5762 O O . TRP A 1 740 ? -15.252 -8.256 2.456 1.00 84.44 740 TRP A O 1
ATOM 5772 N N . ILE A 1 741 ? -13.420 -8.954 3.574 1.00 89.19 741 ILE A N 1
ATOM 5773 C CA . ILE A 1 741 ? -13.321 -7.852 4.523 1.00 89.19 741 ILE A CA 1
ATOM 5774 C C . ILE A 1 741 ? -11.862 -7.414 4.504 1.00 89.19 741 ILE A C 1
ATOM 5776 O O . ILE A 1 741 ? -11.017 -8.028 5.150 1.00 89.19 741 ILE A O 1
ATOM 5780 N N . ASP A 1 742 ? -11.567 -6.384 3.720 1.00 92.44 742 ASP A N 1
ATOM 5781 C CA . ASP A 1 742 ? -10.238 -5.779 3.653 1.00 92.44 742 ASP A CA 1
ATOM 5782 C C . ASP A 1 742 ? -10.302 -4.379 4.289 1.00 92.44 742 ASP A C 1
ATOM 5784 O O . ASP A 1 742 ? -11.010 -3.508 3.774 1.00 92.44 742 ASP A O 1
ATOM 5788 N N . PRO A 1 743 ? -9.584 -4.126 5.402 1.00 93.38 743 PRO A N 1
ATOM 5789 C CA . PRO A 1 743 ? -9.702 -2.877 6.151 1.00 93.38 743 PRO A CA 1
ATOM 5790 C C . PRO A 1 743 ? -9.151 -1.640 5.425 1.00 93.38 743 PRO A C 1
ATOM 5792 O O . PRO A 1 743 ? -9.309 -0.536 5.949 1.00 93.38 743 PRO A O 1
ATOM 5795 N N . ILE A 1 744 ? -8.481 -1.795 4.274 1.00 93.94 744 ILE A N 1
ATOM 5796 C CA . ILE A 1 744 ? -7.879 -0.683 3.520 1.00 93.94 744 ILE A CA 1
ATOM 5797 C C . ILE A 1 744 ? -8.179 -0.710 2.018 1.00 93.94 744 ILE A C 1
ATOM 5799 O O . ILE A 1 744 ? -8.256 0.341 1.383 1.00 93.94 744 ILE A O 1
ATOM 5803 N N . THR A 1 745 ? -8.320 -1.890 1.422 1.00 94.50 745 THR A N 1
ATOM 5804 C CA . THR A 1 745 ? -8.573 -2.085 -0.011 1.00 94.50 745 THR A CA 1
ATOM 5805 C C . THR A 1 745 ? -9.817 -2.950 -0.238 1.00 94.50 745 THR A C 1
ATOM 5807 O O . THR A 1 745 ? -9.729 -4.038 -0.813 1.00 94.50 745 THR A O 1
ATOM 5810 N N . PRO A 1 746 ? -10.990 -2.461 0.211 1.00 93.56 746 PRO A N 1
ATOM 5811 C CA . PRO A 1 746 ? -12.239 -3.218 0.263 1.00 93.56 746 PRO A CA 1
ATOM 5812 C C . PRO A 1 746 ? -12.677 -3.755 -1.105 1.00 93.56 746 PRO A C 1
ATOM 5814 O O . PRO A 1 746 ? -12.394 -3.157 -2.148 1.00 93.56 746 PRO A O 1
ATOM 5817 N N . LEU A 1 747 ? -13.432 -4.857 -1.111 1.00 91.88 747 LEU A N 1
ATOM 5818 C CA . LEU A 1 747 ? -13.853 -5.581 -2.322 1.00 91.88 747 LEU A CA 1
ATOM 5819 C C . LEU A 1 747 ? -14.548 -4.687 -3.362 1.00 91.88 747 LEU A C 1
ATOM 5821 O O . LEU A 1 747 ? -14.389 -4.867 -4.575 1.00 91.88 747 LEU A O 1
ATOM 5825 N N . GLN A 1 748 ? -15.284 -3.668 -2.916 1.00 92.69 748 GLN A N 1
ATOM 5826 C CA . GLN A 1 748 ? -15.949 -2.721 -3.813 1.00 92.69 748 GLN A CA 1
ATOM 5827 C C . GLN A 1 748 ? -14.947 -1.930 -4.671 1.00 92.69 748 GLN A C 1
ATOM 5829 O O . GLN A 1 748 ? -15.287 -1.545 -5.794 1.00 92.69 748 GLN A O 1
ATOM 5834 N N . ASN A 1 749 ? -13.708 -1.737 -4.207 1.00 95.38 749 ASN A N 1
ATOM 5835 C CA . ASN A 1 749 ? -12.648 -1.113 -4.995 1.00 95.38 749 ASN A CA 1
ATOM 5836 C C . ASN A 1 749 ? -12.261 -1.987 -6.187 1.00 95.38 749 ASN A C 1
ATOM 5838 O O . ASN A 1 749 ? -12.168 -1.480 -7.305 1.00 95.38 749 ASN A O 1
ATOM 5842 N N . ALA A 1 750 ? -12.116 -3.300 -5.983 1.00 94.81 750 ALA A N 1
ATOM 5843 C CA . ALA A 1 750 ? -11.827 -4.235 -7.066 1.00 94.81 750 ALA A CA 1
ATOM 5844 C C . ALA A 1 750 ? -12.939 -4.215 -8.129 1.00 94.81 750 ALA A C 1
ATOM 5846 O O . ALA A 1 750 ? -12.655 -4.080 -9.320 1.00 94.81 750 ALA A O 1
ATOM 5847 N N . HIS A 1 751 ? -14.211 -4.228 -7.717 1.00 94.06 751 HIS A N 1
ATOM 5848 C CA . HIS A 1 751 ? -15.338 -4.096 -8.650 1.00 94.06 751 HIS A CA 1
ATOM 5849 C C . HIS A 1 751 ? -15.365 -2.751 -9.379 1.00 94.06 751 HIS A C 1
ATOM 5851 O O . HIS A 1 751 ? -15.724 -2.698 -10.556 1.00 94.06 751 HIS A O 1
ATOM 5857 N N . ARG A 1 752 ? -14.996 -1.654 -8.710 1.00 95.44 752 ARG A N 1
ATOM 5858 C CA . ARG A 1 752 ? -14.922 -0.332 -9.341 1.00 95.44 752 ARG A CA 1
ATOM 5859 C C . ARG A 1 752 ? -13.827 -0.284 -10.403 1.00 95.44 752 ARG A C 1
ATOM 5861 O O . ARG A 1 752 ? -14.104 0.159 -11.512 1.00 95.44 752 ARG A O 1
ATOM 5868 N N . VAL A 1 753 ? -12.627 -0.763 -10.085 1.00 96.81 753 VAL A N 1
ATOM 5869 C CA . VAL A 1 753 ? -11.482 -0.753 -11.007 1.00 96.81 753 VAL A CA 1
ATOM 5870 C C . VAL A 1 753 ? -11.686 -1.724 -12.171 1.00 96.81 753 VAL A C 1
ATOM 5872 O O . VAL A 1 753 ? -11.353 -1.389 -13.305 1.00 96.81 753 VAL A O 1
ATOM 5875 N N . SER A 1 754 ? -12.306 -2.885 -11.937 1.00 95.88 754 SER A N 1
ATOM 5876 C CA . SER A 1 754 ? -12.616 -3.862 -12.991 1.00 95.88 754 SER A CA 1
ATOM 5877 C C . SER A 1 754 ? -13.435 -3.256 -14.142 1.00 95.88 754 SER A C 1
ATOM 5879 O O . SER A 1 754 ? -13.178 -3.562 -15.306 1.00 95.88 754 SER A O 1
ATOM 5881 N N . LYS A 1 755 ? -14.347 -2.315 -13.852 1.00 95.94 755 LYS A N 1
ATOM 5882 C CA . LYS A 1 755 ? -15.163 -1.627 -14.874 1.00 95.94 755 LYS A CA 1
ATOM 5883 C C . LYS A 1 755 ? -14.335 -0.824 -15.884 1.00 95.94 755 LYS A C 1
ATOM 5885 O O . LYS A 1 755 ? -14.791 -0.634 -17.008 1.00 95.94 755 LYS A O 1
ATOM 5890 N N . SER A 1 756 ? -13.136 -0.381 -15.508 1.00 96.56 756 SER A N 1
ATOM 5891 C CA . SER A 1 756 ? -12.225 0.376 -16.380 1.00 96.56 756 SER A CA 1
ATOM 5892 C C . SER A 1 756 ? -11.292 -0.516 -17.213 1.00 96.56 756 SER A C 1
ATOM 5894 O O . SER A 1 756 ? -10.534 -0.011 -18.045 1.00 96.56 756 SER A O 1
ATOM 5896 N N . HIS A 1 757 ? -11.339 -1.837 -17.013 1.00 96.69 757 HIS A N 1
ATOM 5897 C CA . HIS A 1 757 ? -10.490 -2.815 -17.693 1.00 96.69 757 HIS A CA 1
ATOM 5898 C C . HIS A 1 757 ? -11.353 -3.907 -18.343 1.00 96.69 757 HIS A C 1
ATOM 5900 O O . HIS A 1 757 ? -11.702 -4.892 -17.682 1.00 96.69 757 HIS A O 1
ATOM 5906 N N . PRO A 1 758 ? -11.710 -3.755 -19.634 1.00 95.56 758 PRO A N 1
ATOM 5907 C CA . PRO A 1 758 ? -12.598 -4.675 -20.336 1.00 95.56 758 PRO A CA 1
ATOM 5908 C C . PRO A 1 758 ? -12.134 -6.131 -20.247 1.00 95.56 758 PRO A C 1
ATOM 5910 O O . PRO A 1 758 ? -10.949 -6.434 -20.386 1.00 95.56 758 PRO A O 1
ATOM 5913 N N . GLY A 1 759 ? -13.086 -7.033 -20.006 1.00 93.50 759 GLY A N 1
ATOM 5914 C CA . GLY A 1 759 ? -12.836 -8.470 -19.882 1.00 93.50 759 GLY A CA 1
ATOM 5915 C C . GLY A 1 759 ? -12.220 -8.912 -18.551 1.00 93.50 759 GLY A C 1
ATOM 5916 O O . GLY A 1 759 ? -12.126 -10.114 -18.328 1.00 93.50 759 GLY A O 1
ATOM 5917 N N . SER A 1 760 ? -11.826 -7.989 -17.663 1.00 95.38 760 SER A N 1
ATOM 5918 C CA . SER A 1 760 ? -11.293 -8.347 -16.343 1.00 95.38 760 SER A CA 1
ATOM 5919 C C . SER A 1 760 ? -12.315 -9.089 -15.473 1.00 95.38 760 SER A C 1
ATOM 5921 O O . SER A 1 760 ? -13.524 -9.069 -15.736 1.00 95.38 760 SER A O 1
ATOM 5923 N N . ARG A 1 761 ? -11.826 -9.775 -14.436 1.00 92.88 761 ARG A N 1
ATOM 5924 C CA . ARG A 1 761 ? -12.664 -10.447 -13.432 1.00 92.88 761 ARG A CA 1
ATOM 5925 C C . ARG A 1 761 ? -12.189 -10.129 -12.026 1.00 92.88 761 ARG A C 1
ATOM 5927 O O . ARG A 1 761 ? -10.988 -10.011 -11.789 1.00 92.88 761 ARG A O 1
ATOM 5934 N N . VAL A 1 762 ? -13.154 -10.014 -11.118 1.00 91.75 762 VAL A N 1
ATOM 5935 C CA . VAL A 1 762 ? -12.924 -9.918 -9.676 1.00 91.75 762 VAL A CA 1
ATOM 5936 C C . VAL A 1 762 ? -13.142 -11.297 -9.075 1.00 91.75 762 VAL A C 1
ATOM 5938 O O . VAL A 1 762 ? -14.172 -11.918 -9.330 1.00 91.75 762 VAL A O 1
ATOM 5941 N N . LEU A 1 763 ? -12.172 -11.759 -8.297 1.00 85.50 763 LEU A N 1
ATOM 5942 C CA . LEU A 1 763 ? -12.217 -13.024 -7.584 1.00 85.50 763 LEU A CA 1
ATOM 5943 C C . LEU A 1 763 ? -12.034 -12.760 -6.087 1.00 85.50 763 LEU A C 1
ATOM 5945 O O . LEU A 1 763 ? -11.052 -12.134 -5.677 1.00 85.50 763 LEU A O 1
ATOM 5949 N N . SER A 1 764 ? -12.957 -13.287 -5.284 1.00 64.75 764 SER A N 1
ATOM 5950 C CA . SER A 1 764 ? -12.807 -13.315 -3.833 1.00 64.75 764 SER A CA 1
ATOM 5951 C C . SER A 1 764 ? -11.978 -14.545 -3.440 1.00 64.75 764 SER A C 1
ATOM 5953 O O . SER A 1 764 ? -12.505 -15.656 -3.370 1.00 64.75 764 SER A O 1
ATOM 5955 N N . GLN A 1 765 ? -10.662 -14.344 -3.256 1.00 62.19 765 GLN A N 1
ATOM 5956 C CA . GLN A 1 765 ? -9.651 -15.350 -2.859 1.00 62.19 765 GLN A CA 1
ATOM 5957 C C . GLN A 1 765 ? -9.463 -16.549 -3.838 1.00 62.19 765 GLN A C 1
ATOM 5959 O O . GLN A 1 765 ? -10.176 -16.711 -4.812 1.00 62.19 765 GLN A O 1
ATOM 5964 N N . ARG A 1 766 ? -8.486 -17.450 -3.661 1.00 59.03 766 ARG A N 1
ATOM 5965 C CA . ARG A 1 766 ? -7.167 -17.403 -4.312 1.00 59.03 766 ARG A CA 1
ATOM 5966 C C . ARG A 1 766 ? -7.011 -18.569 -5.305 1.00 59.03 766 ARG A C 1
ATOM 5968 O O . ARG A 1 766 ? -6.518 -19.632 -4.942 1.00 59.03 766 ARG A O 1
ATOM 5975 N N . VAL A 1 767 ? -7.331 -18.342 -6.579 1.00 63.53 767 VAL A N 1
ATOM 5976 C CA . VAL A 1 767 ? -6.977 -19.261 -7.679 1.00 63.53 767 VAL A CA 1
ATOM 5977 C C . VAL A 1 767 ? -6.197 -18.492 -8.746 1.00 63.53 767 VAL A C 1
ATOM 5979 O O . VAL A 1 767 ? -6.768 -17.903 -9.657 1.00 63.53 767 VAL A O 1
ATOM 5982 N N . VAL A 1 768 ? -4.865 -18.464 -8.609 1.00 80.69 768 VAL A N 1
ATOM 5983 C CA . VAL A 1 768 ? -3.967 -17.668 -9.479 1.00 80.69 768 VAL A CA 1
ATOM 5984 C C . VAL A 1 768 ? -3.226 -18.533 -10.505 1.00 80.69 768 VAL A C 1
ATOM 5986 O O . VAL A 1 768 ? -2.963 -18.078 -11.617 1.00 80.69 768 VAL A O 1
ATOM 5989 N N . ARG A 1 769 ? -2.949 -19.800 -10.172 1.00 85.25 769 ARG A N 1
ATOM 5990 C CA . ARG A 1 769 ? -2.205 -20.765 -11.002 1.00 85.25 769 ARG A CA 1
ATOM 5991 C C . ARG A 1 769 ? -2.713 -20.845 -12.445 1.00 85.25 769 ARG A C 1
ATOM 5993 O O . ARG A 1 769 ? -1.953 -20.607 -13.382 1.00 85.25 769 ARG A O 1
ATOM 6000 N N . THR A 1 770 ? -4.003 -21.134 -12.629 1.00 85.81 770 THR A N 1
ATOM 6001 C CA . THR A 1 770 ? -4.612 -21.303 -13.960 1.00 85.81 770 THR A CA 1
ATOM 6002 C C . THR A 1 770 ? -4.499 -20.033 -14.799 1.00 85.81 770 THR A C 1
ATOM 6004 O O . THR A 1 770 ? -4.124 -20.098 -15.972 1.00 85.81 770 THR A O 1
ATOM 6007 N N . TYR A 1 771 ? -4.750 -18.872 -14.188 1.00 91.00 771 TYR A N 1
ATOM 6008 C CA . TYR A 1 771 ? -4.628 -17.578 -14.852 1.00 91.00 771 TYR A CA 1
ATOM 6009 C C . TYR A 1 771 ? -3.186 -17.289 -15.283 1.00 91.00 771 TYR A C 1
ATOM 6011 O O . TYR A 1 771 ? -2.947 -16.890 -16.424 1.00 91.00 771 TYR A O 1
ATOM 6019 N N . MET A 1 772 ? -2.202 -17.543 -14.418 1.00 91.00 772 MET A N 1
ATOM 6020 C CA . MET A 1 772 ? -0.797 -17.311 -14.761 1.00 91.00 772 MET A CA 1
ATOM 6021 C C . MET A 1 772 ? -0.337 -18.218 -15.905 1.00 91.00 772 MET A C 1
ATOM 6023 O O . MET A 1 772 ? 0.294 -17.736 -16.846 1.00 91.00 772 MET A O 1
ATOM 6027 N N . ALA A 1 773 ? -0.728 -19.495 -15.890 1.00 88.81 773 ALA A N 1
ATOM 6028 C CA . ALA A 1 773 ? -0.376 -20.446 -16.942 1.00 88.81 773 ALA A CA 1
ATOM 6029 C C . ALA A 1 773 ? -1.053 -20.130 -18.290 1.00 88.81 773 ALA A C 1
ATOM 6031 O O . ALA A 1 773 ? -0.397 -20.121 -19.332 1.00 88.81 773 ALA A O 1
ATOM 6032 N N . THR A 1 774 ? -2.356 -19.832 -18.289 1.00 88.56 774 THR A N 1
ATOM 6033 C CA . THR A 1 774 ? -3.174 -19.832 -19.521 1.00 88.56 774 THR A CA 1
ATOM 6034 C C . THR A 1 774 ? -3.747 -18.466 -19.895 1.00 88.56 774 THR A C 1
ATOM 6036 O O . THR A 1 774 ? -3.971 -18.193 -21.070 1.00 88.56 774 THR A O 1
ATOM 6039 N N . GLY A 1 775 ? -3.922 -17.568 -18.926 1.00 87.75 775 GLY A N 1
ATOM 6040 C CA . GLY A 1 775 ? -4.677 -16.320 -19.078 1.00 87.75 775 GLY A CA 1
ATOM 6041 C C . GLY A 1 775 ? -6.189 -16.494 -18.922 1.00 87.75 775 GLY A C 1
ATOM 6042 O O . GLY A 1 775 ? -6.908 -15.500 -18.992 1.00 87.75 775 GLY A O 1
ATOM 6043 N N . ALA A 1 776 ? -6.672 -17.721 -18.698 1.00 88.12 776 ALA A N 1
ATOM 6044 C CA . ALA A 1 776 ? -8.075 -17.982 -18.410 1.00 88.12 776 ALA A CA 1
ATOM 6045 C C . ALA A 1 776 ? -8.453 -17.405 -17.041 1.00 88.12 776 ALA A C 1
ATOM 6047 O O . ALA A 1 776 ? -7.745 -17.601 -16.049 1.00 88.12 776 ALA A O 1
ATOM 6048 N N . LEU A 1 777 ? -9.564 -16.677 -17.011 1.00 88.31 777 LEU A N 1
ATOM 6049 C CA . LEU A 1 777 ? -10.128 -16.106 -15.795 1.00 88.31 777 LEU A CA 1
ATOM 6050 C C . LEU A 1 777 ? -11.123 -17.088 -15.165 1.00 88.31 777 LEU A C 1
ATOM 6052 O O . LEU A 1 777 ? -11.699 -17.902 -15.888 1.00 88.31 777 LEU A O 1
ATOM 6056 N N . PRO A 1 778 ? -11.327 -17.020 -13.839 1.00 84.81 778 PRO A N 1
ATOM 6057 C CA . PRO A 1 778 ? -12.394 -17.766 -13.187 1.00 84.81 778 PRO A CA 1
ATOM 6058 C C . PRO A 1 778 ? -13.773 -17.297 -13.670 1.00 84.81 778 PRO A C 1
ATOM 6060 O O . PRO A 1 778 ? -13.913 -16.202 -14.232 1.00 84.81 778 PRO A O 1
ATOM 6063 N N . ASP A 1 779 ? -14.787 -18.121 -13.402 1.00 83.38 779 ASP A N 1
ATOM 6064 C CA . ASP A 1 779 ? -16.182 -17.769 -13.652 1.00 83.38 779 ASP A CA 1
ATOM 6065 C C . ASP A 1 779 ? -16.570 -16.479 -12.916 1.00 83.38 779 ASP A C 1
ATOM 6067 O O . ASP A 1 779 ? -16.027 -16.125 -11.864 1.00 83.38 779 ASP A O 1
ATOM 6071 N N . GLU A 1 780 ? -17.515 -15.741 -13.493 1.00 79.50 780 GLU A N 1
ATOM 6072 C CA . GLU A 1 780 ? -18.000 -14.507 -12.888 1.00 79.50 780 GLU A CA 1
ATOM 6073 C C . GLU A 1 780 ? -18.685 -14.795 -11.547 1.00 79.50 780 GLU A C 1
ATOM 6075 O O . GLU A 1 780 ? -19.531 -15.680 -11.446 1.00 79.50 780 GLU A O 1
ATOM 6080 N N . GLY A 1 781 ? -18.295 -14.054 -10.507 1.00 73.38 781 GLY A N 1
ATOM 6081 C CA . GLY A 1 781 ? -18.801 -14.271 -9.153 1.00 73.38 781 GLY A CA 1
ATOM 6082 C C . GLY A 1 781 ? -18.187 -15.473 -8.433 1.00 73.38 781 GLY A C 1
ATOM 6083 O O . GLY A 1 781 ? -18.692 -15.833 -7.374 1.00 73.38 781 GLY A O 1
ATOM 6084 N N . ALA A 1 782 ? -17.118 -16.081 -8.963 1.00 76.81 782 ALA A N 1
ATOM 6085 C CA . ALA A 1 782 ? -16.390 -17.134 -8.265 1.00 76.81 782 ALA A CA 1
ATOM 6086 C C . ALA A 1 782 ? -15.914 -16.673 -6.874 1.00 76.81 782 ALA A C 1
ATOM 6088 O O . ALA A 1 782 ? -15.438 -15.548 -6.683 1.00 76.81 782 ALA A O 1
ATOM 6089 N N . GLN A 1 783 ? -16.039 -17.578 -5.908 1.00 77.56 783 GLN A N 1
ATOM 6090 C CA . GLN A 1 783 ? -15.691 -17.374 -4.507 1.00 77.56 783 GLN A CA 1
ATOM 6091 C C . GLN A 1 783 ? -14.844 -18.547 -4.029 1.00 77.56 783 GLN A C 1
ATOM 6093 O O . GLN A 1 783 ? -15.067 -19.684 -4.450 1.00 77.56 783 GLN A O 1
ATOM 6098 N N . CYS A 1 784 ? -13.888 -18.272 -3.149 1.00 71.25 784 CYS A N 1
ATOM 6099 C CA . CYS A 1 784 ? -13.148 -19.299 -2.429 1.00 71.25 784 CYS A CA 1
ATOM 6100 C C . CYS A 1 784 ? -13.438 -19.218 -0.932 1.00 71.25 784 CYS A C 1
ATOM 6102 O O . CYS A 1 784 ? -13.556 -18.127 -0.372 1.00 71.25 784 CYS A O 1
ATOM 6104 N N . GLU A 1 785 ? -13.474 -20.382 -0.291 1.00 69.88 785 GLU A N 1
ATOM 6105 C CA . GLU A 1 785 ? -13.501 -20.484 1.165 1.00 69.88 785 GLU A CA 1
ATOM 6106 C C . GLU A 1 785 ? -12.120 -20.158 1.762 1.00 69.88 785 GLU A C 1
ATOM 6108 O O . GLU A 1 785 ? -11.086 -20.392 1.117 1.00 69.88 785 GLU A O 1
ATOM 6113 N N . PRO A 1 786 ? -12.064 -19.599 2.983 1.00 70.94 786 PRO A N 1
ATOM 6114 C CA . PRO A 1 786 ? -10.808 -19.378 3.673 1.00 70.94 786 PRO A CA 1
ATOM 6115 C C . PRO A 1 786 ? -10.155 -20.709 4.065 1.00 70.94 786 PRO A C 1
ATOM 6117 O O . PRO A 1 786 ? -10.773 -21.556 4.698 1.00 70.94 786 PRO A O 1
ATOM 6120 N N . ASP A 1 787 ? -8.869 -20.866 3.741 1.00 68.00 787 ASP A N 1
ATOM 6121 C CA . ASP A 1 787 ? -8.087 -22.047 4.144 1.00 68.00 787 ASP A CA 1
ATOM 6122 C C . ASP A 1 787 ? -7.783 -22.074 5.656 1.00 68.00 787 ASP A C 1
ATOM 6124 O O . ASP A 1 787 ? -7.341 -23.089 6.186 1.00 68.00 787 ASP A O 1
ATOM 6128 N N . CYS A 1 788 ? -7.925 -20.927 6.324 1.00 76.50 788 CYS A N 1
ATOM 6129 C CA . CYS A 1 788 ? -7.565 -20.687 7.717 1.00 76.50 788 CYS A CA 1
ATOM 6130 C C . CYS A 1 788 ? -8.395 -19.517 8.254 1.00 76.50 788 CYS A C 1
ATOM 6132 O O . CYS A 1 788 ? -8.623 -18.537 7.536 1.00 76.50 788 CYS A O 1
ATOM 6134 N N . VAL A 1 789 ? -8.804 -19.605 9.518 1.00 83.50 789 VAL A N 1
ATOM 6135 C CA . VAL A 1 789 ? -9.476 -18.527 10.250 1.00 83.50 789 VAL A CA 1
ATOM 6136 C C . VAL A 1 789 ? -8.681 -18.170 11.513 1.00 83.50 789 VAL A C 1
ATOM 6138 O O . VAL A 1 789 ? -7.918 -18.999 12.012 1.00 83.50 789 VAL A O 1
ATOM 6141 N N . PRO A 1 790 ? -8.812 -16.942 12.045 1.00 86.69 790 PRO A N 1
ATOM 6142 C CA . PRO A 1 790 ? -8.115 -16.538 13.263 1.00 86.69 790 PRO A CA 1
ATOM 6143 C C . PRO A 1 790 ? -8.492 -17.425 14.449 1.00 86.69 790 PRO A C 1
ATOM 6145 O O . PRO A 1 790 ? -9.569 -18.018 14.467 1.00 86.69 790 PRO A O 1
ATOM 6148 N N . TRP A 1 791 ? -7.625 -17.466 15.463 1.00 89.31 791 TRP A N 1
ATOM 6149 C CA . TRP A 1 791 ? -7.786 -18.280 16.679 1.00 89.31 791 TRP A CA 1
ATOM 6150 C C . TRP A 1 791 ? -7.658 -19.795 16.472 1.00 89.31 791 TRP A C 1
ATOM 6152 O O . TRP A 1 791 ? -7.681 -20.540 17.455 1.00 89.31 791 TRP A O 1
ATOM 6162 N N . GLU A 1 792 ? -7.495 -20.279 15.241 1.00 83.81 792 GLU A N 1
ATOM 6163 C CA . GLU A 1 792 ? -7.210 -21.679 14.923 1.00 83.81 792 GLU A CA 1
ATOM 6164 C C . GLU A 1 792 ? -5.723 -21.906 14.634 1.00 83.81 792 GLU A C 1
ATOM 6166 O O . GLU A 1 792 ? -4.980 -20.982 14.312 1.00 83.81 792 GLU A O 1
ATOM 6171 N N . GLN A 1 793 ? -5.269 -23.150 14.796 1.00 73.19 793 GLN A N 1
ATOM 6172 C CA . GLN A 1 793 ? -3.896 -23.515 14.467 1.00 73.19 793 GLN A CA 1
ATOM 6173 C C . GLN A 1 793 ? -3.822 -23.793 12.965 1.00 73.19 793 GLN A C 1
ATOM 6175 O O . GLN A 1 793 ? -4.406 -24.764 12.488 1.00 73.19 793 GLN A O 1
ATOM 6180 N N . CYS A 1 794 ? -3.126 -22.928 12.235 1.00 70.31 794 CYS A N 1
ATOM 6181 C CA . CYS A 1 794 ? -2.952 -23.044 10.792 1.00 70.31 794 CYS A CA 1
ATOM 6182 C C . CYS A 1 794 ? -1.537 -23.526 10.457 1.00 70.31 794 CYS A C 1
ATOM 6184 O O . CYS A 1 794 ? -0.601 -23.263 11.207 1.00 70.31 794 CYS A O 1
ATOM 6186 N N . ASP A 1 795 ? -1.374 -24.236 9.337 1.00 61.38 795 ASP A N 1
ATOM 6187 C CA . ASP A 1 795 ? -0.055 -24.709 8.899 1.00 61.38 795 ASP A CA 1
ATOM 6188 C C . ASP A 1 795 ? 0.905 -23.521 8.655 1.00 61.38 795 ASP A C 1
ATOM 6190 O O . ASP A 1 795 ? 0.629 -22.639 7.831 1.00 61.38 795 ASP A O 1
ATOM 6194 N N . ASP A 1 796 ? 2.050 -23.533 9.351 1.00 50.91 796 ASP A N 1
ATOM 6195 C CA . ASP A 1 796 ? 3.017 -22.424 9.475 1.00 50.91 796 ASP A CA 1
ATOM 6196 C C . ASP A 1 796 ? 3.584 -21.894 8.142 1.00 50.91 796 ASP A C 1
ATOM 6198 O O . ASP A 1 796 ? 4.014 -20.744 8.057 1.00 50.91 796 ASP A O 1
ATOM 6202 N N . GLU A 1 797 ? 3.570 -22.679 7.059 1.00 48.78 797 GLU A N 1
ATOM 6203 C CA . GLU A 1 797 ? 4.127 -22.250 5.764 1.00 48.78 797 GLU A CA 1
ATOM 6204 C C . GLU A 1 797 ? 3.302 -21.148 5.059 1.00 48.78 797 GLU A C 1
ATOM 6206 O O . GLU A 1 797 ? 3.744 -20.594 4.048 1.00 48.78 797 GLU A O 1
ATOM 6211 N N . ARG A 1 798 ? 2.099 -20.816 5.554 1.00 50.94 798 ARG A N 1
ATOM 6212 C CA . ARG A 1 798 ? 1.102 -20.007 4.818 1.00 50.94 798 ARG A CA 1
ATOM 6213 C C . ARG A 1 798 ? 0.828 -18.609 5.382 1.00 50.94 798 ARG A C 1
ATOM 6215 O O . ARG A 1 798 ? 0.168 -17.819 4.707 1.00 50.94 798 ARG A O 1
ATOM 6222 N N . THR A 1 799 ? 1.351 -18.269 6.557 1.00 44.09 799 THR A N 1
ATOM 6223 C CA . THR A 1 799 ? 1.061 -17.018 7.299 1.00 44.09 799 THR A CA 1
ATOM 6224 C C . THR A 1 799 ? 1.790 -15.771 6.764 1.00 44.09 799 THR A C 1
ATOM 6226 O O . THR A 1 799 ? 1.633 -14.658 7.259 1.00 44.09 799 THR A O 1
ATOM 6229 N N . SER A 1 800 ? 2.613 -15.904 5.720 1.00 37.59 800 SER A N 1
ATOM 6230 C CA . SER A 1 800 ? 3.625 -14.891 5.385 1.00 37.59 800 SER A CA 1
ATOM 6231 C C . SER A 1 800 ? 3.146 -13.710 4.522 1.00 37.59 800 SER A C 1
ATOM 6233 O O . SER A 1 800 ? 3.822 -12.666 4.497 1.00 37.59 800 SER A O 1
ATOM 6235 N N . LEU A 1 801 ? 1.978 -13.814 3.873 1.00 41.62 801 LEU A N 1
ATOM 6236 C CA . LEU A 1 801 ? 1.353 -12.692 3.163 1.00 41.62 801 LEU A CA 1
ATOM 6237 C C . LEU A 1 801 ? 0.308 -12.000 4.048 1.00 41.62 801 LEU A C 1
ATOM 6239 O O . LEU A 1 801 ? -0.501 -12.694 4.656 1.00 41.62 801 LEU A O 1
ATOM 6243 N N . PRO A 1 802 ? 0.304 -10.655 4.116 1.00 34.31 802 PRO A N 1
ATOM 6244 C CA . PRO A 1 802 ? -0.768 -9.938 4.790 1.00 34.31 802 PRO A CA 1
ATOM 6245 C C . PRO A 1 802 ? -2.094 -10.274 4.099 1.00 34.31 802 PRO A C 1
ATOM 6247 O O . PRO A 1 802 ? -2.201 -10.143 2.878 1.00 34.31 802 PRO A O 1
ATOM 6250 N N . ARG A 1 803 ? -3.056 -10.761 4.875 1.00 39.19 803 ARG A N 1
ATOM 6251 C CA . ARG A 1 803 ? -4.469 -10.855 4.526 1.00 39.19 803 ARG A CA 1
ATOM 6252 C C . ARG A 1 803 ? -5.248 -10.418 5.733 1.00 39.19 803 ARG A C 1
ATOM 6254 O O . ARG A 1 803 ? -4.965 -11.034 6.786 1.00 39.19 803 ARG A O 1
#

InterPro domains:
  IPR013595 Peptidase S33 tripeptidyl aminopeptidase-like, C-terminal [PF08386] (688-765)
  IPR027377 ZAR1/RTP1-5-like, 3CxxC-type zinc finger [PF13695] (137-228)
  IPR027377 ZAR1/RTP1-5-like, 3CxxC-type zinc finger [SM01328] (137-232)
  IPR029058 Alpha/Beta hydrolase fold [G3DSA:3.40.50.1820] (319-768)
  IPR029058 Alpha/Beta hydrolase fold [SSF53474] (324-761)
  IPR051601 Serine protease/Carboxylesterase S33 [PTHR43248] (327-637)

Radius of gyration: 35.81 Å; chains: 1; bounding box: 126×101×101 Å

Organism: NCBI:txid2596975